Protein AF-0000000080182521 (afdb_homodimer)

Foldseek 3Di:
DLPPCCLAAFEEEEEAQELLRLLLLVLLVVLRRNHAYEYEEQAQDGYFDQVCLLPCCLLVNDQLVRRRDDRPDDSPYHYHYNWHFQAAAPVQQWTAIPVGDIDHGQFYEYEHAWAFDADPPPLQSPFAQEAERGHSVRSNSSSVQVVVQWQEEEEEAQEQSSQSNLQSSLVVVHAYEYEELAAFHNCAQQNDVVRVLSRVLSVVSPYNYHYNKHWPGWDHDPVRHTAWTAMPVGDIDGTRHYYYRPDIFAPCNRHVPNQWCQDRQAFEAEQLQFTHGPFRHTDQRYGYFAQRYWYFAVLLVGHTDRAHDSVRSNQSSSQNSDSNNDDPVPHDGNHDFDKDWHDGSNKIKIKTFRQVSAFKKWWFFADSVVQFTKMFGDDPFWTGMIMGIVDCVCRVVSNVRSVVRHTPPDHDDDDRGDPDGDMDGSHRPDDPDPPWDFDWDWDDDDPVRTDIDGDGDPPPPPD/DLPPCCLAAFEEEEEAQELLSLLLLVLLVVLNRNHAYEYEEQAQDGYFDQVCLLPCCLLVNDQLVRRRDDRPDDSPYHYHYNWHFQAAAPVQQWTAIPVGDIDHGQFYEYERAWAFDADPPPLQSQFAQEAERGHSVRSNSSSVQVVVQWQEEEEEAQEQSSQSNLQSSLVSVHAYEYEELAAFHNCAQQNDVVRVLSRVLSVVSPYNYHYNKHWPGWDHDPVRHTAWTAIPVGDIDGTRHYYYRPDIFAPCNRHVPNQWCQDRQAFEAEQLQFTHGPFRHTDQRYGYFAQRYWYFAVLLVGHTDGAHDSVRSNQSSSQNSDSNNDDPVPHDGNHDFDKDWHDGSNKIKIKTFRQVSAFKKWWFFADSVVQFTKMFGDDPFWTGMIMGIVDCVCRVVSNVRSVVRHTPPDHDDDDRGDPDGDMDGSHRPPDPDPPWDFDWDWDDDDPVRTDIDGDGDPPPPPD

Structure (mmCIF, N/CA/C/O backbone):
data_AF-0000000080182521-model_v1
#
loop_
_entity.id
_entity.type
_entity.pdbx_description
1 polymer 'Ferredoxin reductase'
#
loop_
_atom_site.group_PDB
_atom_site.id
_atom_site.type_symbol
_atom_site.label_atom_id
_atom_site.label_alt_id
_atom_site.label_comp_id
_atom_site.label_asym_id
_atom_site.label_entity_id
_atom_site.label_seq_id
_atom_site.pdbx_PDB_ins_code
_atom_site.Cartn_x
_atom_site.Cartn_y
_atom_site.Cartn_z
_atom_site.occupancy
_atom_site.B_iso_or_equiv
_atom_site.auth_seq_id
_atom_site.auth_comp_id
_atom_site.auth_asym_id
_atom_site.auth_atom_id
_atom_site.pdbx_PDB_model_num
ATOM 1 N N . MET A 1 1 ? 26.109 4.266 -5.098 1 46.91 1 MET A N 1
ATOM 2 C CA . MET A 1 1 ? 26.797 4.016 -6.363 1 46.91 1 MET A CA 1
ATOM 3 C C . MET A 1 1 ? 27.422 2.621 -6.383 1 46.91 1 MET A C 1
ATOM 5 O O . MET A 1 1 ? 28.031 2.195 -5.398 1 46.91 1 MET A O 1
ATOM 9 N N . VAL A 1 2 ? 26.906 1.85 -7.32 1 57.28 2 VAL A N 1
ATOM 10 C CA . VAL A 1 2 ? 27.594 0.571 -7.453 1 57.28 2 VAL A CA 1
ATOM 11 C C . VAL A 1 2 ? 29.031 0.802 -7.926 1 57.28 2 VAL A C 1
ATOM 13 O O . VAL A 1 2 ? 29.25 1.375 -8.992 1 57.28 2 VAL A O 1
ATOM 16 N N . GLY A 1 3 ? 29.875 0.882 -7.039 1 58.5 3 GLY A N 1
ATOM 17 C CA . GLY A 1 3 ? 31.266 1.123 -7.398 1 58.5 3 GLY A CA 1
ATOM 18 C C . GLY A 1 3 ? 31.766 0.209 -8.5 1 58.5 3 GLY A C 1
ATOM 19 O O . GLY A 1 3 ? 31.281 -0.914 -8.648 1 58.5 3 GLY A O 1
ATOM 20 N N . ASP A 1 4 ? 32.406 0.713 -9.602 1 62.66 4 ASP A N 1
ATOM 21 C CA . ASP A 1 4 ? 33 -0.023 -10.711 1 62.66 4 ASP A CA 1
ATOM 22 C C . ASP A 1 4 ? 33.594 -1.342 -10.234 1 62.66 4 ASP A C 1
ATOM 24 O O . ASP A 1 4 ? 33.562 -2.346 -10.953 1 62.66 4 ASP A O 1
ATOM 28 N N . GLY A 1 5 ? 33.812 -1.473 -8.992 1 82.38 5 GLY A N 1
ATOM 29 C CA . GLY A 1 5 ? 34.469 -2.678 -8.5 1 82.38 5 GLY A CA 1
ATOM 30 C C . GLY A 1 5 ? 33.469 -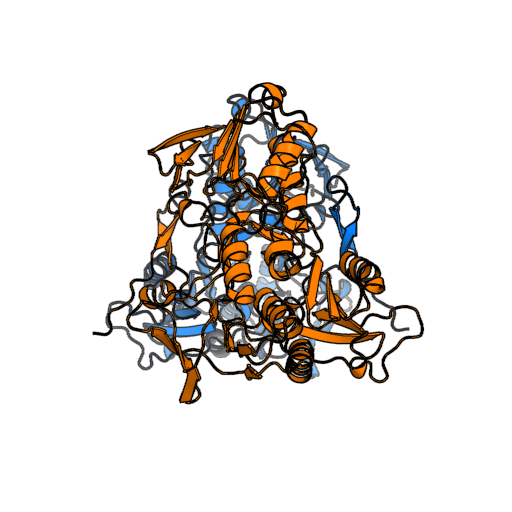3.785 -8.156 1 82.38 5 GLY A C 1
ATOM 31 O O . GLY A 1 5 ? 33.844 -4.965 -8.156 1 82.38 5 GLY A O 1
ATOM 32 N N . PHE A 1 6 ? 32.188 -3.469 -8.055 1 89.88 6 PHE A N 1
ATOM 33 C CA . PHE A 1 6 ? 31.25 -4.492 -7.641 1 89.88 6 PHE A CA 1
ATOM 34 C C . PHE A 1 6 ? 30.969 -5.469 -8.781 1 89.88 6 PHE A C 1
ATOM 36 O O . PHE A 1 6 ? 30.875 -6.68 -8.555 1 89.88 6 PHE A O 1
ATOM 43 N N . LYS A 1 7 ? 30.938 -5.043 -9.961 1 93.44 7 LYS A N 1
ATOM 44 C CA . LYS A 1 7 ? 30.625 -5.891 -11.109 1 93.44 7 LYS A CA 1
ATOM 45 C C . LYS A 1 7 ? 31.719 -6.93 -11.344 1 93.44 7 LYS A C 1
ATOM 47 O O . LYS A 1 7 ? 31.453 -8.016 -11.867 1 93.44 7 LYS A O 1
ATOM 52 N N . ASP A 1 8 ? 32.844 -6.621 -10.836 1 94.19 8 ASP A N 1
ATOM 53 C CA . ASP A 1 8 ? 33.969 -7.508 -11.109 1 94.19 8 ASP A CA 1
ATOM 54 C C . ASP A 1 8 ? 34.219 -8.477 -9.953 1 94.19 8 ASP A C 1
ATOM 56 O O . ASP A 1 8 ? 34.688 -9.602 -10.164 1 94.19 8 ASP A O 1
ATOM 60 N N . THR A 1 9 ? 33.875 -8.016 -8.742 1 94.62 9 THR A N 1
ATOM 61 C CA . THR A 1 9 ? 34.344 -8.82 -7.613 1 94.62 9 THR A CA 1
ATOM 62 C C . THR A 1 9 ? 33.188 -9.109 -6.648 1 94.62 9 THR A C 1
ATOM 64 O O . THR A 1 9 ? 33.375 -9.812 -5.652 1 94.62 9 THR A O 1
ATOM 67 N N . GLY A 1 10 ? 32.062 -8.562 -6.926 1 96.25 10 GLY A N 1
ATOM 68 C CA . GLY A 1 10 ? 30.938 -8.766 -6.02 1 96.25 10 GLY A CA 1
ATOM 69 C C . GLY A 1 10 ? 30.469 -10.211 -5.953 1 96.25 10 GLY A C 1
ATOM 70 O O . GLY A 1 10 ? 30.906 -11.039 -6.754 1 96.25 10 GLY A O 1
ATOM 71 N N . ARG A 1 11 ? 29.828 -10.609 -4.961 1 97.75 11 ARG A N 1
ATOM 72 C CA . ARG A 1 11 ? 29.219 -11.922 -4.77 1 97.75 11 ARG A CA 1
ATOM 73 C C . ARG A 1 11 ? 27.703 -11.82 -4.711 1 97.75 11 ARG A C 1
ATOM 75 O O . ARG A 1 11 ? 27.156 -11.117 -3.855 1 97.75 11 ARG A O 1
ATOM 82 N N . ILE A 1 12 ? 26.953 -12.43 -5.598 1 98.44 12 ILE A N 1
ATOM 83 C CA . ILE A 1 12 ? 25.5 -12.422 -5.633 1 98.44 12 ILE A CA 1
ATOM 84 C C . ILE A 1 12 ? 24.969 -13.836 -5.43 1 98.44 12 ILE A C 1
ATOM 86 O O . ILE A 1 12 ? 25.484 -14.789 -6.027 1 98.44 12 ILE A O 1
ATOM 90 N N . VAL A 1 13 ? 24.031 -13.977 -4.551 1 98.81 13 VAL A N 1
ATOM 91 C CA . VAL A 1 13 ? 23.359 -15.242 -4.289 1 98.81 13 VAL A CA 1
ATOM 92 C C . VAL A 1 13 ? 21.922 -15.18 -4.797 1 98.81 13 VAL A C 1
ATOM 94 O O . VAL A 1 13 ? 21.203 -14.219 -4.527 1 98.81 13 VAL A O 1
ATOM 97 N N . ILE A 1 14 ? 21.516 -16.156 -5.57 1 98.81 14 ILE A N 1
ATOM 98 C CA . ILE A 1 14 ? 20.141 -16.312 -6.02 1 98.81 14 ILE A CA 1
ATOM 99 C C . ILE A 1 14 ? 19.516 -17.547 -5.355 1 98.81 14 ILE A C 1
ATOM 101 O O . ILE A 1 14 ? 20.031 -18.656 -5.504 1 98.81 14 ILE A O 1
ATOM 105 N N . VAL A 1 15 ? 18.484 -17.344 -4.566 1 98.88 15 VAL A N 1
ATOM 106 C CA . VAL A 1 15 ? 17.75 -18.453 -3.979 1 98.88 15 VAL A CA 1
ATOM 107 C C . VAL A 1 15 ? 16.484 -18.734 -4.785 1 98.88 15 VAL A C 1
ATOM 109 O O . VAL A 1 15 ? 15.508 -18 -4.68 1 98.88 15 VAL A O 1
ATOM 112 N N . GLY A 1 16 ? 16.406 -19.797 -5.453 1 98.5 16 GLY A N 1
ATOM 113 C CA . GLY A 1 16 ? 15.414 -20.188 -6.445 1 98.5 16 GLY A CA 1
ATOM 114 C C . GLY A 1 16 ? 16.016 -20.5 -7.801 1 98.5 16 GLY A C 1
ATOM 115 O O . GLY A 1 16 ? 16.531 -19.594 -8.477 1 98.5 16 GLY A O 1
ATOM 116 N N . ALA A 1 17 ? 16.016 -21.734 -8.18 1 97.56 17 ALA A N 1
ATOM 117 C CA . ALA A 1 17 ? 16.656 -22.172 -9.422 1 97.56 17 ALA A CA 1
ATOM 118 C C . ALA A 1 17 ? 15.609 -22.578 -10.461 1 97.56 17 ALA A C 1
ATOM 120 O O . ALA A 1 17 ? 15.719 -23.641 -11.07 1 97.56 17 ALA A O 1
ATOM 121 N N . SER A 1 18 ? 14.539 -21.797 -10.602 1 96.5 18 SER A N 1
ATOM 122 C CA . SER A 1 18 ? 13.555 -21.953 -11.664 1 96.5 18 SER A CA 1
ATOM 123 C C . SER A 1 18 ? 13.664 -20.812 -12.68 1 96.5 18 SER A C 1
ATOM 125 O O . SER A 1 18 ? 14.758 -20.312 -12.938 1 96.5 18 SER A O 1
ATOM 127 N N . LEU A 1 19 ? 12.609 -20.469 -13.344 1 96.44 19 LEU A N 1
ATOM 128 C CA . LEU A 1 19 ? 12.625 -19.531 -14.453 1 96.44 19 LEU A CA 1
ATOM 129 C C . LEU A 1 19 ? 13.195 -18.188 -14.008 1 96.44 19 LEU A C 1
ATOM 131 O O . LEU A 1 19 ? 14.125 -17.656 -14.633 1 96.44 19 LEU A O 1
ATOM 135 N N . ALA A 1 20 ? 12.711 -17.609 -12.922 1 97.5 20 ALA A N 1
ATOM 136 C CA . ALA A 1 20 ? 13.141 -16.297 -12.477 1 97.5 20 ALA A CA 1
ATOM 137 C C . ALA A 1 20 ? 14.625 -16.297 -12.117 1 97.5 20 ALA A C 1
ATOM 139 O O . ALA A 1 20 ? 15.359 -15.375 -12.477 1 97.5 20 ALA A O 1
ATOM 140 N N . GLY A 1 21 ? 15.047 -17.328 -11.406 1 98.31 21 GLY A N 1
ATOM 141 C CA . GLY A 1 21 ? 16.438 -17.422 -11.031 1 98.31 21 GLY A CA 1
ATOM 142 C C . GLY A 1 21 ? 17.375 -17.516 -12.219 1 98.31 21 GLY A C 1
ATOM 143 O O . GLY A 1 21 ? 18.391 -16.812 -12.281 1 98.31 21 GLY A O 1
ATOM 144 N N . LEU A 1 22 ? 17.016 -18.375 -13.141 1 97.94 22 LEU A N 1
ATOM 145 C CA . LEU A 1 22 ? 17.844 -18.547 -14.336 1 97.94 22 LEU A CA 1
ATOM 146 C C . LEU A 1 22 ? 17.906 -17.266 -15.148 1 97.94 22 LEU A C 1
ATOM 148 O O . LEU A 1 22 ? 19 -16.828 -15.539 1 97.94 22 LEU A O 1
ATOM 152 N N . ARG A 1 23 ? 16.797 -16.641 -15.383 1 97.88 23 ARG A N 1
ATOM 153 C CA . ARG A 1 23 ? 16.75 -15.43 -16.188 1 97.88 23 ARG A CA 1
ATOM 154 C C . ARG A 1 23 ? 17.516 -14.289 -15.5 1 97.88 23 ARG A C 1
ATOM 156 O O . ARG A 1 23 ? 18.156 -13.484 -16.172 1 97.88 23 ARG A O 1
ATOM 163 N N . ALA A 1 24 ? 17.422 -14.219 -14.188 1 98.5 24 ALA A N 1
ATOM 164 C CA . ALA A 1 24 ? 18.172 -13.211 -13.453 1 98.5 24 ALA A CA 1
ATOM 165 C C . ALA A 1 24 ? 19.672 -13.43 -13.617 1 98.5 24 ALA A C 1
ATOM 167 O O . ALA A 1 24 ? 20.422 -12.477 -13.828 1 98.5 24 ALA A O 1
ATOM 168 N N . ALA A 1 25 ? 20.094 -14.688 -13.508 1 98.38 25 ALA A N 1
ATOM 169 C CA . ALA A 1 25 ? 21.5 -15.016 -13.672 1 98.38 25 ALA A CA 1
ATOM 170 C C . ALA A 1 25 ? 22 -14.602 -15.055 1 98.38 25 ALA A C 1
ATOM 172 O O . ALA A 1 25 ? 23.078 -14.008 -15.18 1 98.38 25 ALA A O 1
ATOM 173 N N . GLU A 1 26 ? 21.25 -14.93 -16.031 1 98.19 26 GLU A N 1
ATOM 174 C CA . GLU A 1 26 ? 21.594 -14.562 -17.391 1 98.19 26 GLU A CA 1
ATOM 175 C C . GLU A 1 26 ? 21.641 -13.047 -17.562 1 98.19 26 GLU A C 1
ATOM 177 O O . GLU A 1 26 ? 22.562 -12.516 -18.188 1 98.19 26 GLU A O 1
ATOM 182 N N . ALA A 1 27 ? 20.656 -12.398 -17 1 97.44 27 ALA A N 1
ATOM 183 C CA . ALA A 1 27 ? 20.578 -10.945 -17.094 1 97.44 27 ALA A CA 1
ATOM 184 C C . ALA A 1 27 ? 21.781 -10.297 -16.406 1 97.44 27 ALA A C 1
ATOM 186 O O . ALA A 1 27 ? 22.312 -9.289 -16.875 1 97.44 27 ALA A O 1
ATOM 187 N N . LEU A 1 28 ? 22.172 -10.82 -15.281 1 97.88 28 LEU A N 1
ATOM 188 C CA . LEU A 1 28 ? 23.344 -10.297 -14.578 1 97.88 28 LEU A CA 1
ATOM 189 C C . LEU A 1 28 ? 24.578 -10.344 -15.469 1 97.88 28 LEU A C 1
ATOM 191 O O . LEU A 1 28 ? 25.344 -9.375 -15.523 1 97.88 28 LEU A O 1
ATOM 195 N N . ARG A 1 29 ? 24.766 -11.469 -16.125 1 97.69 29 ARG A N 1
ATOM 196 C CA . ARG A 1 29 ? 25.906 -11.594 -17.016 1 97.69 29 ARG A CA 1
ATOM 197 C C . ARG A 1 29 ? 25.781 -10.633 -18.203 1 97.69 29 ARG A C 1
ATOM 199 O O . ARG A 1 29 ? 26.766 -10.023 -18.625 1 97.69 29 ARG A O 1
ATOM 206 N N . ASP A 1 30 ? 24.594 -10.461 -18.719 1 96.12 30 ASP A N 1
ATOM 207 C CA . ASP A 1 30 ? 24.344 -9.508 -19.797 1 96.12 30 ASP A CA 1
ATOM 208 C C . ASP A 1 30 ? 24.688 -8.078 -19.359 1 96.12 30 ASP A C 1
ATOM 210 O O . ASP A 1 30 ? 25.125 -7.266 -20.156 1 96.12 30 ASP A O 1
ATOM 214 N N . GLU A 1 31 ? 24.469 -7.832 -18.062 1 95.31 31 GLU A N 1
ATOM 215 C CA . GLU A 1 31 ? 24.719 -6.512 -17.5 1 95.31 31 GLU A CA 1
ATOM 216 C C . GLU A 1 31 ? 26.188 -6.301 -17.188 1 95.31 31 GLU A C 1
ATOM 218 O O . GLU A 1 31 ? 26.578 -5.262 -16.656 1 95.31 31 GLU A O 1
ATOM 223 N N . GLY A 1 32 ? 27.016 -7.266 -17.422 1 95.19 32 GLY A N 1
ATOM 224 C CA . GLY A 1 32 ? 28.453 -7.145 -17.266 1 95.19 32 GLY A CA 1
ATOM 225 C C . GLY A 1 32 ? 28.953 -7.578 -15.906 1 95.19 32 GLY A C 1
ATOM 226 O O . GLY A 1 32 ? 30.109 -7.324 -15.555 1 95.19 32 GLY A O 1
ATOM 227 N N . PHE A 1 33 ? 28.156 -8.211 -15.125 1 97.06 33 PHE A N 1
ATOM 228 C CA . PHE A 1 33 ? 28.594 -8.719 -13.828 1 97.06 33 PHE A CA 1
ATOM 229 C C . PHE A 1 33 ? 29.5 -9.93 -14 1 97.06 33 PHE A C 1
ATOM 231 O O . PHE A 1 33 ? 29.094 -10.945 -14.562 1 97.06 33 PHE A O 1
ATOM 238 N N . ARG A 1 34 ? 30.656 -9.875 -13.445 1 96.25 34 ARG A N 1
ATOM 239 C CA . ARG A 1 34 ? 31.641 -10.93 -13.594 1 96.25 34 ARG A CA 1
ATOM 240 C C . ARG A 1 34 ? 32 -11.547 -12.242 1 96.25 34 ARG A C 1
ATOM 242 O O . ARG A 1 34 ? 32.781 -12.484 -12.172 1 96.25 34 ARG A O 1
ATOM 249 N N . GLY A 1 35 ? 31.375 -11.031 -11.258 1 96.94 35 GLY A 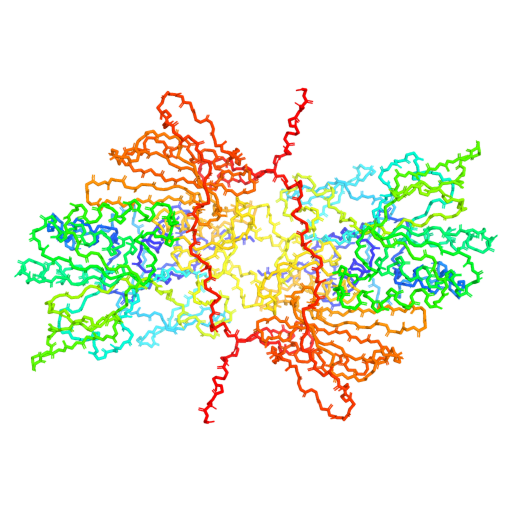N 1
ATOM 250 C CA . GLY A 1 35 ? 31.641 -11.547 -9.922 1 96.94 35 GLY A CA 1
ATOM 251 C C . GLY A 1 35 ? 31.094 -12.938 -9.703 1 96.94 35 GLY A C 1
ATOM 252 O O . GLY A 1 35 ? 30.719 -13.625 -10.656 1 96.94 35 GLY A O 1
ATOM 253 N N . GLN A 1 36 ? 31.156 -13.375 -8.477 1 97.94 36 GLN A N 1
ATOM 254 C CA . GLN A 1 36 ? 30.719 -14.719 -8.117 1 97.94 36 GLN A CA 1
ATOM 255 C C . GLN A 1 36 ? 29.203 -14.812 -8.047 1 97.94 36 GLN A C 1
ATOM 257 O O . GLN A 1 36 ? 28.547 -13.938 -7.461 1 97.94 36 GLN A O 1
ATOM 262 N N . LEU A 1 37 ? 28.734 -15.812 -8.703 1 98.19 37 LEU A N 1
ATOM 263 C CA . LEU A 1 37 ? 27.297 -16.062 -8.719 1 98.19 37 LEU A CA 1
ATOM 264 C C . LEU A 1 37 ? 26.984 -17.469 -8.195 1 98.19 37 LEU A C 1
ATOM 266 O O . LEU A 1 37 ? 27.578 -18.453 -8.656 1 98.19 37 LEU A O 1
ATOM 270 N N . THR A 1 38 ? 26.141 -17.547 -7.176 1 98.69 38 THR A N 1
ATOM 271 C CA . THR A 1 38 ? 25.672 -18.812 -6.652 1 98.69 38 THR A CA 1
ATOM 272 C C . THR A 1 38 ? 24.156 -18.938 -6.793 1 98.69 38 THR A C 1
ATOM 274 O O . THR A 1 38 ? 23.422 -18.016 -6.418 1 98.69 38 THR A O 1
ATOM 277 N N . ILE A 1 39 ? 23.672 -20 -7.344 1 98.56 39 ILE A N 1
ATOM 278 C CA . ILE A 1 39 ? 22.25 -20.266 -7.5 1 98.56 39 ILE A CA 1
ATOM 279 C C . ILE A 1 39 ? 21.859 -21.484 -6.668 1 98.56 39 ILE A C 1
ATOM 281 O O . ILE A 1 39 ? 22.438 -22.562 -6.82 1 98.56 39 ILE A O 1
ATOM 285 N N . ILE A 1 40 ? 20.875 -21.281 -5.809 1 98.75 40 ILE A N 1
ATOM 286 C CA . ILE A 1 40 ? 20.438 -22.312 -4.883 1 98.75 40 ILE A CA 1
ATOM 287 C C . ILE A 1 40 ? 19.047 -22.781 -5.262 1 98.75 40 ILE A C 1
ATOM 289 O O . ILE A 1 40 ? 18.156 -21.969 -5.516 1 98.75 40 ILE A O 1
ATOM 293 N N . GLY A 1 41 ? 18.797 -24.062 -5.332 1 98 41 GLY A N 1
ATOM 294 C CA . GLY A 1 41 ? 17.5 -24.641 -5.598 1 98 41 GLY A CA 1
ATOM 295 C C . GLY A 1 41 ? 17.234 -25.906 -4.793 1 98 41 GLY A C 1
ATOM 296 O O . GLY A 1 41 ? 18.125 -26.719 -4.594 1 98 41 GLY A O 1
ATOM 297 N N . ASP A 1 42 ? 16.016 -26.062 -4.379 1 96.5 42 ASP A N 1
ATOM 298 C CA . ASP A 1 42 ? 15.672 -27.234 -3.568 1 96.5 42 ASP A CA 1
ATOM 299 C C . ASP A 1 42 ? 15.484 -28.469 -4.441 1 96.5 42 ASP A C 1
ATOM 301 O O . ASP A 1 42 ? 15.633 -29.594 -3.967 1 96.5 42 ASP A O 1
ATOM 305 N N . GLU A 1 43 ? 15.133 -28.297 -5.707 1 94.31 43 GLU A N 1
ATOM 306 C CA . GLU A 1 43 ? 14.992 -29.422 -6.633 1 94.31 43 GLU A CA 1
ATOM 307 C C . GLU A 1 43 ? 16.344 -29.844 -7.191 1 94.31 43 GLU A C 1
ATOM 309 O O . GLU A 1 43 ? 17.203 -29 -7.465 1 94.31 43 GLU A O 1
ATOM 314 N N . PRO A 1 44 ? 16.516 -31.109 -7.426 1 93.25 44 PRO A N 1
ATOM 315 C CA . PRO A 1 44 ? 17.797 -31.562 -7.984 1 93.25 44 PRO A CA 1
ATOM 316 C C . PRO A 1 44 ? 17.938 -31.25 -9.469 1 93.25 44 PRO A C 1
ATOM 318 O O . PRO A 1 44 ? 19.047 -31.219 -9.992 1 93.25 44 PRO A O 1
ATOM 321 N N . ASP A 1 45 ? 16.859 -30.953 -10.133 1 91.12 45 ASP A N 1
ATOM 322 C CA . ASP A 1 45 ? 16.875 -30.75 -11.578 1 91.12 45 ASP A CA 1
ATOM 323 C C . ASP A 1 45 ? 17.25 -29.312 -11.922 1 91.12 45 ASP A C 1
ATOM 325 O O . ASP A 1 45 ? 17.031 -28.391 -11.117 1 91.12 45 ASP A O 1
ATOM 329 N N . GLU A 1 46 ? 17.797 -29.156 -13.125 1 91.56 46 GLU A N 1
ATOM 330 C CA . GLU A 1 46 ? 17.984 -27.828 -13.688 1 91.56 46 GLU A CA 1
ATOM 331 C C . GLU A 1 46 ? 16.641 -27.172 -13.984 1 91.56 46 GLU A C 1
ATOM 333 O O . GLU A 1 46 ? 15.617 -27.844 -14.078 1 91.56 46 GLU A O 1
ATOM 338 N N . PRO A 1 47 ? 16.688 -25.844 -14.164 1 93.44 47 PRO A N 1
ATOM 339 C CA . PRO A 1 47 ? 15.43 -25.125 -14.406 1 93.44 47 PRO A CA 1
ATOM 340 C C . PRO A 1 47 ? 14.672 -25.641 -15.625 1 93.44 47 PRO A C 1
ATOM 342 O O . PRO A 1 47 ? 15.281 -25.953 -16.656 1 93.44 47 PRO A O 1
ATOM 345 N N . TYR A 1 48 ? 13.422 -25.828 -15.531 1 92.38 48 TYR A N 1
ATOM 346 C CA . TYR A 1 48 ? 12.555 -26.281 -16.625 1 92.38 48 TYR A CA 1
ATOM 347 C C . TYR A 1 48 ? 11.281 -25.438 -16.688 1 92.38 48 TYR A C 1
ATOM 349 O O . TYR A 1 48 ? 10.969 -24.688 -15.758 1 92.38 48 TYR A O 1
ATOM 357 N N . ASP A 1 49 ? 10.586 -25.516 -17.812 1 90.88 49 ASP A N 1
ATOM 358 C CA . ASP A 1 49 ? 9.359 -24.766 -18.062 1 90.88 49 ASP A CA 1
ATOM 359 C C . ASP A 1 49 ? 8.164 -25.453 -17.406 1 90.88 49 ASP A C 1
ATOM 361 O O . ASP A 1 49 ? 7.906 -26.641 -17.641 1 90.88 49 ASP A O 1
ATOM 365 N N . ARG A 1 50 ? 7.426 -24.719 -16.641 1 87.81 50 ARG A N 1
ATOM 366 C CA . ARG A 1 50 ? 6.355 -25.344 -15.867 1 87.81 50 ARG A CA 1
ATOM 367 C C . ARG A 1 50 ? 5.027 -25.281 -16.625 1 87.81 50 ARG A C 1
ATOM 369 O O . ARG A 1 50 ? 4.207 -26.188 -16.5 1 87.81 50 ARG A O 1
ATOM 376 N N . PRO A 1 51 ? 4.805 -24.328 -17.484 1 81.81 51 PRO A N 1
ATOM 377 C CA . PRO A 1 51 ? 3.492 -24.234 -18.125 1 81.81 51 PRO A CA 1
ATOM 378 C C . PRO A 1 51 ? 3.131 -25.484 -18.922 1 81.81 51 PRO A C 1
ATOM 380 O O . PRO A 1 51 ? 1.995 -25.953 -18.844 1 81.81 51 PRO A O 1
ATOM 383 N N . PRO A 1 52 ? 4.008 -26.156 -19.562 1 79.88 52 PRO A N 1
ATOM 384 C CA . PRO A 1 52 ? 3.645 -27.359 -20.312 1 79.88 52 PRO A CA 1
ATOM 385 C C . PRO A 1 52 ? 3.266 -28.531 -19.406 1 79.88 52 PRO A C 1
ATOM 387 O O . PRO A 1 52 ? 2.676 -29.516 -19.859 1 79.88 52 PRO A O 1
ATOM 390 N N . LEU A 1 53 ? 3.582 -28.453 -18.156 1 83.94 53 LEU A N 1
ATOM 391 C CA . LEU A 1 53 ? 3.422 -29.594 -17.25 1 83.94 53 LEU A CA 1
ATOM 392 C C . LEU A 1 53 ? 1.945 -29.906 -17.031 1 83.94 53 LEU A C 1
ATOM 394 O O . LEU A 1 53 ? 1.589 -31.062 -16.781 1 83.94 53 LEU A O 1
ATOM 398 N N . SER A 1 54 ? 1.058 -28.922 -17.141 1 78.06 54 SER A N 1
ATOM 399 C CA . SER A 1 54 ? -0.376 -29.156 -17 1 78.06 54 SER A CA 1
ATOM 400 C C . SER A 1 54 ? -1.062 -29.234 -18.359 1 78.06 54 SER A C 1
ATOM 402 O O . SER A 1 54 ? -2.293 -29.203 -18.438 1 78.06 54 SER A O 1
ATOM 404 N N . LYS A 1 55 ? -0.315 -29.219 -19.422 1 81.25 55 LYS A N 1
ATOM 405 C CA . LYS A 1 55 ? -0.854 -29.203 -20.766 1 81.25 55 LYS A CA 1
ATOM 406 C C . LYS A 1 55 ? -0.262 -30.328 -21.609 1 81.25 55 LYS A C 1
ATOM 408 O O . LYS A 1 55 ? -0.69 -31.484 -21.5 1 81.25 55 LYS A O 1
ATOM 413 N N . GLN A 1 56 ? 0.759 -30.031 -22.266 1 73.5 56 GLN A N 1
ATOM 414 C CA . GLN A 1 56 ? 1.321 -30.906 -23.297 1 73.5 56 GLN A CA 1
ATOM 415 C C . GLN A 1 56 ? 1.9 -32.188 -22.672 1 73.5 56 GLN A C 1
ATOM 417 O O . GLN A 1 56 ? 1.881 -33.25 -23.281 1 73.5 56 GLN A O 1
ATOM 422 N N . VAL A 1 57 ? 2.344 -32.031 -21.516 1 76.81 57 VAL A N 1
ATOM 423 C CA . VAL A 1 57 ? 2.986 -33.188 -20.875 1 76.81 57 VAL A CA 1
ATOM 424 C C . VAL A 1 57 ? 1.934 -34.219 -20.484 1 76.81 57 VAL A C 1
ATOM 426 O O . VAL A 1 57 ? 2.129 -35.406 -20.688 1 76.81 57 VAL A O 1
ATOM 429 N N . LEU A 1 58 ? 0.873 -33.75 -20.031 1 76.12 58 LEU A N 1
ATOM 430 C CA . LEU A 1 58 ? -0.166 -34.656 -19.578 1 76.12 58 LEU A CA 1
ATOM 431 C C . LEU A 1 58 ? -0.782 -35.406 -20.766 1 76.12 58 LEU A C 1
ATOM 433 O O . LEU A 1 58 ? -1.244 -36.531 -20.625 1 76.12 58 LEU A O 1
ATOM 437 N N . LYS A 1 59 ? -0.724 -34.75 -21.891 1 73 59 LYS A N 1
ATOM 438 C CA . LYS A 1 59 ? -1.256 -35.375 -23.094 1 73 59 LYS A CA 1
ATOM 439 C C . LYS A 1 59 ? -0.294 -36.406 -23.641 1 73 59 LYS A C 1
ATOM 441 O O . LYS A 1 59 ? -0.654 -37.188 -24.531 1 73 59 LYS A O 1
ATOM 446 N N . GLY A 1 60 ? 0.837 -36.406 -23.156 1 73.31 60 GLY A N 1
ATOM 447 C CA . GLY A 1 60 ? 1.837 -37.375 -23.609 1 73.31 60 GLY A CA 1
ATOM 448 C C . GLY A 1 60 ? 2.613 -36.906 -24.812 1 73.31 60 GLY A C 1
ATOM 449 O O . GLY A 1 60 ? 3.439 -37.625 -25.359 1 73.31 60 GLY A O 1
ATOM 450 N N . TRP A 1 61 ? 2.373 -35.656 -25.234 1 72.19 61 TRP A N 1
ATOM 451 C CA . TRP A 1 61 ? 3.031 -35.125 -26.422 1 72.19 61 TRP A CA 1
ATOM 452 C C . TRP A 1 61 ? 4.48 -34.75 -26.125 1 72.19 61 TRP A C 1
ATOM 454 O O . TRP A 1 61 ? 5.348 -34.844 -27 1 72.19 61 TRP A O 1
ATOM 464 N N . VAL A 1 62 ? 4.734 -34.344 -24.922 1 75 62 VAL A N 1
ATOM 465 C CA . VAL A 1 62 ? 6.059 -33.969 -24.453 1 75 62 VAL A CA 1
ATOM 466 C C . VAL A 1 62 ? 6.395 -34.688 -23.172 1 75 62 VAL A C 1
ATOM 468 O O . VAL A 1 62 ? 5.562 -34.781 -22.266 1 75 62 VAL A O 1
ATOM 471 N N . ALA A 1 63 ? 7.57 -35.281 -23.297 1 74.44 63 ALA A N 1
ATOM 472 C CA . ALA A 1 63 ? 8.023 -35.906 -22.047 1 74.44 63 ALA A CA 1
ATOM 473 C C . ALA A 1 63 ? 8.312 -34.875 -20.984 1 74.44 63 ALA A C 1
ATOM 475 O O . ALA A 1 63 ? 8.773 -33.781 -21.281 1 74.44 63 ALA A O 1
ATOM 476 N N . ALA A 1 64 ? 8.023 -35.25 -19.844 1 74.81 64 ALA A N 1
ATOM 477 C CA . ALA A 1 64 ? 8.219 -34.344 -18.703 1 74.81 64 ALA A CA 1
ATOM 478 C C . ALA A 1 64 ? 9.672 -33.875 -18.625 1 74.81 64 ALA A C 1
ATOM 480 O O . ALA A 1 64 ? 9.938 -32.719 -18.219 1 74.81 64 ALA A O 1
ATOM 481 N N . ASP A 1 65 ? 10.547 -34.625 -19.062 1 73.25 65 ASP A N 1
ATOM 482 C CA . ASP A 1 65 ? 11.969 -34.312 -18.984 1 73.25 65 ASP A CA 1
ATOM 483 C C . ASP A 1 65 ? 12.406 -33.469 -20.188 1 73.25 65 ASP A C 1
ATOM 485 O O . ASP A 1 65 ? 13.555 -33.031 -20.266 1 73.25 65 ASP A O 1
ATOM 489 N N . HIS A 1 66 ? 11.477 -33.188 -21.109 1 77.19 66 HIS A N 1
ATOM 490 C CA . HIS A 1 66 ? 11.781 -32.375 -22.266 1 77.19 66 HIS A CA 1
ATOM 491 C C . HIS A 1 66 ? 11.242 -30.953 -22.078 1 77.19 66 HIS A C 1
ATOM 493 O O . HIS A 1 66 ? 10.781 -30.312 -23.031 1 77.19 66 HIS A O 1
ATOM 499 N N . THR A 1 67 ? 11.25 -30.562 -20.812 1 84.19 67 THR A N 1
ATOM 500 C CA . THR A 1 67 ? 10.727 -29.219 -20.516 1 84.19 67 THR A CA 1
ATOM 501 C C . THR A 1 67 ? 11.836 -28.297 -20.031 1 84.19 67 THR A C 1
ATOM 503 O O . THR A 1 67 ? 11.57 -27.219 -19.5 1 84.19 67 THR A O 1
ATOM 506 N N . LYS A 1 68 ? 13.094 -28.766 -20.266 1 87.19 68 LYS A N 1
ATOM 507 C CA . LYS A 1 68 ? 14.227 -27.953 -19.828 1 87.19 68 LYS A CA 1
ATOM 508 C C . LYS A 1 68 ? 14.172 -26.562 -20.453 1 87.19 68 LYS A C 1
ATOM 510 O O . LYS A 1 68 ? 13.883 -26.422 -21.656 1 87.19 68 LYS A O 1
ATOM 515 N N . LEU A 1 69 ? 14.422 -25.516 -19.672 1 91.25 69 LEU A N 1
ATOM 516 C CA . LEU A 1 69 ? 14.469 -24.156 -20.203 1 91.25 69 LEU A CA 1
ATOM 517 C C . LEU A 1 69 ? 15.719 -23.953 -21.047 1 91.25 69 LEU A C 1
ATOM 519 O O . LEU A 1 69 ? 16.828 -24.312 -20.641 1 91.25 69 LEU A O 1
ATOM 523 N N . PRO A 1 70 ? 15.547 -23.375 -22.219 1 88.62 70 PRO A N 1
ATOM 524 C CA . PRO A 1 70 ? 16.75 -23.047 -22.984 1 88.62 70 PRO A CA 1
ATOM 525 C C . PRO A 1 70 ? 17.625 -22.016 -22.312 1 88.62 70 PRO A C 1
ATOM 527 O O . PRO A 1 70 ? 17.109 -21.078 -21.672 1 88.62 70 PRO A O 1
ATOM 530 N N . ARG A 1 71 ? 18.953 -22.266 -22.484 1 90.38 71 ARG A N 1
ATOM 531 C CA . ARG A 1 71 ? 19.906 -21.281 -22 1 90.38 71 ARG A CA 1
ATOM 532 C C . ARG A 1 71 ? 20.109 -20.172 -23.016 1 90.38 71 ARG A C 1
ATOM 534 O O . ARG A 1 71 ? 20.406 -20.453 -24.188 1 90.38 71 ARG A O 1
ATOM 541 N N . LEU A 1 72 ? 19.875 -18.969 -22.562 1 89.56 72 LEU A N 1
ATOM 542 C CA . LEU A 1 72 ? 20.078 -17.828 -23.453 1 89.56 72 LEU A CA 1
ATOM 543 C C . LEU A 1 72 ? 21.562 -17.453 -23.531 1 89.56 72 LEU A C 1
ATOM 545 O O . LEU A 1 72 ? 22 -16.844 -24.5 1 89.56 72 LEU A O 1
ATOM 549 N N . ARG A 1 73 ? 22.281 -17.781 -22.469 1 92 73 ARG A N 1
ATOM 550 C CA . ARG A 1 73 ? 23.734 -17.625 -22.391 1 92 73 ARG A CA 1
ATOM 551 C C . ARG A 1 73 ? 24.312 -18.469 -21.266 1 92 73 ARG A C 1
ATOM 553 O O . ARG A 1 73 ? 23.578 -18.938 -20.375 1 92 73 ARG A O 1
ATOM 560 N N . ALA A 1 74 ? 25.609 -18.547 -21.359 1 91.81 74 ALA A N 1
ATOM 561 C CA . ALA A 1 74 ? 26.281 -19.234 -20.266 1 91.81 74 ALA A CA 1
ATOM 562 C C . ALA A 1 74 ? 26.266 -18.391 -19 1 91.81 74 ALA A C 1
ATOM 564 O O . ALA A 1 74 ? 26.516 -17.172 -19.047 1 91.81 74 ALA A O 1
ATOM 565 N N . VAL A 1 75 ? 25.875 -18.875 -17.844 1 92.5 75 VAL A N 1
ATOM 566 C CA . VAL A 1 75 ? 25.734 -18.109 -16.609 1 92.5 75 VAL A CA 1
ATOM 567 C C . VAL A 1 75 ? 26.984 -18.281 -15.742 1 92.5 75 VAL A C 1
ATOM 569 O O . VAL A 1 75 ? 27.312 -17.422 -14.922 1 92.5 75 VAL A O 1
ATOM 572 N N . GLU A 1 76 ? 27.828 -19.25 -15.938 1 94.31 76 GLU A N 1
ATOM 573 C CA . GLU A 1 76 ? 29 -19.516 -15.109 1 94.31 76 GLU A CA 1
ATOM 574 C C . GLU A 1 76 ? 28.703 -19.281 -13.633 1 94.31 76 GLU A C 1
ATOM 576 O O . GLU A 1 76 ? 29.25 -18.375 -13.016 1 94.31 76 GLU A O 1
ATOM 581 N N . ALA A 1 77 ? 27.984 -20.078 -13 1 97.12 77 ALA A N 1
ATOM 582 C CA . ALA A 1 77 ? 27.547 -19.953 -11.609 1 97.12 77 ALA A CA 1
ATOM 583 C C . ALA A 1 77 ? 27.812 -21.25 -10.844 1 97.12 77 ALA A C 1
ATOM 585 O O . ALA A 1 77 ? 27.984 -22.312 -11.445 1 97.12 77 ALA A O 1
ATOM 586 N N . GLN A 1 78 ? 28.016 -21.109 -9.586 1 97.81 78 GLN A N 1
ATOM 587 C CA . GLN A 1 78 ? 27.969 -22.281 -8.711 1 97.81 78 GLN A CA 1
ATOM 588 C C . GLN A 1 78 ? 26.531 -22.703 -8.438 1 97.81 78 GLN A C 1
ATOM 590 O O . GLN A 1 78 ? 25.797 -21.984 -7.754 1 97.81 78 GLN A O 1
ATOM 595 N N . TRP A 1 79 ? 26.188 -23.828 -8.961 1 97.44 79 TRP A N 1
ATOM 596 C CA . TRP A 1 79 ? 24.828 -24.344 -8.773 1 97.44 79 TRP A CA 1
ATOM 597 C C . TRP A 1 79 ? 24.75 -25.266 -7.559 1 97.44 79 TRP A C 1
ATOM 599 O O . TRP A 1 79 ? 25.5 -26.25 -7.469 1 97.44 79 TRP A O 1
ATOM 609 N N . ARG A 1 80 ? 23.969 -24.875 -6.605 1 98 80 ARG A N 1
ATOM 610 C CA . ARG A 1 80 ? 23.656 -25.703 -5.449 1 98 80 ARG A CA 1
ATOM 611 C C . ARG A 1 80 ? 22.234 -26.25 -5.543 1 98 80 ARG A C 1
ATOM 613 O O . ARG A 1 80 ? 21.328 -25.766 -4.863 1 98 80 ARG A O 1
ATOM 620 N N . LEU A 1 81 ? 22.078 -27.359 -6.266 1 97.38 81 LEU A N 1
ATOM 621 C CA . LEU A 1 81 ? 20.766 -27.953 -6.508 1 97.38 81 LEU A CA 1
ATOM 622 C C . LEU A 1 81 ? 20.5 -29.094 -5.539 1 97.38 81 LEU A C 1
ATOM 624 O O . LEU A 1 81 ? 21.438 -29.672 -4.984 1 97.38 81 LEU A O 1
ATOM 628 N N . GLY A 1 82 ? 19.234 -29.344 -5.34 1 97.38 82 GLY A N 1
ATOM 629 C CA . GLY A 1 82 ? 18.844 -30.438 -4.457 1 97.38 82 GLY A CA 1
ATOM 630 C C . GLY A 1 82 ? 19.016 -30.094 -2.988 1 97.38 82 GLY A C 1
ATOM 631 O O . GLY A 1 82 ? 18.969 -30.984 -2.137 1 97.38 82 GLY A O 1
ATOM 632 N N . VAL A 1 83 ? 19.281 -28.828 -2.682 1 97.88 83 VAL A N 1
ATOM 633 C CA . VAL A 1 83 ? 19.469 -28.391 -1.302 1 97.88 83 VAL A CA 1
ATOM 634 C C . VAL A 1 83 ? 18.672 -27.109 -1.061 1 97.88 83 VAL A C 1
ATOM 636 O O . VAL A 1 83 ? 18.859 -26.109 -1.761 1 97.88 83 VAL A O 1
ATOM 639 N N . ALA A 1 84 ? 17.797 -27.156 -0.115 1 98.12 84 ALA A N 1
ATOM 640 C CA . ALA A 1 84 ? 16.906 -26.031 0.156 1 98.12 84 ALA A CA 1
ATOM 641 C C . ALA A 1 84 ? 17.594 -24.984 1.016 1 98.12 84 ALA A C 1
ATOM 643 O O . ALA A 1 84 ? 18.391 -25.312 1.888 1 98.12 84 ALA A O 1
ATOM 644 N N . ALA A 1 85 ? 17.312 -23.656 0.75 1 98.69 85 ALA A N 1
ATOM 645 C CA . ALA A 1 85 ? 17.594 -22.625 1.741 1 98.69 85 ALA A CA 1
ATOM 646 C C . ALA A 1 85 ? 16.656 -22.75 2.945 1 98.69 85 ALA A C 1
ATOM 648 O O . ALA A 1 85 ? 15.453 -22.969 2.787 1 98.69 85 ALA A O 1
ATOM 649 N N . THR A 1 86 ? 17.172 -22.562 4.176 1 98.44 86 THR A N 1
ATOM 650 C CA . THR A 1 86 ? 16.359 -22.812 5.359 1 98.44 86 THR A CA 1
ATOM 651 C C . THR A 1 86 ? 16.297 -21.562 6.234 1 98.44 86 THR A C 1
ATOM 653 O O . THR A 1 86 ? 15.43 -21.453 7.109 1 98.44 86 THR A O 1
ATOM 656 N N . ALA A 1 87 ? 17.203 -20.672 6.012 1 98.19 87 ALA A N 1
ATOM 657 C CA . ALA A 1 87 ? 17.203 -19.438 6.805 1 98.19 87 ALA A CA 1
ATOM 658 C C . ALA A 1 87 ? 18.031 -18.344 6.129 1 98.19 87 ALA A C 1
ATOM 660 O O . ALA A 1 87 ? 18.891 -18.641 5.301 1 98.19 87 ALA A O 1
ATOM 661 N N . LEU A 1 88 ? 17.719 -17.094 6.461 1 97.69 88 LEU A N 1
ATOM 662 C CA . LEU A 1 88 ? 18.469 -15.93 6.027 1 97.69 88 LEU A CA 1
ATOM 663 C C . LEU A 1 88 ? 18.891 -15.086 7.223 1 97.69 88 LEU A C 1
ATOM 665 O O . LEU A 1 88 ? 18.062 -14.672 8.023 1 97.69 88 LEU A O 1
ATOM 669 N N . ASP A 1 89 ? 20.156 -14.93 7.359 1 95.5 89 ASP A N 1
ATOM 670 C CA . ASP A 1 89 ? 20.703 -13.977 8.32 1 95.5 89 ASP A CA 1
ATOM 671 C C . ASP A 1 89 ? 21.078 -12.664 7.645 1 95.5 89 ASP A C 1
ATOM 673 O O . ASP A 1 89 ? 22.141 -12.562 7.031 1 95.5 89 ASP A O 1
ATOM 677 N N . ARG A 1 90 ? 20.328 -11.664 7.781 1 90.44 90 ARG A N 1
ATOM 678 C CA . ARG A 1 90 ? 20.516 -10.398 7.086 1 90.44 90 ARG A CA 1
ATOM 679 C C . ARG A 1 90 ? 21.734 -9.648 7.645 1 90.44 90 ARG A C 1
ATOM 681 O O . ARG A 1 90 ? 22.438 -8.961 6.906 1 90.44 90 ARG A O 1
ATOM 688 N N . SER A 1 91 ? 21.891 -9.75 8.914 1 87.31 91 SER A N 1
ATOM 689 C CA . SER A 1 91 ? 22.984 -9.023 9.555 1 87.31 91 SER A CA 1
ATOM 690 C C . SER A 1 91 ? 24.328 -9.469 9.016 1 87.31 91 SER A C 1
ATOM 692 O O . SER A 1 91 ? 25.219 -8.641 8.781 1 87.31 91 SER A O 1
ATOM 694 N N . SER A 1 92 ? 24.453 -10.773 8.781 1 91.31 92 SER A N 1
ATOM 695 C CA . SER A 1 92 ? 25.719 -11.32 8.281 1 91.31 92 SER A CA 1
ATOM 696 C C . SER A 1 92 ? 25.656 -11.57 6.781 1 91.31 92 SER A C 1
ATOM 698 O O . SER A 1 92 ? 26.656 -11.938 6.164 1 91.31 92 SER A O 1
ATOM 700 N N . GLN A 1 93 ? 24.469 -11.391 6.203 1 91.38 93 GLN A N 1
ATOM 701 C CA . GLN A 1 93 ? 24.234 -11.609 4.777 1 91.38 93 GLN A CA 1
ATOM 702 C C . GLN A 1 93 ? 24.594 -13.039 4.375 1 91.38 93 GLN A C 1
ATOM 704 O O . GLN A 1 93 ? 25.359 -13.266 3.439 1 91.38 93 GLN A O 1
ATOM 709 N N . VAL A 1 94 ? 24.016 -13.953 5.086 1 97.12 94 VAL A N 1
ATOM 710 C CA . VAL A 1 94 ? 24.297 -15.367 4.879 1 97.12 94 VAL A CA 1
ATOM 711 C C . VAL A 1 94 ? 22.984 -16.141 4.719 1 97.12 94 VAL A C 1
ATOM 713 O O . VAL A 1 94 ? 22.016 -15.891 5.445 1 97.12 94 VAL A O 1
ATOM 716 N N . VAL A 1 95 ? 22.969 -17.062 3.727 1 98.5 95 VAL A N 1
ATOM 717 C CA . VAL A 1 95 ? 21.875 -18.016 3.535 1 98.5 95 VAL A CA 1
ATOM 718 C C . VAL A 1 95 ? 22.281 -19.375 4.086 1 98.5 95 VAL A C 1
ATOM 720 O O . VAL A 1 95 ? 23.344 -19.906 3.74 1 98.5 95 VAL A O 1
ATOM 723 N N . ARG A 1 96 ? 21.469 -19.906 4.949 1 98.69 96 ARG A N 1
ATOM 724 C CA . ARG A 1 96 ? 21.703 -21.25 5.461 1 98.69 96 ARG A CA 1
ATOM 725 C C . ARG A 1 96 ? 20.953 -22.281 4.629 1 98.69 96 ARG A C 1
ATOM 727 O O . ARG A 1 96 ? 19.812 -22.062 4.211 1 98.69 96 ARG A O 1
ATOM 734 N N . LEU A 1 97 ? 21.609 -23.406 4.434 1 98.56 97 LEU A N 1
ATOM 735 C CA . LEU A 1 97 ? 21.047 -24.469 3.604 1 98.56 97 LEU A CA 1
ATOM 736 C C . LEU A 1 97 ? 20.688 -25.688 4.445 1 98.56 97 LEU A C 1
ATOM 738 O O . LEU A 1 97 ? 21.156 -25.828 5.574 1 98.56 97 LEU A O 1
ATOM 742 N N . ALA A 1 98 ? 19.859 -26.5 3.881 1 98.31 98 ALA A N 1
ATOM 743 C CA . ALA A 1 98 ? 19.328 -27.672 4.57 1 98.31 98 ALA A CA 1
ATOM 744 C C . ALA A 1 98 ? 20.438 -28.656 4.91 1 98.31 98 ALA A C 1
ATOM 746 O O . ALA A 1 98 ? 20.328 -29.438 5.859 1 98.31 98 ALA A O 1
ATOM 747 N N . ASP A 1 99 ? 21.531 -28.672 4.195 1 97.88 99 ASP A N 1
ATOM 748 C CA . ASP A 1 99 ? 22.625 -29.609 4.457 1 97.88 99 ASP A CA 1
ATOM 749 C C . ASP A 1 99 ? 23.578 -29.047 5.516 1 97.88 99 ASP A C 1
ATOM 751 O O . ASP A 1 99 ? 24.625 -29.641 5.785 1 97.88 99 ASP A O 1
ATOM 755 N N . GLY A 1 100 ? 23.25 -27.891 6.012 1 97.62 100 GLY A N 1
ATOM 756 C CA . GLY A 1 100 ? 24.047 -27.312 7.086 1 97.62 100 GLY A CA 1
ATOM 757 C C . GLY A 1 100 ? 25.062 -26.297 6.602 1 97.62 100 GLY A C 1
ATOM 758 O O . GLY A 1 100 ? 25.625 -25.547 7.402 1 97.62 100 GLY A O 1
ATOM 759 N N . SER A 1 101 ? 25.266 -26.203 5.32 1 98 101 SER A N 1
ATOM 760 C CA . SER A 1 101 ? 26.234 -25.266 4.785 1 98 101 SER A CA 1
ATOM 761 C C . SER A 1 101 ? 25.656 -23.844 4.746 1 98 101 SER A C 1
ATOM 763 O O . SER A 1 101 ? 24.469 -23.656 4.973 1 98 101 SER A O 1
ATOM 765 N N . GLU A 1 102 ? 26.594 -22.891 4.594 1 98.25 102 GLU A N 1
ATOM 766 C CA . GLU A 1 102 ? 26.25 -21.469 4.516 1 98.25 102 GLU A CA 1
ATOM 767 C C . GLU A 1 102 ? 26.812 -20.844 3.244 1 98.25 102 GLU A C 1
ATOM 769 O O . GLU A 1 102 ? 27.891 -21.188 2.795 1 98.25 102 GLU A O 1
ATOM 774 N N . VAL A 1 103 ? 26.016 -19.969 2.658 1 98.44 103 VAL A N 1
ATOM 775 C CA . VAL A 1 103 ? 26.438 -19.234 1.477 1 98.44 103 VAL A CA 1
ATOM 776 C C . VAL A 1 103 ? 26.328 -17.734 1.74 1 98.44 103 VAL A C 1
ATOM 778 O O . VAL A 1 103 ? 25.234 -17.219 1.987 1 98.44 103 VAL A O 1
ATOM 781 N N . GLY A 1 104 ? 27.422 -17.016 1.71 1 97.38 104 GLY A N 1
ATOM 782 C CA . GLY A 1 104 ? 27.453 -15.57 1.88 1 97.38 104 GLY A CA 1
ATOM 783 C C . GLY A 1 104 ? 27.469 -14.82 0.564 1 97.38 104 GLY A C 1
ATOM 784 O O . GLY A 1 104 ? 27.906 -15.352 -0.459 1 97.38 104 GLY A O 1
ATOM 785 N N . GLY A 1 105 ? 26.984 -13.602 0.577 1 95.94 105 GLY A N 1
ATOM 786 C CA . GLY A 1 105 ? 27 -12.734 -0.595 1 95.94 105 GLY A CA 1
ATOM 787 C C . GLY A 1 105 ? 26.719 -11.281 -0.27 1 95.94 105 GLY A C 1
ATOM 788 O O . GLY A 1 105 ? 26.234 -10.969 0.818 1 95.94 105 GLY A O 1
ATOM 789 N N . ASP A 1 106 ? 27.078 -10.422 -1.252 1 95.81 106 ASP A N 1
ATOM 790 C CA . ASP A 1 106 ? 26.875 -8.984 -1.103 1 95.81 106 ASP A CA 1
ATOM 791 C C . ASP A 1 106 ? 25.438 -8.594 -1.439 1 95.81 106 ASP A C 1
ATOM 793 O O . ASP A 1 106 ? 24.922 -7.609 -0.916 1 95.81 106 ASP A O 1
ATOM 797 N N . ARG A 1 107 ? 24.844 -9.336 -2.34 1 97.25 107 ARG A N 1
ATOM 798 C CA . ARG A 1 107 ? 23.453 -9.141 -2.732 1 97.25 107 ARG A CA 1
ATOM 799 C C . ARG A 1 107 ? 22.734 -10.477 -2.857 1 97.25 107 ARG A C 1
ATOM 801 O O . ARG A 1 107 ? 23.359 -11.508 -3.133 1 97.25 107 ARG A O 1
ATOM 808 N N . LEU A 1 108 ? 21.453 -10.375 -2.57 1 98.38 108 LEU A N 1
ATOM 809 C CA . LEU A 1 108 ? 20.609 -11.57 -2.562 1 98.38 108 LEU A CA 1
ATOM 810 C C . LEU A 1 108 ? 19.375 -11.375 -3.434 1 98.38 108 LEU A C 1
ATOM 812 O O . LEU A 1 108 ? 18.734 -10.312 -3.391 1 98.38 108 LEU A O 1
ATOM 816 N N . LEU A 1 109 ? 19.078 -12.336 -4.281 1 98.81 109 LEU A N 1
ATOM 817 C CA . LEU A 1 109 ? 17.797 -12.406 -4.973 1 98.81 109 LEU A CA 1
ATOM 818 C C . LEU A 1 109 ? 16.938 -13.547 -4.422 1 98.81 109 LEU A C 1
ATOM 820 O O . LEU A 1 109 ? 17.359 -14.703 -4.449 1 98.81 109 LEU A O 1
ATOM 824 N N . ILE A 1 110 ? 15.812 -13.164 -3.898 1 98.88 110 ILE A N 1
ATOM 825 C CA . ILE A 1 110 ? 14.805 -14.133 -3.477 1 98.88 110 ILE A CA 1
ATOM 826 C C . ILE A 1 110 ? 13.898 -14.477 -4.652 1 98.88 110 ILE A C 1
ATOM 828 O O . ILE A 1 110 ? 13.125 -13.633 -5.117 1 98.88 110 ILE A O 1
ATOM 832 N N . ALA A 1 111 ? 13.953 -15.688 -5.172 1 98.69 111 ALA A N 1
ATOM 833 C CA . ALA A 1 111 ? 13.164 -16.172 -6.305 1 98.69 111 ALA A CA 1
ATOM 834 C C . ALA A 1 111 ? 12.641 -17.578 -6.051 1 98.69 111 ALA A C 1
ATOM 836 O O . ALA A 1 111 ? 12.656 -18.422 -6.945 1 98.69 111 ALA A O 1
ATOM 837 N N . THR A 1 112 ? 12.125 -17.797 -4.871 1 98.31 112 THR A N 1
ATOM 838 C CA . THR A 1 112 ? 11.781 -19.156 -4.445 1 98.31 112 THR A CA 1
ATOM 839 C C . THR A 1 112 ? 10.383 -19.531 -4.918 1 98.31 112 THR A C 1
ATOM 841 O O . THR A 1 112 ? 9.977 -20.703 -4.805 1 98.31 112 THR A O 1
ATOM 844 N N . GLY A 1 113 ? 9.664 -18.609 -5.434 1 97 113 GLY A N 1
ATOM 845 C CA . GLY A 1 113 ? 8.406 -18.891 -6.117 1 97 113 GLY A CA 1
ATOM 846 C C . GLY A 1 113 ? 7.352 -19.484 -5.211 1 97 113 GLY A C 1
ATOM 847 O O . GLY A 1 113 ? 7.152 -19 -4.09 1 97 113 GLY A O 1
ATOM 848 N N . VAL A 1 114 ? 6.555 -20.406 -5.754 1 96.06 114 VAL A N 1
ATOM 849 C CA . VAL A 1 114 ? 5.414 -21 -5.059 1 96.06 114 VAL A CA 1
ATOM 850 C C . VAL A 1 114 ? 5.461 -22.531 -5.195 1 96.06 114 VAL A C 1
ATOM 852 O O . VAL A 1 114 ? 6.219 -23.062 -6.008 1 96.06 114 VAL A O 1
ATOM 855 N N . ARG A 1 115 ? 4.711 -23.172 -4.375 1 95.12 115 ARG A N 1
ATOM 856 C CA . ARG A 1 115 ? 4.445 -24.609 -4.488 1 95.12 115 ARG A CA 1
ATOM 857 C C . ARG A 1 115 ? 2.947 -24.891 -4.465 1 95.12 115 ARG A C 1
ATOM 859 O O . ARG A 1 115 ? 2.156 -24.031 -4.059 1 95.12 115 ARG A O 1
ATOM 866 N N . SER A 1 116 ? 2.562 -26.094 -4.93 1 94.94 116 SER A N 1
ATOM 867 C CA . SER A 1 116 ? 1.155 -26.484 -4.902 1 94.94 116 SER A CA 1
ATOM 868 C C . SER A 1 116 ? 0.67 -26.703 -3.473 1 94.94 116 SER A C 1
ATOM 870 O O . SER A 1 116 ? 1.381 -27.281 -2.654 1 94.94 116 SER A O 1
ATOM 872 N N . ARG A 1 117 ? -0.502 -26.172 -3.197 1 93.69 117 ARG A N 1
ATOM 873 C CA . ARG A 1 117 ? -1.139 -26.5 -1.925 1 93.69 117 ARG A CA 1
ATOM 874 C C . ARG A 1 117 ? -1.545 -27.969 -1.879 1 93.69 117 ARG A C 1
ATOM 876 O O . ARG A 1 117 ? -2.285 -28.438 -2.744 1 93.69 117 ARG A O 1
ATOM 883 N N . ARG A 1 118 ? -1.107 -28.656 -0.929 1 92 118 ARG A N 1
ATOM 884 C CA . ARG A 1 118 ? -1.434 -30.062 -0.777 1 92 118 ARG A CA 1
ATOM 885 C C . ARG A 1 118 ? -2.766 -30.25 -0.058 1 92 118 ARG A C 1
ATOM 887 O O . ARG A 1 118 ? -3.248 -29.328 0.608 1 92 118 ARG A O 1
ATOM 894 N N . TRP A 1 119 ? -3.285 -31.453 -0.324 1 95.25 119 TRP A N 1
ATOM 895 C CA . TRP A 1 119 ? -4.449 -31.828 0.467 1 95.25 119 TRP A CA 1
ATOM 896 C C . TRP A 1 119 ? -4.152 -31.719 1.959 1 95.25 119 TRP A C 1
ATOM 898 O O . TRP A 1 119 ? -3.084 -32.125 2.42 1 95.25 119 TRP A O 1
ATOM 908 N N . PRO A 1 120 ? -5.07 -31.141 2.736 1 93.56 120 PRO A N 1
ATOM 909 C CA . PRO A 1 120 ? -4.75 -30.766 4.117 1 93.56 120 PRO A CA 1
ATOM 910 C C . PRO A 1 120 ? -4.48 -31.969 5.004 1 93.56 120 PRO A C 1
ATOM 912 O O . PRO A 1 120 ? -3.604 -31.922 5.871 1 93.56 120 PRO A O 1
ATOM 915 N N . ASN A 1 121 ? -5.242 -33 4.859 1 96.06 121 ASN A N 1
ATOM 916 C CA . ASN A 1 121 ? -4.977 -34.219 5.617 1 96.06 121 ASN A CA 1
ATOM 917 C C . ASN A 1 121 ? -3.781 -35 5.051 1 96.06 121 ASN A C 1
ATOM 919 O O . ASN A 1 121 ? -3.879 -35.594 3.99 1 96.06 121 ASN A O 1
ATOM 923 N N . THR A 1 122 ? -2.74 -35.062 5.754 1 94.88 122 THR A N 1
ATOM 924 C CA . THR A 1 122 ? -1.462 -35.594 5.27 1 94.88 122 THR A CA 1
ATOM 925 C C . THR A 1 122 ? -1.554 -37.062 4.965 1 94.88 122 THR A C 1
ATOM 927 O O . THR A 1 122 ? -0.937 -37.562 4.012 1 94.88 122 THR A O 1
ATOM 930 N N . GLU A 1 123 ? -2.275 -37.75 5.805 1 95.69 123 GLU A N 1
ATOM 931 C CA . GLU A 1 123 ? -2.438 -39.188 5.574 1 95.69 123 GLU A CA 1
ATOM 932 C C . GLU A 1 123 ? -3.199 -39.469 4.281 1 95.69 123 GLU A C 1
ATOM 934 O O . GLU A 1 123 ? -2.83 -40.344 3.51 1 95.69 123 GLU A O 1
ATOM 939 N N . GLU A 1 124 ? -4.199 -38.656 4.098 1 97.19 124 GLU A N 1
ATOM 940 C CA . GLU A 1 124 ? -4.98 -38.781 2.871 1 97.19 124 GLU A CA 1
ATOM 941 C C . GLU A 1 124 ? -4.176 -38.344 1.653 1 97.19 124 GLU A C 1
ATOM 943 O O . GLU A 1 124 ? -4.27 -38.938 0.585 1 97.19 124 GLU A O 1
ATOM 948 N N . ALA A 1 125 ? -3.389 -37.375 1.796 1 96.38 125 ALA A N 1
ATOM 949 C CA . ALA A 1 125 ? -2.572 -36.844 0.71 1 96.38 125 ALA A CA 1
ATOM 950 C C . ALA A 1 125 ? -1.523 -37.844 0.26 1 96.38 125 ALA A C 1
ATOM 952 O O . ALA A 1 125 ? -1.068 -37.812 -0.886 1 96.38 125 ALA A O 1
ATOM 953 N N . ALA A 1 126 ? -1.199 -38.75 1.134 1 96.06 126 ALA A N 1
ATOM 954 C CA . ALA A 1 126 ? -0.13 -39.719 0.87 1 96.06 126 ALA A CA 1
ATOM 955 C C . ALA A 1 126 ? -0.67 -40.969 0.169 1 96.06 126 ALA A C 1
ATOM 957 O O . ALA A 1 126 ? 0.099 -41.844 -0.255 1 96.06 126 ALA A O 1
ATOM 958 N N . LEU A 1 127 ? -1.952 -41.031 0.048 1 96.88 127 LEU A N 1
ATOM 959 C CA . LEU A 1 127 ? -2.537 -42.188 -0.631 1 96.88 127 LEU A CA 1
ATOM 960 C C . LEU A 1 127 ? -2.049 -42.281 -2.074 1 96.88 127 LEU A C 1
ATOM 962 O O . LEU A 1 127 ? -1.901 -41.25 -2.746 1 96.88 127 LEU A O 1
ATOM 966 N N . GLY A 1 128 ? -1.798 -43.562 -2.486 1 96.94 128 GLY A N 1
ATOM 967 C CA . GLY A 1 128 ? -1.597 -43.75 -3.914 1 96.94 128 GLY A CA 1
ATOM 968 C C . GLY A 1 128 ? -2.775 -43.281 -4.746 1 96.94 128 GLY A C 1
ATOM 969 O O . GLY A 1 128 ? -3.93 -43.5 -4.391 1 96.94 128 GLY A O 1
ATOM 970 N N . GLY A 1 129 ? -2.424 -42.438 -5.836 1 97.38 129 GLY A N 1
ATOM 971 C CA . GLY A 1 129 ? -3.492 -41.969 -6.699 1 97.38 129 GLY A CA 1
ATOM 972 C C . GLY A 1 129 ? -3.861 -40.5 -6.441 1 97.38 129 GLY A C 1
ATOM 973 O O . GLY A 1 129 ? -4.668 -39.938 -7.176 1 97.38 129 GLY A O 1
ATOM 974 N N . VAL A 1 130 ? -3.312 -39.969 -5.367 1 97.69 130 VAL A N 1
ATOM 975 C CA . VAL A 1 130 ? -3.533 -38.562 -5.086 1 97.69 130 VAL A CA 1
ATOM 976 C C . VAL A 1 130 ? -2.342 -37.75 -5.578 1 97.69 130 VAL A C 1
ATOM 978 O O . VAL A 1 130 ? -1.202 -38 -5.184 1 97.69 130 VAL A O 1
ATOM 981 N N . TYR A 1 131 ? -2.645 -36.75 -6.48 1 96.25 131 TYR A N 1
ATOM 982 C CA . TYR A 1 131 ? -1.562 -36.031 -7.148 1 96.25 131 TYR A CA 1
ATOM 983 C C . TYR A 1 131 ? -1.769 -34.531 -7.062 1 96.25 131 TYR A C 1
ATOM 985 O O . TYR A 1 131 ? -2.904 -34.062 -6.969 1 96.25 131 TYR A O 1
ATOM 993 N N . THR A 1 132 ? -0.627 -33.781 -7.016 1 94.56 132 THR A N 1
ATOM 994 C CA . THR A 1 132 ? -0.577 -32.375 -7.371 1 94.56 132 THR A CA 1
ATOM 995 C C . THR A 1 132 ? 0.078 -32.188 -8.734 1 94.56 132 THR A C 1
ATOM 997 O O . THR A 1 132 ? 0.584 -33.156 -9.328 1 94.56 132 THR A O 1
ATOM 1000 N N . VAL A 1 133 ? -0.021 -30.969 -9.234 1 91 133 VAL A N 1
ATOM 1001 C CA . VAL A 1 133 ? 0.644 -30.672 -10.5 1 91 133 VAL A CA 1
ATOM 1002 C C . VAL A 1 133 ? 1.467 -29.406 -10.367 1 91 133 VAL A C 1
ATOM 1004 O O . VAL A 1 133 ? 0.936 -28.297 -10.508 1 91 133 VAL A O 1
ATOM 1007 N N . ARG A 1 134 ? 2.734 -29.578 -10.227 1 91.12 134 ARG A N 1
ATOM 1008 C CA . ARG A 1 134 ? 3.619 -28.422 -10.117 1 91.12 134 ARG A CA 1
ATOM 1009 C C . ARG A 1 134 ? 5.004 -28.75 -10.672 1 91.12 134 ARG A C 1
ATOM 1011 O O . ARG A 1 134 ? 5.578 -27.938 -11.414 1 91.12 134 ARG A O 1
ATOM 1018 N N . THR A 1 135 ? 5.527 -29.906 -10.352 1 90.75 135 THR A N 1
ATOM 1019 C CA . THR A 1 135 ? 6.875 -30.281 -10.75 1 90.75 135 THR A CA 1
ATOM 1020 C C . THR A 1 135 ? 6.84 -31.266 -11.922 1 90.75 135 THR A C 1
ATOM 1022 O O . THR A 1 135 ? 5.789 -31.828 -12.234 1 90.75 135 THR A O 1
ATOM 1025 N N . ASN A 1 136 ? 7.977 -31.391 -12.508 1 89.31 136 ASN A N 1
ATOM 1026 C CA . ASN A 1 136 ? 8.094 -32.375 -13.578 1 89.31 136 ASN A CA 1
ATOM 1027 C C . ASN A 1 136 ? 7.797 -33.781 -13.07 1 89.31 136 ASN A C 1
ATOM 1029 O O . ASN A 1 136 ? 7.168 -34.594 -13.766 1 89.31 136 ASN A O 1
ATOM 1033 N N . ILE A 1 137 ? 8.156 -33.969 -11.883 1 88.81 137 ILE A N 1
ATOM 1034 C CA . ILE A 1 137 ? 7.898 -35.281 -11.266 1 88.81 137 ILE A CA 1
ATOM 1035 C C . ILE A 1 137 ? 6.395 -35.469 -11.07 1 88.81 137 ILE A C 1
ATOM 1037 O O . ILE A 1 137 ? 5.852 -36.531 -11.359 1 88.81 137 ILE A O 1
ATOM 1041 N N . ASP A 1 138 ? 5.707 -34.406 -10.578 1 89.94 138 ASP A N 1
ATOM 1042 C CA . ASP A 1 138 ? 4.254 -34.469 -10.445 1 89.94 138 ASP A CA 1
ATOM 1043 C C . ASP A 1 138 ? 3.592 -34.812 -11.781 1 89.94 138 ASP A C 1
ATOM 1045 O O . ASP A 1 138 ? 2.717 -35.688 -11.836 1 89.94 138 ASP A O 1
ATOM 1049 N N . ALA A 1 139 ? 4.031 -34.125 -12.773 1 90.5 139 ALA A N 1
ATOM 1050 C CA . ALA A 1 139 ? 3.432 -34.281 -14.102 1 90.5 139 ALA A CA 1
ATOM 1051 C C . ALA A 1 139 ? 3.662 -35.688 -14.656 1 90.5 139 ALA A C 1
ATOM 1053 O O . ALA A 1 139 ? 2.756 -36.281 -15.234 1 90.5 139 ALA A O 1
ATOM 1054 N N . ALA A 1 140 ? 4.848 -36.219 -14.516 1 90.06 140 ALA A N 1
ATOM 1055 C CA . ALA A 1 140 ? 5.176 -37.531 -15.008 1 90.06 140 ALA A CA 1
ATOM 1056 C C . ALA A 1 140 ? 4.34 -38.594 -14.305 1 90.06 140 ALA A C 1
ATOM 1058 O O . ALA A 1 140 ? 3.844 -39.531 -14.938 1 90.06 140 ALA A O 1
ATOM 1059 N N . ARG A 1 141 ? 4.215 -38.469 -13.055 1 92.5 141 ARG A N 1
ATOM 1060 C CA . ARG A 1 141 ? 3.439 -39.406 -12.273 1 92.5 141 ARG A CA 1
ATOM 1061 C C . ARG A 1 141 ? 1.964 -39.375 -12.664 1 92.5 141 ARG A C 1
ATOM 1063 O O . ARG A 1 141 ? 1.32 -40.406 -12.797 1 92.5 141 ARG A O 1
ATOM 1070 N N . LEU A 1 142 ? 1.472 -38.188 -12.766 1 93.62 142 LEU A N 1
ATOM 1071 C CA . LEU A 1 142 ? 0.073 -38.031 -13.156 1 93.62 142 LEU A CA 1
ATOM 1072 C C . LEU A 1 142 ? -0.16 -38.562 -14.562 1 93.62 142 LEU A C 1
ATOM 1074 O O . LEU A 1 142 ? -1.169 -39.219 -14.828 1 93.62 142 LEU A O 1
ATOM 1078 N N . GLN A 1 143 ? 0.756 -38.25 -15.453 1 92.56 143 GLN A N 1
ATOM 1079 C CA . GLN A 1 143 ? 0.655 -38.781 -16.812 1 92.56 143 GLN A CA 1
ATOM 1080 C C . GLN A 1 143 ? 0.564 -40.281 -16.828 1 92.56 143 GLN A C 1
ATOM 1082 O O . GLN A 1 143 ? -0.269 -40.875 -17.547 1 92.56 143 GLN A O 1
ATOM 1087 N N . ALA A 1 144 ? 1.407 -40.906 -16.094 1 93.38 144 ALA A N 1
ATOM 1088 C CA . ALA A 1 144 ? 1.408 -42.344 -16.016 1 93.38 144 ALA A CA 1
ATOM 1089 C C . ALA A 1 144 ? 0.087 -42.875 -15.453 1 93.38 144 ALA A C 1
ATOM 1091 O O . ALA A 1 144 ? -0.448 -43.875 -15.93 1 93.38 144 ALA A O 1
ATOM 1092 N N . ALA A 1 145 ? -0.402 -42.219 -14.492 1 95 145 ALA A N 1
ATOM 1093 C CA . ALA A 1 145 ? -1.661 -42.625 -13.867 1 95 145 ALA A CA 1
ATOM 1094 C C . ALA A 1 145 ? -2.822 -42.5 -14.852 1 95 145 ALA A C 1
ATOM 1096 O O . ALA A 1 145 ? -3.699 -43.344 -14.898 1 95 145 ALA A O 1
ATOM 1097 N N . LEU A 1 146 ? -2.881 -41.469 -15.602 1 94.31 146 LEU A N 1
ATOM 1098 C CA . LEU A 1 146 ? -3.949 -41.25 -16.562 1 94.31 146 LEU A CA 1
ATOM 1099 C C . LEU A 1 146 ? -3.846 -42.25 -17.734 1 94.31 146 LEU A C 1
ATOM 1101 O O . LEU A 1 146 ? -4.863 -42.688 -18.25 1 94.31 146 LEU A O 1
ATOM 1105 N N . ALA A 1 147 ? -2.648 -42.531 -18.094 1 91.94 147 ALA A N 1
ATOM 1106 C CA . ALA A 1 147 ? -2.422 -43.5 -19.188 1 91.94 147 ALA A CA 1
ATOM 1107 C C . ALA A 1 147 ? -2.951 -44.875 -18.828 1 91.94 147 ALA A C 1
ATOM 1109 O O . ALA A 1 147 ? -3.297 -45.656 -19.703 1 91.94 147 ALA A O 1
ATOM 1110 N N . ALA A 1 148 ? -3.025 -45.094 -17.531 1 94.81 148 ALA A N 1
ATOM 1111 C CA . ALA A 1 148 ? -3.533 -46.375 -17.062 1 94.81 148 ALA A CA 1
ATOM 1112 C C . ALA A 1 148 ? -5.055 -46.438 -17.156 1 94.81 148 ALA A C 1
ATOM 1114 O O . ALA A 1 148 ? -5.664 -47.469 -16.828 1 94.81 148 ALA A O 1
ATOM 1115 N N . ARG A 1 149 ? -5.676 -45.406 -17.578 1 95 149 ARG A N 1
ATOM 1116 C CA . ARG A 1 149 ? -7.098 -45.281 -17.891 1 95 149 ARG A CA 1
ATOM 1117 C C . ARG A 1 149 ? -7.949 -45.594 -16.656 1 95 149 ARG A C 1
ATOM 1119 O O . ARG A 1 149 ? -8.75 -46.531 -16.656 1 95 149 ARG A O 1
ATOM 1126 N N . PRO A 1 150 ? -7.766 -44.812 -15.688 1 96.44 150 PRO A N 1
ATOM 1127 C CA . PRO A 1 150 ? -8.617 -44.938 -14.508 1 96.44 150 PRO A CA 1
ATOM 1128 C C . PRO A 1 150 ? -10.102 -44.844 -14.828 1 96.44 150 PRO A C 1
ATOM 1130 O O . PRO A 1 150 ? -10.469 -44.25 -15.844 1 96.44 150 PRO A O 1
ATOM 1133 N N . ARG A 1 151 ? -10.914 -45.5 -13.945 1 95.62 151 ARG A N 1
ATOM 1134 C CA . ARG A 1 151 ? -12.359 -45.438 -14.156 1 95.62 151 ARG A CA 1
ATOM 1135 C C . ARG A 1 151 ? -12.898 -44.031 -13.977 1 95.62 151 ARG A C 1
ATOM 1137 O O . ARG A 1 151 ? -13.797 -43.594 -14.703 1 95.62 151 ARG A O 1
ATOM 1144 N N . ARG A 1 152 ? -12.312 -43.344 -12.969 1 97.12 152 ARG A N 1
ATOM 1145 C CA . ARG A 1 152 ? -12.766 -41.969 -12.703 1 97.12 152 ARG A CA 1
ATOM 1146 C C . ARG A 1 152 ? -11.648 -41.125 -12.094 1 97.12 152 ARG A C 1
ATOM 1148 O O . ARG A 1 152 ? -10.906 -41.594 -11.227 1 97.12 152 ARG A O 1
ATOM 1155 N N . VAL A 1 153 ? -11.547 -39.969 -12.633 1 98.19 153 VAL A N 1
ATOM 1156 C CA . VAL A 1 153 ? -10.625 -38.969 -12.094 1 98.19 153 VAL A CA 1
ATOM 1157 C C . VAL A 1 153 ? -11.406 -37.906 -11.344 1 98.19 153 VAL A C 1
ATOM 1159 O O . VAL A 1 153 ? -12.406 -37.375 -11.844 1 98.19 153 VAL A O 1
ATOM 1162 N N . LEU A 1 154 ? -11.023 -37.625 -10.086 1 98.75 154 LEU A N 1
ATOM 1163 C CA . LEU A 1 154 ? -11.57 -36.5 -9.32 1 98.75 154 LEU A CA 1
ATOM 1164 C C . LEU A 1 154 ? -10.594 -35.344 -9.281 1 98.75 154 LEU A C 1
ATOM 1166 O O . LEU A 1 154 ? -9.43 -35.531 -8.914 1 98.75 154 LEU A O 1
ATOM 1170 N N . ILE A 1 155 ? -11.008 -34.219 -9.719 1 98.44 155 ILE A N 1
ATOM 1171 C CA . ILE A 1 155 ? -10.234 -33 -9.617 1 98.44 155 ILE A CA 1
ATOM 1172 C C . ILE A 1 155 ? -10.836 -32.062 -8.555 1 98.44 155 ILE A C 1
ATOM 1174 O O . ILE A 1 155 ? -12.016 -31.719 -8.625 1 98.44 155 ILE A O 1
ATOM 1178 N N . ILE A 1 156 ? -10.023 -31.734 -7.551 1 98.38 156 ILE A N 1
ATOM 1179 C CA . ILE A 1 156 ? -10.461 -30.844 -6.477 1 98.38 156 ILE A CA 1
ATOM 1180 C C . ILE A 1 156 ? -9.977 -29.422 -6.742 1 98.38 156 ILE A C 1
ATOM 1182 O O . ILE A 1 156 ? -8.805 -29.109 -6.527 1 98.38 156 ILE A O 1
ATOM 1186 N N . GLY A 1 157 ? -10.922 -28.547 -7.09 1 97.31 157 GLY A N 1
ATOM 1187 C CA . GLY A 1 157 ? -10.594 -27.172 -7.473 1 97.31 157 GLY A CA 1
ATOM 1188 C C . GLY A 1 157 ? -10.656 -26.953 -8.969 1 97.31 157 GLY A C 1
ATOM 1189 O O . GLY A 1 157 ? -10.141 -27.75 -9.75 1 97.31 157 GLY A O 1
ATOM 1190 N N . SER A 1 158 ? -11.281 -25.859 -9.359 1 96.81 158 SER A N 1
ATOM 1191 C CA . SER A 1 158 ? -11.492 -25.594 -10.773 1 96.81 158 SER A CA 1
ATOM 1192 C C . SER A 1 158 ? -10.875 -24.266 -11.188 1 96.81 158 SER A C 1
ATOM 1194 O O . SER A 1 158 ? -11.461 -23.516 -11.977 1 96.81 158 SER A O 1
ATOM 1196 N N . GLY A 1 159 ? -9.688 -23.969 -10.594 1 95.06 159 GLY A N 1
ATOM 1197 C CA . GLY A 1 159 ? -8.875 -22.891 -11.156 1 95.06 159 GLY A CA 1
ATOM 1198 C C . GLY A 1 159 ? -8.312 -23.234 -12.523 1 95.06 159 GLY A C 1
ATOM 1199 O O . GLY A 1 159 ? -8.844 -24.094 -13.227 1 95.06 159 GLY A O 1
ATOM 1200 N N . PHE A 1 160 ? -7.281 -22.594 -12.922 1 93.38 160 PHE A N 1
ATOM 1201 C CA . PHE A 1 160 ? -6.723 -22.812 -14.25 1 93.38 160 PHE A CA 1
ATOM 1202 C C . PHE A 1 160 ? -6.176 -24.234 -14.375 1 93.38 160 PHE A C 1
ATOM 1204 O O . PHE A 1 160 ? -6.539 -24.969 -15.297 1 93.38 160 PHE A O 1
ATOM 1211 N N . ILE A 1 161 ? -5.352 -24.609 -13.438 1 93.56 161 ILE A N 1
ATOM 1212 C CA . ILE A 1 161 ? -4.715 -25.922 -13.516 1 93.56 161 ILE A CA 1
ATOM 1213 C C . ILE A 1 161 ? -5.777 -27.016 -13.461 1 93.56 161 ILE A C 1
ATOM 1215 O O . ILE A 1 161 ? -5.758 -27.953 -14.258 1 93.56 161 ILE A O 1
ATOM 1219 N N . GLY A 1 162 ? -6.73 -26.891 -12.5 1 96.5 162 GLY A N 1
ATOM 1220 C CA . GLY A 1 162 ? -7.801 -27.875 -12.406 1 96.5 162 GLY A CA 1
ATOM 1221 C C . GLY A 1 162 ? -8.617 -27.984 -13.68 1 96.5 162 GLY A C 1
ATOM 1222 O O . GLY A 1 162 ? -8.938 -29.094 -14.125 1 96.5 162 GLY A O 1
ATOM 1223 N N . SER A 1 163 ? -8.906 -26.922 -14.242 1 97.31 163 SER A N 1
ATOM 1224 C CA . SER A 1 163 ? -9.688 -26.906 -15.469 1 97.31 163 SER A CA 1
ATOM 1225 C C . SER A 1 163 ? -8.891 -27.484 -16.641 1 97.31 163 SER A C 1
ATOM 1227 O O . SER A 1 163 ? -9.445 -28.203 -17.484 1 97.31 163 SER A O 1
ATOM 1229 N N . GLU A 1 164 ? -7.645 -27.172 -16.734 1 95.56 164 GLU A N 1
ATOM 1230 C CA . GLU A 1 164 ? -6.789 -27.719 -17.797 1 95.56 164 GLU A CA 1
ATOM 1231 C C . GLU A 1 164 ? -6.676 -29.234 -17.688 1 95.56 164 GLU A C 1
ATOM 1233 O O . GLU A 1 164 ? -6.766 -29.953 -18.688 1 95.56 164 GLU A O 1
ATOM 1238 N N . VAL A 1 165 ? -6.527 -29.719 -16.469 1 95.5 165 VAL A N 1
ATOM 1239 C CA . VAL A 1 165 ? -6.43 -31.156 -16.266 1 95.5 165 VAL A CA 1
ATOM 1240 C C . VAL A 1 165 ? -7.754 -31.828 -16.625 1 95.5 165 VAL A C 1
ATOM 1242 O O . VAL A 1 165 ? -7.77 -32.875 -17.25 1 95.5 165 VAL A O 1
ATOM 1245 N N . ALA A 1 166 ? -8.852 -31.219 -16.203 1 97.56 166 ALA A N 1
ATOM 1246 C CA . ALA A 1 166 ? -10.164 -31.734 -16.578 1 97.56 166 ALA A CA 1
ATOM 1247 C C . ALA A 1 166 ? -10.312 -31.844 -18.094 1 97.56 166 ALA A C 1
ATOM 1249 O O . ALA A 1 166 ? -10.805 -32.844 -18.609 1 97.56 166 ALA A O 1
ATOM 1250 N N . SER A 1 167 ? -9.922 -30.797 -18.75 1 96.62 167 SER A N 1
ATOM 1251 C CA . SER A 1 167 ? -9.969 -30.766 -20.203 1 96.62 167 SER A CA 1
ATOM 1252 C C . SER A 1 167 ? -9.164 -31.922 -20.797 1 96.62 167 SER A C 1
ATOM 1254 O O . SER A 1 167 ? -9.641 -32.625 -21.703 1 96.62 167 SER A O 1
ATOM 1256 N N . MET A 1 168 ? -8.008 -32.156 -20.297 1 94.06 168 MET A N 1
ATOM 1257 C CA . MET A 1 168 ? -7.133 -33.219 -20.781 1 94.06 168 MET A CA 1
ATOM 1258 C C . MET A 1 168 ? -7.762 -34.594 -20.531 1 94.06 168 MET A C 1
ATOM 1260 O O . MET A 1 168 ? -7.691 -35.469 -21.391 1 94.06 168 MET A O 1
ATOM 1264 N N . CYS A 1 169 ? -8.328 -34.781 -19.391 1 95.75 169 CYS A N 1
ATOM 1265 C CA . CYS A 1 169 ? -8.992 -36.062 -19.078 1 95.75 169 CYS A CA 1
ATOM 1266 C C . CYS A 1 169 ? -10.102 -36.344 -20.078 1 95.75 169 CYS A C 1
ATOM 1268 O O . CYS A 1 169 ? -10.219 -37.5 -20.562 1 95.75 169 CYS A O 1
ATOM 1270 N N . ARG A 1 170 ? -10.859 -35.344 -20.359 1 96.56 170 ARG A N 1
ATOM 1271 C CA . ARG A 1 170 ? -11.953 -35.562 -21.297 1 96.56 170 ARG A CA 1
ATOM 1272 C C . ARG A 1 170 ? -11.414 -35.875 -22.703 1 96.56 170 ARG A C 1
ATOM 1274 O O . ARG A 1 170 ? -11.992 -36.688 -23.422 1 96.56 170 ARG A O 1
ATOM 1281 N N . GLU A 1 171 ? -10.391 -35.219 -23.094 1 93.81 171 GLU A N 1
ATOM 1282 C CA . GLU A 1 171 ? -9.75 -35.531 -24.375 1 93.81 171 GLU A CA 1
ATOM 1283 C C . GLU A 1 171 ? -9.273 -36.969 -24.438 1 93.81 171 GLU A C 1
ATOM 1285 O O . GLU A 1 171 ? -9.273 -37.562 -25.516 1 93.81 171 GLU A O 1
ATOM 1290 N N . LEU A 1 172 ? -8.875 -37.469 -23.297 1 92.94 172 LEU A N 1
ATOM 1291 C CA . LEU A 1 172 ? -8.406 -38.875 -23.219 1 92.94 172 LEU A CA 1
ATOM 1292 C C . LEU A 1 172 ? -9.578 -39.812 -23.078 1 92.94 172 LEU A C 1
ATOM 1294 O O . LEU A 1 172 ? -9.383 -41.031 -22.969 1 92.94 172 LEU A O 1
ATOM 1298 N N . GLY A 1 173 ? -10.789 -39.281 -23.016 1 95.31 173 GLY A N 1
ATOM 1299 C CA . GLY A 1 173 ? -11.984 -40.094 -22.922 1 95.31 173 GLY A CA 1
ATOM 1300 C C . GLY A 1 173 ? -12.242 -40.625 -21.531 1 95.31 173 GLY A C 1
ATOM 1301 O O . GLY A 1 173 ? -12.953 -41.625 -21.359 1 95.31 173 GLY A O 1
ATOM 1302 N N . LEU A 1 174 ? -11.656 -40 -20.531 1 96.81 174 LEU A N 1
ATOM 1303 C CA . LEU A 1 174 ? -11.797 -40.438 -19.156 1 96.81 174 LEU A CA 1
ATOM 1304 C C . LEU A 1 174 ? -12.992 -39.781 -18.484 1 96.81 174 LEU A C 1
ATOM 1306 O O . LEU A 1 174 ? -13.336 -38.656 -18.797 1 96.81 174 LEU A O 1
ATOM 1310 N N . GLN A 1 175 ? -13.617 -40.531 -17.578 1 98 175 GLN A N 1
ATOM 1311 C CA . GLN A 1 175 ? -14.648 -39.906 -16.734 1 98 175 GLN A CA 1
ATOM 1312 C C . GLN A 1 175 ? -14.023 -39 -15.688 1 98 175 GLN A C 1
ATOM 1314 O O . GLN A 1 175 ? -13.094 -39.406 -14.977 1 98 175 GLN A O 1
ATOM 1319 N N . VAL A 1 176 ? -14.523 -37.812 -15.633 1 98.25 176 VAL A N 1
ATOM 1320 C CA . VAL A 1 176 ? -13.906 -36.844 -14.719 1 98.25 176 VAL A CA 1
ATOM 1321 C C . VAL A 1 176 ? -14.984 -36.094 -13.938 1 98.25 176 VAL A C 1
ATOM 1323 O O . VAL A 1 176 ? -16.016 -35.719 -14.508 1 98.25 176 VAL A O 1
ATOM 1326 N N . THR A 1 177 ? -14.828 -36 -12.633 1 98.69 177 THR A N 1
ATOM 1327 C CA . THR A 1 177 ? -15.609 -35.156 -11.742 1 98.69 177 THR A CA 1
ATOM 1328 C C . THR A 1 177 ? -14.758 -34 -11.211 1 98.69 177 THR A C 1
ATOM 1330 O O . THR A 1 177 ? -13.625 -34.219 -10.773 1 98.69 177 THR A O 1
ATOM 1333 N N . VAL A 1 178 ? -15.281 -32.812 -11.336 1 98.75 178 VAL A N 1
ATOM 1334 C CA . VAL A 1 178 ? -14.625 -31.609 -10.781 1 98.75 178 VAL A CA 1
ATOM 1335 C C . VAL A 1 178 ? -15.461 -31.062 -9.633 1 98.75 178 VAL A C 1
ATOM 1337 O O . VAL A 1 178 ? -16.656 -30.812 -9.789 1 98.75 178 VAL A O 1
ATOM 1340 N N . THR A 1 179 ? -14.859 -30.938 -8.484 1 98.44 179 THR A N 1
ATOM 1341 C CA . THR A 1 179 ? -15.523 -30.266 -7.371 1 98.44 179 THR A CA 1
ATOM 1342 C C . THR A 1 179 ? -14.953 -28.859 -7.18 1 98.44 179 THR A C 1
ATOM 1344 O O . THR A 1 179 ? -13.734 -28.672 -7.254 1 98.44 179 THR A O 1
ATOM 1347 N N . GLU A 1 180 ? -15.836 -27.922 -7.066 1 97 180 GLU A N 1
ATOM 1348 C CA . GLU A 1 180 ? -15.523 -26.516 -6.82 1 97 180 GLU A CA 1
ATOM 1349 C C . GLU A 1 180 ? -16.328 -25.969 -5.652 1 97 180 GLU A C 1
ATOM 1351 O O . GLU A 1 180 ? -17.562 -25.969 -5.688 1 97 180 GLU A O 1
ATOM 1356 N N . ARG A 1 181 ? -15.594 -25.5 -4.645 1 93.5 181 ARG A N 1
ATOM 1357 C CA . ARG A 1 181 ? -16.281 -24.953 -3.479 1 93.5 181 ARG A CA 1
ATOM 1358 C C . ARG A 1 181 ? -17.016 -23.656 -3.836 1 93.5 181 ARG A C 1
ATOM 1360 O O . ARG A 1 181 ? -18.078 -23.375 -3.283 1 93.5 181 ARG A O 1
ATOM 1367 N N . GLY A 1 182 ? -16.469 -22.938 -4.703 1 91.94 182 GLY A N 1
ATOM 1368 C CA . GLY A 1 182 ? -17.062 -21.672 -5.125 1 91.94 182 GLY A CA 1
ATOM 1369 C C . GLY A 1 182 ? -18.203 -21.844 -6.117 1 91.94 182 GLY A C 1
ATOM 1370 O O . GLY A 1 182 ? -18.641 -22.969 -6.371 1 91.94 182 GLY A O 1
ATOM 1371 N N . PRO A 1 183 ? -18.625 -20.719 -6.691 1 93.25 183 PRO A N 1
ATOM 1372 C CA . PRO A 1 183 ? -19.828 -20.75 -7.527 1 93.25 183 PRO A CA 1
ATOM 1373 C C . PRO A 1 183 ? -19.562 -21.344 -8.914 1 93.25 183 PRO A C 1
ATOM 1375 O O . PRO A 1 183 ? -20.484 -21.875 -9.539 1 93.25 183 PRO A O 1
ATOM 1378 N N . ALA A 1 184 ? -18.344 -21.203 -9.438 1 96.62 184 ALA A N 1
ATOM 1379 C CA . ALA A 1 184 ? -18.047 -21.656 -10.789 1 96.62 184 ALA A CA 1
ATOM 1380 C C . ALA A 1 184 ? -16.547 -21.734 -11.031 1 96.62 184 ALA A C 1
ATOM 1382 O O . ALA A 1 184 ? -15.758 -21.141 -10.297 1 96.62 184 ALA A O 1
ATOM 1383 N N . PRO A 1 185 ? -16.156 -22.547 -12.055 1 97.31 185 PRO A N 1
ATOM 1384 C CA . PRO A 1 185 ? -14.742 -22.562 -12.422 1 97.31 185 PRO A CA 1
ATOM 1385 C C . PRO A 1 185 ? -14.219 -21.188 -12.828 1 97.31 185 PRO A C 1
ATOM 1387 O O . PRO A 1 185 ? -14.938 -20.406 -13.445 1 97.31 185 PRO A O 1
ATOM 1390 N N . LEU A 1 186 ? -13 -20.844 -12.469 1 96.06 186 LEU A N 1
ATOM 1391 C CA . LEU A 1 186 ? -12.258 -19.672 -12.891 1 96.06 186 LEU A CA 1
ATOM 1392 C C . LEU A 1 186 ? -12.898 -18.391 -12.352 1 96.06 186 LEU A C 1
ATOM 1394 O O . LEU A 1 186 ? -12.562 -17.297 -12.781 1 96.06 186 LEU A O 1
ATOM 1398 N N . SER A 1 187 ? -13.836 -18.516 -11.398 1 94.69 187 SER A N 1
ATOM 1399 C CA . SER A 1 187 ? -14.492 -17.328 -10.852 1 94.69 187 SER A CA 1
ATOM 140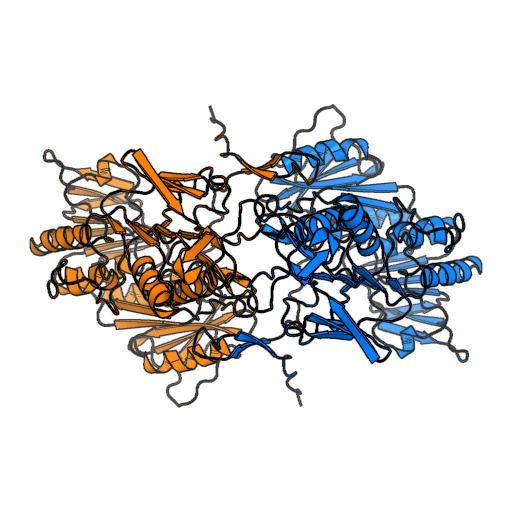0 C C . SER A 1 187 ? -13.523 -16.484 -10.047 1 94.69 187 SER A C 1
ATOM 1402 O O . SER A 1 187 ? -13.688 -15.258 -9.969 1 94.69 187 SER A O 1
ATOM 1404 N N . GLY A 1 188 ? -12.531 -17.094 -9.469 1 91.62 188 GLY A N 1
ATOM 1405 C CA . GLY A 1 188 ? -11.539 -16.359 -8.711 1 91.62 188 GLY A CA 1
ATOM 1406 C C . GLY A 1 188 ? -10.773 -15.359 -9.562 1 91.62 188 GLY A C 1
ATOM 1407 O O . GLY A 1 188 ? -10.836 -14.148 -9.32 1 91.62 188 GLY A O 1
ATOM 1408 N N . PRO A 1 189 ? -10.195 -15.836 -10.594 1 91.88 189 PRO A N 1
ATOM 1409 C CA . PRO A 1 189 ? -9.352 -14.961 -11.414 1 91.88 189 PRO A CA 1
ATOM 1410 C C . PRO A 1 189 ? -10.156 -14.148 -12.43 1 91.88 189 PRO A C 1
ATOM 1412 O O . PRO A 1 189 ? -9.711 -13.078 -12.859 1 91.88 189 PRO A O 1
ATOM 1415 N N . LEU A 1 190 ? -11.383 -14.648 -12.836 1 96.31 190 LEU A N 1
ATOM 1416 C CA . LEU A 1 190 ? -12.023 -14 -13.969 1 96.31 190 LEU A CA 1
ATOM 1417 C C . LEU A 1 190 ? -13.43 -13.531 -13.609 1 96.31 190 LEU A C 1
ATOM 1419 O O . LEU A 1 190 ? -14.117 -12.922 -14.43 1 96.31 190 LEU A O 1
ATOM 1423 N N . GLY A 1 191 ? -13.906 -13.812 -12.422 1 94.94 191 GLY A N 1
ATOM 1424 C CA . GLY A 1 191 ? -15.227 -13.367 -11.992 1 94.94 191 GLY A CA 1
ATOM 1425 C C . GLY A 1 191 ? -16.328 -14.367 -12.312 1 94.94 191 GLY A C 1
ATOM 1426 O O . GLY A 1 191 ? -16.109 -15.312 -13.078 1 94.94 191 GLY A O 1
ATOM 1427 N N . GLY A 1 192 ? -17.516 -14.055 -11.781 1 96.06 192 GLY A N 1
ATOM 1428 C CA . GLY A 1 192 ? -18.625 -14.977 -11.898 1 96.06 192 GLY A CA 1
ATOM 1429 C C . GLY A 1 192 ? -19.203 -15.039 -13.297 1 96.06 192 GLY A C 1
ATOM 1430 O O . GLY A 1 192 ? -19.688 -16.078 -13.734 1 96.06 192 GLY A O 1
ATOM 1431 N N . VAL A 1 193 ? -19.125 -13.977 -13.992 1 96.25 193 VAL A N 1
ATOM 1432 C CA . VAL A 1 193 ? -19.688 -13.938 -15.344 1 96.25 193 VAL A CA 1
ATOM 1433 C C . VAL A 1 193 ? -18.906 -14.898 -16.25 1 96.25 193 VAL A C 1
ATOM 1435 O O . VAL A 1 193 ? -19.516 -15.719 -16.938 1 96.25 193 VAL A O 1
ATOM 1438 N N . ILE A 1 194 ? -17.656 -14.82 -16.234 1 97.5 194 ILE A N 1
ATOM 1439 C CA . ILE A 1 194 ? -16.812 -15.711 -17.031 1 97.5 194 ILE A CA 1
ATOM 1440 C C . ILE A 1 194 ? -16.859 -17.125 -16.453 1 97.5 194 ILE A C 1
ATOM 1442 O O . ILE A 1 194 ? -16.828 -18.109 -17.188 1 97.5 194 ILE A O 1
ATOM 1446 N N . GLY A 1 195 ? -16.953 -17.172 -15.141 1 97.75 195 GLY A N 1
ATOM 1447 C CA . GLY A 1 195 ? -17.094 -18.469 -14.492 1 97.75 195 GLY A CA 1
ATOM 1448 C C . GLY A 1 195 ? -18.281 -19.266 -14.984 1 97.75 195 GLY A C 1
ATOM 1449 O O . GLY A 1 195 ? -18.188 -20.484 -15.188 1 97.75 195 GLY A O 1
ATOM 1450 N N . ALA A 1 196 ? -19.391 -18.594 -15.148 1 97.31 196 ALA A N 1
ATOM 1451 C CA . ALA A 1 196 ? -20.594 -19.25 -15.633 1 97.31 196 ALA A CA 1
ATOM 1452 C C . ALA A 1 196 ? -20.375 -19.828 -17.031 1 97.31 196 ALA A C 1
ATOM 1454 O O . ALA A 1 196 ? -20.828 -20.922 -17.344 1 97.31 196 ALA A O 1
ATOM 1455 N N . ILE A 1 197 ? -19.672 -19.109 -17.828 1 97.69 197 ILE A N 1
ATOM 1456 C CA . ILE A 1 197 ? -19.359 -19.562 -19.172 1 97.69 197 ILE A CA 1
ATOM 1457 C C . ILE A 1 197 ? -18.438 -20.766 -19.109 1 97.69 197 ILE A C 1
ATOM 1459 O O . ILE A 1 197 ? -18.641 -21.75 -19.828 1 97.69 197 ILE A O 1
ATOM 1463 N N . ALA A 1 198 ? -17.469 -20.719 -18.266 1 98.31 198 ALA A N 1
ATOM 1464 C CA . ALA A 1 198 ? -16.531 -21.828 -18.094 1 98.31 198 ALA A CA 1
ATOM 1465 C C . ALA A 1 198 ? -17.25 -23.078 -17.594 1 98.31 198 ALA A C 1
ATOM 1467 O O . ALA A 1 198 ? -16.922 -24.188 -18 1 98.31 198 ALA A O 1
ATOM 1468 N N . ALA A 1 199 ? -18.219 -22.859 -16.75 1 98.44 199 ALA A N 1
ATOM 1469 C CA . ALA A 1 199 ? -19.016 -23.984 -16.25 1 98.44 199 ALA A CA 1
ATOM 1470 C C . ALA A 1 199 ? -19.781 -24.656 -17.391 1 98.44 199 ALA A C 1
ATOM 1472 O O . ALA A 1 199 ? -19.812 -25.891 -17.484 1 98.44 199 ALA A O 1
ATOM 1473 N N . GLU A 1 200 ? -20.359 -23.875 -18.188 1 98.12 200 GLU A N 1
ATOM 1474 C CA . GLU A 1 200 ? -21.062 -24.406 -19.344 1 98.12 200 GLU A CA 1
ATOM 1475 C C . GLU A 1 200 ? -20.141 -25.203 -20.25 1 98.12 200 GLU A C 1
ATOM 1477 O O . GLU A 1 200 ? -20.5 -26.266 -20.75 1 98.12 200 GLU A O 1
ATOM 1482 N N . MET A 1 201 ? -18.984 -24.703 -20.422 1 97.94 201 MET A N 1
ATOM 1483 C CA . MET A 1 201 ? -17.984 -25.359 -21.266 1 97.94 201 MET A CA 1
ATOM 1484 C C . MET A 1 201 ? -17.609 -26.719 -20.703 1 97.94 201 MET A C 1
ATOM 1486 O O . MET A 1 201 ? -17.547 -27.703 -21.453 1 97.94 201 MET A O 1
ATOM 1490 N N . GLN A 1 202 ? -17.422 -26.797 -19.422 1 98.5 202 GLN A N 1
ATOM 1491 C CA . GLN A 1 202 ? -17.047 -28.047 -18.781 1 98.5 202 GLN A CA 1
ATOM 1492 C C . GLN A 1 202 ? -18.172 -29.078 -18.891 1 98.5 202 GLN A C 1
ATOM 1494 O O . GLN A 1 202 ? -17.938 -30.219 -19.281 1 98.5 202 GLN A O 1
ATOM 1499 N N . ARG A 1 203 ? -19.391 -28.656 -18.656 1 98.44 203 ARG A N 1
ATOM 1500 C CA . ARG A 1 203 ? -20.531 -29.562 -18.703 1 98.44 203 ARG A CA 1
ATOM 1501 C C . ARG A 1 203 ? -20.766 -30.047 -20.125 1 98.44 203 ARG A C 1
ATOM 1503 O O . ARG A 1 203 ? -21.047 -31.234 -20.359 1 98.44 203 ARG A O 1
ATOM 1510 N N . ALA A 1 204 ? -20.656 -29.141 -21.016 1 98 204 ALA A N 1
ATOM 1511 C CA . ALA A 1 204 ? -20.844 -29.5 -22.422 1 98 204 ALA A CA 1
ATOM 1512 C C . ALA A 1 204 ? -19.797 -30.516 -22.875 1 98 204 ALA A C 1
ATOM 1514 O O . ALA A 1 204 ? -20.062 -31.344 -23.75 1 98 204 ALA A O 1
ATOM 1515 N N . ALA A 1 205 ? -18.641 -30.516 -22.25 1 98 205 ALA A N 1
ATOM 1516 C CA . ALA A 1 205 ? -17.562 -31.422 -22.609 1 98 205 ALA A CA 1
ATOM 1517 C C . ALA A 1 205 ? -17.688 -32.75 -21.875 1 98 205 ALA A C 1
ATOM 1519 O O . ALA A 1 205 ? -16.875 -33.656 -22.047 1 98 205 ALA A O 1
ATOM 1520 N N . GLY A 1 206 ? -18.688 -32.812 -21.031 1 98.31 206 GLY A N 1
ATOM 1521 C CA . GLY A 1 206 ? -18.969 -34.094 -20.375 1 98.31 206 GLY A CA 1
ATOM 1522 C C . GLY A 1 206 ? -18.391 -34.188 -18.969 1 98.31 206 GLY A C 1
ATOM 1523 O O . GLY A 1 206 ? -18.359 -35.281 -18.375 1 98.31 206 GLY A O 1
ATOM 1524 N N . VAL A 1 207 ? -17.922 -33.125 -18.438 1 98.75 207 VAL A N 1
ATOM 1525 C CA . VAL A 1 207 ? -17.391 -33.125 -17.078 1 98.75 207 VAL A CA 1
ATOM 1526 C C . VAL A 1 207 ? -18.547 -33.156 -16.078 1 98.75 207 VAL A C 1
ATOM 1528 O O . VAL A 1 207 ? -19.547 -32.469 -16.234 1 98.75 207 VAL A O 1
ATOM 1531 N N . ASP A 1 208 ? -18.453 -34.031 -15.133 1 98.75 208 ASP A N 1
ATOM 1532 C CA . ASP A 1 208 ? -19.312 -33.969 -13.961 1 98.75 208 ASP A CA 1
ATOM 1533 C C . ASP A 1 208 ? -18.891 -32.844 -13.016 1 98.75 208 ASP A C 1
ATOM 1535 O O . ASP A 1 208 ? -18.172 -33.094 -12.039 1 98.75 208 ASP A O 1
ATOM 1539 N N . LEU A 1 209 ? -19.391 -31.688 -13.297 1 98.75 209 LEU A N 1
ATOM 1540 C CA . LEU A 1 209 ? -19.016 -30.5 -12.539 1 98.75 209 LEU A CA 1
ATOM 1541 C C . LEU A 1 209 ? -19.938 -30.281 -11.352 1 98.75 209 LEU A C 1
ATOM 1543 O O . LEU A 1 209 ? -21.156 -30.172 -11.523 1 98.75 209 LEU A O 1
ATOM 1547 N N . ARG A 1 210 ? -19.359 -30.25 -10.164 1 98.31 210 ARG A N 1
ATOM 1548 C CA . ARG A 1 210 ? -20.094 -30.031 -8.922 1 98.31 210 ARG A CA 1
ATOM 1549 C C . ARG A 1 210 ? -19.641 -28.734 -8.242 1 98.31 210 ARG A C 1
ATOM 1551 O O . ARG A 1 210 ? -18.688 -28.734 -7.465 1 98.31 210 ARG A O 1
ATOM 1558 N N . THR A 1 211 ? -20.438 -27.656 -8.445 1 97.19 211 THR A N 1
ATOM 1559 C CA . THR A 1 211 ? -20.141 -26.375 -7.828 1 97.19 211 THR A CA 1
ATOM 1560 C C . THR A 1 211 ? -20.797 -26.266 -6.465 1 97.19 211 THR A C 1
ATOM 1562 O O . THR A 1 211 ? -21.859 -26.859 -6.227 1 97.19 211 THR A O 1
ATOM 1565 N N . GLY A 1 212 ? -20.172 -25.469 -5.547 1 95.88 212 GLY A N 1
ATOM 1566 C CA . GLY A 1 212 ? -20.672 -25.359 -4.188 1 95.88 212 GLY A CA 1
ATOM 1567 C C . GLY A 1 212 ? -20.484 -26.641 -3.381 1 95.88 212 GLY A C 1
ATOM 1568 O O . GLY A 1 212 ? -21.172 -26.844 -2.371 1 95.88 212 GLY A O 1
ATOM 1569 N N . VAL A 1 213 ? -19.656 -27.531 -3.857 1 96.75 213 VAL A N 1
ATOM 1570 C CA . VAL A 1 213 ? -19.422 -28.844 -3.232 1 96.75 213 VAL A CA 1
ATOM 1571 C C . VAL A 1 213 ? -17.953 -28.984 -2.859 1 96.75 213 VAL A C 1
ATOM 1573 O O . VAL A 1 213 ? -17.078 -28.703 -3.67 1 96.75 213 VAL A O 1
ATOM 1576 N N . SER A 1 214 ? -17.734 -29.391 -1.673 1 96.56 214 SER A N 1
ATOM 1577 C CA . SER A 1 214 ? -16.375 -29.641 -1.189 1 96.56 214 SER A CA 1
ATOM 1578 C C . SER A 1 214 ? -16.125 -31.125 -0.965 1 96.56 214 SER A C 1
ATOM 1580 O O . SER A 1 214 ? -17.078 -31.891 -0.783 1 96.56 214 SER A O 1
ATOM 1582 N N . VAL A 1 215 ? -14.875 -31.469 -1.03 1 97.69 215 VAL A N 1
ATOM 1583 C CA . VAL A 1 215 ? -14.469 -32.812 -0.621 1 97.69 215 VAL A CA 1
ATOM 1584 C C . VAL A 1 215 ? -14.18 -32.812 0.877 1 97.69 215 VAL A C 1
ATOM 1586 O O . VAL A 1 215 ? -13.359 -32.031 1.365 1 97.69 215 VAL A O 1
ATOM 1589 N N . LEU A 1 216 ? -14.805 -33.719 1.555 1 97.19 216 LEU A N 1
ATOM 1590 C CA . LEU A 1 216 ? -14.672 -33.75 3.006 1 97.19 216 LEU A CA 1
ATOM 1591 C C . LEU A 1 216 ? -13.555 -34.719 3.416 1 97.19 216 LEU A C 1
ATOM 1593 O O . LEU A 1 216 ? -12.969 -34.562 4.488 1 97.19 216 LEU A O 1
ATOM 1597 N N . GLY A 1 217 ? -13.367 -35.688 2.57 1 97.62 217 GLY A N 1
ATOM 1598 C CA . GLY A 1 217 ? -12.336 -36.656 2.887 1 97.62 217 GLY A CA 1
ATOM 1599 C C . GLY A 1 217 ? -12.102 -37.656 1.774 1 97.62 217 GLY A C 1
ATOM 1600 O O . GLY A 1 217 ? -12.938 -37.812 0.879 1 97.62 217 GLY A O 1
ATOM 1601 N N . LEU A 1 218 ? -10.914 -38.281 1.827 1 98.19 218 LEU A N 1
ATOM 1602 C CA . LEU A 1 218 ? -10.516 -39.344 0.915 1 98.19 218 LEU A CA 1
ATOM 1603 C C . LEU A 1 218 ? -10.305 -40.656 1.667 1 98.19 218 LEU A C 1
ATOM 1605 O O . LEU A 1 218 ? -9.781 -40.656 2.779 1 98.19 218 LEU A O 1
ATOM 1609 N N . GLU A 1 219 ? -10.742 -41.719 1.081 1 97.31 219 GLU A N 1
ATOM 1610 C CA . GLU A 1 219 ? -10.578 -43.031 1.692 1 97.31 219 GLU A CA 1
ATOM 1611 C C . GLU A 1 219 ? -9.719 -43.938 0.824 1 97.31 219 GLU A C 1
ATOM 1613 O O . GLU A 1 219 ? -9.867 -43.969 -0.399 1 97.31 219 GLU A O 1
ATOM 1618 N N . GLY A 1 220 ? -8.789 -44.656 1.439 1 96.62 220 GLY A N 1
ATOM 1619 C CA . GLY A 1 220 ? -7.918 -45.562 0.745 1 96.62 220 GLY A CA 1
ATOM 1620 C C . GLY A 1 220 ? -8.305 -47.031 0.944 1 96.62 220 GLY A C 1
ATOM 1621 O O . GLY A 1 220 ? -9.109 -47.344 1.824 1 96.62 220 GLY A O 1
ATOM 1622 N N . ASP A 1 221 ? -7.816 -47.875 0.127 1 95.19 221 ASP A N 1
ATOM 1623 C CA . ASP A 1 221 ? -7.977 -49.312 0.304 1 95.19 221 ASP A CA 1
ATOM 1624 C C . ASP A 1 221 ? -6.832 -49.875 1.129 1 95.19 221 ASP A C 1
ATOM 1626 O O . ASP A 1 221 ? -6.031 -49.156 1.704 1 95.19 221 ASP A O 1
ATOM 1630 N N . ALA A 1 222 ? -6.785 -51.188 1.238 1 93.5 222 ALA A N 1
ATOM 1631 C CA . ALA A 1 222 ? -5.805 -51.875 2.086 1 93.5 222 ALA A CA 1
ATOM 1632 C C . ALA A 1 222 ? -4.391 -51.688 1.538 1 93.5 222 ALA A C 1
ATOM 1634 O O . ALA A 1 222 ? -3.416 -51.75 2.287 1 93.5 222 ALA A O 1
ATOM 1635 N N . ALA A 1 223 ? -4.238 -51.406 0.309 1 94.5 223 ALA A N 1
ATOM 1636 C CA . ALA A 1 223 ? -2.939 -51.219 -0.337 1 94.5 223 ALA A CA 1
ATOM 1637 C C . ALA A 1 223 ? -2.475 -49.781 -0.282 1 94.5 223 ALA A C 1
ATOM 1639 O O . ALA A 1 223 ? -1.409 -49.438 -0.803 1 94.5 223 ALA A O 1
ATOM 1640 N N . GLY A 1 224 ? -3.318 -48.938 0.286 1 96.19 224 GLY A N 1
ATOM 1641 C CA . GLY A 1 224 ? -2.938 -47.531 0.433 1 96.19 224 GLY A CA 1
ATOM 1642 C C . GLY A 1 224 ? -3.227 -46.688 -0.803 1 96.19 224 GLY A C 1
ATOM 1643 O O . GLY A 1 224 ? -2.568 -45.688 -1.044 1 96.19 224 GLY A O 1
ATOM 1644 N N . ARG A 1 225 ? -4.125 -47.219 -1.572 1 96.94 225 ARG A N 1
ATOM 1645 C CA . ARG A 1 225 ? -4.539 -46.469 -2.764 1 96.94 225 ARG A CA 1
ATOM 1646 C C . ARG A 1 225 ? -5.906 -45.812 -2.559 1 96.94 225 ARG A C 1
ATOM 1648 O O . ARG A 1 225 ? -6.801 -46.438 -1.96 1 96.94 225 ARG A O 1
ATOM 1655 N N . VAL A 1 226 ? -6.074 -44.594 -3.105 1 98 226 VAL A N 1
ATOM 1656 C CA . VAL A 1 226 ? -7.352 -43.906 -2.959 1 98 226 VAL A CA 1
ATOM 1657 C C . VAL A 1 226 ? -8.453 -44.688 -3.668 1 98 226 VAL A C 1
ATOM 1659 O O . VAL A 1 226 ? -8.227 -45.25 -4.75 1 98 226 VAL A O 1
ATOM 1662 N N . ARG A 1 227 ? -9.672 -44.75 -3.004 1 97.38 227 ARG A N 1
ATOM 1663 C CA . ARG A 1 227 ? -10.766 -45.531 -3.58 1 97.38 227 ARG A CA 1
ATOM 1664 C C . ARG A 1 227 ? -12.07 -44.719 -3.557 1 97.38 227 ARG A C 1
ATOM 1666 O O . ARG A 1 227 ? -12.938 -44.906 -4.402 1 97.38 227 ARG A O 1
ATOM 1673 N N . ARG A 1 228 ? -12.133 -43.844 -2.541 1 97.62 228 ARG A N 1
ATOM 1674 C CA . ARG A 1 228 ? -13.383 -43.125 -2.393 1 97.62 228 ARG A CA 1
ATOM 1675 C C . ARG A 1 228 ? -13.133 -41.688 -1.929 1 97.62 228 ARG A C 1
ATOM 1677 O O . ARG A 1 228 ? -12.172 -41.438 -1.208 1 97.62 228 ARG A O 1
ATOM 1684 N N . ALA A 1 229 ? -14.055 -40.781 -2.375 1 98.31 229 ALA A N 1
ATOM 1685 C CA . ALA A 1 229 ? -14.102 -39.406 -1.895 1 98.31 229 ALA A CA 1
ATOM 1686 C C . ALA A 1 229 ? -15.484 -39.062 -1.34 1 98.31 229 ALA A C 1
ATOM 1688 O O . ALA A 1 229 ? -16.5 -39.344 -1.985 1 98.31 229 ALA A O 1
ATOM 1689 N N . ARG A 1 230 ? -15.508 -38.531 -0.145 1 98.38 230 ARG A N 1
ATOM 1690 C CA . ARG A 1 230 ? -16.75 -38.062 0.458 1 98.38 230 ARG A CA 1
ATOM 1691 C C . ARG A 1 230 ? -16.953 -36.562 0.175 1 98.38 230 ARG A C 1
ATOM 1693 O O . ARG A 1 230 ? -16.062 -35.75 0.382 1 98.38 230 ARG A O 1
ATOM 1700 N N . LEU A 1 231 ? -18.156 -36.312 -0.309 1 98 231 LEU A N 1
ATOM 1701 C CA . LEU A 1 231 ? -18.469 -34.938 -0.701 1 98 231 LEU A CA 1
ATOM 1702 C C . LEU A 1 231 ? -19.406 -34.281 0.306 1 98 231 LEU A C 1
ATOM 1704 O O . LEU A 1 231 ? -20.109 -35 1.054 1 98 231 LEU A O 1
ATOM 1708 N N . SER A 1 232 ? -19.406 -32.969 0.327 1 97.44 232 SER A N 1
ATOM 1709 C CA . SER A 1 232 ? -20.172 -32.188 1.301 1 97.44 232 SER A CA 1
ATOM 1710 C C . SER A 1 232 ? -21.672 -32.25 1.003 1 97.44 232 SER A C 1
ATOM 1712 O O . SER A 1 232 ? -22.5 -31.953 1.866 1 97.44 232 SER A O 1
ATOM 1714 N N . ASP A 1 233 ? -22.016 -32.594 -0.2 1 95.62 233 ASP A N 1
ATOM 1715 C CA . ASP A 1 233 ? -23.438 -32.688 -0.538 1 95.62 233 ASP A CA 1
ATOM 1716 C C . ASP A 1 233 ? -24 -34.062 -0.146 1 95.62 233 ASP A C 1
ATOM 1718 O O . ASP A 1 233 ? -25.156 -34.344 -0.423 1 95.62 233 ASP A O 1
ATOM 1722 N N . GLY A 1 234 ? -23.188 -34.906 0.409 1 96.06 234 GLY A N 1
ATOM 1723 C CA . GLY A 1 234 ? -23.625 -36.219 0.903 1 96.06 234 GLY A CA 1
ATOM 1724 C C . GLY A 1 234 ? -23.234 -37.344 -0.006 1 96.06 234 GLY A C 1
ATOM 1725 O O . GLY A 1 234 ? -23.281 -38.531 0.4 1 96.06 234 GLY A O 1
ATOM 1726 N N . ASP A 1 235 ? -22.766 -37.094 -1.179 1 97 235 ASP A N 1
ATOM 1727 C CA . ASP A 1 235 ? -22.391 -38.156 -2.131 1 97 235 ASP A CA 1
ATOM 1728 C C . ASP A 1 235 ? -21.016 -38.75 -1.778 1 97 235 ASP A C 1
ATOM 1730 O O . ASP A 1 235 ? -20.203 -38.094 -1.121 1 97 235 ASP A O 1
ATOM 1734 N N . THR A 1 236 ? -20.922 -39.969 -2.158 1 97.62 236 THR A N 1
ATOM 1735 C CA . THR A 1 236 ? -19.625 -40.656 -2.15 1 97.62 236 THR A CA 1
ATOM 1736 C C . THR A 1 236 ? -19.25 -41.094 -3.555 1 97.62 236 THR A C 1
ATOM 1738 O O . THR A 1 236 ? -20.031 -41.781 -4.223 1 97.62 236 THR A O 1
ATOM 1741 N N . LEU A 1 237 ? -18.078 -40.75 -3.982 1 97.56 237 LEU A N 1
ATOM 1742 C CA . LEU A 1 237 ? -17.641 -41.062 -5.332 1 97.56 237 LEU A CA 1
ATOM 1743 C C . LEU A 1 237 ? -16.547 -42.125 -5.305 1 97.56 237 LEU A C 1
ATOM 1745 O O . LEU A 1 237 ? -15.586 -42.031 -4.547 1 97.56 237 LEU A O 1
ATOM 1749 N N . ASP A 1 238 ? -16.75 -43.156 -6.098 1 97.38 238 ASP A N 1
ATOM 1750 C CA . ASP A 1 238 ? -15.633 -44.062 -6.367 1 97.38 238 ASP A CA 1
ATOM 1751 C C . ASP A 1 238 ? -14.633 -43.438 -7.328 1 97.38 238 ASP A C 1
ATOM 1753 O O . ASP A 1 238 ? -14.992 -43.062 -8.445 1 97.38 238 ASP A O 1
ATOM 1757 N N . VAL A 1 239 ? -13.359 -43.312 -6.883 1 97.31 239 VAL A N 1
ATOM 1758 C CA . VAL A 1 239 ? -12.359 -42.625 -7.703 1 97.31 239 VAL A CA 1
ATOM 1759 C C . VAL A 1 239 ? -11.031 -43.406 -7.641 1 97.31 239 VAL A C 1
ATOM 1761 O O . VAL A 1 239 ? -10.695 -43.969 -6.605 1 97.31 239 VAL A O 1
ATOM 1764 N N . ASP A 1 240 ? -10.227 -43.344 -8.719 1 96.06 240 ASP A N 1
ATOM 1765 C CA . ASP A 1 240 ? -8.922 -43.969 -8.82 1 96.06 240 ASP A CA 1
ATOM 1766 C C . ASP A 1 240 ? -7.789 -42.969 -8.758 1 96.06 240 ASP A C 1
ATOM 1768 O O . ASP A 1 240 ? -6.668 -43.281 -8.359 1 96.06 240 ASP A O 1
ATOM 1772 N N . VAL A 1 241 ? -8.047 -41.875 -9.273 1 97.88 241 VAL A N 1
ATOM 1773 C CA . VAL A 1 241 ? -7.062 -40.812 -9.336 1 97.88 241 VAL A CA 1
ATOM 1774 C C . VAL A 1 241 ? -7.676 -39.5 -8.82 1 97.88 241 VAL A C 1
ATOM 1776 O O . VAL A 1 241 ? -8.82 -39.188 -9.148 1 97.88 241 VAL A O 1
ATOM 1779 N N . VAL A 1 242 ? -7.016 -38.875 -7.918 1 98.5 242 VAL A N 1
ATOM 1780 C CA . VAL A 1 242 ? -7.418 -37.594 -7.391 1 98.5 242 VAL A CA 1
ATOM 1781 C C . VAL A 1 242 ? -6.336 -36.531 -7.691 1 98.5 242 VAL A C 1
ATOM 1783 O O . VAL A 1 242 ? -5.156 -36.781 -7.41 1 98.5 242 VAL A O 1
ATOM 1786 N N . VAL A 1 243 ? -6.676 -35.469 -8.336 1 97.56 243 VAL A N 1
ATOM 1787 C CA . VAL A 1 243 ? -5.785 -34.312 -8.547 1 97.56 243 VAL A CA 1
ATOM 1788 C C . VAL A 1 243 ? -6.215 -33.156 -7.656 1 97.56 243 VAL A C 1
ATOM 1790 O O . VAL A 1 243 ? -7.332 -32.656 -7.781 1 97.56 243 VAL A O 1
ATOM 1793 N N . THR A 1 244 ? -5.352 -32.781 -6.754 1 97 244 THR A N 1
ATOM 1794 C CA . THR A 1 244 ? -5.629 -31.656 -5.871 1 97 244 THR A CA 1
ATOM 1795 C C . THR A 1 244 ? -5.145 -30.344 -6.496 1 97 244 THR A C 1
ATOM 1797 O O . THR A 1 244 ? -3.938 -30.141 -6.645 1 97 244 THR A O 1
ATOM 1800 N N . SER A 1 245 ? -6.047 -29.516 -6.91 1 95.56 245 SER A N 1
ATOM 1801 C CA . SER A 1 245 ? -5.773 -28.188 -7.465 1 95.56 245 SER A CA 1
ATOM 1802 C C . SER A 1 245 ? -6.344 -27.094 -6.574 1 95.56 245 SER A C 1
ATOM 1804 O O . SER A 1 245 ? -7.266 -26.375 -6.973 1 95.56 245 SER A O 1
ATOM 1806 N N . LEU A 1 246 ? -5.719 -26.922 -5.418 1 94.44 246 LEU A N 1
ATOM 1807 C CA . LEU A 1 246 ? -6.25 -26.094 -4.34 1 94.44 246 LEU A CA 1
ATOM 1808 C C . LEU A 1 246 ? -5.52 -24.766 -4.266 1 94.44 246 LEU A C 1
ATOM 1810 O O . LEU A 1 246 ? -5.578 -24.078 -3.248 1 94.44 246 LEU A O 1
ATOM 1814 N N . GLY A 1 247 ? -4.801 -24.422 -5.293 1 92.12 247 GLY A N 1
ATOM 1815 C CA . GLY A 1 247 ? -4.055 -23.188 -5.297 1 92.12 247 GLY A CA 1
ATOM 1816 C C . GLY A 1 247 ? -2.6 -23.359 -4.91 1 92.12 247 GLY A C 1
ATOM 1817 O O . GLY A 1 247 ? -2.115 -24.484 -4.781 1 92.12 247 GLY A O 1
ATOM 1818 N N . SER A 1 248 ? -1.91 -22.234 -4.824 1 93 248 SER A N 1
ATOM 1819 C CA . SER A 1 248 ? -0.476 -22.234 -4.559 1 93 248 SER A CA 1
ATOM 1820 C C . SER A 1 248 ? -0.16 -21.594 -3.209 1 93 248 SER A C 1
ATOM 1822 O O . SER A 1 248 ? -0.953 -20.812 -2.688 1 93 248 SER A O 1
ATOM 1824 N N . ILE A 1 249 ? 0.943 -22.047 -2.668 1 94.06 249 ILE A N 1
ATOM 1825 C CA . ILE A 1 249 ? 1.503 -21.484 -1.444 1 94.06 249 ILE A CA 1
ATOM 1826 C C . ILE A 1 249 ? 2.877 -20.875 -1.733 1 94.06 249 ILE A C 1
ATOM 1828 O O . ILE A 1 249 ? 3.711 -21.5 -2.391 1 94.06 249 ILE A O 1
ATOM 1832 N N . ARG A 1 250 ? 3.088 -19.641 -1.213 1 95.56 250 ARG A N 1
ATOM 1833 C CA . ARG A 1 250 ? 4.383 -18.984 -1.402 1 95.56 250 ARG A CA 1
ATOM 1834 C C . ARG A 1 250 ? 5.457 -19.641 -0.542 1 95.56 250 ARG A C 1
ATOM 1836 O O . ARG A 1 250 ? 5.199 -20.016 0.608 1 95.56 250 ARG A O 1
ATOM 1843 N N . ASN A 1 251 ? 6.66 -19.781 -1.125 1 97.5 251 ASN A N 1
ATOM 1844 C CA . ASN A 1 251 ? 7.77 -20.406 -0.405 1 97.5 251 ASN A CA 1
ATOM 1845 C C . ASN A 1 251 ? 8.523 -19.375 0.448 1 97.5 251 ASN A C 1
ATOM 1847 O O . ASN A 1 251 ? 9.664 -19.031 0.145 1 97.5 251 ASN A O 1
ATOM 1851 N N . VAL A 1 252 ? 7.902 -19 1.573 1 96.69 252 VAL A N 1
ATOM 1852 C CA . VAL A 1 252 ? 8.453 -17.875 2.332 1 96.69 252 VAL A CA 1
ATOM 1853 C C . VAL A 1 252 ? 8.984 -18.375 3.674 1 96.69 252 VAL A C 1
ATOM 1855 O O . VAL A 1 252 ? 9.641 -17.625 4.406 1 96.69 252 VAL A O 1
ATOM 1858 N N . GLU A 1 253 ? 8.805 -19.672 4.027 1 96.06 253 GLU A N 1
ATOM 1859 C CA . GLU A 1 253 ? 9.07 -20.156 5.375 1 96.06 253 GLU A CA 1
ATOM 1860 C C . GLU A 1 253 ? 10.539 -19.969 5.75 1 96.06 253 GLU A C 1
ATOM 1862 O O . GLU A 1 253 ? 10.859 -19.688 6.906 1 96.06 253 GLU A O 1
ATOM 1867 N N . TRP A 1 254 ? 11.445 -20.047 4.809 1 97.81 254 TRP A N 1
ATOM 1868 C CA . TRP A 1 254 ? 12.875 -19.953 5.074 1 97.81 254 TRP A CA 1
ATOM 1869 C C . TRP A 1 254 ? 13.258 -18.531 5.469 1 97.81 254 TRP A C 1
ATOM 1871 O O . TRP A 1 254 ? 14.352 -18.297 5.992 1 97.81 254 TRP A O 1
ATOM 1881 N N . LEU A 1 255 ? 12.375 -17.609 5.277 1 96.94 255 LEU A N 1
ATOM 1882 C CA . LEU A 1 255 ? 12.625 -16.203 5.594 1 96.94 255 LEU A CA 1
ATOM 1883 C C . LEU A 1 255 ? 12.109 -15.859 6.984 1 96.94 255 LEU A C 1
ATOM 1885 O O . LEU A 1 255 ? 12.258 -14.719 7.441 1 96.94 255 LEU A O 1
ATOM 1889 N N . ASN A 1 256 ? 11.445 -16.891 7.668 1 92.75 256 ASN A N 1
ATOM 1890 C CA . ASN A 1 256 ? 11 -16.641 9.031 1 92.75 256 ASN A CA 1
ATOM 1891 C C . ASN A 1 256 ? 12.148 -16.172 9.922 1 92.75 256 ASN A C 1
ATOM 1893 O O . ASN A 1 256 ? 13.219 -16.766 9.938 1 92.75 256 ASN A O 1
ATOM 1897 N N . GLY A 1 257 ? 11.93 -15.016 10.609 1 88.75 257 GLY A N 1
ATOM 1898 C CA . GLY A 1 257 ? 12.945 -14.492 11.508 1 88.75 257 GLY A CA 1
ATOM 1899 C C . GLY A 1 257 ? 13.961 -13.617 10.812 1 88.75 257 GLY A C 1
ATOM 1900 O O . GLY A 1 257 ? 14.828 -13.023 11.461 1 88.75 257 GLY A O 1
ATOM 1901 N N . ALA A 1 258 ? 13.875 -13.477 9.508 1 93.19 258 ALA A N 1
ATOM 1902 C CA . ALA A 1 258 ? 14.852 -12.695 8.766 1 93.19 258 ALA A CA 1
ATOM 1903 C C . ALA A 1 258 ? 14.523 -11.203 8.828 1 93.19 258 ALA A C 1
ATOM 1905 O O . ALA A 1 258 ? 15.32 -10.367 8.398 1 93.19 258 ALA A O 1
ATOM 1906 N N . GLY A 1 259 ? 13.375 -10.859 9.359 1 90.12 259 GLY A N 1
ATOM 1907 C CA . GLY A 1 259 ? 12.992 -9.461 9.492 1 90.12 259 GLY A CA 1
ATOM 1908 C C . GLY A 1 259 ? 12.531 -8.844 8.188 1 90.12 259 GLY A C 1
ATOM 1909 O O . GLY A 1 259 ? 12.594 -7.625 8.008 1 90.12 259 GLY A O 1
ATOM 1910 N N . LEU A 1 260 ? 12.148 -9.633 7.207 1 92.94 260 LEU A N 1
ATOM 1911 C CA . LEU A 1 260 ? 11.625 -9.148 5.938 1 92.94 260 LEU A CA 1
ATOM 1912 C C . LEU A 1 260 ? 10.102 -9.148 5.941 1 92.94 260 LEU A C 1
ATOM 1914 O O . LEU A 1 260 ? 9.477 -9.828 6.766 1 92.94 260 LEU A O 1
ATOM 1918 N N . ALA A 1 261 ? 9.562 -8.336 5.109 1 91.19 261 ALA A N 1
ATOM 1919 C CA . ALA A 1 261 ? 8.117 -8.352 4.902 1 91.19 261 ALA A CA 1
ATOM 1920 C C . ALA A 1 261 ? 7.684 -9.57 4.094 1 91.19 261 ALA A C 1
ATOM 1922 O O . ALA A 1 261 ? 7.285 -9.445 2.936 1 91.19 261 ALA A O 1
ATOM 1923 N N . ALA A 1 262 ? 7.75 -10.68 4.754 1 91.88 262 ALA A N 1
ATOM 1924 C CA . ALA A 1 262 ? 7.41 -11.969 4.156 1 91.88 262 ALA A CA 1
ATOM 1925 C C . ALA A 1 262 ? 6.211 -12.602 4.859 1 91.88 262 ALA A C 1
ATOM 1927 O O . ALA A 1 262 ? 6.125 -12.586 6.086 1 91.88 262 ALA A O 1
ATOM 1928 N N . GLY A 1 263 ? 5.258 -13.047 4.043 1 87.38 263 GLY A N 1
ATOM 1929 C CA . GLY A 1 263 ? 4.07 -13.695 4.574 1 87.38 263 GLY A CA 1
ATOM 1930 C C . GLY A 1 263 ? 3.34 -14.539 3.545 1 87.38 263 GLY A C 1
ATOM 1931 O O . GLY A 1 263 ? 3.889 -14.844 2.484 1 87.38 263 GLY A O 1
ATOM 1932 N N . PRO A 1 264 ? 2.133 -14.875 3.881 1 84.75 264 PRO A N 1
ATOM 1933 C CA . PRO A 1 264 ? 1.391 -15.797 3.02 1 84.75 264 PRO A CA 1
ATOM 1934 C C . PRO A 1 264 ? 1.203 -15.258 1.603 1 84.75 264 PRO A C 1
ATOM 1936 O O . PRO A 1 264 ? 1.025 -16.047 0.663 1 84.75 264 PRO A O 1
ATOM 1939 N N . TRP A 1 265 ? 1.363 -14.031 1.455 1 86.94 265 TRP A N 1
ATOM 1940 C CA . TRP A 1 265 ? 1.112 -13.453 0.139 1 86.94 265 TRP A CA 1
ATOM 1941 C C . TRP A 1 265 ? 2.418 -13.211 -0.61 1 86.94 265 TRP A C 1
ATOM 1943 O O . TRP A 1 265 ? 2.414 -12.703 -1.733 1 86.94 265 TRP A O 1
ATOM 1953 N N . GLY A 1 266 ? 3.484 -13.523 0.054 1 93.88 266 GLY A N 1
ATOM 1954 C CA . GLY A 1 266 ? 4.781 -13.383 -0.589 1 93.88 266 GLY A CA 1
ATOM 1955 C C . GLY A 1 266 ? 5.699 -12.406 0.124 1 93.88 266 GLY A C 1
ATOM 1956 O O . GLY A 1 266 ? 5.602 -12.227 1.341 1 93.88 266 GLY A O 1
ATOM 1957 N N . VAL A 1 267 ? 6.668 -11.953 -0.625 1 96.31 267 VAL A N 1
ATOM 1958 C CA . VAL A 1 267 ? 7.625 -10.984 -0.108 1 96.31 267 VAL A CA 1
ATOM 1959 C C . VAL A 1 267 ? 7.359 -9.617 -0.728 1 96.31 267 VAL A C 1
ATOM 1961 O O . VAL A 1 267 ? 7.375 -9.469 -1.951 1 96.31 267 VAL A O 1
ATOM 1964 N N . GLY A 1 268 ? 7.09 -8.703 0.16 1 94.44 268 GLY A N 1
ATOM 1965 C CA . GLY A 1 268 ? 6.875 -7.348 -0.324 1 94.44 268 GLY A CA 1
ATOM 1966 C C . GLY A 1 268 ? 8.148 -6.68 -0.81 1 94.44 268 GLY A C 1
ATOM 1967 O O . GLY A 1 268 ? 9.195 -6.793 -0.174 1 94.44 268 GLY A O 1
ATOM 1968 N N . CYS A 1 269 ? 8.078 -5.984 -1.956 1 96.88 269 CYS A N 1
ATOM 1969 C CA . CYS A 1 269 ? 9.188 -5.215 -2.498 1 96.88 269 CYS A CA 1
ATOM 1970 C C . CYS A 1 269 ? 8.688 -3.975 -3.23 1 96.88 269 CYS A C 1
ATOM 1972 O O . CYS A 1 269 ? 7.488 -3.84 -3.484 1 96.88 269 CYS A O 1
ATOM 1974 N N . ASP A 1 270 ? 9.539 -3.01 -3.439 1 95.69 270 ASP A N 1
ATOM 1975 C CA . ASP A 1 270 ? 9.133 -1.862 -4.242 1 95.69 270 ASP A CA 1
ATOM 1976 C C . ASP A 1 270 ? 9.117 -2.207 -5.73 1 95.69 270 ASP A C 1
ATOM 1978 O O . ASP A 1 270 ? 9.383 -3.352 -6.109 1 95.69 270 ASP A O 1
ATOM 1982 N N . ALA A 1 271 ? 8.82 -1.294 -6.621 1 94.62 271 ALA A N 1
ATOM 1983 C CA . ALA A 1 271 ? 8.703 -1.558 -8.055 1 94.62 271 ALA A CA 1
ATOM 1984 C C . ALA A 1 271 ? 10.07 -1.815 -8.68 1 94.62 271 ALA A C 1
ATOM 1986 O O . ALA A 1 271 ? 10.156 -2.236 -9.836 1 94.62 271 ALA A O 1
ATOM 1987 N N . GLY A 1 272 ? 11.125 -1.589 -7.949 1 96.44 272 GLY A N 1
ATOM 1988 C CA . GLY A 1 272 ? 12.469 -1.923 -8.383 1 96.44 272 GLY A CA 1
ATOM 1989 C C . GLY A 1 272 ? 12.922 -3.299 -7.93 1 96.44 272 GLY A C 1
ATOM 1990 O O . GLY A 1 272 ? 14.094 -3.65 -8.07 1 96.44 272 GLY A O 1
ATOM 1991 N N . CYS A 1 273 ? 12.078 -4.008 -7.258 1 97.69 273 CYS A N 1
ATOM 1992 C CA . CYS A 1 273 ? 12.289 -5.383 -6.824 1 97.69 273 CYS A CA 1
ATOM 1993 C C . CYS A 1 273 ? 13.109 -5.43 -5.543 1 97.69 273 CYS A C 1
ATOM 1995 O O . CYS A 1 273 ? 13.703 -6.461 -5.219 1 97.69 273 CYS A O 1
ATOM 1997 N N . ARG A 1 274 ? 13.242 -4.348 -4.848 1 97.69 274 ARG A N 1
ATOM 1998 C CA . ARG A 1 274 ? 13.961 -4.344 -3.58 1 97.69 274 ARG A CA 1
ATOM 1999 C C . ARG A 1 274 ? 13.039 -4.684 -2.418 1 97.69 274 ARG A C 1
ATOM 2001 O O . ARG A 1 274 ? 11.969 -4.09 -2.273 1 97.69 274 ARG A O 1
ATOM 2008 N N . ALA A 1 275 ? 13.453 -5.555 -1.558 1 97.5 275 ALA A N 1
ATOM 2009 C CA . ALA A 1 275 ? 12.609 -6.117 -0.507 1 97.5 275 ALA A CA 1
ATOM 2010 C C . ALA A 1 275 ? 12.352 -5.098 0.6 1 97.5 275 ALA A C 1
ATOM 2012 O O . ALA A 1 275 ? 13.258 -4.352 0.984 1 97.5 275 ALA A O 1
ATOM 2013 N N . PHE A 1 276 ? 11.141 -5.105 1.126 1 94.38 276 PHE A N 1
ATOM 2014 C CA . PHE A 1 276 ? 10.82 -4.402 2.361 1 94.38 276 PHE A CA 1
ATOM 2015 C C . PHE A 1 276 ? 11.195 -5.242 3.576 1 94.38 276 PHE A C 1
ATOM 2017 O O . PHE A 1 276 ? 11.016 -6.461 3.576 1 94.38 276 PHE A O 1
ATOM 2024 N N . ASP A 1 277 ? 11.68 -4.574 4.594 1 92.62 277 ASP A N 1
ATOM 2025 C CA . ASP A 1 277 ? 11.688 -5.273 5.875 1 92.62 277 ASP A CA 1
ATOM 2026 C C . ASP A 1 277 ? 10.32 -5.191 6.555 1 92.62 277 ASP A C 1
ATOM 2028 O O . ASP A 1 277 ? 9.383 -4.613 6.004 1 92.62 277 ASP A O 1
ATOM 2032 N N . ILE A 1 278 ? 10.203 -5.812 7.695 1 87.88 278 ILE A N 1
ATOM 2033 C CA . ILE A 1 278 ? 8.914 -5.969 8.367 1 87.88 278 ILE A CA 1
ATOM 2034 C C . ILE A 1 278 ? 8.383 -4.602 8.781 1 87.88 278 ILE A C 1
ATOM 2036 O O . ILE A 1 278 ? 7.176 -4.43 8.969 1 87.88 278 ILE A O 1
ATOM 2040 N N . ASN A 1 279 ? 9.273 -3.57 8.898 1 89.69 279 ASN A N 1
ATOM 2041 C CA . ASN A 1 279 ? 8.852 -2.236 9.312 1 89.69 279 ASN A CA 1
ATOM 2042 C C . ASN A 1 279 ? 8.391 -1.398 8.125 1 89.69 279 ASN A C 1
ATOM 2044 O O . ASN A 1 279 ? 7.863 -0.299 8.305 1 89.69 279 ASN A O 1
ATOM 2048 N N . GLY A 1 280 ? 8.602 -1.875 6.898 1 90.81 280 GLY A N 1
ATOM 2049 C CA . GLY A 1 280 ? 8.242 -1.112 5.715 1 90.81 280 GLY A CA 1
ATOM 2050 C C . GLY A 1 280 ? 9.383 -0.274 5.172 1 90.81 280 GLY A C 1
ATOM 2051 O O . GLY A 1 280 ? 9.164 0.705 4.461 1 90.81 280 GLY A O 1
ATOM 2052 N N . VAL A 1 281 ? 10.578 -0.619 5.566 1 93.88 281 VAL A N 1
ATOM 2053 C CA . VAL A 1 281 ? 11.781 0.034 5.051 1 93.88 281 VAL A CA 1
ATOM 2054 C C . VAL A 1 281 ? 12.383 -0.808 3.932 1 93.88 281 VAL A C 1
ATOM 2056 O O . VAL A 1 281 ? 12.57 -2.018 4.086 1 93.88 281 VAL A O 1
ATOM 2059 N N . VAL A 1 282 ? 12.656 -0.161 2.812 1 95.06 282 VAL A N 1
ATOM 2060 C CA . VAL A 1 282 ? 13.203 -0.878 1.662 1 95.06 282 VAL A CA 1
ATOM 2061 C C . VAL A 1 282 ? 14.672 -1.206 1.904 1 95.06 282 VAL A C 1
ATOM 2063 O O . VAL A 1 282 ? 15.422 -0.373 2.414 1 95.06 282 VAL A O 1
ATOM 2066 N N . THR A 1 283 ? 15.094 -2.414 1.516 1 94 283 THR A N 1
ATOM 2067 C CA . THR A 1 283 ? 16.5 -2.826 1.584 1 94 283 THR A CA 1
ATOM 2068 C C . THR A 1 283 ? 17.234 -2.455 0.3 1 94 283 THR A C 1
ATOM 2070 O O . THR A 1 283 ? 16.609 -2.338 -0.762 1 94 283 THR A O 1
ATOM 2073 N N . ASN A 1 284 ? 18.531 -2.34 0.417 1 92.06 284 ASN A N 1
ATOM 2074 C CA . ASN A 1 284 ? 19.312 -2.008 -0.778 1 92.06 284 ASN A CA 1
ATOM 2075 C C . ASN A 1 284 ? 19.953 -3.248 -1.395 1 92.06 284 ASN A C 1
ATOM 2077 O O . ASN A 1 284 ? 20.359 -3.227 -2.557 1 92.06 284 ASN A O 1
ATOM 2081 N N . HIS A 1 285 ? 19.984 -4.383 -0.643 1 93.88 285 HIS A N 1
ATOM 2082 C CA . HIS A 1 285 ? 20.828 -5.477 -1.113 1 93.88 285 HIS A CA 1
ATOM 2083 C C . HIS A 1 285 ? 20.031 -6.766 -1.264 1 93.88 285 HIS A C 1
ATOM 2085 O O . HIS A 1 285 ? 20.578 -7.805 -1.626 1 93.88 285 HIS A O 1
ATOM 2091 N N . ILE A 1 286 ? 18.812 -6.715 -0.924 1 97.31 286 ILE A N 1
ATOM 2092 C CA . ILE A 1 286 ? 17.969 -7.895 -1.066 1 97.31 286 ILE A CA 1
ATOM 2093 C C . ILE A 1 286 ? 16.859 -7.613 -2.082 1 97.31 286 ILE A C 1
ATOM 2095 O O . ILE A 1 286 ? 16.078 -6.676 -1.912 1 97.31 286 ILE A O 1
ATOM 2099 N N . PHE A 1 287 ? 16.812 -8.422 -3.129 1 98.5 287 PHE A N 1
ATOM 2100 C CA . PHE A 1 287 ? 15.859 -8.273 -4.227 1 98.5 287 PHE A CA 1
ATOM 2101 C C . PHE A 1 287 ? 14.922 -9.469 -4.285 1 98.5 287 PHE A C 1
ATOM 2103 O O . PHE A 1 287 ? 15.219 -10.531 -3.732 1 98.5 287 PHE A O 1
ATOM 2110 N N . VAL A 1 288 ? 13.75 -9.25 -4.898 1 98.62 288 VAL A N 1
ATOM 2111 C CA . VAL A 1 288 ? 12.719 -10.281 -5.02 1 98.62 288 VAL A CA 1
ATOM 2112 C C . VAL A 1 288 ? 12.188 -10.32 -6.449 1 98.62 288 VAL A C 1
ATOM 2114 O O . VAL A 1 288 ? 12.008 -9.273 -7.078 1 98.62 288 VAL A O 1
ATOM 2117 N N . ALA A 1 289 ? 11.953 -11.523 -6.977 1 98.06 289 ALA A N 1
ATOM 2118 C CA . ALA A 1 289 ? 11.391 -11.664 -8.32 1 98.06 289 ALA A CA 1
ATOM 2119 C C . ALA A 1 289 ? 10.617 -12.977 -8.453 1 98.06 289 ALA A C 1
ATOM 2121 O O . ALA A 1 289 ? 10.867 -13.938 -7.727 1 98.06 289 ALA A O 1
ATOM 2122 N N . GLY A 1 290 ? 9.719 -12.977 -9.438 1 97.5 290 GLY A N 1
ATOM 2123 C CA . GLY A 1 290 ? 8.93 -14.172 -9.719 1 97.5 290 GLY A CA 1
ATOM 2124 C C . GLY A 1 290 ? 7.645 -14.242 -8.922 1 97.5 290 GLY A C 1
ATOM 2125 O O . GLY A 1 290 ? 7.129 -13.219 -8.469 1 97.5 290 GLY A O 1
ATOM 2126 N N . ASP A 1 291 ? 7.152 -15.422 -8.711 1 96.44 291 ASP A N 1
ATOM 2127 C CA . ASP A 1 291 ? 5.824 -15.641 -8.148 1 96.44 291 ASP A CA 1
ATOM 2128 C C . ASP A 1 291 ? 5.797 -15.281 -6.664 1 96.44 291 ASP A C 1
ATOM 2130 O O . ASP A 1 291 ? 4.723 -15.094 -6.086 1 96.44 291 ASP A O 1
ATOM 2134 N N . ILE A 1 292 ? 6.945 -15.172 -6.07 1 97.62 292 ILE A N 1
ATOM 2135 C CA . ILE A 1 292 ? 6.984 -14.906 -4.633 1 97.62 292 ILE A CA 1
ATOM 2136 C C . ILE A 1 292 ? 6.879 -13.406 -4.383 1 97.62 292 ILE A C 1
ATOM 2138 O O . ILE A 1 292 ? 6.637 -12.977 -3.252 1 97.62 292 ILE A O 1
ATOM 2142 N N . ALA A 1 293 ? 7.074 -12.609 -5.402 1 96.88 293 ALA A N 1
ATOM 2143 C CA . ALA A 1 293 ? 7.164 -11.164 -5.258 1 96.88 293 ALA A CA 1
ATOM 2144 C C . ALA A 1 293 ? 5.777 -10.523 -5.211 1 96.88 293 ALA A C 1
ATOM 2146 O O . ALA A 1 293 ? 4.883 -10.922 -5.961 1 96.88 293 ALA A O 1
ATOM 2147 N N . ARG A 1 294 ? 5.625 -9.664 -4.344 1 93.81 294 ARG A N 1
ATOM 2148 C CA . ARG A 1 294 ? 4.469 -8.773 -4.27 1 93.81 294 ARG A CA 1
ATOM 2149 C C . ARG A 1 294 ? 4.895 -7.316 -4.336 1 93.81 294 ARG A C 1
ATOM 2151 O O . ARG A 1 294 ? 5.633 -6.836 -3.469 1 93.81 294 ARG A O 1
ATOM 2158 N N . ALA A 1 295 ? 4.477 -6.598 -5.352 1 92.56 295 ALA A N 1
ATOM 2159 C CA . ALA A 1 295 ? 4.965 -5.242 -5.578 1 92.56 295 ALA A CA 1
ATOM 2160 C C . ALA A 1 295 ? 3.824 -4.305 -5.961 1 92.56 295 ALA A C 1
ATOM 2162 O O . ALA A 1 295 ? 2.797 -4.746 -6.48 1 92.56 295 ALA A O 1
ATOM 2163 N N . PRO A 1 296 ? 3.984 -3.01 -5.664 1 87.75 296 PRO A N 1
ATOM 2164 C CA . PRO A 1 296 ? 2.975 -2.037 -6.094 1 87.75 296 PRO A CA 1
ATOM 2165 C C . PRO A 1 296 ? 2.994 -1.792 -7.598 1 87.75 296 PRO A C 1
ATOM 2167 O O . PRO A 1 296 ? 4.031 -1.963 -8.242 1 87.75 296 PRO A O 1
ATOM 2170 N N . HIS A 1 297 ? 1.857 -1.477 -8.148 1 89 297 HIS A N 1
ATOM 2171 C CA . HIS A 1 297 ? 1.757 -1.148 -9.562 1 89 297 HIS A CA 1
ATOM 2172 C C . HIS A 1 297 ? 0.976 0.145 -9.773 1 89 297 HIS A C 1
ATOM 2174 O O . HIS A 1 297 ? -0.173 0.26 -9.344 1 89 297 HIS A O 1
ATOM 2180 N N . VAL A 1 298 ? 1.536 1.041 -10.445 1 86.25 298 VAL A N 1
ATOM 2181 C CA . VAL A 1 298 ? 1.035 2.406 -10.578 1 86.25 298 VAL A CA 1
ATOM 2182 C C . VAL A 1 298 ? -0.315 2.396 -11.289 1 86.25 298 VAL A C 1
ATOM 2184 O O . VAL A 1 298 ? -1.202 3.189 -10.961 1 86.25 298 VAL A O 1
ATOM 2187 N N . LEU A 1 299 ? -0.575 1.513 -12.242 1 87.38 299 LEU A N 1
ATOM 2188 C CA . LEU A 1 299 ? -1.821 1.456 -13 1 87.38 299 LEU A CA 1
ATOM 2189 C C . LEU A 1 299 ? -2.963 0.943 -12.125 1 87.38 299 LEU A C 1
ATOM 2191 O O . LEU A 1 299 ? -4.133 1.057 -12.5 1 87.38 299 LEU A O 1
ATOM 2195 N N . TYR A 1 300 ? -2.609 0.431 -11.055 1 89.38 300 TYR A N 1
ATOM 2196 C CA . TYR A 1 300 ? -3.611 -0.155 -10.172 1 89.38 300 TYR A CA 1
ATOM 2197 C C . TYR A 1 300 ? -3.543 0.466 -8.781 1 89.38 300 TYR A C 1
ATOM 2199 O O . TYR A 1 300 ? -3.551 -0.248 -7.773 1 89.38 300 TYR A O 1
ATOM 2207 N N . ASP A 1 301 ? -3.355 1.744 -8.758 1 79.19 301 ASP A N 1
ATOM 2208 C CA . ASP A 1 301 ? -3.406 2.6 -7.578 1 79.19 301 ASP A CA 1
ATOM 2209 C C . ASP A 1 301 ? -2.369 2.17 -6.543 1 79.19 301 ASP A C 1
ATOM 2211 O O . ASP A 1 301 ? -2.627 2.221 -5.34 1 79.19 301 ASP A O 1
ATOM 2215 N N . TYR A 1 302 ? -1.288 1.559 -6.988 1 83.5 302 TYR A N 1
ATOM 2216 C CA . TYR A 1 302 ? -0.14 1.151 -6.188 1 83.5 302 TYR A CA 1
ATOM 2217 C C . TYR A 1 302 ? -0.517 0.03 -5.227 1 83.5 302 TYR A C 1
ATOM 2219 O O . TYR A 1 302 ? 0.154 -0.178 -4.211 1 83.5 302 TYR A O 1
ATOM 2227 N N . GLU A 1 303 ? -1.601 -0.614 -5.504 1 83 303 GLU A N 1
ATOM 2228 C CA . GLU A 1 303 ? -1.883 -1.845 -4.773 1 83 303 GLU A CA 1
ATOM 2229 C C . GLU A 1 303 ? -0.799 -2.891 -5.012 1 83 303 GLU A C 1
ATOM 2231 O O . GLU A 1 303 ? -0.305 -3.035 -6.133 1 83 303 GLU A O 1
ATOM 2236 N N . PHE A 1 304 ? -0.467 -3.568 -3.926 1 87.62 304 PHE A N 1
ATOM 2237 C CA . PHE A 1 304 ? 0.518 -4.633 -4.078 1 87.62 304 PHE A CA 1
ATOM 2238 C C . PHE A 1 304 ? -0.084 -5.828 -4.809 1 87.62 304 PHE A C 1
ATOM 2240 O O . PHE A 1 304 ? -1.139 -6.332 -4.418 1 87.62 304 PHE A O 1
ATOM 2247 N N . LEU A 1 305 ? 0.604 -6.207 -5.852 1 89.31 305 LEU A N 1
ATOM 2248 C CA . LEU A 1 305 ? 0.143 -7.312 -6.688 1 89.31 305 LEU A CA 1
ATOM 2249 C C . LEU A 1 305 ? 1.145 -8.461 -6.668 1 89.31 305 LEU A C 1
ATOM 2251 O O . LEU A 1 305 ? 2.357 -8.234 -6.676 1 89.31 305 LEU A O 1
ATOM 2255 N N . ALA A 1 306 ? 0.602 -9.617 -6.539 1 89.69 306 ALA A N 1
ATOM 2256 C CA . ALA A 1 306 ? 1.354 -10.836 -6.816 1 89.69 306 ALA A CA 1
ATOM 2257 C C . ALA A 1 306 ? 0.945 -11.445 -8.156 1 89.69 306 ALA A C 1
ATOM 2259 O O . ALA A 1 306 ? -0.22 -11.797 -8.352 1 89.69 306 ALA A O 1
ATOM 2260 N N . MET A 1 307 ? 1.886 -11.531 -9.07 1 87.06 307 MET A N 1
ATOM 2261 C CA . MET A 1 307 ? 1.59 -12 -10.422 1 87.06 307 MET A CA 1
ATOM 2262 C C . MET A 1 307 ? 2.27 -13.336 -10.688 1 87.06 307 MET A C 1
ATOM 2264 O O . MET A 1 307 ? 3.496 -13.438 -10.648 1 87.06 307 MET A O 1
ATOM 2268 N N . GLU A 1 308 ? 1.515 -14.281 -10.867 1 89.25 308 GLU A N 1
ATOM 2269 C CA . GLU A 1 308 ? 2.037 -15.633 -11.055 1 89.25 308 GLU A CA 1
ATOM 2270 C C . GLU A 1 308 ? 2.021 -16.031 -12.531 1 89.25 308 GLU A C 1
ATOM 2272 O O . GLU A 1 308 ? 1.39 -17.016 -12.906 1 89.25 308 GLU A O 1
ATOM 2277 N N . HIS A 1 309 ? 2.732 -15.25 -13.328 1 88.88 309 HIS A N 1
ATOM 2278 C CA . HIS A 1 309 ? 2.805 -15.477 -14.766 1 88.88 309 HIS A CA 1
ATOM 2279 C C . HIS A 1 309 ? 4.25 -15.547 -15.242 1 88.88 309 HIS A C 1
ATOM 2281 O O . HIS A 1 309 ? 5.152 -15.031 -14.57 1 88.88 309 HIS A O 1
ATOM 2287 N N . TRP A 1 310 ? 4.375 -16.188 -16.359 1 90.31 310 TRP A N 1
ATOM 2288 C CA . TRP A 1 310 ? 5.684 -16.406 -16.953 1 90.31 310 TRP A CA 1
ATOM 2289 C C . TRP A 1 310 ? 6.402 -15.078 -17.203 1 90.31 310 TRP A C 1
ATOM 2291 O O . TRP A 1 310 ? 7.562 -14.914 -16.828 1 90.31 310 TRP A O 1
ATOM 2301 N N . ASP A 1 311 ? 5.715 -14.125 -17.734 1 91.06 311 ASP A N 1
ATOM 2302 C CA . ASP A 1 311 ? 6.309 -12.836 -18.062 1 91.06 311 ASP A CA 1
ATOM 2303 C C . ASP A 1 311 ? 6.734 -12.094 -16.797 1 91.06 311 ASP A C 1
ATOM 2305 O O . ASP A 1 311 ? 7.723 -11.352 -16.797 1 91.06 311 ASP A O 1
ATOM 2309 N N . ASN A 1 312 ? 6 -12.258 -15.781 1 93.25 312 ASN A N 1
ATOM 2310 C CA . ASN A 1 312 ? 6.371 -11.672 -14.5 1 93.25 312 ASN A CA 1
ATOM 2311 C C . ASN A 1 312 ? 7.73 -12.172 -14.023 1 93.25 312 ASN A C 1
ATOM 2313 O O . ASN A 1 312 ? 8.562 -11.391 -13.57 1 93.25 312 ASN A O 1
ATOM 2317 N N . ALA A 1 313 ? 7.879 -13.461 -14.133 1 94.44 313 ALA A N 1
ATOM 2318 C CA . ALA A 1 313 ? 9.141 -14.07 -13.727 1 94.44 313 ALA A CA 1
ATOM 2319 C C . ALA A 1 313 ? 10.297 -13.555 -14.57 1 94.44 313 ALA A C 1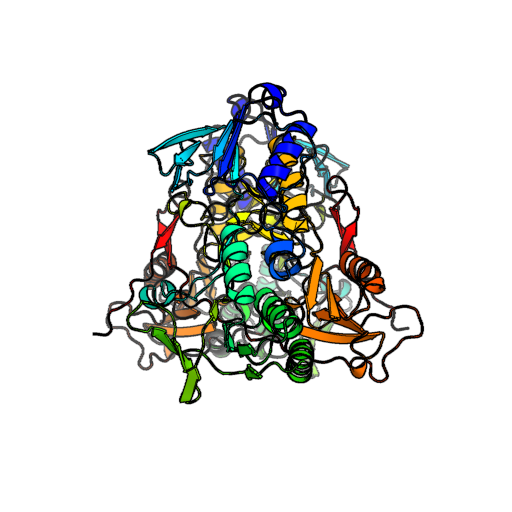
ATOM 2321 O O . ALA A 1 313 ? 11.344 -13.172 -14.039 1 94.44 313 ALA A O 1
ATOM 2322 N N . VAL A 1 314 ? 10.094 -13.453 -15.836 1 94.69 314 VAL A N 1
ATOM 2323 C CA . VAL A 1 314 ? 11.164 -13.078 -16.75 1 94.69 314 VAL A CA 1
ATOM 2324 C C . VAL A 1 314 ? 11.492 -11.594 -16.594 1 94.69 314 VAL A C 1
ATOM 2326 O O . VAL A 1 314 ? 12.648 -11.234 -16.344 1 94.69 314 VAL A O 1
ATOM 2329 N N . LEU A 1 315 ? 10.516 -10.773 -16.688 1 93.62 315 LEU A N 1
ATOM 2330 C CA . LEU A 1 315 ? 10.75 -9.336 -16.609 1 93.62 315 LEU A CA 1
ATOM 2331 C C . LEU A 1 315 ? 11.188 -8.922 -15.219 1 93.62 315 LEU A C 1
ATOM 2333 O O . LEU A 1 315 ? 12.086 -8.086 -15.07 1 93.62 315 LEU A O 1
ATOM 2337 N N . GLY A 1 316 ? 10.531 -9.453 -14.242 1 95.69 316 GLY A N 1
ATOM 2338 C CA . GLY A 1 316 ? 10.953 -9.172 -12.875 1 95.69 316 GLY A CA 1
ATOM 2339 C C . GLY A 1 316 ? 12.398 -9.539 -12.617 1 95.69 316 GLY A C 1
ATOM 2340 O O . GLY A 1 316 ? 13.125 -8.781 -11.969 1 95.69 316 GLY A O 1
ATOM 2341 N N . ALA A 1 317 ? 12.805 -10.656 -13.156 1 97.12 317 ALA A N 1
ATOM 2342 C CA . ALA A 1 317 ? 14.188 -11.109 -13.016 1 97.12 317 ALA A CA 1
ATOM 2343 C C . ALA A 1 317 ? 15.148 -10.141 -13.68 1 97.12 317 ALA A C 1
ATOM 2345 O O . ALA A 1 317 ? 16.203 -9.82 -13.125 1 97.12 317 ALA A O 1
ATOM 2346 N N . ARG A 1 318 ? 14.805 -9.695 -14.82 1 96.75 318 ARG A N 1
ATOM 2347 C CA . ARG A 1 318 ? 15.648 -8.75 -15.555 1 96.75 318 ARG A CA 1
ATOM 2348 C C . ARG A 1 318 ? 15.781 -7.438 -14.789 1 96.75 318 ARG A C 1
ATOM 2350 O O . ARG A 1 318 ? 16.875 -6.887 -14.68 1 96.75 318 ARG A O 1
ATOM 2357 N N . VAL A 1 319 ? 14.695 -6.898 -14.281 1 96.31 319 VAL A N 1
ATOM 2358 C CA . VAL A 1 319 ? 14.688 -5.652 -13.531 1 96.31 319 VAL A CA 1
ATOM 2359 C C . VAL A 1 319 ? 15.531 -5.809 -12.266 1 96.31 319 VAL A C 1
ATOM 2361 O O . VAL A 1 319 ? 16.375 -4.957 -11.961 1 96.31 319 VAL A O 1
ATOM 2364 N N . ALA A 1 320 ? 15.297 -6.891 -11.531 1 97.94 320 ALA A N 1
ATOM 2365 C CA . ALA A 1 320 ? 16.062 -7.152 -10.32 1 97.94 320 ALA A CA 1
ATOM 2366 C C . ALA A 1 320 ? 17.562 -7.215 -10.617 1 97.94 320 ALA A C 1
ATOM 2368 O O . ALA A 1 320 ? 18.375 -6.582 -9.93 1 97.94 320 ALA A O 1
ATOM 2369 N N . ALA A 1 321 ? 17.906 -7.969 -11.656 1 97.88 321 ALA A N 1
ATOM 2370 C CA . ALA A 1 321 ? 19.312 -8.125 -12.039 1 97.88 321 ALA A CA 1
ATOM 2371 C C . ALA A 1 321 ? 19.938 -6.773 -12.375 1 97.88 321 ALA A C 1
ATOM 2373 O O . ALA A 1 321 ? 21.016 -6.441 -11.883 1 97.88 321 ALA A O 1
ATOM 2374 N N . HIS A 1 322 ? 19.25 -6.012 -13.188 1 96.75 322 HIS A N 1
ATOM 2375 C CA . HIS A 1 322 ? 19.734 -4.688 -13.562 1 96.75 322 HIS A CA 1
ATOM 2376 C C . HIS A 1 322 ? 19.953 -3.811 -12.336 1 96.75 322 HIS A C 1
ATOM 2378 O O . HIS A 1 322 ? 21.016 -3.199 -12.18 1 96.75 322 HIS A O 1
ATOM 2384 N N . ASN A 1 323 ? 18.984 -3.773 -11.469 1 96.19 323 ASN A N 1
ATOM 2385 C CA . ASN A 1 323 ? 19.016 -2.869 -10.328 1 96.19 323 ASN A CA 1
ATOM 2386 C C . ASN A 1 323 ? 20.031 -3.303 -9.289 1 96.19 323 ASN A C 1
ATOM 2388 O O . ASN A 1 323 ? 20.438 -2.508 -8.43 1 96.19 323 ASN A O 1
ATOM 2392 N N . MET A 1 324 ? 20.469 -4.547 -9.344 1 96.69 324 MET A N 1
ATOM 2393 C CA . MET A 1 324 ? 21.516 -5.027 -8.445 1 96.69 324 MET A CA 1
ATOM 2394 C C . MET A 1 324 ? 22.875 -4.43 -8.82 1 96.69 324 MET A C 1
ATOM 2396 O O . MET A 1 324 ? 23.781 -4.352 -7.984 1 96.69 324 MET A O 1
ATOM 2400 N N . VAL A 1 325 ? 23.016 -4.062 -10.086 1 95.56 325 VAL A N 1
ATOM 2401 C CA . VAL A 1 325 ? 24.375 -3.74 -10.516 1 95.56 325 VAL A CA 1
ATOM 2402 C C . VAL A 1 325 ? 24.391 -2.352 -11.148 1 95.56 325 VAL A C 1
ATOM 2404 O O . VAL A 1 325 ? 25.391 -1.955 -11.75 1 95.56 325 VAL A O 1
ATOM 2407 N N . CYS A 1 326 ? 23.312 -1.599 -11.047 1 91.69 326 CYS A N 1
ATOM 2408 C CA . CYS A 1 326 ? 23.266 -0.267 -11.641 1 91.69 326 CYS A CA 1
ATOM 2409 C C . CYS A 1 326 ? 23.375 0.812 -10.57 1 91.69 326 CYS A C 1
ATOM 2411 O O . CYS A 1 326 ? 23.312 0.514 -9.375 1 91.69 326 CYS A O 1
ATOM 2413 N N . ASP A 1 327 ? 23.562 2.07 -11.055 1 84.5 327 ASP A N 1
ATOM 2414 C CA . ASP A 1 327 ? 23.469 3.227 -10.172 1 84.5 327 ASP A CA 1
ATOM 2415 C C . ASP A 1 327 ? 22.016 3.568 -9.875 1 84.5 327 ASP A C 1
ATOM 2417 O O . ASP A 1 327 ? 21.109 3.238 -10.656 1 84.5 327 ASP A O 1
ATOM 2421 N N . GLU A 1 328 ? 21.781 4.246 -8.758 1 80.56 328 GLU A N 1
ATOM 2422 C CA . GLU A 1 328 ? 20.438 4.551 -8.289 1 80.56 328 GLU A CA 1
ATOM 2423 C C . GLU A 1 328 ? 19.625 5.258 -9.375 1 80.56 328 GLU A C 1
ATOM 2425 O O . GLU A 1 328 ? 18.469 4.922 -9.609 1 80.56 328 GLU A O 1
ATOM 2430 N N . VAL A 1 329 ? 20.219 6.188 -10.047 1 74.69 329 VAL A N 1
ATOM 2431 C CA . VAL A 1 329 ? 19.516 7.039 -11 1 74.69 329 VAL A CA 1
ATOM 2432 C C . VAL A 1 329 ? 19.094 6.219 -12.219 1 74.69 329 VAL A C 1
ATOM 2434 O O . VAL A 1 329 ? 18.219 6.633 -12.977 1 74.69 329 VAL A O 1
ATOM 2437 N N . ASP A 1 330 ? 19.719 5.008 -12.359 1 86.38 330 ASP A N 1
ATOM 2438 C CA . ASP A 1 330 ? 19.469 4.191 -13.539 1 86.38 330 ASP A CA 1
ATOM 2439 C C . ASP A 1 330 ? 18.547 3.027 -13.219 1 86.38 330 ASP A C 1
ATOM 2441 O O . ASP A 1 330 ? 18.328 2.148 -14.055 1 86.38 330 ASP A O 1
ATOM 2445 N N . ARG A 1 331 ? 17.922 3.074 -12.062 1 91.06 331 ARG A N 1
ATOM 2446 C CA . ARG A 1 331 ? 17.078 1.947 -11.68 1 91.06 331 ARG A CA 1
ATOM 2447 C C . ARG A 1 331 ? 15.852 1.858 -12.578 1 91.06 331 ARG A C 1
ATOM 2449 O O . ARG A 1 331 ? 15.305 2.883 -12.992 1 91.06 331 ARG A O 1
ATOM 2456 N N . TRP A 1 332 ? 15.516 0.561 -12.852 1 93 332 TRP A N 1
ATOM 2457 C CA . TRP A 1 332 ? 14.305 0.265 -13.617 1 93 332 TRP A CA 1
ATOM 2458 C C . TRP A 1 332 ? 13.141 -0.068 -12.688 1 93 332 TRP A C 1
ATOM 2460 O O . TRP A 1 332 ? 13.352 -0.414 -11.523 1 93 332 TRP A O 1
ATOM 2470 N N . ALA A 1 333 ? 11.945 0.169 -13.219 1 92.75 333 ALA A N 1
ATOM 2471 C CA . ALA A 1 333 ? 10.734 -0.241 -12.516 1 92.75 333 ALA A CA 1
ATOM 2472 C C . ALA A 1 333 ? 10.062 -1.418 -13.219 1 92.75 333 ALA A C 1
ATOM 2474 O O . ALA A 1 333 ? 9.992 -1.452 -14.453 1 92.75 333 ALA A O 1
ATOM 2475 N N . HIS A 1 334 ? 9.703 -2.395 -12.375 1 93.12 334 HIS A N 1
ATOM 2476 C CA . HIS A 1 334 ? 8.93 -3.518 -12.898 1 93.12 334 HIS A CA 1
ATOM 2477 C C . HIS A 1 334 ? 7.465 -3.141 -13.078 1 93.12 334 HIS A C 1
ATOM 2479 O O . HIS A 1 334 ? 6.66 -3.314 -12.164 1 93.12 334 HIS A O 1
ATOM 2485 N N . LEU A 1 335 ? 7.055 -2.74 -14.273 1 91.25 335 LEU A N 1
ATOM 2486 C CA . LEU A 1 335 ? 5.715 -2.242 -14.57 1 91.25 335 LEU A CA 1
ATOM 2487 C C . LEU A 1 335 ? 5.043 -3.092 -15.648 1 91.25 335 LEU A C 1
ATOM 2489 O O . LEU A 1 335 ? 4.496 -2.559 -16.609 1 91.25 335 LEU A O 1
ATOM 2493 N N . LEU A 1 336 ? 5.098 -4.344 -15.422 1 90.12 336 LEU A N 1
ATOM 2494 C CA . LEU A 1 336 ? 4.488 -5.293 -16.344 1 90.12 336 LEU A CA 1
ATOM 2495 C C . LEU A 1 336 ? 2.965 -5.207 -16.281 1 90.12 336 LEU A C 1
ATOM 2497 O O . LEU A 1 336 ? 2.389 -5.117 -15.203 1 90.12 336 LEU A O 1
ATOM 2501 N N . VAL A 1 337 ? 2.34 -5.09 -17.469 1 90.94 337 VAL A N 1
ATOM 2502 C CA . VAL A 1 337 ? 0.921 -5.422 -17.562 1 90.94 337 VAL A CA 1
ATOM 2503 C C . VAL A 1 337 ? 0.754 -6.934 -17.719 1 90.94 337 VAL A C 1
ATOM 2505 O O . VAL A 1 337 ? 1.08 -7.492 -18.766 1 90.94 337 VAL A O 1
ATOM 2508 N N . PRO A 1 338 ? 0.249 -7.516 -16.672 1 91.12 338 PRO A N 1
ATOM 2509 C CA . PRO A 1 338 ? 0.265 -8.977 -16.672 1 91.12 338 PRO A CA 1
ATOM 2510 C C . PRO A 1 338 ? -0.596 -9.578 -17.781 1 91.12 338 PRO A C 1
ATOM 2512 O O . PRO A 1 338 ? -1.625 -9 -18.141 1 91.12 338 PRO A O 1
ATOM 2515 N N . GLN A 1 339 ? -0.116 -10.688 -18.297 1 92.88 339 GLN A N 1
ATOM 2516 C CA . GLN A 1 339 ? -0.839 -11.477 -19.297 1 92.88 339 GLN A CA 1
ATOM 2517 C C . GLN A 1 339 ? -0.75 -12.969 -18.969 1 92.88 339 GLN A C 1
ATOM 2519 O O . GLN A 1 339 ? 0.291 -13.453 -18.516 1 92.88 339 GLN A O 1
ATOM 2524 N N . PHE A 1 340 ? -1.874 -13.648 -19.188 1 89.88 340 PHE A N 1
ATOM 2525 C CA . PHE A 1 340 ? -1.839 -15.102 -19.047 1 89.88 340 PHE A CA 1
ATOM 2526 C C . PHE A 1 340 ? -2.713 -15.773 -20.094 1 89.88 340 PHE A C 1
ATOM 2528 O O . PHE A 1 340 ? -3.482 -15.109 -20.797 1 89.88 340 PHE A O 1
ATOM 2535 N N . TRP A 1 341 ? -2.512 -17.031 -20.25 1 91.25 341 TRP A N 1
ATOM 2536 C CA . TRP A 1 341 ? -3.299 -17.812 -21.203 1 91.25 341 TRP A CA 1
ATOM 2537 C C . TRP A 1 341 ? -3.568 -19.219 -20.672 1 91.25 341 TRP A C 1
ATOM 2539 O O . TRP A 1 341 ? -2.869 -19.688 -19.766 1 91.25 341 TRP A O 1
ATOM 2549 N N . SER A 1 342 ? -4.566 -19.844 -21.109 1 93.44 342 SER A N 1
ATOM 2550 C CA . SER A 1 342 ? -4.977 -21.203 -20.828 1 93.44 342 SER A CA 1
ATOM 2551 C C . SER A 1 342 ? -5.676 -21.844 -22.016 1 93.44 342 SER A C 1
ATOM 2553 O O . SER A 1 342 ? -6.383 -21.156 -22.766 1 93.44 342 SER A O 1
ATOM 2555 N N . ALA A 1 343 ? -5.336 -23.047 -22.266 1 93.56 343 ALA A N 1
ATOM 2556 C CA . ALA A 1 343 ? -6.066 -23.859 -23.234 1 93.56 343 ALA A CA 1
ATOM 2557 C C . ALA A 1 343 ? -6.871 -24.953 -22.547 1 93.56 343 ALA A C 1
ATOM 2559 O O . ALA A 1 343 ? -6.309 -25.797 -21.844 1 93.56 343 ALA A O 1
ATOM 2560 N N . GLN A 1 344 ? -8.156 -24.953 -22.766 1 94.25 344 GLN A N 1
ATOM 2561 C CA . GLN A 1 344 ? -9.031 -25.938 -22.141 1 94.25 344 GLN A CA 1
ATOM 2562 C C . GLN A 1 344 ? -10.328 -26.109 -22.938 1 94.25 344 GLN A C 1
ATOM 2564 O O . GLN A 1 344 ? -10.898 -25.125 -23.422 1 94.25 344 GLN A O 1
ATOM 2569 N N . PHE A 1 345 ? -10.672 -27.406 -23.234 1 96.31 345 PHE A N 1
ATOM 2570 C CA . PHE A 1 345 ? -11.898 -27.812 -23.906 1 96.31 345 PHE A CA 1
ATOM 2571 C C . PHE A 1 345 ? -11.992 -27.188 -25.297 1 96.31 345 PHE A C 1
ATOM 2573 O O . PHE A 1 345 ? -13.062 -26.734 -25.703 1 96.31 345 PHE A O 1
ATOM 2580 N N . GLY A 1 346 ? -10.867 -27.016 -25.891 1 94.31 346 GLY A N 1
ATOM 2581 C CA . GLY A 1 346 ? -10.805 -26.516 -27.25 1 94.31 346 GLY A CA 1
ATOM 2582 C C . GLY A 1 346 ? -10.844 -25.016 -27.328 1 94.31 346 GLY A C 1
ATOM 2583 O O . GLY A 1 346 ? -10.867 -24.438 -28.422 1 94.31 346 GLY A O 1
ATOM 2584 N N . VAL A 1 347 ? -10.844 -24.375 -26.234 1 96.88 347 VAL A N 1
ATOM 2585 C CA . VAL A 1 347 ? -10.93 -22.922 -26.188 1 96.88 347 VAL A CA 1
ATOM 2586 C C . VAL A 1 347 ? -9.602 -22.344 -25.703 1 96.88 347 VAL A C 1
ATOM 2588 O O . VAL A 1 347 ? -9.016 -22.844 -24.734 1 96.88 347 VAL A O 1
ATOM 2591 N N . ASN A 1 348 ? -9.109 -21.375 -26.469 1 97.12 348 ASN A N 1
ATOM 2592 C CA . ASN A 1 348 ? -7.961 -20.594 -26.031 1 97.12 348 ASN A CA 1
ATOM 2593 C C . ASN A 1 348 ? -8.383 -19.359 -25.25 1 97.12 348 ASN A C 1
ATOM 2595 O O . ASN A 1 348 ? -9.008 -18.453 -25.812 1 97.12 348 ASN A O 1
ATOM 2599 N N . ILE A 1 349 ? -8.078 -19.359 -23.969 1 97.56 349 ILE A N 1
ATOM 2600 C CA . ILE A 1 349 ? -8.398 -18.25 -23.078 1 97.56 349 ILE A CA 1
ATOM 2601 C C . ILE A 1 349 ? -7.152 -17.391 -22.859 1 97.56 349 ILE A C 1
ATOM 2603 O O . ILE A 1 349 ? -6.105 -17.906 -22.469 1 97.56 349 ILE A O 1
ATOM 2607 N N . LYS A 1 350 ? -7.195 -16.094 -23.156 1 97.62 350 LYS A N 1
ATOM 2608 C CA . LYS A 1 350 ? -6.109 -15.156 -22.875 1 97.62 350 LYS A CA 1
ATOM 2609 C C . LYS A 1 350 ? -6.617 -13.945 -22.109 1 97.62 350 LYS A C 1
ATOM 2611 O O . LYS A 1 350 ? -7.738 -13.484 -22.328 1 97.62 350 LYS A O 1
ATOM 2616 N N . SER A 1 351 ? -5.859 -13.516 -21.203 1 97 351 SER A N 1
ATOM 2617 C CA . SER A 1 351 ? -6.23 -12.344 -20.422 1 97 351 SER A CA 1
ATOM 2618 C C . SER A 1 351 ? -5.059 -11.375 -20.297 1 97 351 SER A C 1
ATOM 2620 O O . SER A 1 351 ? -3.898 -11.781 -20.359 1 97 351 SER A O 1
ATOM 2622 N N . VAL A 1 352 ? -5.414 -10.086 -20.188 1 96.62 352 VAL A N 1
ATOM 2623 C CA . VAL A 1 352 ? -4.434 -9.023 -19.984 1 96.62 352 VAL A CA 1
ATOM 2624 C C . VAL A 1 352 ? -4.93 -8.078 -18.891 1 96.62 352 VAL A C 1
ATOM 2626 O O . VAL A 1 352 ? -6.137 -7.883 -18.734 1 96.62 352 VAL A O 1
ATOM 2629 N N . GLY A 1 353 ? -3.922 -7.539 -18.172 1 95.69 353 GLY A N 1
ATOM 2630 C CA . GLY A 1 353 ? -4.285 -6.699 -17.031 1 95.69 353 GLY A CA 1
ATOM 2631 C C . GLY A 1 353 ? -4.656 -7.492 -15.797 1 95.69 353 GLY A C 1
ATOM 2632 O O . GLY A 1 353 ? -4.152 -8.594 -15.586 1 95.69 353 GLY A O 1
ATOM 2633 N N . VAL A 1 354 ? -5.379 -6.816 -14.898 1 94.5 354 VAL A N 1
ATOM 2634 C CA . VAL A 1 354 ? -5.781 -7.434 -13.641 1 94.5 354 VAL A CA 1
ATOM 2635 C C . VAL A 1 354 ? -7.305 -7.422 -13.531 1 94.5 354 VAL A C 1
ATOM 2637 O O . VAL A 1 354 ? -7.879 -6.562 -12.852 1 94.5 354 VAL A O 1
ATOM 2640 N N . PRO A 1 355 ? -7.949 -8.461 -14.062 1 95.75 355 PRO A N 1
ATOM 2641 C CA . PRO A 1 355 ? -9.414 -8.508 -14.055 1 95.75 355 PRO A CA 1
ATOM 2642 C C . PRO A 1 355 ? -10 -8.344 -12.656 1 95.75 355 PRO A C 1
ATOM 2644 O O . PRO A 1 355 ? -10.961 -7.598 -12.469 1 95.75 355 PRO A O 1
ATOM 2647 N N . SER A 1 356 ? -9.383 -8.883 -11.664 1 92 356 SER A N 1
ATOM 2648 C CA . SER A 1 356 ? -9.93 -8.922 -10.312 1 92 356 SER A CA 1
ATOM 2649 C C . SER A 1 356 ? -9.844 -7.551 -9.648 1 92 356 SER A C 1
ATOM 2651 O O . SER A 1 356 ? -10.414 -7.336 -8.578 1 92 356 SER A O 1
ATOM 2653 N N . PHE A 1 357 ? -9.125 -6.574 -10.281 1 92 357 PHE A N 1
ATOM 2654 C CA . PHE A 1 357 ? -9.102 -5.195 -9.805 1 92 357 PHE A CA 1
ATOM 2655 C C . PHE A 1 357 ? -10.375 -4.465 -10.211 1 92 357 PHE A C 1
ATOM 2657 O O . PHE A 1 357 ? -10.711 -3.428 -9.625 1 92 357 PHE A O 1
ATOM 2664 N N . GLY A 1 358 ? -11.094 -5.012 -11.195 1 92 358 GLY A N 1
ATOM 2665 C CA . GLY A 1 358 ? -12.336 -4.422 -11.664 1 92 358 GLY A CA 1
ATOM 2666 C C . GLY A 1 358 ? -13.562 -4.977 -10.969 1 92 358 GLY A C 1
ATOM 2667 O O . GLY A 1 358 ? -13.516 -6.066 -10.391 1 92 358 GLY A O 1
ATOM 2668 N N . ASP A 1 359 ? -14.609 -4.156 -11.078 1 93 359 ASP A N 1
ATOM 2669 C CA . ASP A 1 359 ? -15.867 -4.625 -10.5 1 93 359 ASP A CA 1
ATOM 2670 C C . ASP A 1 359 ? -16.953 -4.766 -11.562 1 93 359 ASP A C 1
ATOM 2672 O O . ASP A 1 359 ? -18.016 -5.324 -11.305 1 93 359 ASP A O 1
ATOM 2676 N N . GLU A 1 360 ? -16.578 -4.328 -12.719 1 96.81 360 GLU A N 1
ATOM 2677 C CA . GLU A 1 360 ? -17.516 -4.41 -13.836 1 96.81 360 GLU A CA 1
ATOM 2678 C C . GLU A 1 360 ? -16.906 -5.141 -15.023 1 96.81 360 GLU A C 1
ATOM 2680 O O . GLU A 1 360 ? -15.68 -5.199 -15.156 1 96.81 360 GLU A O 1
ATOM 2685 N N . ILE A 1 361 ? -17.844 -5.738 -15.867 1 97.06 361 ILE A N 1
ATOM 2686 C CA . ILE A 1 361 ? -17.391 -6.406 -17.078 1 97.06 361 ILE A CA 1
ATOM 2687 C C . ILE A 1 361 ? -18.328 -6.086 -18.234 1 97.06 361 ILE A C 1
ATOM 2689 O O . ILE A 1 361 ? -19.531 -5.879 -18.016 1 97.06 361 ILE A O 1
ATOM 2693 N N . VAL A 1 362 ? -17.812 -5.984 -19.438 1 97 362 VAL A N 1
ATOM 2694 C CA . VAL A 1 362 ? -18.609 -5.781 -20.625 1 97 362 VAL A CA 1
ATOM 2695 C C . VAL A 1 362 ? -18.047 -6.609 -21.781 1 97 362 VAL A C 1
ATOM 2697 O O . VAL A 1 362 ? -16.828 -6.648 -21.984 1 97 362 VAL A O 1
ATOM 2700 N N . PHE A 1 363 ? -18.969 -7.352 -22.422 1 96.38 363 PHE A N 1
ATOM 2701 C CA . PHE A 1 363 ? -18.562 -8.008 -23.656 1 96.38 363 PHE A CA 1
ATOM 2702 C C . PHE A 1 363 ? -18.5 -7.008 -24.812 1 96.38 363 PHE A C 1
ATOM 2704 O O . PHE A 1 363 ? -19.469 -6.289 -25.078 1 96.38 363 PHE A O 1
ATOM 2711 N N . THR A 1 364 ? -17.359 -6.973 -25.469 1 94.88 364 THR A N 1
ATOM 2712 C CA . THR A 1 364 ? -17.125 -5.895 -26.422 1 94.88 364 THR A CA 1
ATOM 2713 C C . THR A 1 364 ? -17.078 -6.43 -27.844 1 94.88 364 THR A C 1
ATOM 2715 O O . THR A 1 364 ? -17.359 -5.699 -28.797 1 94.88 364 THR A O 1
ATOM 2718 N N . GLN A 1 365 ? -16.688 -7.719 -28.031 1 93.69 365 GLN A N 1
ATOM 2719 C CA . GLN A 1 365 ? -16.562 -8.328 -29.344 1 93.69 365 GLN A CA 1
ATOM 2720 C C . GLN A 1 365 ? -17.047 -9.773 -29.328 1 93.69 365 GLN A C 1
ATOM 2722 O O . GLN A 1 365 ? -16.922 -10.469 -28.328 1 93.69 365 GLN A O 1
ATOM 2727 N N . GLY A 1 366 ? -17.547 -10.195 -30.516 1 93.69 366 GLY A N 1
ATOM 2728 C CA . GLY A 1 366 ? -17.781 -11.609 -30.766 1 93.69 366 GLY A CA 1
ATOM 2729 C C . GLY A 1 366 ? -19.062 -12.117 -30.141 1 93.69 366 GLY A C 1
ATOM 2730 O O . GLY A 1 366 ? -20.047 -11.383 -30.031 1 93.69 366 GLY A O 1
ATOM 2731 N N . SER A 1 367 ? -19 -13.484 -29.859 1 93.19 367 SER A N 1
ATOM 2732 C CA . SER A 1 367 ? -20.203 -14.172 -29.391 1 93.19 367 SER A CA 1
ATOM 2733 C C . SER A 1 367 ? -19.875 -15.141 -28.25 1 93.19 367 SER A C 1
ATOM 2735 O O . SER A 1 367 ? -19.016 -16.016 -28.406 1 93.19 367 SER A O 1
ATOM 2737 N N . VAL A 1 368 ? -20.609 -14.938 -27.141 1 93.75 368 VAL A N 1
ATOM 2738 C CA . VAL A 1 368 ? -20.453 -15.844 -26.016 1 93.75 368 VAL A CA 1
ATOM 2739 C C . VAL A 1 368 ? -20.906 -17.25 -26.406 1 93.75 368 VAL A C 1
ATOM 2741 O O . VAL A 1 368 ? -20.266 -18.234 -26.047 1 93.75 368 VAL A O 1
ATOM 2744 N N . LYS A 1 369 ? -21.953 -17.312 -27.172 1 92.12 369 LYS A N 1
ATOM 2745 C CA . LYS A 1 369 ? -22.516 -18.594 -27.594 1 92.12 369 LYS A CA 1
ATOM 2746 C C . LYS A 1 369 ? -21.516 -19.391 -28.406 1 92.12 369 LYS A C 1
ATOM 2748 O O . LYS A 1 369 ? -21.422 -20.609 -28.266 1 92.12 369 LYS A O 1
ATOM 2753 N N . GLU A 1 370 ? -20.766 -18.719 -29.219 1 93.31 370 GLU A N 1
ATOM 2754 C CA . GLU A 1 370 ? -19.797 -19.375 -30.078 1 93.31 370 GLU A CA 1
ATOM 2755 C C . GLU A 1 370 ? -18.453 -19.547 -29.375 1 93.31 370 GLU A C 1
ATOM 2757 O O . GLU A 1 370 ? -17.516 -20.125 -29.922 1 93.31 370 GLU A O 1
ATOM 2762 N N . ARG A 1 371 ? -18.359 -19.094 -28.156 1 95.62 371 ARG A N 1
ATOM 2763 C CA . ARG A 1 371 ? -17.141 -19.125 -27.375 1 95.62 371 ARG A CA 1
ATOM 2764 C C . ARG A 1 371 ? -15.992 -18.438 -28.125 1 95.62 371 ARG A C 1
ATOM 2766 O O . ARG A 1 371 ? -14.883 -18.969 -28.172 1 95.62 371 ARG A O 1
ATOM 2773 N N . ARG A 1 372 ? -16.312 -17.391 -28.797 1 96.44 372 ARG A N 1
ATOM 2774 C CA . ARG A 1 372 ? -15.383 -16.516 -29.5 1 96.44 372 ARG A CA 1
ATOM 2775 C C . ARG A 1 372 ? -15.695 -15.047 -29.219 1 96.44 372 ARG A C 1
ATOM 2777 O O . ARG A 1 372 ? -16.5 -14.43 -29.922 1 96.44 372 ARG A O 1
ATOM 2784 N N . PHE A 1 373 ? -14.984 -14.508 -28.219 1 96.12 373 PHE A N 1
ATOM 2785 C CA . PHE A 1 373 ? -15.352 -13.156 -27.797 1 96.12 373 PHE A CA 1
ATOM 2786 C C . PHE A 1 373 ? -14.211 -12.492 -27.047 1 96.12 373 PHE A C 1
ATOM 2788 O O . PHE A 1 373 ? -13.219 -13.141 -26.703 1 96.12 373 PHE A O 1
ATOM 2795 N N . ALA A 1 374 ? -14.367 -11.172 -26.859 1 96.81 374 ALA A N 1
ATOM 2796 C CA . ALA A 1 374 ? -13.562 -10.359 -25.938 1 96.81 374 ALA A CA 1
ATOM 2797 C C . ALA A 1 374 ? -14.453 -9.641 -24.938 1 96.81 374 ALA A C 1
ATOM 2799 O O . ALA A 1 374 ? -15.562 -9.219 -25.25 1 96.81 374 ALA A O 1
ATOM 2800 N N . ALA A 1 375 ? -13.984 -9.57 -23.734 1 97.31 375 ALA A N 1
ATOM 2801 C CA . ALA A 1 375 ? -14.648 -8.812 -22.688 1 97.31 375 ALA A CA 1
ATOM 2802 C C . ALA A 1 375 ? -13.648 -7.953 -21.906 1 97.31 375 ALA A C 1
ATOM 2804 O O . ALA A 1 375 ? -12.492 -8.352 -21.719 1 97.31 375 ALA A O 1
ATOM 2805 N N . ALA A 1 376 ? -14.125 -6.758 -21.5 1 97.62 376 ALA A N 1
ATOM 2806 C CA . ALA A 1 376 ? -13.289 -5.82 -20.75 1 97.62 376 ALA A CA 1
ATOM 2807 C C . ALA A 1 376 ? -13.797 -5.656 -19.312 1 97.62 376 ALA A C 1
ATOM 2809 O O . ALA A 1 376 ? -15.008 -5.715 -19.078 1 97.62 376 ALA A O 1
ATOM 2810 N N . TYR A 1 377 ? -12.82 -5.492 -18.438 1 97.81 377 TYR A N 1
ATOM 2811 C CA . TYR A 1 377 ? -13.125 -5.207 -17.031 1 97.81 377 TYR A CA 1
ATOM 2812 C C . TYR A 1 377 ? -12.891 -3.738 -16.719 1 97.81 377 TYR A C 1
ATOM 2814 O O . TYR A 1 377 ? -11.938 -3.131 -17.219 1 97.81 377 TYR A O 1
ATOM 2822 N N . GLY A 1 378 ? -13.773 -3.189 -15.82 1 96.44 378 GLY A N 1
ATOM 2823 C CA . GLY A 1 378 ? -13.648 -1.778 -15.492 1 96.44 378 GLY A CA 1
ATOM 2824 C C . GLY A 1 378 ? -13.742 -1.508 -14 1 96.44 378 GLY A C 1
ATOM 2825 O O . GLY A 1 378 ? -14.281 -2.32 -13.25 1 96.44 378 GLY A O 1
ATOM 2826 N N . ARG A 1 379 ? -13.125 -0.467 -13.602 1 93.31 379 ARG A N 1
ATOM 2827 C CA . ARG A 1 379 ? -13.203 0.102 -12.258 1 93.31 379 ARG A CA 1
ATOM 2828 C C . ARG A 1 379 ? -13.242 1.626 -12.312 1 93.31 379 ARG A C 1
ATOM 2830 O O . ARG A 1 379 ? -12.352 2.258 -12.875 1 93.31 379 ARG A O 1
ATOM 2837 N N . GLN A 1 380 ? -14.273 2.195 -11.703 1 87.19 380 GLN A N 1
ATOM 2838 C CA . GLN A 1 380 ? -14.406 3.646 -11.617 1 87.19 380 GLN A CA 1
ATOM 2839 C C . GLN A 1 380 ? -14.203 4.297 -12.984 1 87.19 380 GLN A C 1
ATOM 2841 O O . GLN A 1 380 ? -13.438 5.254 -13.109 1 87.19 380 GLN A O 1
ATOM 2846 N N . GLY A 1 381 ? -14.742 3.656 -13.961 1 90 381 GLY A N 1
ATOM 2847 C CA . GLY A 1 381 ? -14.789 4.238 -15.289 1 90 381 GLY A CA 1
ATOM 2848 C C . GLY A 1 381 ? -13.516 4.004 -16.094 1 90 381 GLY A C 1
ATOM 2849 O O . GLY A 1 381 ? -13.367 4.531 -17.188 1 90 381 GLY A O 1
ATOM 2850 N N . ARG A 1 382 ? -12.625 3.199 -15.617 1 92.19 382 ARG A N 1
ATOM 2851 C CA . ARG A 1 382 ? -11.359 2.916 -16.281 1 92.19 382 ARG A CA 1
ATOM 2852 C C . ARG A 1 382 ? -11.211 1.425 -16.578 1 92.19 382 ARG A C 1
ATOM 2854 O O . ARG A 1 382 ? -11.562 0.59 -15.734 1 92.19 382 ARG A O 1
ATOM 2861 N N . ILE A 1 383 ? -10.656 1.114 -17.75 1 95.5 383 ILE A N 1
ATOM 2862 C CA . ILE A 1 383 ? -10.406 -0.282 -18.094 1 95.5 383 ILE A CA 1
ATOM 2863 C C . ILE A 1 383 ? -9.211 -0.799 -17.297 1 95.5 383 ILE A C 1
ATOM 2865 O O . ILE A 1 383 ? -8.172 -0.135 -17.219 1 95.5 383 ILE A O 1
ATOM 2869 N N . VAL A 1 384 ? -9.305 -1.995 -16.719 1 95.94 384 VAL A N 1
ATOM 2870 C CA . VAL A 1 384 ? -8.242 -2.482 -15.844 1 95.94 384 VAL A CA 1
ATOM 2871 C C . VAL A 1 384 ? -7.84 -3.896 -16.25 1 95.94 384 VAL A C 1
ATOM 2873 O O . VAL A 1 384 ? -6.859 -4.445 -15.75 1 95.94 384 VAL A O 1
ATOM 2876 N N . GLY A 1 385 ? -8.586 -4.535 -17.125 1 97.56 385 GLY A N 1
ATOM 2877 C CA . GLY A 1 385 ? -8.305 -5.871 -17.625 1 97.56 385 GLY A CA 1
ATOM 2878 C C . GLY A 1 385 ? -9.188 -6.281 -18.781 1 97.56 385 GLY A C 1
ATOM 2879 O O . GLY A 1 385 ? -10.141 -5.574 -19.125 1 97.56 385 GLY A O 1
ATOM 2880 N N . ALA A 1 386 ? -8.812 -7.363 -19.375 1 98.25 386 ALA A N 1
ATOM 2881 C CA . ALA A 1 386 ? -9.609 -7.953 -20.453 1 98.25 386 ALA A CA 1
ATOM 2882 C C . ALA A 1 386 ? -9.352 -9.453 -20.562 1 98.25 386 ALA A C 1
ATOM 2884 O O . ALA A 1 386 ? -8.328 -9.953 -20.094 1 98.25 386 ALA A O 1
ATOM 2885 N N . VAL A 1 387 ? -10.328 -10.125 -21.109 1 98.25 387 VAL A N 1
ATOM 2886 C CA . VAL A 1 387 ? -10.211 -11.562 -21.359 1 98.25 387 VAL A CA 1
ATOM 2887 C C . VAL A 1 387 ? -10.773 -11.898 -22.734 1 98.25 387 VAL A C 1
ATOM 2889 O O . VAL A 1 387 ? -11.711 -11.25 -23.203 1 98.25 387 VAL A O 1
ATOM 2892 N N . THR A 1 388 ? -10.148 -12.836 -23.391 1 97.94 388 THR A N 1
ATOM 2893 C CA . THR A 1 388 ? -10.648 -13.305 -24.672 1 97.94 388 THR A CA 1
ATOM 2894 C C . THR A 1 388 ? -10.805 -14.828 -24.672 1 97.94 388 THR A C 1
ATOM 2896 O O . THR A 1 388 ? -10.047 -15.531 -24 1 97.94 388 THR A O 1
ATOM 2899 N N . PHE A 1 389 ? -11.852 -15.297 -25.25 1 98.06 389 PHE A N 1
ATOM 2900 C CA . PHE A 1 389 ? -12.047 -16.688 -25.641 1 98.06 389 PHE A CA 1
ATOM 2901 C C . PHE A 1 389 ? -11.93 -16.844 -27.156 1 98.06 389 PHE A C 1
ATOM 2903 O O . PHE A 1 389 ? -12.719 -16.266 -27.906 1 98.06 389 PHE A O 1
ATOM 2910 N N . ASN A 1 390 ? -10.93 -17.594 -27.641 1 97.44 390 ASN A N 1
ATOM 2911 C CA . ASN A 1 390 ? -10.672 -17.797 -29.062 1 97.44 390 ASN A CA 1
ATOM 2912 C C . ASN A 1 390 ? -10.695 -16.469 -29.828 1 97.44 390 ASN A C 1
ATOM 2914 O O . ASN A 1 390 ? -11.234 -16.406 -30.938 1 97.44 390 ASN A O 1
ATOM 2918 N N . HIS A 1 391 ? -10.188 -15.461 -29.25 1 95.88 391 HIS A N 1
ATOM 2919 C CA . HIS A 1 391 ? -10.195 -14.125 -29.844 1 95.88 391 HIS A CA 1
ATOM 2920 C C . HIS A 1 391 ? -8.969 -13.328 -29.438 1 95.88 391 HIS A C 1
ATOM 2922 O O . HIS A 1 391 ? -9.078 -12.156 -29.062 1 95.88 391 HIS A O 1
ATOM 2928 N N . ALA A 1 392 ? -7.844 -13.922 -29.531 1 94.81 392 ALA A N 1
ATOM 2929 C CA . ALA A 1 392 ? -6.59 -13.438 -28.969 1 94.81 392 ALA A CA 1
ATOM 2930 C C . ALA A 1 392 ? -6.109 -12.18 -29.688 1 94.81 392 ALA A C 1
ATOM 2932 O O . ALA A 1 392 ? -5.273 -11.438 -29.172 1 94.81 392 ALA A O 1
ATOM 2933 N N . LYS A 1 393 ? -6.625 -11.859 -30.875 1 93.75 393 LYS A N 1
ATOM 2934 C CA . LYS A 1 393 ? -6.184 -10.719 -31.672 1 93.75 393 LYS A CA 1
ATOM 2935 C C . LYS A 1 393 ? -6.434 -9.406 -30.938 1 93.75 393 LYS A C 1
ATOM 2937 O O . LYS A 1 393 ? -5.816 -8.383 -31.25 1 93.75 393 LYS A O 1
ATOM 2942 N N . TRP A 1 394 ? -7.316 -9.445 -29.922 1 94.69 394 TRP A N 1
ATOM 2943 C CA . TRP A 1 394 ? -7.715 -8.211 -29.25 1 94.69 394 TRP A CA 1
ATOM 2944 C C . TRP A 1 394 ? -6.844 -7.961 -28.016 1 94.69 394 TRP A C 1
ATOM 2946 O O . TRP A 1 394 ? -6.93 -6.898 -27.406 1 94.69 394 TRP A O 1
ATOM 2956 N N . ILE A 1 395 ? -5.977 -8.867 -27.641 1 96.19 395 ILE A N 1
ATOM 2957 C CA . ILE A 1 395 ? -5.211 -8.773 -26.391 1 96.19 395 ILE A CA 1
ATOM 2958 C C . ILE A 1 395 ? -4.305 -7.543 -26.453 1 96.19 395 ILE A C 1
ATOM 2960 O O . ILE A 1 395 ? -4.246 -6.77 -25.484 1 96.19 395 ILE A O 1
ATOM 2964 N N . ASP A 1 396 ? -3.703 -7.281 -27.562 1 94.94 396 ASP A N 1
ATOM 2965 C CA . ASP A 1 396 ? -2.789 -6.148 -27.688 1 94.94 396 ASP A CA 1
ATOM 2966 C C . ASP A 1 396 ? -3.549 -4.824 -27.625 1 94.94 396 ASP A C 1
ATOM 2968 O O . ASP A 1 396 ? -3.055 -3.842 -27.078 1 94.94 396 ASP A O 1
ATOM 2972 N N . TYR A 1 397 ? -4.684 -4.84 -28.297 1 95.12 397 TYR A N 1
ATOM 2973 C CA . TYR A 1 397 ? -5.52 -3.645 -28.234 1 95.12 397 TYR A CA 1
ATOM 2974 C C . TYR A 1 397 ? -5.848 -3.273 -26.797 1 95.12 397 TYR A C 1
ATOM 2976 O O . TYR A 1 397 ? -5.668 -2.121 -26.391 1 95.12 397 TYR A O 1
ATOM 2984 N N . TYR A 1 398 ? -6.285 -4.211 -26.047 1 96 398 TYR A N 1
ATOM 2985 C CA . TYR A 1 398 ? -6.719 -3.93 -24.688 1 96 398 TYR A CA 1
ATOM 2986 C C . TYR A 1 398 ? -5.523 -3.656 -23.781 1 96 398 TYR A C 1
ATOM 2988 O O . TYR A 1 398 ? -5.617 -2.857 -22.844 1 96 398 TYR A O 1
ATOM 2996 N N . ARG A 1 399 ? -4.398 -4.352 -24.016 1 94.56 399 ARG A N 1
ATOM 2997 C CA . ARG A 1 399 ? -3.178 -4.004 -23.297 1 94.56 399 ARG A CA 1
ATOM 2998 C C . ARG A 1 399 ? -2.859 -2.521 -23.438 1 94.56 399 ARG A C 1
ATOM 3000 O O . ARG A 1 399 ? -2.547 -1.847 -22.453 1 94.56 399 ARG A O 1
ATOM 3007 N N . ASN A 1 400 ? -2.971 -2.045 -24.672 1 92.81 400 ASN A N 1
ATOM 3008 C CA . ASN A 1 400 ? -2.715 -0.636 -24.953 1 92.81 400 ASN A CA 1
ATOM 3009 C C . ASN A 1 400 ? -3.699 0.272 -24.219 1 92.81 400 ASN A C 1
ATOM 3011 O O . ASN A 1 400 ? -3.309 1.308 -23.688 1 92.81 400 ASN A O 1
ATOM 3015 N N . GLN A 1 401 ? -4.949 -0.113 -24.219 1 93.44 401 GLN A N 1
ATOM 3016 C CA . GLN A 1 401 ? -5.957 0.665 -23.5 1 93.44 401 GLN A CA 1
ATOM 3017 C C . GLN A 1 401 ? -5.637 0.747 -22.016 1 93.44 401 GLN A C 1
ATOM 3019 O O . GLN A 1 401 ? -5.758 1.812 -21.406 1 93.44 401 GLN A O 1
ATOM 3024 N N . ILE A 1 402 ? -5.238 -0.345 -21.453 1 92.81 402 ILE A N 1
ATOM 3025 C CA . ILE A 1 402 ? -4.926 -0.402 -20.016 1 92.81 402 ILE A CA 1
ATOM 3026 C C . ILE A 1 402 ? -3.713 0.476 -19.719 1 92.81 402 ILE A C 1
ATOM 3028 O O . ILE A 1 402 ? -3.729 1.265 -18.781 1 92.81 402 ILE A O 1
ATOM 3032 N N . GLU A 1 403 ? -2.676 0.383 -20.562 1 89.88 403 GLU A N 1
ATOM 3033 C CA . GLU A 1 403 ? -1.438 1.137 -20.391 1 89.88 403 GLU A CA 1
ATOM 3034 C C . GLU A 1 403 ? -1.695 2.641 -20.438 1 89.88 403 GLU A C 1
ATOM 3036 O O . GLU A 1 403 ? -0.934 3.428 -19.875 1 89.88 403 GLU A O 1
ATOM 3041 N N . HIS A 1 404 ? -2.828 3.006 -21.031 1 88.38 404 HIS A N 1
ATOM 3042 C CA . HIS A 1 404 ? -3.111 4.426 -21.203 1 88.38 404 HIS A CA 1
ATOM 3043 C C . HIS A 1 404 ? -4.316 4.855 -20.375 1 88.38 404 HIS A C 1
ATOM 3045 O O . HIS A 1 404 ? -4.898 5.918 -20.625 1 88.38 404 HIS A O 1
ATOM 3051 N N . SER A 1 405 ? -4.691 4.039 -19.5 1 88.94 405 SER A N 1
ATOM 3052 C CA . SER A 1 405 ? -5.828 4.32 -18.625 1 88.94 405 SER A CA 1
ATOM 3053 C C . SER A 1 405 ? -7.07 4.68 -19.438 1 88.94 405 SER A C 1
ATOM 3055 O O . SER A 1 405 ? -7.746 5.668 -19.141 1 88.94 405 SER A O 1
ATOM 3057 N N . GLY A 1 406 ? -7.348 3.852 -20.422 1 90.75 406 GLY A N 1
ATOM 3058 C CA . GLY A 1 406 ? -8.5 4.074 -21.281 1 90.75 406 GLY A CA 1
ATOM 3059 C C . GLY A 1 406 ? -9.82 4.012 -20.531 1 90.75 406 GLY A C 1
ATOM 3060 O O . GLY A 1 406 ? -9.875 3.52 -19.406 1 90.75 406 GLY A O 1
ATOM 3061 N N . PRO A 1 407 ? -10.859 4.457 -21.188 1 92 407 PRO A N 1
ATOM 3062 C CA . PRO A 1 407 ? -12.172 4.492 -20.531 1 92 407 PRO A CA 1
ATOM 3063 C C . PRO A 1 407 ? -12.852 3.125 -20.5 1 92 407 PRO A C 1
ATOM 3065 O O . PRO A 1 407 ? -12.539 2.258 -21.312 1 92 407 PRO A O 1
ATOM 3068 N N . PHE A 1 408 ? -13.695 2.926 -19.547 1 93.94 408 PHE A N 1
ATOM 3069 C CA . PHE A 1 408 ? -14.617 1.8 -19.453 1 93.94 408 PHE A CA 1
ATOM 3070 C C . PHE A 1 408 ? -16.062 2.283 -19.469 1 93.94 408 PHE A C 1
ATOM 3072 O O . PHE A 1 408 ? -16.438 3.158 -18.688 1 93.94 408 PHE A O 1
ATOM 3079 N N . PRO A 1 409 ? -16.984 1.836 -20.328 1 93.81 409 PRO A N 1
ATOM 3080 C CA . PRO A 1 409 ? -16.672 0.787 -21.312 1 93.81 409 PRO A CA 1
ATOM 3081 C C . PRO A 1 409 ? -15.812 1.293 -22.469 1 93.81 409 PRO A C 1
ATOM 3083 O O . PRO A 1 409 ? -15.898 2.467 -22.828 1 93.81 409 PRO A O 1
ATOM 3086 N N . PRO A 1 410 ? -14.938 0.328 -23 1 92.56 410 PRO A N 1
ATOM 3087 C CA . PRO A 1 410 ? -14.156 0.728 -24.172 1 92.56 410 PRO A CA 1
ATOM 3088 C C . PRO A 1 410 ? -14.969 0.726 -25.469 1 92.56 410 PRO A C 1
ATOM 3090 O O . PRO A 1 410 ? -16.078 0.184 -25.5 1 92.56 410 PRO A O 1
ATOM 3093 N N . HIS A 1 411 ? -14.406 1.438 -26.438 1 87.62 411 HIS A N 1
ATOM 3094 C CA . HIS A 1 411 ? -15.008 1.473 -27.766 1 87.62 411 HIS A CA 1
ATOM 3095 C C . HIS A 1 411 ? -14.023 0.98 -28.828 1 87.62 411 HIS A C 1
ATOM 3097 O O . HIS A 1 411 ? -13.469 1.78 -29.578 1 87.62 411 HIS A O 1
ATOM 3103 N N . PRO A 1 412 ? -13.93 -0.327 -28.828 1 88.12 412 PRO A N 1
ATOM 3104 C CA . PRO A 1 412 ? -12.984 -0.843 -29.828 1 88.12 412 PRO A CA 1
ATOM 3105 C C . PRO A 1 412 ? -13.445 -0.612 -31.266 1 88.12 412 PRO A C 1
ATOM 3107 O O . PRO A 1 412 ? -14.648 -0.487 -31.516 1 88.12 412 PRO A O 1
ATOM 3110 N N . PRO A 1 413 ? -12.445 -0.532 -32.094 1 85.06 413 PRO A N 1
ATOM 3111 C CA . PRO A 1 413 ? -12.812 -0.372 -33.5 1 85.06 413 PRO A CA 1
ATOM 3112 C C . PRO A 1 413 ? -13.422 -1.639 -34.094 1 85.06 413 PRO A C 1
ATOM 3114 O O . PRO A 1 413 ? -13.328 -2.715 -33.5 1 85.06 413 PRO A O 1
ATOM 3117 N N . GLY A 1 414 ? -14.086 -1.474 -35.125 1 81.81 414 GLY A N 1
ATOM 3118 C CA . GLY A 1 414 ? -14.594 -2.615 -35.875 1 81.81 414 GLY A CA 1
ATOM 3119 C C . GLY A 1 414 ? -16.094 -2.795 -35.75 1 81.81 414 GLY A C 1
ATOM 3120 O O . GLY A 1 414 ? -16.812 -1.853 -35.375 1 81.81 414 GLY A O 1
ATOM 3121 N N . PHE A 1 415 ? -16.516 -4.035 -36.281 1 74 415 PHE A N 1
ATOM 3122 C CA . PHE A 1 415 ? -17.953 -4.215 -36.406 1 74 415 PHE A CA 1
ATOM 3123 C C . PHE A 1 415 ? -18.406 -5.5 -35.719 1 74 415 PHE A C 1
ATOM 3125 O O . PHE A 1 415 ? -19.578 -5.863 -35.781 1 74 415 PHE A O 1
ATOM 3132 N N . ASP A 1 416 ? -17.531 -6.109 -35.062 1 82.5 416 ASP A N 1
ATOM 3133 C CA . ASP A 1 416 ? -17.844 -7.391 -34.406 1 82.5 416 ASP A CA 1
ATOM 3134 C C . ASP A 1 416 ? -18.375 -7.188 -33 1 82.5 416 ASP A C 1
ATOM 3136 O O . ASP A 1 416 ? -17.891 -7.797 -32.062 1 82.5 416 ASP A O 1
ATOM 3140 N N . PHE A 1 417 ? -19.422 -6.324 -32.906 1 82.38 417 PHE A N 1
ATOM 3141 C CA . PHE A 1 417 ? -20 -6.035 -31.594 1 82.38 417 PHE A CA 1
ATOM 3142 C C . PHE A 1 417 ? -21.062 -7.074 -31.234 1 82.38 417 PHE A C 1
ATOM 3144 O O . PHE A 1 417 ? -21.797 -7.543 -32.094 1 82.38 417 PHE A O 1
ATOM 3151 N N . PRO A 1 418 ? -20.938 -7.387 -29.938 1 82.69 418 PRO A N 1
ATOM 3152 C CA . PRO A 1 418 ? -22 -8.305 -29.516 1 82.69 418 PRO A CA 1
ATOM 3153 C C . PRO A 1 418 ? -23.391 -7.664 -29.547 1 82.69 418 PRO A C 1
ATOM 3155 O O . PRO A 1 418 ? -23.5 -6.445 -29.688 1 82.69 418 PRO A O 1
ATOM 3158 N N . GLU A 1 419 ? -24.406 -8.484 -29.625 1 72.12 419 GLU A N 1
ATOM 3159 C CA . GLU A 1 419 ? -25.781 -8 -29.656 1 72.12 419 GLU A CA 1
ATOM 3160 C C . GLU A 1 419 ? -26.078 -7.117 -28.453 1 72.12 419 GLU A C 1
ATOM 3162 O O . GLU A 1 419 ? -26.781 -6.109 -28.578 1 72.12 419 GLU A O 1
ATOM 3167 N N . ASN A 1 420 ? -25.531 -7.504 -27.312 1 70.19 420 ASN A N 1
ATOM 3168 C CA . ASN A 1 420 ? -25.781 -6.754 -26.094 1 70.19 420 ASN A CA 1
ATOM 3169 C C . ASN A 1 420 ? -24.484 -6.367 -25.391 1 70.19 420 ASN A C 1
ATOM 3171 O O . ASN A 1 420 ? -23.797 -7.227 -24.828 1 70.19 420 ASN A O 1
ATOM 3175 N N . MET A 1 421 ? -24.188 -5.07 -25.656 1 82.38 421 MET A N 1
ATOM 3176 C CA . MET A 1 421 ? -23.016 -4.555 -24.953 1 82.38 421 MET A CA 1
ATOM 3177 C C . MET A 1 421 ? -23.422 -3.902 -23.641 1 82.38 421 MET A C 1
ATOM 3179 O O . MET A 1 421 ? -23.328 -2.682 -23.484 1 82.38 421 MET A O 1
ATOM 3183 N N . ARG A 1 422 ? -23.891 -4.699 -22.734 1 90.25 422 ARG A N 1
ATOM 3184 C CA . ARG A 1 422 ? -24.344 -4.195 -21.438 1 90.25 422 ARG A CA 1
ATOM 3185 C C . ARG A 1 422 ? -23.266 -4.398 -20.375 1 90.25 422 ARG A C 1
ATOM 3187 O O . ARG A 1 422 ? -22.625 -5.449 -20.328 1 90.25 422 ARG A O 1
ATOM 3194 N N . VAL A 1 423 ? -23.094 -3.352 -19.625 1 95.19 423 VAL A N 1
ATOM 3195 C CA . VAL A 1 423 ? -22.172 -3.434 -18.484 1 95.19 423 VAL A CA 1
ATOM 3196 C C . VAL A 1 423 ? -22.797 -4.27 -17.375 1 95.19 423 VAL A C 1
ATOM 3198 O O . VAL A 1 423 ? -23.969 -4.062 -17.016 1 95.19 423 VAL A O 1
ATOM 3201 N N . LEU A 1 424 ? -22.062 -5.254 -16.938 1 95.06 424 LEU A N 1
ATOM 3202 C CA . LEU A 1 424 ? -22.5 -6.141 -15.859 1 95.06 424 LEU A CA 1
ATOM 3203 C C . LEU A 1 424 ? -21.547 -6.066 -14.672 1 95.06 424 LEU A C 1
ATOM 3205 O O . LEU A 1 424 ? -20.375 -5.738 -14.828 1 95.06 424 LEU A O 1
ATOM 3209 N N . PRO A 1 425 ? -22.078 -6.32 -13.445 1 94.94 425 PRO A N 1
ATOM 3210 C CA . PRO A 1 425 ? -21.109 -6.648 -12.391 1 94.94 425 PRO A CA 1
ATOM 3211 C C . PRO A 1 425 ? -20.266 -7.875 -12.727 1 94.94 425 PRO A C 1
ATOM 3213 O O . PRO A 1 425 ? -20.797 -8.867 -13.234 1 94.94 425 PRO A O 1
ATOM 3216 N N . ALA A 1 426 ? -19 -7.801 -12.531 1 91.75 426 ALA A N 1
ATOM 3217 C CA . ALA A 1 426 ? -18.109 -8.906 -12.898 1 91.75 426 ALA A CA 1
ATOM 3218 C C . ALA A 1 426 ? -18.297 -10.094 -11.961 1 91.75 426 ALA A C 1
ATOM 3220 O O . ALA A 1 426 ? -17.922 -11.219 -12.297 1 91.75 426 ALA A O 1
ATOM 3221 N N . ASP A 1 427 ? -18.781 -9.82 -10.734 1 91.06 427 ASP A N 1
ATOM 3222 C CA . ASP A 1 427 ? -19.188 -10.836 -9.766 1 91.06 427 ASP A CA 1
ATOM 3223 C C . ASP A 1 427 ? -17.984 -11.625 -9.258 1 91.06 427 ASP A C 1
ATOM 3225 O O . ASP A 1 427 ? -18 -12.859 -9.258 1 91.06 427 ASP A O 1
ATOM 3229 N N . PHE A 1 428 ? -16.984 -10.93 -8.898 1 89.19 428 PHE A N 1
ATOM 3230 C CA . PHE A 1 428 ? -15.883 -11.586 -8.211 1 89.19 428 PHE A CA 1
ATOM 3231 C C . PHE A 1 428 ? -16.281 -12.016 -6.809 1 89.19 428 PHE A C 1
ATOM 3233 O O . PHE A 1 428 ? -17.047 -11.32 -6.133 1 89.19 428 PHE A O 1
ATOM 3240 N N . PRO A 1 429 ? -15.805 -13.219 -6.469 1 82.44 429 PRO A N 1
ATOM 3241 C CA . PRO A 1 429 ? -16.109 -13.609 -5.094 1 82.44 429 PRO A CA 1
ATOM 3242 C C . PRO A 1 429 ? -15.547 -12.625 -4.062 1 82.44 429 PRO A C 1
ATOM 3244 O O . PRO A 1 429 ? -14.562 -11.945 -4.332 1 82.44 429 PRO A O 1
ATOM 3247 N N . ALA A 1 430 ? -16.25 -12.469 -2.941 1 72.62 430 ALA A N 1
ATOM 3248 C CA . ALA A 1 430 ? -15.789 -11.602 -1.864 1 72.62 430 ALA A CA 1
ATOM 3249 C C . ALA A 1 430 ? -14.414 -12.039 -1.363 1 72.62 430 ALA A C 1
ATOM 3251 O O . ALA A 1 430 ? -14.148 -13.242 -1.238 1 72.62 430 ALA A O 1
ATOM 3252 N N . ARG A 1 431 ? -13.586 -11.109 -1.314 1 59.12 431 ARG A N 1
ATOM 3253 C CA . ARG A 1 431 ? -12.25 -11.414 -0.818 1 59.12 431 ARG A CA 1
ATOM 3254 C C . ARG A 1 431 ? -12.297 -11.891 0.629 1 59.12 431 ARG A C 1
ATOM 3256 O O . ARG A 1 431 ? -12.906 -11.242 1.483 1 59.12 431 ARG A O 1
ATOM 3263 N N . GLY A 1 432 ? -12.188 -13.211 0.812 1 47.62 432 GLY A N 1
ATOM 3264 C CA . GLY A 1 432 ? -12.125 -13.672 2.189 1 47.62 432 GLY A CA 1
ATOM 3265 C C . GLY A 1 432 ? -11.055 -12.969 3.006 1 47.62 432 GLY A C 1
ATOM 3266 O O . GLY A 1 432 ? -10.031 -12.555 2.465 1 47.62 432 GLY A O 1
ATOM 3267 N N . VAL A 1 433 ? -11.453 -12.234 4.078 1 43.72 433 VAL A N 1
ATOM 3268 C CA . VAL A 1 433 ? -10.492 -11.711 5.043 1 43.72 433 VAL A CA 1
ATOM 3269 C C . VAL A 1 433 ? -9.555 -12.828 5.504 1 43.72 433 VAL A C 1
ATOM 3271 O O . VAL A 1 433 ? -10.016 -13.891 5.934 1 43.72 433 VAL A O 1
ATOM 3274 N N . PRO A 1 434 ? -8.25 -12.648 5.125 1 43.97 434 PRO A N 1
ATOM 3275 C CA . PRO A 1 434 ? -7.387 -13.695 5.684 1 43.97 434 PRO A CA 1
ATOM 3276 C C . PRO A 1 434 ? -7.609 -13.906 7.18 1 43.97 434 PRO A C 1
ATOM 3278 O O . PRO A 1 434 ? -7.621 -12.938 7.945 1 43.97 434 PRO A O 1
ATOM 3281 N N . THR A 1 435 ? -8.195 -14.906 7.602 1 40.72 435 THR A N 1
ATOM 3282 C CA . THR A 1 435 ? -8.477 -15.266 8.984 1 40.72 435 THR A CA 1
ATOM 3283 C C . THR A 1 435 ? -7.215 -15.172 9.836 1 40.72 435 THR A C 1
ATOM 3285 O O . THR A 1 435 ? -7.285 -14.906 11.039 1 40.72 435 THR A O 1
ATOM 3288 N N . GLU A 1 436 ? -5.949 -15.469 9.32 1 47.59 436 GLU A N 1
ATOM 3289 C CA . GLU A 1 436 ? -4.852 -15.672 10.258 1 47.59 436 GLU A CA 1
ATOM 3290 C C . GLU A 1 436 ? -3.734 -14.656 10.039 1 47.59 436 GLU A C 1
ATOM 3292 O O . GLU A 1 436 ? -2.689 -14.984 9.477 1 47.59 436 GLU A O 1
ATOM 3297 N N . THR A 1 437 ? -4.078 -13.453 9.984 1 52.12 437 THR A N 1
ATOM 3298 C CA . THR A 1 437 ? -2.936 -12.547 9.938 1 52.12 437 THR A CA 1
ATOM 3299 C C . THR A 1 437 ? -2.307 -12.398 11.32 1 52.12 437 THR A C 1
ATOM 3301 O O . THR A 1 437 ? -3.006 -12.141 12.305 1 52.12 437 THR A O 1
ATOM 3304 N N . PRO A 1 438 ? -0.988 -12.773 11.398 1 52.59 438 PRO A N 1
ATOM 3305 C CA . PRO A 1 438 ? -0.341 -12.586 12.703 1 52.59 438 PRO A CA 1
ATOM 3306 C C . PRO A 1 438 ? -0.543 -11.18 13.266 1 52.59 438 PRO A C 1
ATOM 3308 O O . PRO A 1 438 ? -0.798 -10.242 12.508 1 52.59 438 PRO A O 1
ATOM 3311 N N . ASP A 1 439 ? -0.537 -11.258 14.578 1 70.75 439 ASP A N 1
ATOM 3312 C CA . ASP A 1 439 ? -0.54 -9.953 15.242 1 70.75 439 ASP A CA 1
ATOM 3313 C C . ASP A 1 439 ? 0.81 -9.258 15.086 1 70.75 439 ASP A C 1
ATOM 3315 O O . ASP A 1 439 ? 1.854 -9.914 15.07 1 70.75 439 ASP A O 1
ATOM 3319 N N . VAL A 1 440 ? 0.802 -8.047 14.766 1 73.12 440 VAL A N 1
ATOM 3320 C CA . VAL A 1 440 ? 2.012 -7.234 14.75 1 73.12 440 VAL A CA 1
ATOM 3321 C C . VAL A 1 440 ? 2.121 -6.457 16.062 1 73.12 440 VAL A C 1
ATOM 3323 O O . VAL A 1 440 ? 1.126 -5.922 16.562 1 73.12 440 VAL A O 1
ATOM 3326 N N . VAL A 1 441 ? 3.305 -6.504 16.734 1 70.81 441 VAL A N 1
ATOM 3327 C CA . VAL A 1 441 ? 3.553 -5.715 17.938 1 70.81 441 VAL A CA 1
ATOM 3328 C C . VAL A 1 441 ? 4.758 -4.801 17.719 1 70.81 441 VAL A C 1
ATOM 3330 O O . VAL A 1 441 ? 5.68 -5.152 16.969 1 70.81 441 VAL A O 1
ATOM 3333 N N . LEU A 1 442 ? 4.656 -3.613 18.281 1 79.38 442 LEU A N 1
ATOM 3334 C CA . LEU A 1 442 ? 5.812 -2.725 18.281 1 79.38 442 LEU A CA 1
ATOM 3335 C C . LEU A 1 442 ? 6.613 -2.875 19.562 1 79.38 442 LEU A C 1
ATOM 3337 O O . LEU A 1 442 ? 6.035 -2.988 20.656 1 79.38 442 LEU A O 1
ATOM 3341 N N . THR A 1 443 ? 7.812 -2.951 19.406 1 68.81 443 THR A N 1
ATOM 3342 C CA . THR A 1 443 ? 8.727 -2.99 20.547 1 68.81 443 THR A CA 1
ATOM 3343 C C . THR A 1 443 ? 9.672 -1.794 20.516 1 68.81 443 THR A C 1
ATOM 3345 O O . THR A 1 443 ? 9.938 -1.226 19.453 1 68.81 443 THR A O 1
ATOM 3348 N N . GLY A 1 444 ? 10.086 -1.359 21.641 1 67.62 444 GLY A N 1
ATOM 3349 C CA . GLY A 1 444 ? 10.969 -0.208 21.734 1 67.62 444 GLY A CA 1
ATOM 3350 C C . GLY A 1 444 ? 10.227 1.113 21.781 1 67.62 444 GLY A C 1
ATOM 3351 O O . GLY A 1 444 ? 9.039 1.179 21.438 1 67.62 444 GLY A O 1
ATOM 3352 N N . HIS A 1 445 ? 10.836 2.131 22.375 1 68.5 445 HIS A N 1
ATOM 3353 C CA . HIS A 1 445 ? 10.203 3.439 22.5 1 68.5 445 HIS A CA 1
ATOM 3354 C C . HIS A 1 445 ? 10.969 4.492 21.703 1 68.5 445 HIS A C 1
ATOM 3356 O O . HIS A 1 445 ? 10.359 5.312 21 1 68.5 445 HIS A O 1
ATOM 3362 N N . ASP A 1 446 ? 12.32 4.285 21.688 1 70.56 446 ASP A N 1
ATOM 3363 C CA . ASP A 1 446 ? 13.18 5.199 20.938 1 70.56 446 ASP A CA 1
ATOM 3364 C C . ASP A 1 446 ? 13.258 4.793 19.469 1 70.56 446 ASP A C 1
ATOM 3366 O O . ASP A 1 446 ? 13.281 3.602 19.156 1 70.56 446 ASP A O 1
ATOM 3370 N N . PRO A 1 447 ? 13.25 5.73 18.578 1 71.19 447 PRO A N 1
ATOM 3371 C CA . PRO A 1 447 ? 13.297 5.402 17.156 1 71.19 447 PRO A CA 1
ATOM 3372 C C . PRO A 1 447 ? 14.414 4.41 16.812 1 71.19 447 PRO A C 1
ATOM 3374 O O . PRO A 1 447 ? 14.289 3.641 15.859 1 71.19 447 PRO A O 1
ATOM 3377 N N . SER A 1 448 ? 15.523 4.402 17.609 1 72.5 448 SER A N 1
ATOM 3378 C CA . SER A 1 448 ? 16.641 3.502 17.344 1 72.5 448 SER A CA 1
ATOM 3379 C C . SER A 1 448 ? 16.281 2.062 17.703 1 72.5 448 SER A C 1
ATOM 3381 O O . SER A 1 448 ? 16.938 1.124 17.234 1 72.5 448 SER A O 1
ATOM 3383 N N . GLU A 1 449 ? 15.211 1.925 18.578 1 75.19 449 GLU A N 1
ATOM 3384 C CA . GLU A 1 449 ? 14.852 0.599 19.062 1 75.19 449 GLU A CA 1
ATOM 3385 C C . GLU A 1 449 ? 13.461 0.192 18.594 1 75.19 449 GLU A C 1
ATOM 3387 O O . GLU A 1 449 ? 13.07 -0.968 18.734 1 75.19 449 GLU A O 1
ATOM 3392 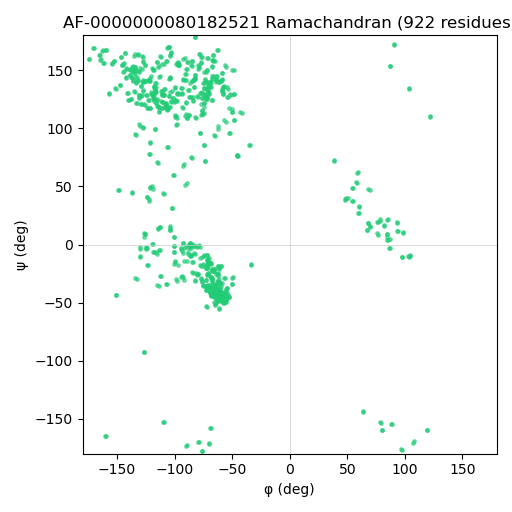N N . ARG A 1 450 ? 12.828 1.113 18 1 78.12 450 ARG A N 1
ATOM 3393 C CA . ARG A 1 450 ? 11.438 0.872 17.625 1 78.12 450 ARG A CA 1
ATOM 3394 C C . ARG A 1 450 ? 11.344 -0.024 16.406 1 78.12 450 ARG A C 1
ATOM 3396 O O . ARG A 1 450 ? 11.859 0.323 15.336 1 78.12 450 ARG A O 1
ATOM 3403 N N . ARG A 1 451 ? 10.742 -1.259 16.641 1 76.62 451 ARG A N 1
ATOM 3404 C CA . ARG A 1 451 ? 10.641 -2.217 15.547 1 76.62 451 ARG A CA 1
ATOM 3405 C C . ARG A 1 451 ? 9.359 -3.035 15.656 1 76.62 451 ARG A C 1
ATOM 3407 O O . ARG A 1 451 ? 8.789 -3.172 16.734 1 76.62 451 ARG A O 1
ATOM 3414 N N . ALA A 1 452 ? 8.938 -3.512 14.508 1 79.69 452 ALA A N 1
ATOM 3415 C CA . ALA A 1 452 ? 7.781 -4.41 14.469 1 79.69 452 ALA A CA 1
ATOM 3416 C C . ALA A 1 452 ? 8.219 -5.867 14.586 1 79.69 452 ALA A C 1
ATOM 3418 O O . ALA A 1 452 ? 9.297 -6.238 14.117 1 79.69 452 ALA A O 1
ATOM 3419 N N . GLU A 1 453 ? 7.406 -6.617 15.32 1 74.19 453 GLU A N 1
ATOM 3420 C CA . GLU A 1 453 ? 7.57 -8.07 15.391 1 74.19 453 GLU A CA 1
ATOM 3421 C C . GLU A 1 453 ? 6.246 -8.781 15.164 1 74.19 453 GLU A C 1
ATOM 3423 O O . GLU A 1 453 ? 5.191 -8.297 15.578 1 74.19 453 GLU A O 1
ATOM 3428 N N . PHE A 1 454 ? 6.301 -9.891 14.453 1 72.69 454 PHE A N 1
ATOM 3429 C CA . PHE A 1 454 ? 5.102 -10.703 14.289 1 72.69 454 PHE A CA 1
ATOM 3430 C C . PHE A 1 454 ? 4.934 -11.664 15.461 1 72.69 454 PHE A C 1
ATOM 3432 O O . PHE A 1 454 ? 5.91 -12.25 15.93 1 72.69 454 PHE A O 1
ATOM 3439 N N . ARG A 1 455 ? 3.771 -11.602 16.031 1 69 455 ARG A N 1
ATOM 3440 C CA . ARG A 1 455 ? 3.438 -12.562 17.078 1 69 455 ARG A CA 1
ATOM 3441 C C . ARG A 1 455 ? 2.299 -13.477 16.641 1 69 455 ARG A C 1
ATOM 3443 O O . ARG A 1 455 ? 1.285 -13.008 16.125 1 69 455 ARG A O 1
ATOM 3450 N N . PRO A 1 456 ? 2.611 -14.82 16.594 1 59.03 456 PRO A N 1
ATOM 3451 C CA . PRO A 1 456 ? 1.51 -15.719 16.25 1 59.03 456 PRO A CA 1
ATOM 3452 C C . PRO A 1 456 ? 0.274 -15.492 17.125 1 59.03 456 PRO A C 1
ATOM 3454 O O . PRO A 1 456 ? 0.398 -15.18 18.312 1 59.03 456 PRO A O 1
ATOM 3457 N N . ARG A 1 457 ? -0.878 -15.344 16.5 1 54.75 457 ARG A N 1
ATOM 3458 C CA . ARG A 1 457 ? -2.109 -15.227 17.281 1 54.75 457 ARG A CA 1
ATOM 3459 C C . ARG A 1 457 ? -2.291 -16.438 18.188 1 54.75 457 ARG A C 1
ATOM 3461 O O . ARG A 1 457 ? -2.121 -17.578 17.766 1 54.75 457 ARG A O 1
ATOM 3468 N N . GLN A 1 458 ? -2.07 -16.203 19.547 1 45.19 458 GLN A N 1
ATOM 3469 C CA . GLN A 1 458 ? -2.367 -17.297 20.453 1 45.19 458 GLN A CA 1
ATOM 3470 C C . GLN A 1 458 ? -3.783 -17.828 20.219 1 45.19 458 GLN A C 1
ATOM 3472 O O . GLN A 1 458 ? -4.738 -17.047 20.156 1 45.19 458 GLN A O 1
ATOM 3477 N N . GLN A 1 459 ? -3.971 -18.828 19.484 1 41.03 459 GLN A N 1
ATOM 3478 C CA . GLN A 1 459 ? -5.23 -19.562 19.531 1 41.03 459 GLN A CA 1
ATOM 3479 C C . GLN A 1 459 ? -5.797 -19.594 20.953 1 41.03 459 GLN A C 1
ATOM 3481 O O . GLN A 1 459 ? -5.137 -20.062 21.875 1 41.03 459 GLN A O 1
ATOM 3486 N N . GLU A 1 460 ? -6.477 -18.75 21.438 1 37.34 460 GLU A N 1
ATOM 3487 C CA . GLU A 1 460 ? -7.242 -19.094 22.641 1 37.34 460 GLU A CA 1
ATOM 3488 C C . GLU A 1 460 ? -7.883 -20.469 22.5 1 37.34 460 GLU A C 1
ATOM 3490 O O . GLU A 1 460 ? -8.539 -20.75 21.5 1 37.34 460 GLU A O 1
ATOM 3495 N N . ARG A 1 461 ? -7.543 -21.578 23.266 1 30.36 461 ARG A N 1
ATOM 3496 C CA . ARG A 1 461 ? -8.227 -22.797 23.672 1 30.36 461 ARG A CA 1
ATOM 3497 C C . ARG A 1 461 ? -9.641 -22.5 24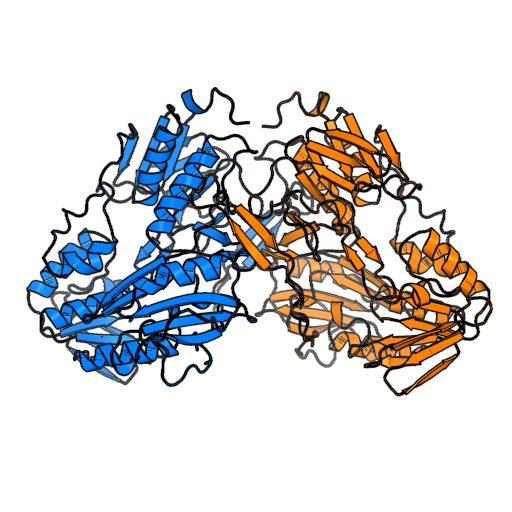.156 1 30.36 461 ARG A C 1
ATOM 3499 O O . ARG A 1 461 ? -9.828 -21.844 25.188 1 30.36 461 ARG A O 1
ATOM 3506 N N . ARG A 1 462 ? -10.625 -22.25 23.328 1 29.84 462 ARG A N 1
ATOM 3507 C CA . ARG A 1 462 ? -11.891 -22.734 23.891 1 29.84 462 ARG A CA 1
ATOM 3508 C C . ARG A 1 462 ? -11.734 -24.125 24.484 1 29.84 462 ARG A C 1
ATOM 3510 O O . ARG A 1 462 ? -11.5 -25.094 23.781 1 29.84 462 ARG A O 1
ATOM 3517 N N . ARG A 1 463 ? -11.078 -24.047 25.703 1 20.78 463 ARG A N 1
ATOM 3518 C CA . ARG A 1 463 ? -11.75 -24.969 26.594 1 20.78 463 ARG A CA 1
ATOM 3519 C C . ARG A 1 463 ? -13.164 -24.5 26.922 1 20.78 463 ARG A C 1
ATOM 3521 O O . ARG A 1 463 ? -13.367 -23.328 27.25 1 20.78 463 ARG A O 1
ATOM 3528 N N . MET B 1 1 ? 26.75 2.412 1.613 1 46.69 1 MET B N 1
ATOM 3529 C CA . MET B 1 1 ? 27.484 2.85 2.801 1 46.69 1 MET B CA 1
ATOM 3530 C C . MET B 1 1 ? 27.719 4.355 2.768 1 46.69 1 MET B C 1
ATOM 3532 O O . MET B 1 1 ? 28.078 4.91 1.725 1 46.69 1 MET B O 1
ATOM 3536 N N . VAL B 1 2 ? 27.172 4.984 3.773 1 57.28 2 VAL B N 1
ATOM 3537 C CA . VAL B 1 2 ? 27.531 6.398 3.846 1 57.28 2 VAL B CA 1
ATOM 3538 C C . VAL B 1 2 ? 29.016 6.535 4.129 1 57.28 2 VAL B C 1
ATOM 3540 O O . VAL B 1 2 ? 29.516 6.051 5.156 1 57.28 2 VAL B O 1
ATOM 3543 N N . GLY B 1 3 ? 29.734 6.664 3.148 1 58.56 3 GLY B N 1
ATOM 3544 C CA . GLY B 1 3 ? 31.188 6.773 3.328 1 58.56 3 GLY B CA 1
ATOM 3545 C C . GLY B 1 3 ? 31.578 7.789 4.387 1 58.56 3 GLY B C 1
ATOM 3546 O O . GLY B 1 3 ? 30.844 8.758 4.625 1 58.56 3 GLY B O 1
ATOM 3547 N N . ASP B 1 4 ? 32.438 7.473 5.391 1 62.59 4 ASP B N 1
ATOM 3548 C CA . ASP B 1 4 ? 32.969 8.336 6.441 1 62.59 4 ASP B CA 1
ATOM 3549 C C . ASP B 1 4 ? 33.156 9.766 5.934 1 62.59 4 ASP B C 1
ATOM 3551 O O . ASP B 1 4 ? 32.938 10.727 6.672 1 62.59 4 ASP B O 1
ATOM 3555 N N . GLY B 1 5 ? 33.156 9.93 4.684 1 82.62 5 GLY B N 1
ATOM 3556 C CA . GLY B 1 5 ? 33.438 11.258 4.156 1 82.62 5 GLY B CA 1
ATOM 3557 C C . GLY B 1 5 ? 32.188 12.086 3.949 1 82.62 5 GLY B C 1
ATOM 3558 O O . GLY B 1 5 ? 32.25 13.312 3.934 1 82.62 5 GLY B O 1
ATOM 3559 N N . PHE B 1 6 ? 31.016 11.453 3.988 1 89.81 6 PHE B N 1
ATOM 3560 C CA . PHE B 1 6 ? 29.797 12.203 3.703 1 89.81 6 PHE B CA 1
ATOM 3561 C C . PHE B 1 6 ? 29.422 13.094 4.879 1 89.81 6 PHE B C 1
ATOM 3563 O O . PHE B 1 6 ? 29.016 14.242 4.688 1 89.81 6 PHE B O 1
ATOM 3570 N N . LYS B 1 7 ? 29.625 12.688 6.055 1 93.44 7 LYS B N 1
ATOM 3571 C CA . LYS B 1 7 ? 29.25 13.453 7.238 1 93.44 7 LYS B CA 1
ATOM 3572 C C . LYS B 1 7 ? 30.078 14.734 7.359 1 93.44 7 LYS B C 1
ATOM 3574 O O . LYS B 1 7 ? 29.609 15.727 7.922 1 93.44 7 LYS B O 1
ATOM 3579 N N . ASP B 1 8 ? 31.188 14.719 6.715 1 94.12 8 ASP B N 1
ATOM 3580 C CA . ASP B 1 8 ? 32.094 15.859 6.875 1 94.12 8 ASP B CA 1
ATOM 3581 C C . ASP B 1 8 ? 31.938 16.844 5.711 1 94.12 8 ASP B C 1
ATOM 3583 O O . ASP B 1 8 ? 32.125 18.047 5.883 1 94.12 8 ASP B O 1
ATOM 3587 N N . THR B 1 9 ? 31.594 16.297 4.539 1 94.56 9 THR B N 1
ATOM 3588 C CA . THR B 1 9 ? 31.703 17.172 3.379 1 94.56 9 THR B CA 1
ATOM 3589 C C . THR B 1 9 ? 30.422 17.141 2.553 1 94.56 9 THR B C 1
ATOM 3591 O O . THR B 1 9 ? 30.312 17.859 1.549 1 94.56 9 THR B O 1
ATOM 3594 N N . GLY B 1 10 ? 29.484 16.344 2.951 1 96.25 10 GLY B N 1
ATOM 3595 C CA . GLY B 1 10 ? 28.266 16.234 2.184 1 96.25 10 GLY B CA 1
ATOM 3596 C C . GLY B 1 10 ? 27.453 17.516 2.191 1 96.25 10 GLY B C 1
ATOM 3597 O O . GLY B 1 10 ? 27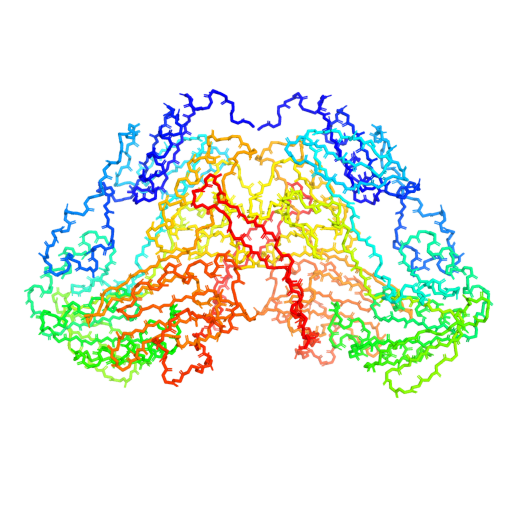.75 18.453 2.949 1 96.25 10 GLY B O 1
ATOM 3598 N N . ARG B 1 11 ? 26.609 17.734 1.29 1 97.75 11 ARG B N 1
ATOM 3599 C CA . ARG B 1 11 ? 25.688 18.859 1.188 1 97.75 11 ARG B CA 1
ATOM 3600 C C . ARG B 1 11 ? 24.234 18.375 1.306 1 97.75 11 ARG B C 1
ATOM 3602 O O . ARG B 1 11 ? 23.781 17.547 0.512 1 97.75 11 ARG B O 1
ATOM 3609 N N . ILE B 1 12 ? 23.484 18.797 2.273 1 98.44 12 ILE B N 1
ATOM 3610 C CA . ILE B 1 12 ? 22.078 18.422 2.477 1 98.44 12 ILE B CA 1
ATOM 3611 C C . ILE B 1 12 ? 21.203 19.656 2.359 1 98.44 12 ILE B C 1
ATOM 3613 O O . ILE B 1 12 ? 21.516 20.719 2.91 1 98.44 12 ILE B O 1
ATOM 3617 N N . VAL B 1 13 ? 20.156 19.562 1.602 1 98.81 13 VAL B N 1
ATOM 3618 C CA . VAL B 1 13 ? 19.156 20.609 1.436 1 98.81 13 VAL B CA 1
ATOM 3619 C C . VAL B 1 13 ? 17.844 20.203 2.109 1 98.81 13 VAL B C 1
ATOM 3621 O O . VAL B 1 13 ? 17.359 19.094 1.91 1 98.81 13 VAL B O 1
ATOM 3624 N N . ILE B 1 14 ? 17.312 21.047 2.936 1 98.81 14 ILE B N 1
ATOM 3625 C CA . ILE B 1 14 ? 16 20.875 3.545 1 98.81 14 ILE B CA 1
ATOM 3626 C C . ILE B 1 14 ? 15.031 21.906 2.977 1 98.81 14 ILE B C 1
ATOM 3628 O O . ILE B 1 14 ? 15.266 23.109 3.084 1 98.81 14 ILE B O 1
ATOM 3632 N N . VAL B 1 15 ? 13.992 21.438 2.309 1 98.88 15 VAL B N 1
ATOM 3633 C CA . VAL B 1 15 ? 12.945 22.344 1.823 1 98.88 15 VAL B CA 1
ATOM 3634 C C . VAL B 1 15 ? 11.75 22.297 2.771 1 98.88 15 VAL B C 1
ATOM 3636 O O . VAL B 1 15 ? 10.977 21.344 2.766 1 98.88 15 VAL B O 1
ATOM 3639 N N . GLY B 1 16 ? 11.484 23.312 3.463 1 98.5 16 GLY B N 1
ATOM 3640 C CA . GLY B 1 16 ? 10.547 23.469 4.562 1 98.5 16 GLY B CA 1
ATOM 3641 C C . GLY B 1 16 ? 11.211 23.938 5.848 1 98.5 16 GLY B C 1
ATOM 3642 O O . GLY B 1 16 ? 12 23.203 6.449 1 98.5 16 GLY B O 1
ATOM 3643 N N . ALA B 1 17 ? 10.938 25.141 6.238 1 97.56 17 ALA B N 1
ATOM 3644 C CA . ALA B 1 17 ? 11.578 25.734 7.402 1 97.56 17 ALA B CA 1
ATOM 3645 C C . ALA B 1 17 ? 10.594 25.891 8.555 1 97.56 17 ALA B C 1
ATOM 3647 O O . ALA B 1 17 ? 10.5 26.969 9.156 1 97.56 17 ALA B O 1
ATOM 3648 N N . SER B 1 18 ? 9.789 24.859 8.82 1 96.5 18 SER B N 1
ATOM 3649 C CA . SER B 1 18 ? 8.922 24.781 9.992 1 96.5 18 SER B CA 1
ATOM 3650 C C . SER B 1 18 ? 9.422 23.719 10.977 1 96.5 18 SER B C 1
ATOM 3652 O O . SER B 1 18 ? 10.625 23.484 11.086 1 96.5 18 SER B O 1
ATOM 3654 N N . LEU B 1 19 ? 8.57 23.141 11.75 1 96.44 19 LEU B N 1
ATOM 3655 C CA . LEU B 1 19 ? 8.945 22.25 12.836 1 96.44 19 LEU B CA 1
ATOM 3656 C C . LEU B 1 19 ? 9.781 21.078 12.312 1 96.44 19 LEU B C 1
ATOM 3658 O O . LEU B 1 19 ? 10.875 20.812 12.82 1 96.44 19 LEU B O 1
ATOM 3662 N N . ALA B 1 20 ? 9.336 20.391 11.281 1 97.5 20 ALA B N 1
ATOM 3663 C CA . ALA B 1 20 ? 10.031 19.203 10.773 1 97.5 20 ALA B CA 1
ATOM 3664 C C . ALA B 1 20 ? 11.414 19.578 10.242 1 97.5 20 ALA B C 1
ATOM 3666 O O . ALA B 1 20 ? 12.391 18.875 10.5 1 97.5 20 ALA B O 1
ATOM 3667 N N . GLY B 1 21 ? 11.477 20.672 9.5 1 98.31 21 GLY B N 1
ATOM 3668 C CA . GLY B 1 21 ? 12.758 21.094 8.961 1 98.31 21 GLY B CA 1
ATOM 3669 C C . GLY B 1 21 ? 13.766 21.438 10.039 1 98.31 21 GLY B C 1
ATOM 3670 O O . GLY B 1 21 ? 14.922 21.016 9.977 1 98.31 21 GLY B O 1
ATOM 3671 N N . LEU B 1 22 ? 13.312 22.188 11.008 1 97.94 22 LEU B N 1
ATOM 3672 C CA . LEU B 1 22 ? 14.188 22.594 12.094 1 97.94 22 LEU B CA 1
ATOM 3673 C C . LEU B 1 22 ? 14.672 21.375 12.875 1 97.94 22 LEU B C 1
ATOM 3675 O O . LEU B 1 22 ? 15.875 21.234 13.133 1 97.94 22 LEU B O 1
ATOM 3679 N N . ARG B 1 23 ? 13.789 20.5 13.234 1 97.94 23 ARG B N 1
ATOM 3680 C CA . ARG B 1 23 ? 14.141 19.328 14.023 1 97.94 23 ARG B CA 1
ATOM 3681 C C . ARG B 1 23 ? 15.07 18.406 13.242 1 97.94 23 ARG B C 1
ATOM 3683 O O . ARG B 1 23 ? 15.969 17.781 13.812 1 97.94 23 ARG B O 1
ATOM 3690 N N . ALA B 1 24 ? 14.836 18.281 11.945 1 98.5 24 ALA B N 1
ATOM 3691 C CA . ALA B 1 24 ? 15.734 17.484 11.109 1 98.5 24 ALA B CA 1
ATOM 3692 C C . ALA B 1 24 ? 17.141 18.062 11.102 1 98.5 24 ALA B C 1
ATOM 3694 O O . ALA B 1 24 ? 18.125 17.328 11.211 1 98.5 24 ALA B O 1
ATOM 3695 N N . ALA B 1 25 ? 17.219 19.391 10.961 1 98.44 25 ALA B N 1
ATOM 3696 C CA . ALA B 1 25 ? 18.516 20.062 10.961 1 98.44 25 ALA B CA 1
ATOM 3697 C C . ALA B 1 25 ? 19.266 19.812 12.266 1 98.44 25 ALA B C 1
ATOM 3699 O O . ALA B 1 25 ? 20.453 19.5 12.258 1 98.44 25 ALA B O 1
ATOM 3700 N N . GLU B 1 26 ? 18.562 19.953 13.328 1 98.19 26 GLU B N 1
ATOM 3701 C CA . GLU B 1 26 ? 19.156 19.703 14.641 1 98.19 26 GLU B CA 1
ATOM 3702 C C . GLU B 1 26 ? 19.594 18.25 14.789 1 98.19 26 GLU B C 1
ATOM 3704 O O . GLU B 1 26 ? 20.688 17.969 15.281 1 98.19 26 GLU B O 1
ATOM 3709 N N . ALA B 1 27 ? 18.734 17.375 14.344 1 97.44 27 ALA B N 1
ATOM 3710 C CA . ALA B 1 27 ? 19.047 15.945 14.43 1 97.44 27 ALA B CA 1
ATOM 3711 C C . ALA B 1 27 ? 20.266 15.609 13.586 1 97.44 27 ALA B C 1
ATOM 3713 O O . ALA B 1 27 ? 21.094 14.773 13.984 1 97.44 27 ALA B O 1
ATOM 3714 N N . LEU B 1 28 ? 20.391 16.203 12.43 1 97.88 28 LEU B N 1
ATOM 3715 C CA . LEU B 1 28 ? 21.562 15.969 11.594 1 97.88 28 LEU B CA 1
ATOM 3716 C C . LEU B 1 28 ? 22.844 16.328 12.328 1 97.88 28 LEU B C 1
ATOM 3718 O O . LEU B 1 28 ? 23.828 15.586 12.289 1 97.88 28 LEU B O 1
ATOM 3722 N N . ARG B 1 29 ? 22.812 17.484 12.969 1 97.69 29 ARG B N 1
ATOM 3723 C CA . ARG B 1 29 ? 23.984 17.891 13.734 1 97.69 29 ARG B CA 1
ATOM 3724 C C . ARG B 1 29 ? 24.234 16.953 14.906 1 97.69 29 ARG B C 1
ATOM 3726 O O . ARG B 1 29 ? 25.391 16.609 15.203 1 97.69 29 ARG B O 1
ATOM 3733 N N . ASP B 1 30 ? 23.203 16.484 15.555 1 96.19 30 ASP B N 1
ATOM 3734 C CA . ASP B 1 30 ? 23.344 15.523 16.641 1 96.19 30 ASP B CA 1
ATOM 3735 C C . ASP B 1 30 ? 23.953 14.219 16.141 1 96.19 30 ASP B C 1
ATOM 3737 O O . ASP B 1 30 ? 24.688 13.555 16.875 1 96.19 30 ASP B O 1
ATOM 3741 N N . GLU B 1 31 ? 23.656 13.914 14.891 1 95.31 31 GLU B N 1
ATOM 3742 C CA . GLU B 1 31 ? 24.156 12.688 14.273 1 95.31 31 GLU B CA 1
ATOM 3743 C C . GLU B 1 31 ? 25.594 12.852 13.797 1 95.31 31 GLU B C 1
ATOM 3745 O O . GLU B 1 31 ? 26.172 11.93 13.203 1 95.31 31 GLU B O 1
ATOM 3750 N N . GLY B 1 32 ? 26.172 13.984 13.938 1 95.19 32 GLY B N 1
ATOM 3751 C CA . GLY B 1 32 ? 27.578 14.227 13.625 1 95.19 32 GLY B CA 1
ATOM 3752 C C . GLY B 1 32 ? 27.797 14.758 12.219 1 95.19 32 GLY B C 1
ATOM 3753 O O . GLY B 1 32 ? 28.922 14.789 11.727 1 95.19 32 GLY B O 1
ATOM 3754 N N . PHE B 1 33 ? 26.766 15.148 11.547 1 97.12 33 PHE B N 1
ATOM 3755 C CA . PHE B 1 33 ? 26.906 15.727 10.219 1 97.12 33 PHE B CA 1
ATOM 3756 C C . PHE B 1 33 ? 27.5 17.125 10.305 1 97.12 33 PHE B C 1
ATOM 3758 O O . PHE B 1 33 ? 26.922 18.016 10.922 1 97.12 33 PHE B O 1
ATOM 3765 N N . ARG B 1 34 ? 28.562 17.359 9.617 1 96.25 34 ARG B N 1
ATOM 3766 C CA . ARG B 1 34 ? 29.266 18.641 9.664 1 96.25 34 ARG B CA 1
ATOM 3767 C C . ARG B 1 34 ? 29.297 19.297 8.281 1 96.25 34 ARG B C 1
ATOM 3769 O O . ARG B 1 34 ? 29.828 20.406 8.133 1 96.25 34 ARG B O 1
ATOM 3776 N N . GLY B 1 35 ? 28.719 18.625 7.367 1 97 35 GLY B N 1
ATOM 3777 C CA . GLY B 1 35 ? 28.703 19.172 6.02 1 97 35 GLY B CA 1
ATOM 3778 C C . GLY B 1 35 ? 27.797 20.391 5.879 1 97 35 GLY B C 1
ATOM 3779 O O . GLY B 1 35 ? 27.375 20.969 6.879 1 97 35 GLY B O 1
ATOM 3780 N N . GLN B 1 36 ? 27.609 20.797 4.66 1 97.94 36 GLN B N 1
ATOM 3781 C CA . GLN B 1 36 ? 26.828 21.984 4.375 1 97.94 36 GLN B CA 1
ATOM 3782 C C . GLN B 1 36 ? 25.328 21.703 4.48 1 97.94 36 GLN B C 1
ATOM 3784 O O . GLN B 1 36 ? 24.844 20.688 3.957 1 97.94 36 GLN B O 1
ATOM 3789 N N . LEU B 1 37 ? 24.703 22.562 5.199 1 98.25 37 LEU B N 1
ATOM 3790 C CA . LEU B 1 37 ? 23.266 22.453 5.391 1 98.25 37 LEU B CA 1
ATOM 3791 C C . LEU B 1 37 ? 22.562 23.734 4.934 1 98.25 37 LEU B C 1
ATOM 3793 O O . LEU B 1 37 ? 22.938 24.828 5.328 1 98.25 37 LEU B O 1
ATOM 3797 N N . THR B 1 38 ? 21.594 23.578 4.023 1 98.69 38 THR B N 1
ATOM 3798 C CA . THR B 1 38 ? 20.766 24.688 3.578 1 98.69 38 THR B CA 1
ATOM 3799 C C . THR B 1 38 ? 19.297 24.422 3.9 1 98.69 38 THR B C 1
ATOM 3801 O O . THR B 1 38 ? 18.766 23.344 3.604 1 98.69 38 THR B O 1
ATOM 3804 N N . ILE B 1 39 ? 18.641 25.344 4.516 1 98.56 39 ILE B N 1
ATOM 3805 C CA . ILE B 1 39 ? 17.219 25.25 4.84 1 98.56 39 ILE B CA 1
ATOM 3806 C C . ILE B 1 39 ? 16.453 26.328 4.074 1 98.56 39 ILE B C 1
ATOM 3808 O O . ILE B 1 39 ? 16.766 27.516 4.176 1 98.56 39 ILE B O 1
ATOM 3812 N N . ILE B 1 40 ? 15.469 25.875 3.334 1 98.75 40 ILE B N 1
ATOM 3813 C CA . ILE B 1 40 ? 14.68 26.75 2.477 1 98.75 40 ILE B CA 1
ATOM 3814 C C . ILE B 1 40 ? 13.258 26.875 3.018 1 98.75 40 ILE B C 1
ATOM 3816 O O . ILE B 1 40 ? 12.641 25.859 3.363 1 98.75 40 ILE B O 1
ATOM 3820 N N . GLY B 1 41 ? 12.711 28.047 3.127 1 98 41 GLY B N 1
ATOM 3821 C CA . GLY B 1 41 ? 11.344 28.281 3.547 1 98 41 GLY B CA 1
ATOM 3822 C C . GLY B 1 41 ? 10.68 29.422 2.789 1 98 41 GLY B C 1
ATOM 3823 O O . GLY B 1 41 ? 11.32 30.438 2.5 1 98 41 GLY B O 1
ATOM 3824 N N . ASP B 1 42 ? 9.422 29.266 2.529 1 96.56 42 ASP B N 1
ATOM 3825 C CA . ASP B 1 42 ? 8.711 30.297 1.78 1 96.56 42 ASP B CA 1
ATOM 3826 C C . ASP B 1 42 ? 8.32 31.469 2.688 1 96.56 42 ASP B C 1
ATOM 3828 O O . ASP B 1 42 ? 8.117 32.594 2.215 1 96.56 42 ASP B O 1
ATOM 3832 N N . GLU B 1 43 ? 8.172 31.234 3.98 1 94.31 43 GLU B N 1
ATOM 3833 C CA . GLU B 1 43 ? 7.863 32.312 4.934 1 94.31 43 GLU B CA 1
ATOM 3834 C C . GLU B 1 43 ? 9.125 33.062 5.34 1 94.31 43 GLU B C 1
ATOM 3836 O O . GLU B 1 43 ? 10.195 32.469 5.492 1 94.31 43 GLU B O 1
ATOM 3841 N N . PRO B 1 44 ? 9.008 34.312 5.57 1 93.12 44 PRO B N 1
ATOM 3842 C CA . PRO B 1 44 ? 10.18 35.094 5.98 1 93.12 44 PRO B CA 1
ATOM 3843 C C . PRO B 1 44 ? 10.57 34.844 7.438 1 93.12 44 PRO B C 1
ATOM 3845 O O . PRO B 1 44 ? 11.711 35.094 7.828 1 93.12 44 PRO B O 1
ATOM 3848 N N . ASP B 1 45 ? 9.688 34.312 8.219 1 91.06 45 ASP B N 1
ATOM 3849 C CA . ASP B 1 45 ? 9.922 34.125 9.648 1 91.06 45 ASP B CA 1
ATOM 3850 C C . ASP B 1 45 ? 10.672 32.812 9.922 1 91.06 45 ASP B C 1
ATOM 3852 O O . ASP B 1 45 ? 10.594 31.875 9.141 1 91.06 45 ASP B O 1
ATOM 3856 N N . GLU B 1 46 ? 11.375 32.844 11.055 1 91.5 46 GLU B N 1
ATOM 3857 C CA . GLU B 1 46 ? 11.945 31.609 11.578 1 91.5 46 GLU B CA 1
ATOM 3858 C C . GLU B 1 46 ? 10.852 30.641 12.023 1 91.5 46 GLU B C 1
ATOM 3860 O O . GLU B 1 46 ? 9.711 31.047 12.25 1 91.5 46 GLU B O 1
ATOM 3865 N N . PRO B 1 47 ? 11.242 29.359 12.18 1 93.44 47 PRO B N 1
ATOM 3866 C CA . PRO B 1 47 ? 10.242 28.359 12.547 1 93.44 47 PRO B CA 1
ATOM 3867 C C . PRO B 1 47 ? 9.523 28.703 13.852 1 93.44 47 PRO B C 1
ATOM 3869 O O . PRO B 1 47 ? 10.148 29.156 14.812 1 93.44 47 PRO B O 1
ATOM 3872 N N . TYR B 1 48 ? 8.273 28.562 13.914 1 92.31 48 TYR B N 1
ATOM 3873 C CA . TYR B 1 48 ? 7.449 28.797 15.094 1 92.31 48 TYR B CA 1
ATOM 3874 C C . TYR B 1 48 ? 6.438 27.688 15.297 1 92.31 48 TYR B C 1
ATOM 3876 O O . TYR B 1 48 ? 6.219 26.859 14.391 1 92.31 48 TYR B O 1
ATOM 3884 N N . ASP B 1 49 ? 5.891 27.594 16.5 1 90.88 49 ASP B N 1
ATOM 3885 C CA . ASP B 1 49 ? 4.922 26.562 16.875 1 90.88 49 ASP B CA 1
ATOM 3886 C C . ASP B 1 49 ? 3.523 26.922 16.375 1 90.88 49 ASP B C 1
ATOM 3888 O O . ASP B 1 49 ? 3.012 28 16.656 1 90.88 49 ASP B O 1
ATOM 3892 N N . ARG B 1 50 ? 2.91 26.031 15.68 1 87.69 50 ARG B N 1
ATOM 3893 C CA . ARG B 1 50 ? 1.639 26.344 15.039 1 87.69 50 ARG B CA 1
ATOM 3894 C C . ARG B 1 50 ? 0.463 25.969 15.938 1 87.69 50 ARG B C 1
ATOM 3896 O O . ARG B 1 50 ? -0.567 26.641 15.93 1 87.69 50 ARG B O 1
ATOM 3903 N N . PRO B 1 51 ? 0.582 25 16.812 1 81.69 51 PRO B N 1
ATOM 3904 C CA . PRO B 1 51 ? -0.579 24.594 17.594 1 81.69 51 PRO B CA 1
ATOM 3905 C C . PRO B 1 51 ? -1.149 25.719 18.453 1 81.69 51 PRO B C 1
ATOM 3907 O O . PRO B 1 51 ? -2.369 25.891 18.516 1 81.69 51 PRO B O 1
ATOM 3910 N N . PRO B 1 52 ? -0.406 26.609 19 1 79.88 52 PRO B N 1
ATOM 3911 C CA . PRO B 1 52 ? -0.968 27.688 19.797 1 79.88 52 PRO B CA 1
ATOM 3912 C C . PRO B 1 52 ? -1.725 28.719 18.953 1 79.88 52 PRO B C 1
ATOM 3914 O O . PRO B 1 52 ? -2.482 29.531 19.5 1 79.88 52 PRO B O 1
ATOM 3917 N N . LEU B 1 53 ? -1.544 28.703 17.672 1 83.94 53 LEU B N 1
ATOM 3918 C CA . LEU B 1 53 ? -2.082 29.75 16.812 1 83.94 53 LEU B CA 1
ATOM 3919 C C . LEU B 1 53 ? -3.605 29.703 16.781 1 83.94 53 LEU B C 1
ATOM 3921 O O . LEU B 1 53 ? -4.262 30.719 16.594 1 83.94 53 LEU B O 1
ATOM 3925 N N . SER B 1 54 ? -4.203 28.516 16.969 1 78.31 54 SER B N 1
ATOM 3926 C CA . SER B 1 54 ? -5.656 28.391 16.984 1 78.31 54 SER B CA 1
ATOM 3927 C C . SER B 1 54 ? -6.188 28.312 18.422 1 78.31 54 SER B C 1
ATOM 3929 O O . SER B 1 54 ? -7.352 27.984 18.641 1 78.31 54 SER B O 1
ATOM 3931 N N . LYS B 1 55 ? -5.34 28.5 19.391 1 81 55 LYS B N 1
ATOM 3932 C CA . LYS B 1 55 ? -5.703 28.375 20.797 1 81 55 LYS B CA 1
ATOM 3933 C C . LYS B 1 55 ? -5.312 29.625 21.578 1 81 55 LYS B C 1
ATOM 3935 O O . LYS B 1 55 ? -6.02 30.625 21.531 1 81 55 LYS B O 1
ATOM 3940 N N . GLN B 1 56 ? -4.18 29.594 22.109 1 73.5 56 GLN B N 1
ATOM 3941 C CA . GLN B 1 56 ? -3.736 30.594 23.078 1 73.5 56 GLN B CA 1
ATOM 3942 C C . GLN B 1 56 ? -3.566 31.953 22.406 1 73.5 56 GLN B C 1
ATOM 3944 O O . GLN B 1 56 ? -3.779 33 23.031 1 73.5 56 GLN B O 1
ATOM 3949 N N . VAL B 1 57 ? -3.236 31.922 21.203 1 76.62 57 VAL B N 1
ATOM 3950 C CA . VAL B 1 57 ? -2.977 33.188 20.5 1 76.62 57 VAL B CA 1
ATOM 3951 C C . VAL B 1 57 ? -4.289 33.906 20.25 1 76.62 57 VAL B C 1
ATOM 3953 O O . VAL B 1 57 ? -4.379 35.125 20.438 1 76.62 57 VAL B O 1
ATOM 3956 N N . LEU B 1 58 ? -5.25 33.156 19.922 1 76.06 58 LEU B N 1
ATOM 3957 C CA . LEU B 1 58 ? -6.527 33.812 19.609 1 76.06 58 LEU B CA 1
ATOM 3958 C C . LEU B 1 58 ? -7.168 34.375 20.875 1 76.06 58 LEU B C 1
ATOM 3960 O O . LEU B 1 58 ? -7.914 35.344 20.797 1 76.06 58 LEU B O 1
ATOM 3964 N N . LYS B 1 59 ? -6.816 33.75 21.984 1 73.06 59 LYS B N 1
ATOM 3965 C CA . LYS B 1 59 ? -7.344 34.25 23.25 1 73.06 59 LYS B CA 1
ATOM 3966 C C . LYS B 1 59 ? -6.617 35.531 23.688 1 73.06 59 LYS B C 1
ATOM 3968 O O . LYS B 1 59 ? -7.055 36.219 24.609 1 73.06 59 LYS B O 1
ATOM 3973 N N . GLY B 1 60 ? -5.594 35.812 23.047 1 73.25 60 GLY B N 1
ATOM 3974 C CA . GLY B 1 60 ? -4.816 36.969 23.391 1 73.25 60 GLY B CA 1
ATOM 3975 C C . GLY B 1 60 ? -3.816 36.719 24.516 1 73.25 60 GLY B C 1
ATOM 3976 O O . GLY B 1 60 ? -3.143 37.656 24.969 1 73.25 60 GLY B O 1
ATOM 3977 N N . TRP B 1 61 ? -3.684 35.5 24.938 1 72.31 61 TRP B N 1
ATOM 3978 C CA . TRP B 1 61 ? -2.787 35.156 26.031 1 72.31 61 TRP B CA 1
ATOM 3979 C C . TRP B 1 61 ? -1.335 35.156 25.578 1 72.31 61 TRP B C 1
ATOM 3981 O O . TRP B 1 61 ? -0.427 35.469 26.344 1 72.31 61 TRP B O 1
ATOM 3991 N N . VAL B 1 62 ? -1.119 34.812 24.359 1 75.06 62 VAL B N 1
ATOM 3992 C CA . VAL B 1 62 ? 0.2 34.75 23.734 1 75.06 62 VAL B CA 1
ATOM 3993 C C . VAL B 1 62 ? 0.194 35.531 22.422 1 75.06 62 VAL B C 1
ATOM 3995 O O . VAL B 1 62 ? -0.728 35.375 21.625 1 75.06 62 VAL B O 1
ATOM 3998 N N . ALA B 1 63 ? 1.192 36.375 22.422 1 74.62 63 ALA B N 1
ATOM 3999 C CA . ALA B 1 63 ? 1.328 37.094 21.156 1 74.62 63 ALA B CA 1
ATOM 4000 C C . ALA B 1 63 ? 1.749 36.125 20.031 1 74.62 63 ALA B C 1
ATOM 4002 O O . ALA B 1 63 ? 2.498 35.188 20.281 1 74.62 63 ALA B O 1
ATOM 4003 N N . ALA B 1 64 ? 1.256 36.406 18.938 1 75.12 64 ALA B N 1
ATOM 4004 C CA . ALA B 1 64 ? 1.541 35.562 17.797 1 75.12 64 ALA B CA 1
ATOM 4005 C C . ALA B 1 64 ? 3.043 35.438 17.531 1 75.12 64 ALA B C 1
ATOM 4007 O O . ALA B 1 64 ? 3.535 34.406 17.078 1 75.12 64 ALA B O 1
ATOM 4008 N N . ASP B 1 65 ? 3.746 36.438 17.891 1 73.5 65 ASP B N 1
ATOM 4009 C CA . ASP B 1 65 ? 5.184 36.469 17.641 1 73.5 65 ASP B CA 1
ATOM 4010 C C . ASP B 1 65 ? 5.949 35.781 18.766 1 73.5 65 ASP B C 1
ATOM 4012 O O . ASP B 1 65 ? 7.172 35.625 18.703 1 73.5 65 ASP B O 1
ATOM 4016 N N . HIS B 1 66 ? 5.219 35.281 19.781 1 77.19 66 HIS B N 1
ATOM 4017 C CA . HIS B 1 66 ? 5.848 34.562 20.875 1 77.19 66 HIS B CA 1
ATOM 4018 C C . HIS B 1 66 ? 5.66 33.062 20.734 1 77.19 66 HIS B C 1
ATOM 4020 O O . HIS B 1 66 ? 5.504 32.344 21.719 1 77.19 66 HIS B O 1
ATOM 4026 N N . THR B 1 67 ? 5.613 32.688 19.484 1 84.25 67 THR B N 1
ATOM 4027 C CA . THR B 1 67 ? 5.406 31.25 19.234 1 84.25 67 THR B CA 1
ATOM 4028 C C . THR B 1 67 ? 6.648 30.625 18.609 1 84.25 67 THR B C 1
ATOM 4030 O O . THR B 1 67 ? 6.59 29.516 18.078 1 84.25 67 THR B O 1
ATOM 4033 N N . LYS B 1 68 ? 7.77 31.391 18.703 1 87.38 68 LYS B N 1
ATOM 4034 C CA . LYS B 1 68 ? 9 30.875 18.125 1 87.38 68 LYS B CA 1
ATOM 4035 C C . LYS B 1 68 ? 9.375 29.531 18.734 1 87.38 68 LYS B C 1
ATOM 4037 O O . LYS B 1 68 ? 9.258 29.328 19.938 1 87.38 68 LYS B O 1
ATOM 4042 N N . LEU B 1 69 ? 9.773 28.562 17.906 1 91.44 69 LEU B N 1
ATOM 4043 C CA . LEU B 1 69 ? 10.219 27.266 18.406 1 91.44 69 LEU B CA 1
ATOM 4044 C C . LEU B 1 69 ? 11.578 27.391 19.094 1 91.44 69 LEU B C 1
ATOM 4046 O O . LEU B 1 69 ? 12.492 28.016 18.562 1 91.44 69 LEU B O 1
ATOM 4050 N N . PRO B 1 70 ? 11.695 26.812 20.266 1 88.81 70 PRO B N 1
ATOM 4051 C CA . PRO B 1 70 ? 13.016 26.797 20.891 1 88.81 70 PRO B CA 1
ATOM 4052 C C . PRO B 1 70 ? 14.039 26 20.094 1 88.81 70 PRO B C 1
ATOM 4054 O O . PRO B 1 70 ? 13.703 24.969 19.5 1 88.81 70 PRO B O 1
ATOM 4057 N N . ARG B 1 71 ? 15.266 26.594 20.109 1 90.56 71 ARG B N 1
ATOM 4058 C CA . ARG B 1 71 ? 16.375 25.859 19.5 1 90.56 71 ARG B CA 1
ATOM 4059 C C . ARG B 1 71 ? 16.969 24.859 20.484 1 90.56 71 ARG B C 1
ATOM 4061 O O . ARG B 1 71 ? 17.312 25.219 21.609 1 90.56 71 ARG B O 1
ATOM 4068 N N . LEU B 1 72 ? 17 23.609 20.031 1 89.69 72 LEU B N 1
ATOM 4069 C CA . LEU B 1 72 ? 17.578 22.578 20.891 1 89.69 72 LEU B CA 1
ATOM 4070 C C . LEU B 1 72 ? 19.094 22.578 20.781 1 89.69 72 LEU B C 1
ATOM 4072 O O . LEU B 1 72 ? 19.781 22.109 21.688 1 89.69 72 LEU B O 1
ATOM 4076 N N . ARG B 1 73 ? 19.594 23.062 19.672 1 92.12 73 ARG B N 1
ATOM 4077 C CA . ARG B 1 73 ? 21.016 23.266 19.406 1 92.12 73 ARG B CA 1
ATOM 4078 C C . ARG B 1 73 ? 21.234 24.203 18.234 1 92.12 73 ARG B C 1
ATOM 4080 O O . ARG B 1 73 ? 20.328 24.469 17.453 1 92.12 73 ARG B O 1
ATOM 4087 N N . ALA B 1 74 ? 22.469 24.594 18.188 1 92 74 ALA B N 1
ATOM 4088 C CA . ALA B 1 74 ? 22.828 25.422 17.031 1 92 74 ALA B CA 1
ATOM 4089 C C . ALA B 1 74 ? 22.859 24.578 15.75 1 92 74 ALA B C 1
ATOM 4091 O O . ALA B 1 74 ? 23.391 23.453 15.758 1 92 74 ALA B O 1
ATOM 4092 N N . VAL B 1 75 ? 22.266 24.938 14.648 1 92.56 75 VAL B N 1
ATOM 4093 C CA . VAL B 1 75 ? 22.172 24.141 13.43 1 92.56 75 VAL B CA 1
ATOM 4094 C C . VAL B 1 75 ? 23.219 24.625 12.43 1 92.56 75 VAL B C 1
ATOM 4096 O O . VAL B 1 75 ? 23.656 23.859 11.562 1 92.56 75 VAL B O 1
ATOM 4099 N N . GLU B 1 76 ? 23.812 25.781 12.539 1 94.31 76 GLU B N 1
ATOM 4100 C CA . GLU B 1 76 ? 24.781 26.328 11.586 1 94.31 76 GLU B CA 1
ATOM 4101 C C . GLU B 1 76 ? 24.375 26 10.148 1 94.31 76 GLU B C 1
ATOM 4103 O O . GLU B 1 76 ? 25.062 25.234 9.461 1 94.31 76 GLU B O 1
ATOM 4108 N N . ALA B 1 77 ? 23.406 26.562 9.625 1 97.19 77 ALA B N 1
ATOM 4109 C CA . ALA B 1 77 ? 22.859 26.328 8.289 1 97.19 77 ALA B CA 1
ATOM 4110 C C . ALA B 1 77 ? 22.703 27.625 7.516 1 97.19 77 ALA B C 1
ATOM 4112 O O . ALA B 1 77 ? 22.672 28.719 8.109 1 97.19 77 ALA B O 1
ATOM 4113 N N . GLN B 1 78 ? 22.797 27.531 6.246 1 97.81 78 GLN B N 1
ATOM 4114 C CA . GLN B 1 78 ? 22.359 28.625 5.398 1 97.81 78 GLN B CA 1
ATOM 4115 C C . GLN B 1 78 ? 20.844 28.672 5.301 1 97.81 78 GLN B C 1
ATOM 4117 O O . GLN B 1 78 ? 20.219 27.797 4.699 1 97.81 78 GLN B O 1
ATOM 4122 N N . TRP B 1 79 ? 20.281 29.703 5.867 1 97.44 79 TRP B N 1
ATOM 4123 C CA . TRP B 1 79 ? 18.828 29.859 5.848 1 97.44 79 TRP B CA 1
ATOM 4124 C C . TRP B 1 79 ? 18.391 30.719 4.664 1 97.44 79 TRP B C 1
ATOM 4126 O O . TRP B 1 79 ? 18.859 31.844 4.504 1 97.44 79 TRP B O 1
ATOM 4136 N N . ARG B 1 80 ? 17.625 30.141 3.811 1 98 80 ARG B N 1
ATOM 4137 C CA . ARG B 1 80 ? 16.984 30.844 2.711 1 98 80 ARG B CA 1
ATOM 4138 C C . ARG B 1 80 ? 15.484 31.016 2.973 1 98 80 ARG B C 1
ATOM 4140 O O . ARG B 1 80 ? 14.664 30.297 2.404 1 98 80 ARG B O 1
ATOM 4147 N N . LEU B 1 81 ? 15.141 32.062 3.715 1 97.38 81 LEU B N 1
ATOM 4148 C CA . LEU B 1 81 ? 13.766 32.312 4.113 1 97.38 81 LEU B CA 1
ATOM 4149 C C . LEU B 1 81 ? 13.109 33.344 3.201 1 97.38 81 LEU B C 1
ATOM 4151 O O . LEU B 1 81 ? 13.797 34.125 2.547 1 97.38 81 LEU B O 1
ATOM 4155 N N . GLY B 1 82 ? 11.797 33.25 3.15 1 97.38 82 GLY B N 1
ATOM 4156 C CA . GLY B 1 82 ? 11.047 34.219 2.334 1 97.38 82 GLY B CA 1
ATOM 4157 C C . GLY B 1 82 ? 11.125 33.906 0.85 1 97.38 82 GLY B C 1
ATOM 4158 O O . GLY B 1 82 ? 10.758 34.75 0.021 1 97.38 82 GLY B O 1
ATOM 4159 N N . VAL B 1 83 ? 11.68 32.75 0.5 1 97.88 83 VAL B N 1
ATOM 4160 C CA . VAL B 1 83 ? 11.805 32.344 -0.897 1 97.88 83 VAL B CA 1
ATOM 4161 C C . VAL B 1 83 ? 11.328 30.891 -1.067 1 97.88 83 VAL B C 1
ATOM 4163 O O . VAL B 1 83 ? 11.852 29.984 -0.422 1 97.88 83 VAL B O 1
ATOM 4166 N N . ALA B 1 84 ? 10.367 30.719 -1.898 1 98.12 84 ALA B N 1
ATOM 4167 C CA . ALA B 1 84 ? 9.75 29.406 -2.078 1 98.12 84 ALA B CA 1
ATOM 4168 C C . ALA B 1 84 ? 10.57 28.547 -3.029 1 98.12 84 ALA B C 1
ATOM 4170 O O . ALA B 1 84 ? 11.164 29.047 -3.984 1 98.12 84 ALA B O 1
ATOM 4171 N N . ALA B 1 85 ? 10.664 27.203 -2.744 1 98.69 85 ALA B N 1
ATOM 4172 C CA . ALA B 1 85 ? 11.078 26.25 -3.775 1 98.69 85 ALA B CA 1
ATOM 4173 C C . ALA B 1 85 ? 10.016 26.125 -4.859 1 98.69 85 ALA B C 1
ATOM 4175 O O . ALA B 1 85 ? 8.82 26.031 -4.562 1 98.69 85 ALA B O 1
ATOM 4176 N N . THR B 1 86 ? 10.414 26.047 -6.152 1 98.44 86 THR B N 1
ATOM 4177 C CA . THR B 1 86 ? 9.43 26.062 -7.227 1 98.44 86 THR B CA 1
ATOM 4178 C C . THR B 1 86 ? 9.578 24.828 -8.109 1 98.44 86 THR B C 1
ATOM 4180 O O . THR B 1 86 ? 8.68 24.5 -8.883 1 98.44 86 THR B O 1
ATOM 4183 N N . ALA B 1 87 ? 10.703 24.188 -8.008 1 98.19 87 ALA B N 1
ATOM 4184 C CA . ALA B 1 87 ? 10.922 23 -8.812 1 98.19 87 ALA B CA 1
ATOM 4185 C C . ALA B 1 87 ? 12.062 22.156 -8.25 1 98.19 87 ALA B C 1
ATOM 4187 O O . ALA B 1 87 ? 12.922 22.656 -7.527 1 98.19 87 ALA B O 1
ATOM 4188 N N . LEU B 1 88 ? 12.039 20.859 -8.57 1 97.62 88 LEU B N 1
ATOM 4189 C CA . LEU B 1 88 ? 13.109 19.922 -8.242 1 97.62 88 LEU B CA 1
ATOM 4190 C C . LEU B 1 88 ? 13.586 19.188 -9.492 1 97.62 88 LEU B C 1
ATOM 4192 O O . LEU B 1 88 ? 12.789 18.562 -10.195 1 97.62 88 LEU B O 1
ATOM 4196 N N . ASP B 1 89 ? 14.82 19.344 -9.766 1 95.5 89 ASP B N 1
ATOM 4197 C CA . ASP B 1 89 ? 15.469 18.547 -10.797 1 95.5 89 ASP B CA 1
ATOM 4198 C C . ASP B 1 89 ? 16.234 17.375 -10.188 1 95.5 89 ASP B C 1
ATOM 4200 O O . ASP B 1 89 ? 17.359 17.547 -9.703 1 95.5 89 ASP B O 1
ATOM 4204 N N . ARG B 1 90 ? 15.742 16.219 -10.25 1 90.44 90 ARG B N 1
ATOM 4205 C CA . ARG B 1 90 ? 16.328 15.047 -9.602 1 90.44 90 ARG B CA 1
ATOM 4206 C C . ARG B 1 90 ? 17.609 14.609 -10.312 1 90.44 90 ARG B C 1
ATOM 4208 O O . ARG B 1 90 ? 18.547 14.125 -9.672 1 90.44 90 ARG B O 1
ATOM 4215 N N . SER B 1 91 ? 17.594 14.742 -11.578 1 87.38 91 SER B N 1
ATOM 4216 C CA . SER B 1 91 ? 18.75 14.297 -12.352 1 87.38 91 SER B CA 1
ATOM 4217 C C . SER B 1 91 ? 20 15.07 -11.961 1 87.38 91 SER B C 1
ATOM 4219 O O . SER B 1 91 ? 21.094 14.484 -11.836 1 87.38 91 SER B O 1
ATOM 4221 N N . SER B 1 92 ? 19.828 16.359 -11.734 1 91.25 92 SER B N 1
ATOM 4222 C CA . SER B 1 92 ? 20.969 17.203 -11.375 1 91.25 92 SER B CA 1
ATOM 4223 C C . SER B 1 92 ? 21 17.453 -9.867 1 91.25 92 SER B C 1
ATOM 4225 O O . SER B 1 92 ? 21.953 18.062 -9.359 1 91.25 92 SER B O 1
ATOM 4227 N N . GLN B 1 93 ? 19.969 17 -9.156 1 91.31 93 GLN B N 1
ATOM 4228 C CA . GLN B 1 93 ? 19.859 17.172 -7.715 1 91.31 93 GLN B CA 1
ATOM 4229 C C . GLN B 1 93 ? 19.891 18.656 -7.34 1 91.31 93 GLN B C 1
ATOM 4231 O O . GLN B 1 93 ? 20.672 19.078 -6.492 1 91.31 93 GLN B O 1
ATOM 4236 N N . VAL B 1 94 ? 19.031 19.391 -7.961 1 97.12 94 VAL B N 1
ATOM 4237 C CA . VAL B 1 94 ? 18.969 20.828 -7.77 1 97.12 94 VAL B CA 1
ATOM 4238 C C . VAL B 1 94 ? 17.547 21.25 -7.453 1 97.12 94 VAL B C 1
ATOM 4240 O O . VAL B 1 94 ? 16.594 20.766 -8.07 1 97.12 94 VAL B O 1
ATOM 4243 N N . VAL B 1 95 ? 17.406 22.141 -6.453 1 98.5 95 VAL B N 1
ATOM 4244 C CA . VAL B 1 95 ? 16.141 22.797 -6.125 1 98.5 95 VAL B CA 1
ATOM 4245 C C . VAL B 1 95 ? 16.125 24.219 -6.695 1 98.5 95 VAL B C 1
ATOM 4247 O O . VAL B 1 95 ? 17.062 24.984 -6.469 1 98.5 95 VAL B O 1
ATOM 4250 N N . ARG B 1 96 ? 15.109 24.516 -7.453 1 98.69 96 ARG B N 1
ATOM 4251 C CA . ARG B 1 96 ? 14.945 25.875 -7.969 1 98.69 96 ARG B CA 1
ATOM 4252 C C . ARG B 1 96 ? 14.062 26.703 -7.043 1 98.69 96 ARG B C 1
ATOM 4254 O O . ARG B 1 96 ? 13.078 26.203 -6.5 1 98.69 96 ARG B O 1
ATOM 4261 N N . LEU B 1 97 ? 14.438 27.953 -6.914 1 98.56 97 LEU B N 1
ATOM 4262 C CA . LEU B 1 97 ? 13.719 28.844 -6.012 1 98.56 97 LEU B CA 1
ATOM 4263 C C . LEU B 1 97 ? 12.977 29.938 -6.789 1 98.56 97 LEU B C 1
ATOM 4265 O O . LEU B 1 97 ? 13.266 30.156 -7.965 1 98.56 97 LEU B O 1
ATOM 4269 N N . ALA B 1 98 ? 12.047 30.531 -6.117 1 98.25 98 ALA B N 1
ATOM 4270 C CA . ALA B 1 98 ? 11.164 31.516 -6.727 1 98.25 98 ALA B CA 1
ATOM 4271 C C . ALA B 1 98 ? 11.953 32.75 -7.188 1 98.25 98 ALA B C 1
ATOM 4273 O O . ALA B 1 98 ? 11.531 33.438 -8.102 1 98.25 98 ALA B O 1
ATOM 4274 N N . ASP B 1 99 ? 13.086 33.031 -6.598 1 97.88 99 ASP B N 1
ATOM 4275 C CA . ASP B 1 99 ? 13.875 34.188 -6.977 1 97.88 99 ASP B CA 1
ATOM 4276 C C . ASP B 1 99 ? 14.812 33.875 -8.141 1 97.88 99 ASP B C 1
ATOM 4278 O O . ASP B 1 99 ? 15.641 34.719 -8.523 1 97.88 99 ASP B O 1
ATOM 4282 N N . GLY B 1 100 ? 14.727 32.656 -8.609 1 97.62 100 GLY B N 1
ATOM 4283 C CA . GLY B 1 100 ? 15.5 32.281 -9.773 1 97.62 100 GLY B CA 1
ATOM 4284 C C . GLY B 1 100 ? 16.797 31.562 -9.414 1 97.62 100 GLY B C 1
ATOM 4285 O O . GLY B 1 100 ? 17.438 30.953 -10.281 1 97.62 100 GLY B O 1
ATOM 4286 N N . SER B 1 101 ? 17.156 31.562 -8.18 1 98 101 SER B N 1
ATOM 4287 C CA . SER B 1 101 ? 18.391 30.891 -7.766 1 98 101 SER B CA 1
ATOM 4288 C C . SER B 1 101 ? 18.188 29.375 -7.68 1 98 101 SER B C 1
ATOM 4290 O O . SER B 1 101 ? 17.062 28.891 -7.766 1 98 101 SER B O 1
ATOM 4292 N N . GLU B 1 102 ? 19.344 28.688 -7.641 1 98.25 102 GLU B N 1
ATOM 4293 C CA . GLU B 1 102 ? 19.375 27.234 -7.547 1 98.25 102 GLU B CA 1
ATOM 4294 C C . GLU B 1 102 ? 20.219 26.781 -6.355 1 98.25 102 GLU B C 1
ATOM 4296 O O . GLU B 1 102 ? 21.234 27.391 -6.031 1 98.25 102 GLU B O 1
ATOM 4301 N N . VAL B 1 103 ? 19.734 25.75 -5.707 1 98.44 103 VAL B N 1
ATOM 4302 C CA . VAL B 1 103 ? 20.469 25.156 -4.594 1 98.44 103 VAL B CA 1
ATOM 4303 C C . VAL B 1 103 ? 20.703 23.672 -4.863 1 98.44 103 VAL B C 1
ATOM 4305 O O . VAL B 1 103 ? 19.766 22.891 -4.996 1 98.44 103 VAL B O 1
ATOM 4308 N N . GLY B 1 104 ? 21.938 23.266 -4.961 1 97.38 104 GLY B N 1
ATOM 4309 C CA . GLY B 1 104 ? 22.297 21.859 -5.156 1 97.38 104 GLY B CA 1
ATOM 4310 C C . GLY B 1 104 ? 22.656 21.156 -3.863 1 97.38 104 GLY B C 1
ATOM 4311 O O . GLY B 1 104 ? 23.047 21.797 -2.887 1 97.38 104 GLY B O 1
ATOM 4312 N N . GLY B 1 105 ? 22.484 19.844 -3.836 1 95.94 105 GLY B N 1
ATOM 4313 C CA . GLY B 1 105 ? 22.844 19.031 -2.688 1 95.94 105 GLY B CA 1
ATOM 4314 C C . GLY B 1 105 ? 22.906 17.547 -3.002 1 95.94 105 GLY B C 1
ATOM 4315 O O . GLY B 1 105 ? 22.391 17.109 -4.031 1 95.94 105 GLY B O 1
ATOM 4316 N N . ASP B 1 106 ? 23.578 16.828 -2.082 1 95.75 106 ASP B N 1
ATOM 4317 C CA . ASP B 1 106 ? 23.719 15.375 -2.229 1 95.75 106 ASP B CA 1
ATOM 4318 C C . ASP B 1 106 ? 22.484 14.648 -1.733 1 95.75 106 ASP B C 1
ATOM 4320 O O . ASP B 1 106 ? 22.156 13.555 -2.209 1 95.75 106 ASP B O 1
ATOM 4324 N N . ARG B 1 107 ? 21.844 15.234 -0.755 1 97.25 107 ARG B N 1
ATOM 4325 C CA . ARG B 1 107 ? 20.594 14.711 -0.208 1 97.25 107 ARG B CA 1
ATOM 4326 C C . ARG B 1 107 ? 19.578 15.82 0.015 1 97.25 107 ARG B C 1
ATOM 4328 O O . ARG B 1 107 ? 19.953 16.984 0.23 1 97.25 107 ARG B O 1
ATOM 4335 N N . LEU B 1 108 ? 18.344 15.406 -0.121 1 98.38 108 LEU B N 1
ATOM 4336 C CA . LEU B 1 108 ? 17.234 16.359 -0.015 1 98.38 108 LEU B CA 1
ATOM 4337 C C . LEU B 1 108 ? 16.203 15.867 0.991 1 98.38 108 LEU B C 1
ATOM 4339 O O . LEU B 1 108 ? 15.844 14.688 1.006 1 98.38 108 LEU B O 1
ATOM 4343 N N . LEU B 1 109 ? 15.773 16.734 1.88 1 98.81 109 LEU B N 1
ATOM 4344 C CA . LEU B 1 109 ? 14.609 16.5 2.715 1 98.81 109 LEU B CA 1
ATOM 4345 C C . LEU B 1 109 ? 13.438 17.375 2.283 1 98.81 109 LEU B C 1
ATOM 4347 O O . LEU B 1 109 ? 13.555 18.609 2.275 1 98.81 109 LEU B O 1
ATOM 4351 N N . ILE B 1 110 ? 12.383 16.719 1.889 1 98.88 110 ILE B N 1
ATOM 4352 C CA . ILE B 1 110 ? 11.125 17.406 1.601 1 98.88 110 ILE B CA 1
ATOM 4353 C C . ILE B 1 110 ? 10.297 17.531 2.879 1 98.88 110 ILE B C 1
ATOM 4355 O O . ILE B 1 110 ? 9.82 16.531 3.414 1 98.88 110 ILE B O 1
ATOM 4359 N N . ALA B 1 111 ? 10.109 18.719 3.406 1 98.69 111 ALA B N 1
ATOM 4360 C CA . ALA B 1 111 ? 9.359 19.016 4.629 1 98.69 111 ALA B CA 1
ATOM 4361 C C . ALA B 1 111 ? 8.477 20.234 4.461 1 98.69 111 ALA B C 1
ATOM 4363 O O . ALA B 1 111 ? 8.391 21.078 5.359 1 98.69 111 ALA B O 1
ATOM 4364 N N . THR B 1 112 ? 7.785 20.312 3.346 1 98.31 112 THR B N 1
ATOM 4365 C CA . THR B 1 112 ? 7.074 21.547 2.98 1 98.31 112 THR B CA 1
ATOM 4366 C C . THR B 1 112 ? 5.688 21.578 3.617 1 98.31 112 THR B C 1
ATOM 4368 O O . THR B 1 112 ? 5 22.594 3.568 1 98.31 112 THR B O 1
ATOM 4371 N N . GLY B 1 113 ? 5.285 20.484 4.199 1 97 113 GLY B N 1
ATOM 4372 C CA . GLY B 1 113 ? 4.09 20.453 5.027 1 97 113 GLY B CA 1
ATOM 4373 C C . GLY B 1 113 ? 2.82 20.766 4.258 1 97 113 GLY B C 1
ATOM 4374 O O . GLY B 1 113 ? 2.613 20.25 3.156 1 97 113 GLY B O 1
ATOM 4375 N N . VAL B 1 114 ? 1.886 21.484 4.902 1 96.12 114 VAL B N 1
ATOM 4376 C CA . VAL B 1 114 ? 0.562 21.766 4.355 1 96.12 114 VAL B CA 1
ATOM 4377 C C . VAL B 1 114 ? 0.246 23.25 4.508 1 96.12 114 VAL B C 1
ATOM 4379 O O . VAL B 1 114 ? 0.937 23.969 5.238 1 96.12 114 VAL B O 1
ATOM 4382 N N . ARG B 1 115 ? -0.724 23.688 3.783 1 95.19 115 ARG B N 1
ATOM 4383 C CA . ARG B 1 115 ? -1.324 25 3.943 1 95.19 115 ARG B CA 1
ATOM 4384 C C . ARG B 1 115 ? -2.838 24.906 4.098 1 95.19 115 ARG B C 1
ATOM 4386 O O . ARG B 1 115 ? -3.432 23.875 3.771 1 95.19 115 ARG B O 1
ATOM 4393 N N . SER B 1 116 ? -3.455 25.969 4.625 1 95 116 SER B N 1
ATOM 4394 C CA . SER B 1 116 ? -4.906 26 4.766 1 95 116 SER B CA 1
ATOM 4395 C C . SER B 1 116 ? -5.594 26.062 3.406 1 95 116 SER B C 1
ATOM 4397 O O . SER B 1 116 ? -5.152 26.797 2.521 1 95 116 SER B O 1
ATOM 4399 N N . ARG B 1 117 ? -6.617 25.266 3.258 1 93.81 117 ARG B N 1
ATOM 4400 C CA . ARG B 1 117 ? -7.461 25.406 2.074 1 93.81 117 ARG B CA 1
ATOM 4401 C C . ARG B 1 117 ? -8.219 26.734 2.098 1 93.81 117 ARG B C 1
ATOM 4403 O O . ARG B 1 117 ? -8.945 27.016 3.053 1 93.81 117 ARG B O 1
ATOM 4410 N N . ARG B 1 118 ? -8.078 27.484 1.109 1 92.12 118 ARG B N 1
ATOM 4411 C CA . ARG B 1 118 ? -8.758 28.766 1.02 1 92.12 118 ARG B CA 1
ATOM 4412 C C . ARG B 1 118 ? -10.172 28.609 0.456 1 92.12 118 ARG B C 1
ATOM 4414 O O . ARG B 1 118 ? -10.477 27.578 -0.166 1 92.12 118 ARG B O 1
ATOM 4421 N N . TRP B 1 119 ? -10.945 29.641 0.802 1 95.31 119 TRP B N 1
ATOM 4422 C CA . TRP B 1 119 ? -12.25 29.719 0.151 1 95.31 119 TRP B CA 1
ATOM 4423 C C . TRP B 1 119 ? -12.102 29.672 -1.366 1 95.31 119 TRP B C 1
ATOM 4425 O O . TRP B 1 119 ? -11.227 30.312 -1.936 1 95.31 119 TRP B O 1
ATOM 4435 N N . PRO B 1 120 ? -12.922 28.859 -2.043 1 93.62 120 PRO B N 1
ATOM 4436 C CA . PRO B 1 120 ? -12.68 28.562 -3.455 1 93.62 120 PRO B CA 1
ATOM 4437 C C . PRO B 1 120 ? -12.82 29.781 -4.352 1 93.62 120 PRO B C 1
ATOM 4439 O O . PRO B 1 120 ? -12.07 29.938 -5.312 1 93.62 120 PRO B O 1
ATOM 4442 N N . ASN B 1 121 ? -13.797 30.594 -4.105 1 96.12 121 ASN B N 1
ATOM 4443 C CA . ASN B 1 121 ? -13.93 31.844 -4.867 1 96.12 121 ASN B CA 1
ATOM 4444 C C . ASN B 1 121 ? -12.914 32.875 -4.43 1 96.12 121 ASN B C 1
ATOM 4446 O O . ASN B 1 121 ? -13.039 33.469 -3.354 1 96.12 121 ASN B O 1
ATOM 4450 N N . THR B 1 122 ? -12 33.219 -5.246 1 94.88 122 THR B N 1
ATOM 4451 C CA . THR B 1 122 ? -10.844 34.031 -4.898 1 94.88 122 THR B CA 1
ATOM 4452 C C . THR B 1 122 ? -11.273 35.469 -4.566 1 94.88 122 THR B C 1
ATOM 4454 O O . THR B 1 122 ? -10.688 36.094 -3.688 1 94.88 122 THR B O 1
ATOM 4457 N N . GLU B 1 123 ? -12.242 35.938 -5.301 1 95.69 123 GLU B N 1
ATOM 4458 C CA . GLU B 1 123 ? -12.734 37.281 -5.031 1 95.69 123 GLU B CA 1
ATOM 4459 C C . GLU B 1 123 ? -13.383 37.375 -3.654 1 95.69 123 GLU B C 1
ATOM 4461 O O . GLU B 1 123 ? -13.156 38.344 -2.916 1 95.69 123 GLU B O 1
ATOM 4466 N N . GLU B 1 124 ? -14.117 36.344 -3.369 1 97.19 124 GLU B N 1
ATOM 4467 C CA . GLU B 1 124 ? -14.758 36.281 -2.059 1 97.19 124 GLU B CA 1
ATOM 4468 C C . GLU B 1 124 ? -13.734 36.062 -0.951 1 97.19 124 GLU B C 1
ATOM 4470 O O . GLU B 1 124 ? -13.852 36.656 0.13 1 97.19 124 GLU B O 1
ATOM 4475 N N . ALA B 1 125 ? -12.758 35.312 -1.201 1 96.44 125 ALA B N 1
ATOM 4476 C CA . ALA B 1 125 ? -11.711 35.031 -0.226 1 96.44 125 ALA B CA 1
ATOM 4477 C C . ALA B 1 125 ? -10.898 36.281 0.116 1 96.44 125 ALA B C 1
ATOM 4479 O O . ALA B 1 125 ? -10.32 36.375 1.2 1 96.44 125 ALA B O 1
ATOM 4480 N N . ALA B 1 126 ? -10.922 37.219 -0.77 1 96.06 126 ALA B N 1
ATOM 4481 C CA . ALA B 1 126 ? -10.102 38.438 -0.616 1 96.06 126 ALA B CA 1
ATOM 4482 C C . ALA B 1 126 ? -10.852 39.5 0.164 1 96.06 126 ALA B C 1
ATOM 4484 O O . ALA B 1 126 ? -10.281 40.531 0.512 1 96.06 126 ALA B O 1
ATOM 4485 N N . LEU B 1 127 ? -12.086 39.281 0.428 1 96.88 127 LEU B N 1
ATOM 4486 C CA . LEU B 1 127 ? -12.859 40.25 1.189 1 96.88 127 LEU B CA 1
ATOM 4487 C C . LEU B 1 127 ? -12.242 40.469 2.566 1 96.88 127 LEU B C 1
ATOM 4489 O O . LEU B 1 127 ? -11.766 39.531 3.199 1 96.88 127 LEU B O 1
ATOM 4493 N N . GLY B 1 128 ? -12.273 41.75 2.965 1 96.94 128 GLY B N 1
ATOM 4494 C CA . GLY B 1 128 ? -11.961 42 4.363 1 96.94 128 GLY B CA 1
ATOM 4495 C C . GLY B 1 128 ? -12.883 41.281 5.32 1 96.94 128 GLY B C 1
ATOM 4496 O O . GLY B 1 128 ? -14.094 41.219 5.105 1 96.94 128 GLY B O 1
ATOM 4497 N N . GLY B 1 129 ? -12.203 40.594 6.348 1 97.44 129 GLY B N 1
ATOM 4498 C CA . GLY B 1 129 ? -13.016 39.875 7.32 1 97.44 129 GLY B CA 1
ATOM 4499 C C . GLY B 1 129 ? -13.039 38.375 7.086 1 97.44 129 GLY B C 1
ATOM 4500 O O . GLY B 1 129 ? -13.586 37.625 7.898 1 97.44 129 GLY B O 1
ATOM 4501 N N . VAL B 1 130 ? -12.5 37.969 5.949 1 97.75 130 VAL B N 1
ATOM 4502 C CA . VAL B 1 130 ? -12.398 36.531 5.676 1 97.75 130 VAL B CA 1
ATOM 4503 C C . VAL B 1 130 ? -10.992 36.062 6.012 1 97.75 130 VAL B C 1
ATOM 4505 O O . VAL B 1 130 ? -10 36.562 5.496 1 97.75 130 VAL B O 1
ATOM 4508 N N . TYR B 1 131 ? -10.938 35.031 6.918 1 96.31 131 TYR B N 1
ATOM 4509 C CA . TYR B 1 131 ? -9.648 34.625 7.445 1 96.31 131 TYR B CA 1
ATOM 4510 C C . TYR B 1 131 ? -9.484 33.094 7.352 1 96.31 131 TYR B C 1
ATOM 4512 O O . TYR B 1 131 ? -10.469 32.375 7.375 1 96.31 131 TYR B O 1
ATOM 4520 N N . THR B 1 132 ? -8.203 32.688 7.176 1 94.56 132 THR B N 1
ATOM 4521 C CA . THR B 1 132 ? -7.762 31.328 7.5 1 94.56 132 THR B CA 1
ATOM 4522 C C . THR B 1 132 ? -6.926 31.328 8.773 1 94.56 132 THR B C 1
ATOM 4524 O O . THR B 1 132 ? -6.602 32.375 9.312 1 94.56 132 THR B O 1
ATOM 4527 N N . VAL B 1 133 ? -6.672 30.109 9.266 1 91 133 VAL B N 1
ATOM 4528 C CA . VAL B 1 133 ? -5.812 30.016 10.445 1 91 133 VAL B CA 1
ATOM 4529 C C . VAL B 1 133 ? -4.723 28.969 10.195 1 91 133 VAL B C 1
ATOM 4531 O O . VAL B 1 133 ? -4.945 27.781 10.375 1 91 133 VAL B O 1
ATOM 4534 N N . ARG B 1 134 ? -3.555 29.469 9.922 1 91.12 134 ARG B N 1
ATOM 4535 C CA . ARG B 1 134 ? -2.43 28.562 9.695 1 91.12 134 ARG B CA 1
ATOM 4536 C C . ARG B 1 134 ? -1.113 29.219 10.094 1 91.12 134 ARG B C 1
ATOM 4538 O O . ARG B 1 134 ? -0.279 28.594 10.758 1 91.12 134 ARG B O 1
ATOM 4545 N N . THR B 1 135 ? -0.938 30.469 9.727 1 90.69 135 THR B N 1
ATOM 4546 C CA . THR B 1 135 ? 0.315 31.172 9.977 1 90.69 135 THR B CA 1
ATOM 4547 C C . THR B 1 135 ? 0.172 32.125 11.164 1 90.69 135 THR B C 1
ATOM 4549 O O . THR B 1 135 ? -0.942 32.406 11.602 1 90.69 135 THR B O 1
ATOM 4552 N N . ASN B 1 136 ? 1.306 32.562 11.617 1 89.25 136 ASN B N 1
ATOM 4553 C CA . ASN B 1 136 ? 1.296 33.562 12.68 1 89.25 136 ASN B CA 1
ATOM 4554 C C . ASN B 1 136 ? 0.605 34.844 12.234 1 89.25 136 ASN B C 1
ATOM 4556 O O . ASN B 1 136 ? -0.118 35.469 13.008 1 89.25 136 ASN B O 1
ATOM 4560 N N . ILE B 1 137 ? 0.767 35.094 11.016 1 88.69 137 ILE B N 1
ATOM 4561 C CA . ILE B 1 137 ? 0.126 36.281 10.453 1 88.69 137 ILE B CA 1
ATOM 4562 C C . ILE B 1 137 ? -1.389 36.094 10.438 1 88.69 137 ILE B C 1
ATOM 4564 O O . ILE B 1 137 ? -2.141 37 10.797 1 88.69 137 ILE B O 1
ATOM 4568 N N . ASP B 1 138 ? -1.854 34.906 10.016 1 90 138 ASP B N 1
ATOM 4569 C CA . ASP B 1 138 ? -3.277 34.594 10.047 1 90 138 ASP B CA 1
ATOM 4570 C C . ASP B 1 138 ? -3.846 34.781 11.453 1 90 138 ASP B C 1
ATOM 4572 O O . ASP B 1 138 ? -4.895 35.406 11.633 1 90 138 ASP B O 1
ATOM 4576 N N . ALA B 1 139 ? -3.131 34.219 12.383 1 90.5 139 ALA B N 1
ATOM 4577 C CA . ALA B 1 139 ? -3.592 34.25 13.773 1 90.5 139 ALA B CA 1
ATOM 4578 C C . ALA B 1 139 ? -3.656 35.656 14.32 1 90.5 139 ALA B C 1
ATOM 4580 O O . ALA B 1 139 ? -4.609 36.031 15.008 1 90.5 139 ALA B O 1
ATOM 4581 N N . ALA B 1 140 ? -2.668 36.469 14.047 1 90 140 ALA B N 1
ATOM 4582 C CA . ALA B 1 140 ? -2.627 37.844 14.516 1 90 140 ALA B CA 1
ATOM 4583 C C . ALA B 1 140 ? -3.775 38.656 13.922 1 90 140 ALA B C 1
ATOM 4585 O O . ALA B 1 140 ? -4.418 39.438 14.633 1 90 140 ALA B O 1
ATOM 4586 N N . ARG B 1 141 ? -4.004 38.469 12.703 1 92.5 141 ARG B N 1
ATOM 4587 C CA . ARG B 1 141 ? -5.078 39.188 12.031 1 92.5 141 ARG B CA 1
ATOM 4588 C C . ARG B 1 141 ? -6.441 38.781 12.578 1 92.5 141 ARG B C 1
ATOM 4590 O O . ARG B 1 141 ? -7.305 39.625 12.805 1 92.5 141 ARG B O 1
ATOM 4597 N N . LEU B 1 142 ? -6.605 37.531 12.719 1 93.62 142 LEU B N 1
ATOM 4598 C CA . LEU B 1 142 ? -7.867 37.031 13.258 1 93.62 142 LEU B CA 1
ATOM 4599 C C . LEU B 1 142 ? -8.062 37.531 14.695 1 93.62 142 LEU B C 1
ATOM 4601 O O . LEU B 1 142 ? -9.172 37.906 15.078 1 93.62 142 LEU B O 1
ATOM 4605 N N . GLN B 1 143 ? -7.008 37.469 15.469 1 92.62 143 GLN B N 1
ATOM 4606 C CA . GLN B 1 143 ? -7.074 37.938 16.844 1 92.62 143 GLN B CA 1
ATOM 4607 C C . GLN B 1 143 ? -7.535 39.406 16.906 1 92.62 143 GLN B C 1
ATOM 4609 O O . GLN B 1 143 ? -8.398 39.75 17.703 1 92.62 143 GLN B O 1
ATOM 4614 N N . ALA B 1 144 ? -6.965 40.188 16.078 1 93.31 144 ALA B N 1
ATOM 4615 C CA . ALA B 1 144 ? -7.336 41.594 16.016 1 93.31 144 ALA B CA 1
ATOM 4616 C C . ALA B 1 144 ? -8.797 41.75 15.617 1 93.31 144 ALA B C 1
ATOM 4618 O O . ALA B 1 144 ? -9.508 42.594 16.172 1 93.31 144 ALA B O 1
ATOM 4619 N N . ALA B 1 145 ? -9.211 40.969 14.703 1 95 145 ALA B N 1
ATOM 4620 C CA . ALA B 1 145 ? -10.594 41.031 14.234 1 95 145 ALA B CA 1
ATOM 4621 C C . ALA B 1 145 ? -11.57 40.656 15.344 1 95 145 ALA B C 1
ATOM 4623 O O . ALA B 1 145 ? -12.617 41.281 15.5 1 95 145 ALA B O 1
ATOM 4624 N N . LEU B 1 146 ? -11.281 39.656 16.078 1 94.31 146 LEU B N 1
ATOM 4625 C CA . LEU B 1 146 ? -12.141 39.188 17.172 1 94.31 146 LEU B CA 1
ATOM 4626 C C . LEU B 1 146 ? -12.156 40.188 18.312 1 94.31 146 LEU B C 1
ATOM 4628 O O . LEU B 1 146 ? -13.18 40.375 18.969 1 94.31 146 LEU B O 1
ATOM 4632 N N . ALA B 1 147 ? -11.039 40.781 18.547 1 91.94 147 ALA B N 1
ATOM 4633 C CA . ALA B 1 147 ? -10.922 41.781 19.609 1 91.94 147 ALA B CA 1
ATOM 4634 C C . ALA B 1 147 ? -11.82 42.969 19.344 1 91.94 147 ALA B C 1
ATOM 4636 O O . ALA B 1 147 ? -12.242 43.656 20.266 1 91.94 147 ALA B O 1
ATOM 4637 N N . ALA B 1 148 ? -12.102 43.156 18.078 1 94.75 148 ALA B N 1
ATOM 4638 C CA . ALA B 1 148 ? -12.961 44.281 17.688 1 94.75 148 ALA B CA 1
ATOM 4639 C C . ALA B 1 148 ? -14.43 43.938 17.953 1 94.75 148 ALA B C 1
ATOM 4641 O O . ALA B 1 148 ? -15.312 44.781 17.719 1 94.75 148 ALA B O 1
ATOM 4642 N N . ARG B 1 149 ? -14.727 42.812 18.438 1 95.06 149 ARG B N 1
ATOM 4643 C CA . ARG B 1 149 ? -16.031 42.344 18.906 1 95.06 149 ARG B CA 1
ATOM 4644 C C . ARG B 1 149 ? -17.062 42.406 17.797 1 95.06 149 ARG B C 1
ATOM 4646 O O . ARG B 1 149 ? -18.062 43.125 17.906 1 95.06 149 ARG B O 1
ATOM 4653 N N . PRO B 1 150 ? -16.797 41.688 16.797 1 96.38 150 PRO B N 1
ATOM 4654 C CA . PRO B 1 150 ? -17.797 41.594 15.719 1 96.38 150 PRO B CA 1
ATOM 4655 C C . PRO B 1 150 ? -19.156 41.125 16.219 1 96.38 150 PRO B C 1
ATOM 4657 O O . PRO B 1 150 ? -19.25 40.469 17.266 1 96.38 150 PRO B O 1
ATOM 4660 N N . ARG B 1 151 ? -20.203 41.531 15.445 1 95.69 151 ARG B N 1
ATOM 4661 C CA . ARG B 1 151 ? -21.562 41.156 15.82 1 95.69 151 ARG B CA 1
ATOM 4662 C C . ARG B 1 151 ? -21.75 39.625 15.672 1 95.69 151 ARG B C 1
ATOM 4664 O O . ARG B 1 151 ? -22.422 39 16.5 1 95.69 151 ARG B O 1
ATOM 4671 N N . ARG B 1 152 ? -21.141 39.094 14.602 1 97.19 152 ARG B N 1
ATOM 4672 C CA . ARG B 1 152 ? -21.266 37.656 14.359 1 97.19 152 ARG B CA 1
ATOM 4673 C C . ARG B 1 152 ? -20.047 37.094 13.617 1 97.19 152 ARG B C 1
ATOM 4675 O O . ARG B 1 152 ? -19.547 37.75 12.68 1 97.19 152 ARG B O 1
ATOM 4682 N N . VAL B 1 153 ? -19.594 36 14.117 1 98.19 153 VAL B N 1
ATOM 4683 C CA . VAL B 1 153 ? -18.516 35.25 13.461 1 98.19 153 VAL B CA 1
ATOM 4684 C C . VAL B 1 153 ? -19.094 34.031 12.781 1 98.19 153 VAL B C 1
ATOM 4686 O O . VAL B 1 153 ? -19.859 33.281 13.391 1 98.19 153 VAL B O 1
ATOM 4689 N N . LEU B 1 154 ? -18.797 33.844 11.484 1 98.75 154 LEU B N 1
ATOM 4690 C CA . LEU B 1 154 ? -19.141 32.625 10.773 1 98.75 154 LEU B CA 1
ATOM 4691 C C . LEU B 1 154 ? -17.906 31.719 10.602 1 98.75 154 LEU B C 1
ATOM 4693 O O . LEU B 1 154 ? -16.875 32.188 10.102 1 98.75 154 LEU B O 1
ATOM 4697 N N . ILE B 1 155 ? -17.984 30.547 11.062 1 98.44 155 ILE B N 1
ATOM 4698 C CA . ILE B 1 155 ? -16.938 29.547 10.859 1 98.44 155 ILE B CA 1
ATOM 4699 C C . ILE B 1 155 ? -17.422 28.5 9.859 1 98.44 155 ILE B C 1
ATOM 4701 O O . ILE B 1 155 ? -18.453 27.859 10.062 1 98.44 155 ILE B O 1
ATOM 4705 N N . ILE B 1 156 ? -16.672 28.344 8.766 1 98.31 156 ILE B N 1
ATOM 4706 C CA . ILE B 1 156 ? -17 27.359 7.734 1 98.31 156 ILE B CA 1
ATOM 4707 C C . ILE B 1 156 ? -16.141 26.109 7.922 1 98.31 156 ILE B C 1
ATOM 4709 O O . ILE B 1 156 ? -14.969 26.094 7.559 1 98.31 156 ILE B O 1
ATOM 4713 N N . GLY B 1 157 ? -16.797 25.016 8.359 1 97.31 157 GLY B N 1
ATOM 4714 C CA . GLY B 1 157 ? -16.094 23.781 8.688 1 97.31 157 GLY B CA 1
ATOM 4715 C C . GLY B 1 157 ? -15.938 23.562 10.18 1 97.31 157 GLY B C 1
ATOM 4716 O O . GLY B 1 157 ? -15.555 24.484 10.906 1 97.31 157 GLY B O 1
ATOM 4717 N N . SER B 1 158 ? -16.234 22.359 10.609 1 96.81 158 SER B N 1
ATOM 4718 C CA . SER B 1 158 ? -16.203 22.078 12.039 1 96.81 158 SER B CA 1
ATOM 4719 C C . SER B 1 158 ? -15.227 20.938 12.352 1 96.81 158 SER B C 1
ATOM 4721 O O . SER B 1 158 ? -15.523 20.078 13.188 1 96.81 158 SER B O 1
ATOM 4723 N N . GLY B 1 159 ? -14.062 20.938 11.633 1 95.06 159 GLY B N 1
ATOM 4724 C CA . GLY B 1 159 ? -12.961 20.109 12.086 1 95.06 159 GLY B CA 1
ATOM 4725 C C . GLY B 1 159 ? -12.344 20.609 13.383 1 95.06 159 GLY B C 1
ATOM 4726 O O . GLY B 1 159 ? -12.984 21.312 14.156 1 95.06 159 GLY B O 1
ATOM 4727 N N . PHE B 1 160 ? -11.141 20.25 13.648 1 93.38 160 PHE B N 1
ATOM 4728 C CA . PHE B 1 160 ? -10.5 20.625 14.906 1 93.38 160 PHE B CA 1
ATOM 4729 C C . PHE B 1 160 ? -10.312 22.125 14.992 1 93.38 160 PHE B C 1
ATOM 4731 O O . PHE B 1 160 ? -10.734 22.766 15.961 1 93.38 160 PHE B O 1
ATOM 4738 N N . ILE B 1 161 ? -9.727 22.688 13.969 1 93.5 161 ILE B N 1
ATOM 4739 C CA . ILE B 1 161 ? -9.43 24.125 13.992 1 93.5 161 ILE B CA 1
ATOM 4740 C C . ILE B 1 161 ? -10.734 24.922 14.07 1 93.5 161 ILE B C 1
ATOM 4742 O O . ILE B 1 161 ? -10.852 25.844 14.875 1 93.5 161 ILE B O 1
ATOM 4746 N N . GLY B 1 162 ? -11.727 24.531 13.227 1 96.5 162 GLY B N 1
ATOM 4747 C CA . GLY B 1 162 ? -13.008 25.219 13.273 1 96.5 162 GLY B CA 1
ATOM 4748 C C . GLY B 1 162 ? -13.68 25.141 14.633 1 96.5 162 GLY B C 1
ATOM 4749 O O . GLY B 1 162 ? -14.211 26.141 15.117 1 96.5 162 GLY B O 1
ATOM 4750 N N . SER B 1 163 ? -13.625 24.062 15.203 1 97.31 163 SER B N 1
ATOM 4751 C CA . SER B 1 163 ? -14.234 23.875 16.516 1 97.31 163 SER B CA 1
ATOM 4752 C C . SER B 1 163 ? -13.484 24.656 17.594 1 97.31 163 SER B C 1
ATOM 4754 O O . SER B 1 163 ? -14.094 25.203 18.5 1 97.31 163 SER B O 1
ATOM 4756 N N . GLU B 1 164 ? -12.195 24.656 17.547 1 95.56 164 GLU B N 1
ATOM 4757 C CA . GLU B 1 164 ? -11.391 25.406 18.5 1 95.56 164 GLU B CA 1
ATOM 4758 C C . GLU B 1 164 ? -11.664 26.906 18.391 1 95.56 164 GLU B C 1
ATOM 4760 O O . GLU B 1 164 ? -11.805 27.594 19.406 1 95.56 164 GLU B O 1
ATOM 4765 N N . VAL B 1 165 ? -11.781 27.391 17.188 1 95.5 165 VAL B N 1
ATOM 4766 C CA . VAL B 1 165 ? -12.07 28.812 16.984 1 95.5 165 VAL B CA 1
ATOM 4767 C C . VAL B 1 165 ? -13.469 29.125 17.516 1 95.5 165 VAL B C 1
ATOM 4769 O O . VAL B 1 165 ? -13.68 30.156 18.156 1 95.5 165 VAL B O 1
ATOM 4772 N N . ALA B 1 166 ? -14.414 28.25 17.219 1 97.56 166 ALA B N 1
ATOM 4773 C CA . ALA B 1 166 ? -15.766 28.453 17.734 1 97.56 166 ALA B CA 1
ATOM 4774 C C . ALA B 1 166 ? -15.758 28.531 19.266 1 97.56 166 ALA B C 1
ATOM 4776 O O . ALA B 1 166 ? -16.422 29.391 19.844 1 97.56 166 ALA B O 1
ATOM 4777 N N . SER B 1 167 ? -15.047 27.625 19.859 1 96.62 167 SER B N 1
ATOM 4778 C CA . SER B 1 167 ? -14.922 27.609 21.312 1 96.62 167 SER B CA 1
ATOM 4779 C C . SER B 1 167 ? -14.367 28.938 21.812 1 96.62 167 SER B C 1
ATOM 4781 O O . SER B 1 167 ? -14.891 29.5 22.781 1 96.62 167 SER B O 1
ATOM 4783 N N . MET B 1 168 ? -13.367 29.438 21.203 1 94 168 MET B N 1
ATOM 4784 C CA . MET B 1 168 ? -12.734 30.703 21.594 1 94 168 MET B CA 1
ATOM 4785 C C . MET B 1 168 ? -13.711 31.859 21.438 1 94 168 MET B C 1
ATOM 4787 O O . MET B 1 168 ? -13.758 32.75 22.297 1 94 168 MET B O 1
ATOM 4791 N N . CYS B 1 169 ? -14.438 31.891 20.375 1 95.69 169 CYS B N 1
ATOM 4792 C CA . CYS B 1 169 ? -15.422 32.938 20.156 1 95.69 169 CYS B CA 1
ATOM 4793 C C . CYS B 1 169 ? -16.453 32.969 21.266 1 95.69 169 CYS B C 1
ATOM 4795 O O . CYS B 1 169 ? -16.797 34.062 21.781 1 95.69 169 CYS B O 1
ATOM 4797 N N . ARG B 1 170 ? -16.906 31.828 21.625 1 96.56 170 ARG B N 1
ATOM 4798 C CA . ARG B 1 170 ? -17.891 31.766 22.703 1 96.56 170 ARG B CA 1
ATOM 4799 C C . ARG B 1 170 ? -17.297 32.219 24.031 1 96.56 170 ARG B C 1
ATOM 4801 O O . ARG B 1 170 ? -17.969 32.875 24.828 1 96.56 170 ARG B O 1
ATOM 4808 N N . GLU B 1 171 ? -16.094 31.875 24.281 1 93.81 171 GLU B N 1
ATOM 4809 C CA . GLU B 1 171 ? -15.414 32.312 25.5 1 93.81 171 GLU B CA 1
ATOM 4810 C C . GLU B 1 171 ? -15.297 33.844 25.531 1 93.81 171 GLU B C 1
ATOM 4812 O O . GLU B 1 171 ? -15.328 34.469 26.594 1 93.81 171 GLU B O 1
ATOM 4817 N N . LEU B 1 172 ? -15.172 34.438 24.344 1 92.94 172 LEU B N 1
ATOM 4818 C CA . LEU B 1 172 ? -15.078 35.875 24.234 1 92.94 172 LEU B CA 1
ATOM 4819 C C . LEU B 1 172 ? -16.453 36.531 24.25 1 92.94 172 LEU B C 1
ATOM 4821 O O . LEU B 1 172 ? -16.578 37.75 24.125 1 92.94 172 LEU B O 1
ATOM 4825 N N . GLY B 1 173 ? -17.484 35.688 24.328 1 95.31 173 GLY B N 1
ATOM 4826 C CA . GLY B 1 173 ? -18.859 36.188 24.391 1 95.31 173 GLY B CA 1
ATOM 4827 C C . GLY B 1 173 ? -19.391 36.625 23.031 1 95.31 173 GLY B C 1
ATOM 4828 O O . GLY B 1 173 ? -20.344 37.406 22.953 1 95.31 173 GLY B O 1
ATOM 4829 N N . LEU B 1 174 ? -18.797 36.125 21.969 1 96.81 174 LEU B N 1
ATOM 4830 C CA . LEU B 1 174 ? -19.203 36.5 20.625 1 96.81 174 LEU B CA 1
ATOM 4831 C C . LEU B 1 174 ? -20.266 35.562 20.078 1 96.81 174 LEU B C 1
ATOM 4833 O O . LEU B 1 174 ? -20.281 34.375 20.438 1 96.81 174 LEU B O 1
ATOM 4837 N N . GLN B 1 175 ? -21.156 36.094 19.266 1 98 175 GLN B N 1
ATOM 4838 C CA . GLN B 1 175 ? -22.094 35.25 18.547 1 98 175 GLN B CA 1
ATOM 4839 C C . GLN B 1 175 ? -21.391 34.5 17.406 1 98 175 GLN B C 1
ATOM 4841 O O . GLN B 1 175 ? -20.672 35.125 16.609 1 98 175 GLN B O 1
ATOM 4846 N N . VAL B 1 176 ? -21.562 33.219 17.391 1 98.25 176 VAL B N 1
ATOM 4847 C CA . VAL B 1 176 ? -20.844 32.438 16.406 1 98.25 176 VAL B CA 1
ATOM 4848 C C . VAL B 1 176 ? -21.781 31.422 15.742 1 98.25 176 VAL B C 1
ATOM 4850 O O . VAL B 1 176 ? -22.609 30.797 16.422 1 98.25 176 VAL B O 1
ATOM 4853 N N . THR B 1 177 ? -21.766 31.359 14.422 1 98.69 177 THR B N 1
ATOM 4854 C CA . THR B 1 177 ? -22.406 30.328 13.617 1 98.69 177 THR B CA 1
ATOM 4855 C C . THR B 1 177 ? -21.375 29.406 12.969 1 98.69 177 THR B C 1
ATOM 4857 O O . THR B 1 177 ? -20.391 29.891 12.406 1 98.69 177 THR B O 1
ATOM 4860 N N . VAL B 1 178 ? -21.547 28.125 13.141 1 98.75 178 VAL B N 1
ATOM 4861 C CA . VAL B 1 178 ? -20.688 27.125 12.5 1 98.75 178 VAL B CA 1
ATOM 4862 C C . VAL B 1 178 ? -21.484 26.359 11.445 1 98.75 178 VAL B C 1
ATOM 4864 O O . VAL B 1 178 ? -22.562 25.828 11.742 1 98.75 178 VAL B O 1
ATOM 4867 N N . THR B 1 179 ? -21.016 26.391 10.227 1 98.44 179 THR B N 1
ATOM 4868 C CA . THR B 1 179 ? -21.609 25.547 9.188 1 98.44 179 THR B CA 1
ATOM 4869 C C . THR B 1 179 ? -20.734 24.328 8.914 1 98.44 179 THR B C 1
ATOM 4871 O O . THR B 1 179 ? -19.516 24.438 8.852 1 98.44 179 THR B O 1
ATOM 4874 N N . GLU B 1 180 ? -21.375 23.188 8.883 1 97 180 GLU B N 1
ATOM 4875 C CA . GLU B 1 180 ? -20.75 21.906 8.586 1 97 180 GLU B CA 1
ATOM 4876 C C . GLU B 1 180 ? -21.516 21.156 7.508 1 97 180 GLU B C 1
ATOM 4878 O O . GLU B 1 180 ? -22.703 20.859 7.68 1 97 180 GLU B O 1
ATOM 4883 N N . ARG B 1 181 ? -20.797 20.859 6.406 1 93.44 181 ARG B N 1
ATOM 4884 C CA . ARG B 1 181 ? -21.453 20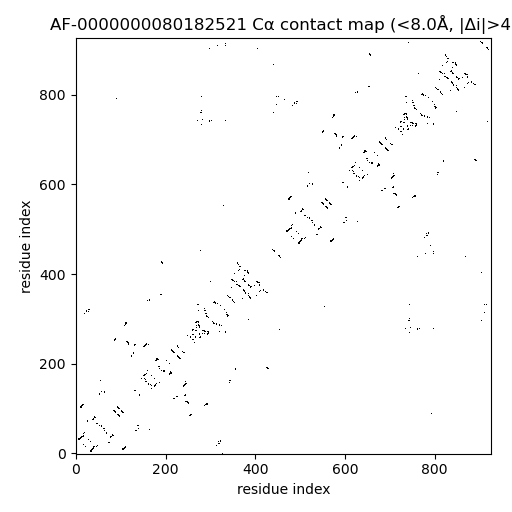.141 5.32 1 93.44 181 ARG B CA 1
ATOM 4885 C C . ARG B 1 181 ? -21.797 18.719 5.738 1 93.44 181 ARG B C 1
ATOM 4887 O O . ARG B 1 181 ? -22.812 18.172 5.305 1 93.44 181 ARG B O 1
ATOM 4894 N N . GLY B 1 182 ? -21 18.156 6.535 1 91.81 182 GLY B N 1
ATOM 4895 C CA . GLY B 1 182 ? -21.203 16.797 6.996 1 91.81 182 GLY B CA 1
ATOM 4896 C C . GLY B 1 182 ? -22.219 16.688 8.117 1 91.81 182 GLY B C 1
ATOM 4897 O O . GLY B 1 182 ? -22.906 17.672 8.43 1 91.81 182 GLY B O 1
ATOM 4898 N N . PRO B 1 183 ? -22.297 15.516 8.727 1 93.12 183 PRO B N 1
ATOM 4899 C CA . PRO B 1 183 ? -23.359 15.266 9.688 1 93.12 183 PRO B CA 1
ATOM 4900 C C . PRO B 1 183 ? -23.094 15.922 11.047 1 93.12 183 PRO B C 1
ATOM 4902 O O . PRO B 1 183 ? -24.047 16.219 11.781 1 93.12 183 PRO B O 1
ATOM 4905 N N . ALA B 1 184 ? -21.828 16.094 11.43 1 96.56 184 ALA B N 1
ATOM 4906 C CA . ALA B 1 184 ? -21.5 16.625 12.75 1 96.56 184 ALA B CA 1
ATOM 4907 C C . ALA B 1 184 ? -20.047 17.094 12.82 1 96.56 184 ALA B C 1
ATOM 4909 O O . ALA B 1 184 ? -19.234 16.688 12 1 96.56 184 ALA B O 1
ATOM 4910 N N . PRO B 1 185 ? -19.781 17.969 13.812 1 97.31 185 PRO B N 1
ATOM 4911 C CA . PRO B 1 185 ? -18.375 18.359 14.023 1 97.31 185 PRO B CA 1
ATOM 4912 C C . PRO B 1 185 ? -17.484 17.156 14.336 1 97.31 185 PRO B C 1
ATOM 4914 O O . PRO B 1 185 ? -17.906 16.219 15.023 1 97.31 185 PRO B O 1
ATOM 4917 N N . LEU B 1 186 ? -16.266 17.125 13.828 1 96.06 186 LEU B N 1
ATOM 4918 C CA . LEU B 1 186 ? -15.211 16.172 14.156 1 96.06 186 LEU B CA 1
ATOM 4919 C C . LEU B 1 186 ? -15.578 14.773 13.672 1 96.06 186 LEU B C 1
ATOM 4921 O O . LEU B 1 186 ? -14.922 13.797 14.039 1 96.06 186 LEU B O 1
ATOM 4925 N N . SER B 1 187 ? -16.609 14.648 12.836 1 94.62 187 SER B N 1
ATOM 4926 C CA . SER B 1 187 ? -17.016 13.328 12.359 1 94.62 187 SER B CA 1
ATOM 4927 C C . SER B 1 187 ? -15.969 12.734 11.438 1 94.62 187 SER B C 1
ATOM 4929 O O . SER B 1 187 ? -15.828 11.508 11.352 1 94.62 187 SER B O 1
ATOM 4931 N N . GLY B 1 188 ? -15.234 13.57 10.75 1 91.56 188 GLY B N 1
ATOM 4932 C CA . GLY B 1 188 ? -14.18 13.078 9.875 1 91.56 188 GLY B CA 1
ATOM 4933 C C . GLY B 1 188 ? -13.094 12.32 10.609 1 91.56 188 GLY B C 1
ATOM 4934 O O . GLY B 1 188 ? -12.891 11.133 10.359 1 91.56 188 GLY B O 1
ATOM 4935 N N . PRO B 1 189 ? -12.539 12.945 11.586 1 91.81 189 PRO B N 1
ATOM 4936 C CA . PRO B 1 189 ? -11.414 12.32 12.281 1 91.81 189 PRO B CA 1
ATOM 4937 C C . PRO B 1 189 ? -11.867 11.352 13.375 1 91.81 189 PRO B C 1
ATOM 4939 O O . PRO B 1 189 ? -11.125 10.43 13.727 1 91.81 189 PRO B O 1
ATOM 4942 N N . LEU B 1 190 ? -13.125 11.539 13.922 1 96.38 190 LEU B N 1
ATOM 4943 C CA . LEU B 1 190 ? -13.445 10.758 15.109 1 96.38 190 LEU B CA 1
ATOM 4944 C C . LEU B 1 190 ? -14.727 9.953 14.906 1 96.38 190 LEU B C 1
ATOM 4946 O O . LEU B 1 190 ? -15.141 9.203 15.789 1 96.38 190 LEU B O 1
ATOM 4950 N N . GLY B 1 191 ? -15.398 10.086 13.789 1 95.06 191 GLY B N 1
ATOM 4951 C CA . GLY B 1 191 ? -16.609 9.328 13.508 1 95.06 191 GLY B CA 1
ATOM 4952 C C . GLY B 1 191 ? -17.875 10.023 13.969 1 95.06 191 GLY B C 1
ATOM 4953 O O . GLY B 1 191 ? -17.812 11 14.719 1 95.06 191 GLY B O 1
ATOM 4954 N N . GLY B 1 192 ? -19 9.422 13.57 1 96.06 192 GLY B N 1
ATOM 4955 C CA . GLY B 1 192 ? -20.281 10.039 13.836 1 96.06 192 GLY B CA 1
ATOM 4956 C C . GLY B 1 192 ? -20.688 9.969 15.289 1 96.06 192 GLY B C 1
ATOM 4957 O O . GLY B 1 192 ? -21.375 10.867 15.797 1 96.06 192 GLY B O 1
ATOM 4958 N N . VAL B 1 193 ? -20.281 8.977 15.961 1 96.31 193 VAL B N 1
ATOM 4959 C CA . VAL B 1 193 ? -20.641 8.812 17.359 1 96.31 193 VAL B CA 1
ATOM 4960 C C . VAL B 1 193 ? -20.047 9.953 18.188 1 96.31 193 VAL B C 1
ATOM 4962 O O . VAL B 1 193 ? -20.734 10.609 18.953 1 96.31 193 VAL B O 1
ATOM 4965 N N . ILE B 1 194 ? -18.812 10.188 18.016 1 97.5 194 ILE B N 1
ATOM 4966 C CA . ILE B 1 194 ? -18.141 11.266 18.719 1 97.5 194 ILE B CA 1
ATOM 4967 C C . ILE B 1 194 ? -18.594 12.617 18.172 1 97.5 194 ILE B C 1
ATOM 4969 O O . ILE B 1 194 ? -18.719 13.586 18.922 1 97.5 194 ILE B O 1
ATOM 4973 N N . GLY B 1 195 ? -18.844 12.625 16.891 1 97.75 195 GLY B N 1
ATOM 4974 C CA . GLY B 1 195 ? -19.375 13.836 16.281 1 97.75 195 GLY B CA 1
ATOM 4975 C C . GLY B 1 195 ? -20.656 14.32 16.922 1 97.75 195 GLY B C 1
ATOM 4976 O O . GLY B 1 195 ? -20.844 15.523 17.125 1 97.75 195 GLY B O 1
ATOM 4977 N N . ALA B 1 196 ? -21.531 13.398 17.203 1 97.31 196 ALA B N 1
ATOM 4978 C CA . ALA B 1 196 ? -22.812 13.742 17.828 1 97.31 196 ALA B CA 1
ATOM 4979 C C . ALA B 1 196 ? -22.578 14.375 19.203 1 97.31 196 ALA B C 1
ATOM 4981 O O . ALA B 1 196 ? -23.25 15.336 19.578 1 97.31 196 ALA B O 1
ATOM 4982 N N . ILE B 1 197 ? -21.641 13.859 19.891 1 97.69 197 ILE B N 1
ATOM 4983 C CA . ILE B 1 197 ? -21.297 14.391 21.203 1 97.69 197 ILE B CA 1
ATOM 4984 C C . ILE B 1 197 ? -20.703 15.797 21.062 1 97.69 197 ILE B C 1
ATOM 4986 O O . ILE B 1 197 ? -21.062 16.703 21.797 1 97.69 197 ILE B O 1
ATOM 4990 N N . ALA B 1 198 ? -19.859 15.969 20.094 1 98.31 198 ALA B N 1
ATOM 4991 C CA . ALA B 1 198 ? -19.25 17.266 19.828 1 98.31 198 ALA B CA 1
ATOM 4992 C C . ALA B 1 198 ? -20.328 18.297 19.453 1 98.31 198 ALA B C 1
ATOM 4994 O O . ALA B 1 198 ? -20.234 19.469 19.828 1 98.31 198 ALA B O 1
ATOM 4995 N N . ALA B 1 199 ? -21.297 17.844 18.719 1 98.44 199 ALA B N 1
ATOM 4996 C CA . ALA B 1 199 ? -22.391 18.734 18.328 1 98.44 199 ALA B CA 1
ATOM 4997 C C . ALA B 1 199 ? -23.172 19.203 19.562 1 98.44 199 ALA B C 1
ATOM 4999 O O . ALA B 1 199 ? -23.5 20.391 19.672 1 98.44 199 ALA B O 1
ATOM 5000 N N . GLU B 1 200 ? -23.438 18.312 20.391 1 98.12 200 GLU B N 1
ATOM 5001 C CA . GLU B 1 200 ? -24.125 18.672 21.625 1 98.12 200 GLU B CA 1
ATOM 5002 C C . GLU B 1 200 ? -23.312 19.672 22.438 1 98.12 200 GLU B C 1
ATOM 5004 O O . GLU B 1 200 ? -23.875 20.625 23 1 98.12 200 GLU B O 1
ATOM 5009 N N . MET B 1 201 ? -22.062 19.484 22.469 1 97.88 201 MET B N 1
ATOM 5010 C CA . MET B 1 201 ? -21.172 20.391 23.203 1 97.88 201 MET B CA 1
ATOM 5011 C C . MET B 1 201 ? -21.219 21.797 22.625 1 97.88 201 MET B C 1
ATOM 5013 O O . MET B 1 201 ? -21.312 22.766 23.375 1 97.88 201 MET B O 1
ATOM 5017 N N . GLN B 1 202 ? -21.188 21.891 21.328 1 98.5 202 GLN B N 1
ATOM 5018 C CA . GLN B 1 202 ? -21.219 23.188 20.688 1 98.5 202 GLN B CA 1
ATOM 5019 C C . GLN B 1 202 ? -22.547 23.906 20.938 1 98.5 202 GLN B C 1
ATOM 5021 O O . GLN B 1 202 ? -22.562 25.078 21.312 1 98.5 202 GLN B O 1
ATOM 5026 N N . ARG B 1 203 ? -23.625 23.188 20.828 1 98.44 203 ARG B N 1
ATOM 5027 C CA . ARG B 1 203 ? -24.953 23.797 21.016 1 98.44 203 ARG B CA 1
ATOM 5028 C C . ARG B 1 203 ? -25.141 24.219 22.469 1 98.44 203 ARG B C 1
ATOM 5030 O O . ARG B 1 203 ? -25.688 25.297 22.734 1 98.44 203 ARG B O 1
ATOM 5037 N N . ALA B 1 204 ? -24.703 23.391 23.328 1 98 204 ALA B N 1
ATOM 5038 C CA . ALA B 1 204 ? -24.812 23.703 24.75 1 98 204 ALA B CA 1
ATOM 5039 C C . ALA B 1 204 ? -24.016 24.969 25.078 1 98 204 ALA B C 1
ATOM 5041 O O . ALA B 1 204 ? -24.375 25.703 26 1 98 204 ALA B O 1
ATOM 5042 N N . ALA B 1 205 ? -22.969 25.234 24.344 1 97.94 205 ALA B N 1
ATOM 5043 C CA . ALA B 1 205 ? -22.109 26.391 24.578 1 97.94 205 ALA B CA 1
ATOM 5044 C C . ALA B 1 205 ? -22.656 27.625 23.875 1 97.94 205 ALA B C 1
ATOM 5046 O O . ALA B 1 205 ? -22.062 28.719 23.984 1 97.94 205 ALA B O 1
ATOM 5047 N N . GLY B 1 206 ? -23.734 27.438 23.156 1 98.31 206 GLY B N 1
ATOM 5048 C CA . GLY B 1 206 ? -24.391 28.594 22.562 1 98.31 206 GLY B CA 1
ATOM 5049 C C . GLY B 1 206 ? -24.016 28.812 21.109 1 98.31 206 GLY B C 1
ATOM 5050 O O . GLY B 1 206 ? -24.328 29.844 20.531 1 98.31 206 GLY B O 1
ATOM 5051 N N . VAL B 1 207 ? -23.359 27.875 20.5 1 98.75 207 VAL B N 1
ATOM 5052 C CA . VAL B 1 207 ? -23 27.969 19.094 1 98.75 207 VAL B CA 1
ATOM 5053 C C . VAL B 1 207 ? -24.234 27.719 18.219 1 98.75 207 VAL B C 1
ATOM 5055 O O . VAL B 1 207 ? -25.016 26.797 18.484 1 98.75 207 VAL B O 1
ATOM 5058 N N . ASP B 1 208 ? -24.469 28.594 17.297 1 98.75 208 ASP B N 1
ATOM 5059 C CA . ASP B 1 208 ? -25.422 28.297 16.234 1 98.75 208 ASP B CA 1
ATOM 5060 C C . ASP B 1 208 ? -24.844 27.312 15.219 1 98.75 208 ASP B C 1
ATOM 5062 O O . ASP B 1 208 ? -24.328 27.719 14.18 1 98.75 208 ASP B O 1
ATOM 5066 N N . LEU B 1 209 ? -25 26.047 15.547 1 98.75 209 LEU B N 1
ATOM 5067 C CA . LEU B 1 209 ? -24.422 24.984 14.734 1 98.75 209 LEU B CA 1
ATOM 5068 C C . LEU B 1 209 ? -25.406 24.531 13.664 1 98.75 209 LEU B C 1
ATOM 5070 O O . LEU B 1 209 ? -26.531 24.125 13.969 1 98.75 209 LEU B O 1
ATOM 5074 N N . ARG B 1 210 ? -24.969 24.625 12.406 1 98.31 210 ARG B N 1
ATOM 5075 C CA . ARG B 1 210 ? -25.766 24.203 11.25 1 98.31 210 ARG B CA 1
ATOM 5076 C C . ARG B 1 210 ? -25.094 23.062 10.508 1 98.31 210 ARG B C 1
ATOM 5078 O O . ARG B 1 210 ? -24.266 23.281 9.617 1 98.31 210 ARG B O 1
ATOM 5085 N N . THR B 1 211 ? -25.562 21.812 10.773 1 97.12 211 THR B N 1
ATOM 5086 C CA . THR B 1 211 ? -25.031 20.641 10.109 1 97.12 211 THR B CA 1
ATOM 5087 C C . THR B 1 211 ? -25.797 20.328 8.828 1 97.12 211 THR B C 1
ATOM 5089 O O . THR B 1 211 ? -26.984 20.656 8.719 1 97.12 211 THR B O 1
ATOM 5092 N N . GLY B 1 212 ? -25.094 19.703 7.832 1 95.75 212 GLY B N 1
ATOM 5093 C CA . GLY B 1 212 ? -25.703 19.453 6.539 1 95.75 212 GLY B CA 1
ATOM 5094 C C . GLY B 1 212 ? -25.938 20.719 5.734 1 95.75 212 GLY B C 1
ATOM 5095 O O . GLY B 1 212 ? -26.75 20.75 4.816 1 95.75 212 GLY B O 1
ATOM 5096 N N . VAL B 1 213 ? -25.312 21.828 6.121 1 96.62 213 VAL B N 1
ATOM 5097 C CA . VAL B 1 213 ? -25.484 23.141 5.496 1 96.62 213 VAL B CA 1
ATOM 5098 C C . VAL B 1 213 ? -24.156 23.641 4.965 1 96.62 213 VAL B C 1
ATOM 5100 O O . VAL B 1 213 ? -23.141 23.594 5.668 1 96.62 213 VAL B O 1
ATOM 5103 N N . SER B 1 214 ? -24.156 24.047 3.762 1 96.56 214 SER B N 1
ATOM 5104 C CA . SER B 1 214 ? -22.969 24.625 3.131 1 96.56 214 SER B CA 1
ATOM 5105 C C . SER B 1 214 ? -23.141 26.125 2.904 1 96.56 214 SER B C 1
ATOM 5107 O O . SER B 1 214 ? -24.266 26.625 2.848 1 96.56 214 SER B O 1
ATOM 5109 N N . VAL B 1 215 ? -22 26.781 2.84 1 97.69 215 VAL B N 1
ATOM 5110 C CA . VAL B 1 215 ? -22 28.172 2.406 1 97.69 215 VAL B CA 1
ATOM 5111 C C . VAL B 1 215 ? -21.906 28.234 0.884 1 97.69 215 VAL B C 1
ATOM 5113 O O . VAL B 1 215 ? -20.984 27.672 0.291 1 97.69 215 VAL B O 1
ATOM 5116 N N . LEU B 1 216 ? -22.797 28.922 0.295 1 97.19 216 LEU B N 1
ATOM 5117 C CA . LEU B 1 216 ? -22.859 29 -1.161 1 97.19 216 LEU B CA 1
ATOM 5118 C C . LEU B 1 216 ? -22.062 30.188 -1.681 1 97.19 216 LEU B C 1
ATOM 5120 O O . LEU B 1 216 ? -21.578 30.188 -2.818 1 97.19 216 LEU B O 1
ATOM 5124 N N . GLY B 1 217 ? -22.016 31.203 -0.855 1 97.69 217 GLY B N 1
ATOM 5125 C CA . GLY B 1 217 ? -21.297 32.406 -1.271 1 97.69 217 GLY B CA 1
ATOM 5126 C C . GLY B 1 217 ? -21.203 33.438 -0.177 1 97.69 217 GLY B C 1
ATOM 5127 O O . GLY B 1 217 ? -21.938 33.375 0.812 1 97.69 217 GLY B O 1
ATOM 5128 N N . LEU B 1 218 ? -20.219 34.344 -0.351 1 98.19 218 LEU B N 1
ATOM 5129 C CA . LEU B 1 218 ? -20 35.469 0.529 1 98.19 218 LEU B CA 1
ATOM 5130 C C . LEU B 1 218 ? -20.203 36.781 -0.22 1 98.19 218 LEU B C 1
ATOM 5132 O O . LEU B 1 218 ? -19.828 36.906 -1.386 1 98.19 218 LEU B O 1
ATOM 5136 N N . GLU B 1 219 ? -20.828 37.688 0.43 1 97.31 219 GLU B N 1
ATOM 5137 C CA . GLU B 1 219 ? -21.078 39 -0.172 1 97.31 219 GLU B CA 1
ATOM 5138 C C . GLU B 1 219 ? -20.359 40.125 0.603 1 97.31 219 GLU B C 1
ATOM 5140 O O . GLU B 1 219 ? -20.375 40.125 1.835 1 97.31 219 GLU B O 1
ATOM 5145 N N . GLY B 1 220 ? -19.719 41.031 -0.099 1 96.69 220 GLY B N 1
ATOM 5146 C CA . GLY B 1 220 ? -19.031 42.156 0.502 1 96.69 220 GLY B CA 1
ATOM 5147 C C . GLY B 1 220 ? -19.781 43.469 0.373 1 96.69 220 GLY B C 1
ATOM 5148 O O . GLY B 1 220 ? -20.734 43.562 -0.402 1 96.69 220 GLY B O 1
ATOM 5149 N N . ASP B 1 221 ? -19.438 44.406 1.138 1 95.31 221 ASP B N 1
ATOM 5150 C CA . ASP B 1 221 ? -19.969 45.781 1.001 1 95.31 221 ASP B CA 1
ATOM 5151 C C . ASP B 1 221 ? -19.109 46.594 0.06 1 95.31 221 ASP B C 1
ATOM 5153 O O . ASP B 1 221 ? -18.219 46.062 -0.616 1 95.31 221 ASP B O 1
ATOM 5157 N N . ALA B 1 222 ? -19.391 47.875 -0.022 1 93.69 222 ALA B N 1
ATOM 5158 C CA . ALA B 1 222 ? -18.719 48.781 -0.965 1 93.69 222 ALA B CA 1
ATOM 5159 C C . ALA B 1 222 ? -17.25 48.969 -0.583 1 93.69 222 ALA B C 1
ATOM 5161 O O . ALA B 1 222 ? -16.406 49.25 -1.438 1 93.69 222 ALA B O 1
ATOM 5162 N N . ALA B 1 223 ? -16.891 48.719 0.601 1 94.56 223 ALA B N 1
ATOM 5163 C CA . ALA B 1 223 ? -15.531 48.875 1.093 1 94.56 223 ALA B CA 1
ATOM 5164 C C . ALA B 1 223 ? -14.727 47.594 0.963 1 94.56 223 ALA B C 1
ATOM 5166 O O . ALA B 1 223 ? -13.555 47.531 1.351 1 94.56 223 ALA B O 1
ATOM 5167 N N . GLY B 1 224 ? -15.383 46.562 0.493 1 96.19 224 GLY B N 1
ATOM 5168 C CA . GLY B 1 224 ? -14.688 45.312 0.283 1 96.19 224 GLY B CA 1
ATOM 5169 C C . GLY B 1 224 ? -14.617 44.438 1.53 1 96.19 224 GLY B C 1
ATOM 5170 O O . GLY B 1 224 ? -13.703 43.625 1.682 1 96.19 224 GLY B O 1
ATOM 5171 N N . ARG B 1 225 ? -15.523 44.719 2.398 1 96.94 225 ARG B N 1
ATOM 5172 C CA . ARG B 1 225 ? -15.602 43.906 3.615 1 96.94 225 ARG B CA 1
ATOM 5173 C C . ARG B 1 225 ? -16.781 42.938 3.555 1 96.94 225 ARG B C 1
ATOM 5175 O O . ARG B 1 225 ? -17.859 43.312 3.07 1 96.94 225 ARG B O 1
ATOM 5182 N N . VAL B 1 226 ? -16.562 41.719 4.102 1 98 226 VAL B N 1
ATOM 5183 C CA . VAL B 1 226 ? -17.641 40.75 4.094 1 98 226 VAL B CA 1
ATOM 5184 C C . VAL B 1 226 ? -18.812 41.25 4.934 1 98 226 VAL B C 1
ATOM 5186 O O . VAL B 1 226 ? -18.609 41.844 5.996 1 98 226 VAL B O 1
ATOM 5189 N N . ARG B 1 227 ? -20.078 40.969 4.414 1 97.38 227 ARG B N 1
ATOM 5190 C CA . ARG B 1 227 ? -21.266 41.469 5.125 1 97.38 227 ARG B CA 1
ATOM 5191 C C . ARG B 1 227 ? -22.328 40.375 5.238 1 97.38 227 ARG B C 1
ATOM 5193 O O . ARG B 1 227 ? -23.109 40.344 6.18 1 97.38 227 ARG B O 1
ATOM 5200 N N . ARG B 1 228 ? -22.266 39.5 4.227 1 97.62 228 ARG B N 1
ATOM 5201 C CA . ARG B 1 228 ? -23.312 38.469 4.207 1 97.62 228 ARG B CA 1
ATOM 5202 C C . ARG B 1 228 ? -22.781 37.156 3.695 1 97.62 228 ARG B C 1
ATOM 5204 O O . ARG B 1 228 ? -21.875 37.125 2.863 1 97.62 228 ARG B O 1
ATOM 5211 N N . ALA B 1 229 ? -23.375 36.031 4.234 1 98.31 229 ALA B N 1
ATOM 5212 C CA . ALA B 1 229 ? -23.141 34.688 3.738 1 98.31 229 ALA B CA 1
ATOM 5213 C C . ALA B 1 229 ? -24.453 34 3.34 1 98.31 229 ALA B C 1
ATOM 5215 O O . ALA B 1 229 ? -25.422 34.031 4.098 1 98.31 229 ALA B O 1
ATOM 5216 N N . ARG B 1 230 ? -24.469 33.469 2.146 1 98.38 230 ARG B N 1
ATOM 5217 C CA . ARG B 1 230 ? -25.625 32.688 1.683 1 98.38 230 ARG B CA 1
ATOM 5218 C C . ARG B 1 230 ? -25.422 31.188 1.964 1 98.38 230 ARG B C 1
ATOM 5220 O O . ARG B 1 230 ? -24.375 30.625 1.64 1 98.38 230 ARG B O 1
ATOM 5227 N N . LEU B 1 231 ? -26.469 30.656 2.576 1 98 231 LEU B N 1
ATOM 5228 C CA . LEU B 1 231 ? -26.375 29.25 2.98 1 98 231 LEU B CA 1
ATOM 5229 C C . LEU B 1 231 ? -27.25 28.375 2.082 1 98 231 LEU B C 1
ATOM 5231 O O . LEU B 1 231 ? -28.172 28.859 1.433 1 98 231 LEU B O 1
ATOM 5235 N N . SER B 1 232 ? -26.906 27.078 2.043 1 97.44 232 SER B N 1
ATOM 5236 C CA . SER B 1 232 ? -27.562 26.125 1.155 1 97.44 232 SER B CA 1
ATOM 5237 C C . SER B 1 232 ? -28.984 25.828 1.63 1 97.44 232 SER B C 1
ATOM 5239 O O . SER B 1 232 ? -29.797 25.312 0.867 1 97.44 232 SER B O 1
ATOM 5241 N N . ASP B 1 233 ? -29.266 26.078 2.865 1 95.56 233 ASP B N 1
ATOM 5242 C CA . ASP B 1 233 ? -30.609 25.828 3.367 1 95.56 233 ASP B CA 1
ATOM 5243 C C . ASP B 1 233 ? -31.531 27 3.064 1 95.56 233 ASP B C 1
ATOM 5245 O O . ASP B 1 233 ? -32.688 27 3.482 1 95.56 233 ASP B O 1
ATOM 5249 N N . GLY B 1 234 ? -31.047 28.016 2.439 1 96.06 234 GLY B N 1
ATOM 5250 C CA . GLY B 1 234 ? -31.844 29.141 2.02 1 96.06 234 GLY B CA 1
ATOM 5251 C C . GLY B 1 234 ? -31.656 30.375 2.889 1 96.06 234 GLY B C 1
ATOM 5252 O O . GLY B 1 234 ? -32.031 31.484 2.506 1 96.06 234 GLY B O 1
ATOM 5253 N N . ASP B 1 235 ? -30.984 30.281 3.984 1 97 235 ASP B N 1
ATOM 5254 C CA . ASP B 1 235 ? -30.766 31.391 4.902 1 97 235 ASP B CA 1
ATOM 5255 C C . ASP B 1 235 ? -29.641 32.312 4.402 1 97 235 ASP B C 1
ATOM 5257 O O . ASP B 1 235 ? -28.766 31.859 3.646 1 97 235 ASP B O 1
ATOM 5261 N N . THR B 1 236 ? -29.812 33.531 4.793 1 97.62 236 THR B N 1
ATOM 5262 C CA . THR B 1 236 ? -28.734 34.5 4.648 1 97.62 236 THR B CA 1
ATOM 5263 C C . THR B 1 236 ? -28.328 35.062 6.008 1 97.62 236 THR B C 1
ATOM 5265 O O . THR B 1 236 ? -29.172 35.531 6.777 1 97.62 236 THR B O 1
ATOM 5268 N N . LEU B 1 237 ? -27.062 35.031 6.277 1 97.56 237 LEU B N 1
ATOM 5269 C CA . LEU B 1 237 ? -26.562 35.469 7.574 1 97.56 237 LEU B CA 1
ATOM 5270 C C . LEU B 1 237 ? -25.766 36.781 7.441 1 97.56 237 LEU B C 1
ATOM 5272 O O . LEU B 1 237 ? -24.891 36.875 6.582 1 97.56 237 LEU B O 1
ATOM 5276 N N . ASP B 1 238 ? -26.141 37.719 8.258 1 97.38 238 ASP B N 1
ATOM 5277 C CA . ASP B 1 238 ? -25.266 38.875 8.414 1 97.38 238 ASP B CA 1
ATOM 5278 C C . ASP B 1 238 ? -24.031 38.531 9.25 1 97.38 238 ASP B C 1
ATOM 5280 O O . ASP B 1 238 ? -24.156 38.094 10.391 1 97.38 238 ASP B O 1
ATOM 5284 N N . VAL B 1 239 ? -22.812 38.719 8.656 1 97.31 239 VAL B N 1
ATOM 5285 C CA . VAL B 1 239 ? -21.594 38.344 9.352 1 97.31 239 VAL B CA 1
ATOM 5286 C C . VAL B 1 239 ? -20.516 39.406 9.148 1 97.31 239 VAL B C 1
ATOM 5288 O O . VAL B 1 239 ? -20.453 40.031 8.094 1 97.31 239 VAL B O 1
ATOM 5291 N N . ASP B 1 240 ? -19.609 39.562 10.125 1 96.06 240 ASP B N 1
ATOM 5292 C CA . ASP B 1 240 ? -18.5 40.5 10.094 1 96.06 240 ASP B CA 1
ATOM 5293 C C . ASP B 1 240 ? -17.172 39.812 9.883 1 96.06 240 ASP B C 1
ATOM 5295 O O . ASP B 1 240 ? -16.219 40.406 9.359 1 96.06 240 ASP B O 1
ATOM 5299 N N . VAL B 1 241 ? -17.094 38.688 10.398 1 97.88 241 VAL B N 1
ATOM 5300 C CA . VAL B 1 241 ? -15.875 37.906 10.336 1 97.88 241 VAL B CA 1
ATOM 5301 C C . VAL B 1 241 ? -16.203 36.469 9.867 1 97.88 241 VAL B C 1
ATOM 5303 O O . VAL B 1 241 ? -17.172 35.875 10.32 1 97.88 241 VAL B O 1
ATOM 5306 N N . VAL B 1 242 ? -15.508 36.031 8.891 1 98.5 242 VAL B N 1
ATOM 5307 C CA . VAL B 1 242 ? -15.633 34.656 8.391 1 98.5 242 VAL B CA 1
ATOM 5308 C C . VAL B 1 242 ? -14.297 33.938 8.547 1 98.5 242 VAL B C 1
ATOM 5310 O O . VAL B 1 242 ? -13.25 34.438 8.133 1 98.5 242 VAL B O 1
ATOM 5313 N N . VAL B 1 243 ? -14.289 32.781 9.219 1 97.56 243 VAL B N 1
ATOM 5314 C CA . VAL B 1 243 ? -13.125 31.922 9.305 1 97.56 243 VAL B CA 1
ATOM 5315 C C . VAL B 1 243 ? -13.352 30.672 8.445 1 97.56 243 VAL B C 1
ATOM 5317 O O . VAL B 1 243 ? -14.289 29.906 8.688 1 97.56 243 VAL B O 1
ATOM 5320 N N . THR B 1 244 ? -12.523 30.516 7.445 1 97 244 THR B N 1
ATOM 5321 C CA . THR B 1 244 ? -12.609 29.344 6.582 1 97 244 THR B CA 1
ATOM 5322 C C . THR B 1 244 ? -11.75 28.203 7.125 1 97 244 THR B C 1
ATOM 5324 O O . THR B 1 244 ? -10.523 28.297 7.133 1 97 244 THR B O 1
ATOM 5327 N N . SER B 1 245 ? -12.367 27.188 7.633 1 95.56 245 SER B N 1
ATOM 5328 C CA . SER B 1 245 ? -11.719 25.984 8.133 1 95.56 245 SER B CA 1
ATOM 5329 C C . SER B 1 245 ? -12.094 24.766 7.293 1 95.56 245 SER B C 1
ATOM 5331 O O . SER B 1 245 ? -12.766 23.844 7.781 1 95.56 245 SER B O 1
ATOM 5333 N N . LEU B 1 246 ? -11.578 24.734 6.066 1 94.38 246 LEU B N 1
ATOM 5334 C CA . LEU B 1 246 ? -12.008 23.797 5.043 1 94.38 246 LEU B CA 1
ATOM 5335 C C . LEU B 1 246 ? -10.977 22.672 4.875 1 94.38 246 LEU B C 1
ATOM 5337 O O . LEU B 1 246 ? -10.977 21.984 3.857 1 94.38 246 LEU B O 1
ATOM 5341 N N . GLY B 1 247 ? -10.086 22.547 5.805 1 92.19 247 GLY B N 1
ATOM 5342 C CA . GLY B 1 247 ? -9.062 21.516 5.707 1 92.19 247 GLY B CA 1
ATOM 5343 C C . GLY B 1 247 ? -7.75 22.047 5.152 1 92.19 247 GLY B C 1
ATOM 5344 O O . GLY B 1 247 ? -7.578 23.25 4.98 1 92.19 247 GLY B O 1
ATOM 5345 N N . SER B 1 248 ? -6.812 21.125 4.977 1 93.06 248 SER B N 1
ATOM 5346 C CA . SER B 1 248 ? -5.465 21.484 4.547 1 93.06 248 SER B CA 1
ATOM 5347 C C . SER B 1 248 ? -5.16 20.938 3.158 1 93.06 248 SER B C 1
ATOM 5349 O O . SER B 1 248 ? -5.797 19.969 2.715 1 93.06 248 SER B O 1
ATOM 5351 N N . ILE B 1 249 ? -4.27 21.625 2.498 1 94.12 249 ILE B N 1
ATOM 5352 C CA . ILE B 1 249 ? -3.732 21.203 1.209 1 94.12 249 ILE B CA 1
ATOM 5353 C C . ILE B 1 249 ? -2.229 20.953 1.331 1 94.12 249 ILE B C 1
ATOM 5355 O O . ILE B 1 249 ? -1.507 21.781 1.891 1 94.12 249 ILE B O 1
ATOM 5359 N N . ARG B 1 250 ? -1.773 19.797 0.778 1 95.62 250 ARG B N 1
ATOM 5360 C CA . ARG B 1 250 ? -0.346 19.5 0.81 1 95.62 250 ARG B CA 1
ATOM 5361 C C . ARG B 1 250 ? 0.424 20.375 -0.161 1 95.62 250 ARG B C 1
ATOM 5363 O O . ARG B 1 250 ? -0.049 20.656 -1.266 1 95.62 250 ARG B O 1
ATOM 5370 N N . ASN B 1 251 ? 1.612 20.828 0.282 1 97.5 251 ASN B N 1
ATOM 5371 C CA . ASN B 1 251 ? 2.445 21.688 -0.552 1 97.5 251 ASN B CA 1
ATOM 5372 C C . ASN B 1 251 ? 3.322 20.875 -1.498 1 97.5 251 ASN B C 1
ATOM 5374 O O . ASN B 1 251 ? 4.539 20.812 -1.328 1 97.5 251 ASN B O 1
ATOM 5378 N N . VAL B 1 252 ? 2.691 20.328 -2.551 1 96.75 252 VAL B N 1
ATOM 5379 C CA . VAL B 1 252 ? 3.41 19.375 -3.385 1 96.75 252 VAL B CA 1
ATOM 5380 C C . VAL B 1 252 ? 3.646 19.969 -4.77 1 96.75 252 VAL B C 1
ATOM 5382 O O . VAL B 1 252 ? 4.375 19.391 -5.582 1 96.75 252 VAL B O 1
ATOM 5385 N N . GLU B 1 253 ? 3.111 21.172 -5.074 1 96.06 253 GLU B N 1
ATOM 5386 C CA . GLU B 1 253 ? 3.092 21.688 -6.438 1 96.06 253 GLU B CA 1
ATOM 5387 C C . GLU B 1 253 ? 4.508 21.875 -6.98 1 96.06 253 GLU B C 1
ATOM 5389 O O . GLU B 1 253 ? 4.754 21.656 -8.172 1 96.06 253 GLU B O 1
ATOM 5394 N N . TRP B 1 254 ? 5.461 22.188 -6.152 1 97.81 254 TRP B N 1
ATOM 5395 C CA . TRP B 1 254 ? 6.832 22.438 -6.582 1 97.81 254 TRP B CA 1
ATOM 5396 C C . TRP B 1 254 ? 7.508 21.141 -7.035 1 97.81 254 TRP B C 1
ATOM 5398 O O . TRP B 1 254 ? 8.555 21.188 -7.684 1 97.81 254 TRP B O 1
ATOM 5408 N N . LEU B 1 255 ? 6.91 20.031 -6.762 1 96.94 255 LEU B N 1
ATOM 5409 C CA . LEU B 1 255 ? 7.461 18.734 -7.121 1 96.94 255 LEU B CA 1
ATOM 5410 C C . LEU B 1 255 ? 6.895 18.25 -8.453 1 96.94 255 LEU B C 1
ATOM 5412 O O . LEU B 1 255 ? 7.266 17.172 -8.938 1 96.94 255 LEU B O 1
ATOM 5416 N N . ASN B 1 256 ? 5.918 19.062 -9.039 1 92.81 256 ASN B N 1
ATOM 5417 C CA . ASN B 1 256 ? 5.391 18.703 -10.344 1 92.81 256 ASN B CA 1
ATOM 5418 C C . ASN B 1 256 ? 6.508 18.516 -11.367 1 92.81 256 ASN B C 1
ATOM 5420 O O . ASN B 1 256 ? 7.383 19.375 -11.5 1 92.81 256 ASN B O 1
ATOM 5424 N N . GLY B 1 257 ? 6.504 17.344 -12.031 1 88.81 257 GLY B N 1
ATOM 5425 C CA . GLY B 1 257 ? 7.508 17.078 -13.055 1 88.81 257 GLY B CA 1
ATOM 5426 C C . GLY B 1 257 ? 8.789 16.484 -12.492 1 88.81 257 GLY B C 1
ATOM 5427 O O . GLY B 1 257 ? 9.688 16.109 -13.25 1 88.81 257 GLY B O 1
ATOM 5428 N N . ALA B 1 258 ? 8.883 16.344 -11.203 1 93.25 258 ALA B N 1
ATOM 5429 C CA . ALA B 1 258 ? 10.109 15.836 -10.586 1 93.25 258 ALA B CA 1
ATOM 5430 C C . ALA B 1 258 ? 10.148 14.312 -10.625 1 93.25 258 ALA B C 1
ATOM 5432 O O . ALA B 1 258 ? 11.172 13.703 -10.297 1 93.25 258 ALA B O 1
ATOM 5433 N N . GLY B 1 259 ? 9.086 13.688 -11.039 1 90.12 259 GLY B N 1
ATOM 5434 C CA . GLY B 1 259 ? 9.047 12.234 -11.141 1 90.12 259 GLY B CA 1
ATOM 5435 C C . GLY B 1 259 ? 8.906 11.547 -9.797 1 90.12 259 GLY B C 1
ATOM 5436 O O . GLY B 1 259 ? 9.289 10.383 -9.648 1 90.12 259 GLY B O 1
ATOM 5437 N N . LEU B 1 260 ? 8.453 12.227 -8.773 1 93 260 LEU B N 1
ATOM 5438 C CA . LEU B 1 260 ? 8.211 11.648 -7.461 1 93 260 LEU B CA 1
ATOM 5439 C C . LEU B 1 260 ? 6.746 11.273 -7.289 1 93 260 LEU B C 1
ATOM 5441 O O . LEU B 1 260 ? 5.887 11.766 -8.023 1 93 260 LEU B O 1
ATOM 5445 N N . ALA B 1 261 ? 6.523 10.367 -6.414 1 91.25 261 ALA B N 1
ATOM 5446 C CA . ALA B 1 261 ? 5.152 10.023 -6.043 1 91.25 261 ALA B CA 1
ATOM 5447 C C . ALA B 1 261 ? 4.527 11.109 -5.172 1 91.25 261 ALA B C 1
ATOM 5449 O O . ALA B 1 261 ? 4.301 10.906 -3.979 1 91.25 261 ALA B O 1
ATOM 5450 N N . ALA B 1 262 ? 4.242 12.195 -5.809 1 92 262 ALA B N 1
ATOM 5451 C CA . ALA B 1 262 ? 3.666 13.367 -5.156 1 92 262 ALA B CA 1
ATOM 5452 C C . ALA B 1 262 ? 2.277 13.672 -5.707 1 92 262 ALA B C 1
ATOM 5454 O O . ALA B 1 262 ? 2.059 13.625 -6.922 1 92 262 ALA B O 1
ATOM 5455 N N . GLY B 1 263 ? 1.339 13.867 -4.789 1 87.44 263 GLY B N 1
ATOM 5456 C CA . GLY B 1 263 ? -0.026 14.188 -5.172 1 87.44 263 GLY B CA 1
ATOM 5457 C C . GLY B 1 263 ? -0.821 14.836 -4.055 1 87.44 263 GLY B C 1
ATOM 5458 O O . GLY B 1 263 ? -0.249 15.281 -3.057 1 87.44 263 GLY B O 1
ATOM 5459 N N . PRO B 1 264 ? -2.094 14.859 -4.242 1 84.88 264 PRO B N 1
ATOM 5460 C CA . PRO B 1 264 ? -2.941 15.578 -3.293 1 84.88 264 PRO B CA 1
ATOM 5461 C C . PRO B 1 264 ? -2.826 15.039 -1.869 1 84.88 264 PRO B C 1
ATOM 5463 O O . PRO B 1 264 ? -3.084 15.766 -0.906 1 84.88 264 PRO B O 1
ATOM 5466 N N . TRP B 1 265 ? -2.348 13.891 -1.756 1 87.06 265 TRP B N 1
ATOM 5467 C CA . TRP B 1 265 ? -2.297 13.289 -0.426 1 87.06 265 TRP B CA 1
ATOM 5468 C C . TRP B 1 265 ? -0.895 13.391 0.164 1 87.06 265 TRP B C 1
ATOM 5470 O O . TRP B 1 265 ? -0.642 12.906 1.27 1 87.06 265 TRP B O 1
ATOM 5480 N N . GLY B 1 266 ? -0.03 13.945 -0.613 1 94 266 GLY B N 1
ATOM 5481 C CA . GLY B 1 266 ? 1.326 14.141 -0.125 1 94 266 GLY B CA 1
ATOM 5482 C C . GLY B 1 266 ? 2.369 13.414 -0.952 1 94 266 GLY B C 1
ATOM 5483 O O . GLY B 1 266 ? 2.182 13.203 -2.152 1 94 266 GLY B O 1
ATOM 5484 N N . VAL B 1 267 ? 3.498 13.227 -0.324 1 96.38 267 VAL B N 1
ATOM 5485 C CA . VAL B 1 267 ? 4.605 12.523 -0.962 1 96.38 267 VAL B CA 1
ATOM 5486 C C . VAL B 1 267 ? 4.766 11.133 -0.337 1 96.38 267 VAL B C 1
ATOM 5488 O O . VAL B 1 267 ? 4.961 11.016 0.875 1 96.38 267 VAL B O 1
ATOM 5491 N N . GLY B 1 268 ? 4.621 10.172 -1.199 1 94.56 268 GLY B N 1
ATOM 5492 C CA . GLY B 1 268 ? 4.809 8.812 -0.716 1 94.56 268 GLY B CA 1
ATOM 5493 C C . GLY B 1 268 ? 6.258 8.492 -0.39 1 94.56 268 GLY B C 1
ATOM 5494 O O . GLY B 1 268 ? 7.164 8.852 -1.143 1 94.56 268 GLY B O 1
ATOM 5495 N N . CYS B 1 269 ? 6.496 7.824 0.753 1 96.94 269 CYS B N 1
ATOM 5496 C CA . CYS B 1 269 ? 7.82 7.359 1.151 1 96.94 269 CYS B CA 1
ATOM 5497 C C . CYS B 1 269 ? 7.73 6.047 1.919 1 96.94 269 CYS B C 1
ATOM 5499 O O . CYS B 1 269 ? 6.641 5.621 2.307 1 96.94 269 CYS B O 1
ATOM 5501 N N . ASP B 1 270 ? 8.82 5.332 2.01 1 95.69 270 ASP B N 1
ATOM 5502 C CA . ASP B 1 270 ? 8.805 4.129 2.836 1 95.69 270 ASP B CA 1
ATOM 5503 C C . ASP B 1 270 ? 8.875 4.48 4.32 1 95.69 270 ASP B C 1
ATOM 5505 O O . ASP B 1 270 ? 8.891 5.66 4.684 1 95.69 270 ASP B O 1
ATOM 5509 N N . ALA B 1 271 ? 8.914 3.529 5.227 1 94.62 271 ALA B N 1
ATOM 5510 C CA . ALA B 1 271 ? 8.898 3.773 6.664 1 94.62 271 ALA B CA 1
ATOM 5511 C C . ALA B 1 271 ? 10.227 4.371 7.137 1 94.62 271 ALA B C 1
ATOM 5513 O O . ALA B 1 271 ? 10.344 4.805 8.281 1 94.62 271 ALA B O 1
ATOM 5514 N N . GLY B 1 272 ? 11.211 4.41 6.285 1 96.44 272 GLY B N 1
ATOM 5515 C CA . GLY B 1 272 ? 12.477 5.074 6.566 1 96.44 272 GLY B CA 1
ATOM 5516 C C . GLY B 1 272 ? 12.508 6.512 6.086 1 96.44 272 GLY B C 1
ATOM 5517 O O . GLY B 1 272 ? 13.57 7.148 6.094 1 96.44 272 GLY B O 1
ATOM 5518 N N . CYS B 1 273 ? 11.438 6.977 5.531 1 97.69 273 CYS B N 1
ATOM 5519 C CA . CYS B 1 273 ? 11.25 8.359 5.094 1 97.69 273 CYS B CA 1
ATOM 5520 C C . CYS B 1 273 ? 11.891 8.586 3.729 1 97.69 273 CYS B C 1
ATOM 5522 O O . CYS B 1 273 ? 12.164 9.727 3.354 1 97.69 273 CYS B O 1
ATOM 5524 N N . ARG B 1 274 ? 12.203 7.562 3.004 1 97.69 274 ARG B N 1
ATOM 5525 C CA . ARG B 1 274 ? 12.75 7.719 1.662 1 97.69 274 ARG B CA 1
ATOM 5526 C C . ARG B 1 274 ? 11.641 7.805 0.621 1 97.69 274 ARG B C 1
ATOM 5528 O O . ARG B 1 274 ? 10.742 6.961 0.593 1 97.69 274 ARG B O 1
ATOM 5535 N N . ALA B 1 275 ? 11.719 8.734 -0.263 1 97.56 275 ALA B N 1
ATOM 5536 C CA . ALA B 1 275 ? 10.648 9.055 -1.2 1 97.56 275 ALA B CA 1
ATOM 5537 C C . ALA B 1 275 ? 10.531 7.988 -2.285 1 97.56 275 ALA B C 1
ATOM 5539 O O . ALA B 1 275 ? 11.539 7.488 -2.783 1 97.56 275 ALA B O 1
ATOM 5540 N N . PHE B 1 276 ? 9.312 7.688 -2.672 1 94.44 276 PHE B N 1
ATOM 5541 C CA . PHE B 1 276 ? 9.031 6.906 -3.871 1 94.44 276 PHE B CA 1
ATOM 5542 C C . PHE B 1 276 ? 9.047 7.793 -5.109 1 94.44 276 PHE B C 1
ATOM 5544 O O . PHE B 1 276 ? 8.578 8.93 -5.07 1 94.44 276 PHE B O 1
ATOM 5551 N N . ASP B 1 277 ? 9.555 7.258 -6.191 1 92.56 277 ASP B N 1
ATOM 5552 C CA . ASP B 1 277 ? 9.234 7.918 -7.453 1 92.56 277 ASP B CA 1
ATOM 5553 C C . ASP B 1 277 ? 7.867 7.488 -7.969 1 92.56 277 ASP B C 1
ATOM 5555 O O . ASP B 1 277 ? 7.172 6.703 -7.32 1 92.56 277 ASP B O 1
ATOM 5559 N N . ILE B 1 278 ? 7.473 8.039 -9.078 1 87.94 278 ILE B N 1
ATOM 5560 C CA . ILE B 1 278 ? 6.117 7.859 -9.594 1 87.94 278 ILE B CA 1
ATOM 5561 C C . ILE B 1 278 ? 5.902 6.395 -9.969 1 87.94 278 ILE B C 1
ATOM 5563 O O . ILE B 1 278 ? 4.762 5.922 -10.016 1 87.94 278 ILE B O 1
ATOM 5567 N N . ASN B 1 279 ? 7 5.625 -10.211 1 89.75 279 ASN B N 1
ATOM 5568 C CA . ASN B 1 279 ? 6.883 4.227 -10.594 1 89.75 279 ASN B CA 1
ATOM 5569 C C . ASN B 1 279 ? 6.777 3.314 -9.375 1 89.75 279 ASN B C 1
ATOM 5571 O O . ASN B 1 279 ? 6.523 2.115 -9.508 1 89.75 279 ASN B O 1
ATOM 5575 N N . GLY B 1 280 ? 6.992 3.836 -8.18 1 90.88 280 GLY B N 1
ATOM 5576 C CA . GLY B 1 280 ? 6.969 3.023 -6.969 1 90.88 280 GLY B CA 1
ATOM 5577 C C . GLY B 1 280 ? 8.336 2.502 -6.574 1 90.88 280 GLY B C 1
ATOM 5578 O O . GLY B 1 280 ? 8.445 1.511 -5.848 1 90.88 280 GLY B O 1
ATOM 5579 N N . VAL B 1 281 ? 9.359 3.133 -7.09 1 93.88 281 VAL B N 1
ATOM 5580 C CA . VAL B 1 281 ? 10.734 2.805 -6.719 1 93.88 281 VAL B CA 1
ATOM 5581 C C . VAL B 1 281 ? 11.234 3.787 -5.664 1 93.88 281 VAL B C 1
ATOM 5583 O O . VAL B 1 281 ? 11.094 5.004 -5.824 1 93.88 281 VAL B O 1
ATOM 5586 N N . VAL B 1 282 ? 11.789 3.246 -4.59 1 95.06 282 VAL B N 1
ATOM 5587 C CA . VAL B 1 282 ? 12.258 4.09 -3.5 1 95.06 282 VAL B CA 1
ATOM 5588 C C . VAL B 1 282 ? 13.57 4.766 -3.902 1 95.06 282 VAL B C 1
ATOM 5590 O O . VAL B 1 282 ? 14.445 4.133 -4.5 1 95.06 282 VAL B O 1
ATOM 5593 N N . THR B 1 283 ? 13.719 6.055 -3.557 1 94 283 THR B N 1
ATOM 5594 C CA . THR B 1 283 ? 14.953 6.797 -3.783 1 94 283 THR B CA 1
ATOM 5595 C C . THR B 1 283 ? 15.906 6.637 -2.6 1 94 283 THR B C 1
ATOM 5597 O O . THR B 1 283 ? 15.469 6.383 -1.476 1 94 283 THR B O 1
ATOM 5600 N N . ASN B 1 284 ? 17.172 6.848 -2.863 1 91.88 284 ASN B N 1
ATOM 5601 C CA . ASN B 1 284 ? 18.141 6.734 -1.772 1 91.88 284 ASN B CA 1
ATOM 5602 C C . ASN B 1 284 ? 18.516 8.102 -1.215 1 91.88 284 ASN B C 1
ATOM 5604 O O . ASN B 1 284 ? 19.047 8.203 -0.109 1 91.88 284 ASN B O 1
ATOM 5608 N N . HIS B 1 285 ? 18.188 9.203 -1.951 1 93.75 285 HIS B N 1
ATOM 5609 C CA . HIS B 1 285 ? 18.781 10.477 -1.566 1 93.75 285 HIS B CA 1
ATOM 5610 C C . HIS B 1 285 ? 17.719 11.531 -1.304 1 93.75 285 HIS B C 1
ATOM 5612 O O . HIS B 1 285 ? 18.031 12.68 -0.988 1 93.75 285 HIS B O 1
ATOM 5618 N N . ILE B 1 286 ? 16.516 11.18 -1.504 1 97.31 286 ILE B N 1
ATOM 5619 C CA . ILE B 1 286 ? 15.43 12.117 -1.248 1 97.31 286 ILE B CA 1
ATOM 5620 C C . ILE B 1 286 ? 14.555 11.586 -0.116 1 97.31 286 ILE B C 1
ATOM 5622 O O . ILE B 1 286 ? 14.008 10.477 -0.207 1 97.31 286 ILE B O 1
ATOM 5626 N N . PHE B 1 287 ? 14.422 12.367 0.938 1 98.56 287 PHE B N 1
ATOM 5627 C CA . PHE B 1 287 ? 13.672 12.008 2.135 1 98.56 287 PHE B CA 1
ATOM 5628 C C . PHE B 1 287 ? 12.477 12.93 2.318 1 98.56 287 PHE B C 1
ATOM 5630 O O . PHE B 1 287 ? 12.438 14.023 1.75 1 98.56 287 PHE B O 1
ATOM 5637 N N . VAL B 1 288 ? 11.477 12.438 3.062 1 98.62 288 VAL B N 1
ATOM 5638 C CA . VAL B 1 288 ? 10.242 13.18 3.318 1 98.62 288 VAL B CA 1
ATOM 5639 C C . VAL B 1 288 ? 9.891 13.102 4.801 1 98.62 288 VAL B C 1
ATOM 5641 O O . VAL B 1 288 ? 10.047 12.055 5.43 1 98.62 288 VAL B O 1
ATOM 5644 N N . ALA B 1 289 ? 9.43 14.227 5.375 1 98.06 289 ALA B N 1
ATOM 5645 C CA . ALA B 1 289 ? 9.008 14.242 6.773 1 98.06 289 ALA B CA 1
ATOM 5646 C C . ALA B 1 289 ? 7.953 15.312 7.02 1 98.06 289 ALA B C 1
ATOM 5648 O O . ALA B 1 289 ? 7.875 16.297 6.281 1 98.06 289 ALA B O 1
ATOM 5649 N N . GLY B 1 290 ? 7.199 15.109 8.094 1 97.5 290 GLY B N 1
ATOM 5650 C CA . GLY B 1 290 ? 6.18 16.062 8.484 1 97.5 290 GLY B CA 1
ATOM 5651 C C . GLY B 1 290 ? 4.836 15.812 7.832 1 97.5 290 GLY B C 1
ATOM 5652 O O . GLY B 1 290 ? 4.539 14.68 7.434 1 97.5 290 GLY B O 1
ATOM 5653 N N . ASP B 1 291 ? 4.047 16.828 7.703 1 96.44 291 ASP B N 1
ATOM 5654 C CA . ASP B 1 291 ? 2.648 16.703 7.297 1 96.44 291 ASP B CA 1
ATOM 5655 C C . ASP B 1 291 ? 2.539 16.312 5.824 1 96.44 291 ASP B C 1
ATOM 5657 O O . ASP B 1 291 ? 1.487 15.852 5.371 1 96.44 291 ASP B O 1
ATOM 5661 N N . ILE B 1 292 ? 3.6 16.5 5.098 1 97.62 292 ILE B N 1
ATOM 5662 C CA . ILE B 1 292 ? 3.537 16.234 3.664 1 97.62 292 ILE B CA 1
ATOM 5663 C C . ILE B 1 292 ? 3.781 14.75 3.4 1 97.62 292 ILE B C 1
ATOM 5665 O O . ILE B 1 292 ? 3.531 14.258 2.297 1 97.62 292 ILE B O 1
ATOM 5669 N N . ALA B 1 293 ? 4.285 14.039 4.383 1 96.94 293 ALA B N 1
ATOM 5670 C CA . ALA B 1 293 ? 4.715 12.656 4.207 1 96.94 293 ALA B CA 1
ATOM 5671 C C . ALA B 1 293 ? 3.533 11.695 4.312 1 96.94 293 ALA B C 1
ATOM 5673 O O . ALA B 1 293 ? 2.66 11.867 5.168 1 96.94 293 ALA B O 1
ATOM 5674 N N . ARG B 1 294 ? 3.5 10.805 3.453 1 93.81 294 ARG B N 1
ATOM 5675 C CA . ARG B 1 294 ? 2.602 9.656 3.5 1 93.81 294 ARG B CA 1
ATOM 5676 C C . ARG B 1 294 ? 3.383 8.352 3.496 1 93.81 294 ARG B C 1
ATOM 5678 O O . ARG B 1 294 ? 4.109 8.062 2.543 1 93.81 294 ARG B O 1
ATOM 5685 N N . ALA B 1 295 ? 3.266 7.566 4.559 1 92.62 295 ALA B N 1
ATOM 5686 C CA . ALA B 1 295 ? 4.098 6.375 4.707 1 92.62 295 ALA B CA 1
ATOM 5687 C C . ALA B 1 295 ? 3.275 5.188 5.195 1 92.62 295 ALA B C 1
ATOM 5689 O O . ALA B 1 295 ? 2.236 5.367 5.836 1 92.62 295 ALA B O 1
ATOM 5690 N N . PRO B 1 296 ? 3.723 3.971 4.859 1 87.81 296 PRO B N 1
ATOM 5691 C CA . PRO B 1 296 ? 3.043 2.783 5.383 1 87.81 296 PRO B CA 1
ATOM 5692 C C . PRO B 1 296 ? 3.297 2.568 6.875 1 87.81 296 PRO B C 1
ATOM 5694 O O . PRO B 1 296 ? 4.328 2.998 7.398 1 87.81 296 PRO B O 1
ATOM 5697 N N . HIS B 1 297 ? 2.338 1.982 7.543 1 89.06 297 HIS B N 1
ATOM 5698 C CA . HIS B 1 297 ? 2.484 1.659 8.953 1 89.06 297 HIS B CA 1
ATOM 5699 C C . HIS B 1 297 ? 2.076 0.217 9.234 1 89.06 297 HIS B C 1
ATOM 5701 O O . HIS B 1 297 ? 0.953 -0.186 8.93 1 89.06 297 HIS B O 1
ATOM 5707 N N . VAL B 1 298 ? 2.916 -0.506 9.844 1 86.25 298 VAL B N 1
ATOM 5708 C CA . VAL B 1 298 ? 2.787 -1.95 10.008 1 86.25 298 VAL B CA 1
ATOM 5709 C C . VAL B 1 298 ? 1.566 -2.264 10.867 1 86.25 298 VAL B C 1
ATOM 5711 O O . VAL B 1 298 ? 0.872 -3.256 10.633 1 86.25 298 VAL B O 1
ATOM 5714 N N . LEU B 1 299 ? 1.207 -1.455 11.852 1 87.5 299 LEU B N 1
ATOM 5715 C CA . LEU B 1 299 ? 0.08 -1.697 12.75 1 87.5 299 LEU B CA 1
ATOM 5716 C C . LEU B 1 299 ? -1.244 -1.501 12.016 1 87.5 299 LEU B C 1
ATOM 5718 O O . LEU B 1 299 ? -2.299 -1.897 12.523 1 87.5 299 LEU B O 1
ATOM 5722 N N . TYR B 1 300 ? -1.15 -0.934 10.922 1 89.44 300 TYR B N 1
ATOM 5723 C CA . TYR B 1 300 ? -2.359 -0.627 10.164 1 89.44 300 TYR B CA 1
ATOM 5724 C C . TYR B 1 300 ? -2.299 -1.229 8.766 1 89.44 300 TYR B C 1
ATOM 5726 O O . TYR B 1 300 ? -2.598 -0.553 7.777 1 89.44 300 TYR B O 1
ATOM 5734 N N . ASP B 1 301 ? -1.809 -2.42 8.703 1 79.25 301 ASP B N 1
ATOM 5735 C CA . ASP B 1 301 ? -1.78 -3.275 7.52 1 79.25 301 ASP B CA 1
ATOM 5736 C C . ASP B 1 301 ? -1.005 -2.613 6.383 1 79.25 301 ASP B C 1
ATOM 5738 O O . ASP B 1 301 ? -1.375 -2.746 5.215 1 79.25 301 ASP B O 1
ATOM 5742 N N . TYR B 1 302 ? -0.07 -1.753 6.707 1 83.56 302 TYR B N 1
ATOM 5743 C CA . TYR B 1 302 ? 0.843 -1.085 5.789 1 83.56 302 TYR B CA 1
ATOM 5744 C C . TYR B 1 302 ? 0.095 -0.104 4.895 1 83.56 302 TYR B C 1
ATOM 5746 O O . TYR B 1 302 ? 0.575 0.253 3.816 1 83.56 302 TYR B O 1
ATOM 5754 N N . GLU B 1 303 ? -1.072 0.262 5.297 1 83.06 303 GLU B N 1
ATOM 5755 C CA . GLU B 1 303 ? -1.734 1.372 4.617 1 83.06 303 GLU B CA 1
ATOM 5756 C C . GLU B 1 303 ? -0.924 2.658 4.746 1 83.06 303 GLU B C 1
ATOM 5758 O O . GLU B 1 303 ? -0.353 2.936 5.801 1 83.06 303 GLU B O 1
ATOM 5763 N N . PHE B 1 304 ? -0.892 3.377 3.65 1 87.75 304 PHE B N 1
ATOM 5764 C CA . PHE B 1 304 ? -0.193 4.656 3.701 1 87.75 304 PHE B CA 1
ATOM 5765 C C . PHE B 1 304 ? -0.986 5.672 4.512 1 87.75 304 PHE B C 1
ATOM 5767 O O . PHE B 1 304 ? -2.172 5.891 4.258 1 87.75 304 PHE B O 1
ATOM 5774 N N . LEU B 1 305 ? -0.298 6.23 5.469 1 89.56 305 LEU B N 1
ATOM 5775 C CA . LEU B 1 305 ? -0.921 7.199 6.367 1 89.56 305 LEU B CA 1
ATOM 5776 C C . LEU B 1 305 ? -0.245 8.562 6.254 1 89.56 305 LEU B C 1
ATOM 5778 O O . LEU B 1 305 ? 0.978 8.641 6.117 1 89.56 305 LEU B O 1
ATOM 5782 N N . ALA B 1 306 ? -1.065 9.539 6.215 1 89.69 306 ALA B N 1
ATOM 5783 C CA . ALA B 1 306 ? -0.616 10.914 6.418 1 89.69 306 ALA B CA 1
ATOM 5784 C C . ALA B 1 306 ? -1.003 11.422 7.805 1 89.69 306 ALA B C 1
ATOM 5786 O O . ALA B 1 306 ? -2.188 11.477 8.141 1 89.69 306 ALA B O 1
ATOM 5787 N N . MET B 1 307 ? -0.018 11.758 8.602 1 87.12 307 MET B N 1
ATOM 5788 C CA . MET B 1 307 ? -0.262 12.164 9.984 1 87.12 307 MET B CA 1
ATOM 5789 C C . MET B 1 307 ? 0.089 13.633 10.188 1 87.12 307 MET B C 1
ATOM 5791 O O . MET B 1 307 ? 1.24 14.031 10.008 1 87.12 307 MET B O 1
ATOM 5795 N N . GLU B 1 308 ? -0.855 14.352 10.453 1 89.31 308 GLU B N 1
ATOM 5796 C CA . GLU B 1 308 ? -0.667 15.789 10.609 1 89.31 308 GLU B CA 1
ATOM 5797 C C . GLU B 1 308 ? -0.606 16.188 12.078 1 89.31 308 GLU B C 1
ATOM 5799 O O . GLU B 1 308 ? -1.415 17 12.539 1 89.31 308 GLU B O 1
ATOM 5804 N N . HIS B 1 309 ? 0.369 15.633 12.773 1 88.88 309 HIS B N 1
ATOM 5805 C CA . HIS B 1 309 ? 0.547 15.891 14.195 1 88.88 309 HIS B CA 1
ATOM 5806 C C . HIS B 1 309 ? 1.976 16.328 14.5 1 88.88 309 HIS B C 1
ATOM 5808 O O . HIS B 1 309 ? 2.896 16.031 13.734 1 88.88 309 HIS B O 1
ATOM 5814 N N . TRP B 1 310 ? 2.066 16.984 15.602 1 90.31 310 TRP B N 1
ATOM 5815 C CA . TRP B 1 310 ? 3.34 17.531 16.062 1 90.31 310 TRP B CA 1
ATOM 5816 C C . TRP B 1 310 ? 4.383 16.438 16.203 1 90.31 310 TRP B C 1
ATOM 5818 O O . TRP B 1 310 ? 5.5 16.547 15.695 1 90.31 310 TRP B O 1
ATOM 5828 N N . ASP B 1 311 ? 4.016 15.352 16.797 1 91.12 311 ASP B N 1
ATOM 5829 C CA . ASP B 1 311 ? 4.945 14.25 17.031 1 91.12 311 ASP B CA 1
ATOM 5830 C C . ASP B 1 311 ? 5.395 13.609 15.727 1 91.12 311 ASP B C 1
ATOM 5832 O O . ASP B 1 311 ? 6.531 13.141 15.609 1 91.12 311 ASP B O 1
ATOM 5836 N N . ASN B 1 312 ? 4.531 13.562 14.805 1 93.19 312 ASN B N 1
ATOM 5837 C CA . ASN B 1 312 ? 4.891 13.07 13.477 1 93.19 312 ASN B CA 1
ATOM 5838 C C . ASN B 1 312 ? 6.016 13.891 12.859 1 93.19 312 ASN B C 1
ATOM 5840 O O . ASN B 1 312 ? 6.961 13.328 12.297 1 93.19 312 ASN B O 1
ATOM 5844 N N . ALA B 1 313 ? 5.852 15.18 12.969 1 94.5 313 ALA B N 1
ATOM 5845 C CA . ALA B 1 313 ? 6.867 16.078 12.43 1 94.5 313 ALA B CA 1
ATOM 5846 C C . ALA B 1 313 ? 8.211 15.875 13.133 1 94.5 313 ALA B C 1
ATOM 5848 O O . ALA B 1 313 ? 9.25 15.766 12.477 1 94.5 313 ALA B O 1
ATOM 5849 N N . VAL B 1 314 ? 8.18 15.758 14.406 1 94.62 314 VAL B N 1
ATOM 5850 C CA . VAL B 1 314 ? 9.406 15.672 15.195 1 94.62 314 VAL B CA 1
ATOM 5851 C C . VAL B 1 314 ? 10.07 14.312 14.969 1 94.62 314 VAL B C 1
ATOM 5853 O O . VAL B 1 314 ? 11.242 14.25 14.586 1 94.62 314 VAL B O 1
ATOM 5856 N N . LEU B 1 315 ? 9.352 13.273 15.164 1 93.69 315 LEU B N 1
ATOM 5857 C CA . LEU B 1 315 ? 9.922 11.938 15.047 1 93.69 315 LEU B CA 1
ATOM 5858 C C . LEU B 1 315 ? 10.297 11.625 13.602 1 93.69 315 LEU B C 1
ATOM 5860 O O . LEU B 1 315 ? 11.344 11.039 13.336 1 93.69 315 LEU B O 1
ATOM 5864 N N . GLY B 1 316 ? 9.414 11.961 12.727 1 95.75 316 GLY B N 1
ATOM 5865 C CA . GLY B 1 316 ? 9.727 11.773 11.32 1 95.75 316 GLY B CA 1
ATOM 5866 C C . GLY B 1 316 ? 11.008 12.484 10.898 1 95.75 316 GLY B C 1
ATOM 5867 O O . GLY B 1 316 ? 11.812 11.922 10.156 1 95.75 316 GLY B O 1
ATOM 5868 N N . ALA B 1 317 ? 11.172 13.688 11.398 1 97.19 317 ALA B N 1
ATOM 5869 C CA . ALA B 1 317 ? 12.375 14.461 11.109 1 97.19 317 ALA B CA 1
ATOM 5870 C C . ALA B 1 317 ? 13.625 13.766 11.641 1 97.19 317 ALA B C 1
ATOM 5872 O O . ALA B 1 317 ? 14.648 13.711 10.961 1 97.19 317 ALA B O 1
ATOM 5873 N N . ARG B 1 318 ? 13.531 13.273 12.812 1 96.81 318 ARG B N 1
ATOM 5874 C CA . ARG B 1 318 ? 14.656 12.57 13.422 1 96.81 318 ARG B CA 1
ATOM 5875 C C . ARG B 1 318 ? 15.023 11.32 12.625 1 96.81 318 ARG B C 1
ATOM 5877 O O . ARG B 1 318 ? 16.203 11.055 12.391 1 96.81 318 ARG B O 1
ATOM 5884 N N . VAL B 1 319 ? 14.062 10.531 12.242 1 96.38 319 VAL B N 1
ATOM 5885 C CA . VAL B 1 319 ? 14.273 9.305 11.477 1 96.38 319 VAL B CA 1
ATOM 5886 C C . VAL B 1 319 ? 14.898 9.648 10.125 1 96.38 319 VAL B C 1
ATOM 5888 O O . VAL B 1 319 ? 15.883 9.031 9.711 1 96.38 319 VAL B O 1
ATOM 5891 N N . ALA B 1 320 ? 14.32 10.633 9.445 1 97.94 320 ALA B N 1
ATOM 5892 C CA . ALA B 1 320 ? 14.852 11.055 8.148 1 97.94 320 ALA B CA 1
ATOM 5893 C C . ALA B 1 320 ? 16.312 11.484 8.273 1 97.94 320 ALA B C 1
ATOM 5895 O O . ALA B 1 320 ? 17.156 11.062 7.488 1 97.94 320 ALA B O 1
ATOM 5896 N N . ALA B 1 321 ? 16.578 12.328 9.273 1 97.88 321 ALA B N 1
ATOM 5897 C CA . ALA B 1 321 ? 17.922 12.828 9.492 1 97.88 321 ALA B CA 1
ATOM 5898 C C . ALA B 1 321 ? 18.906 11.68 9.734 1 97.88 321 ALA B C 1
ATOM 5900 O O . ALA B 1 321 ? 19.969 11.625 9.117 1 97.88 321 ALA B O 1
ATOM 5901 N N . HIS B 1 322 ? 18.531 10.781 10.617 1 96.81 322 HIS B N 1
ATOM 5902 C CA . HIS B 1 322 ? 19.359 9.625 10.914 1 96.81 322 HIS B CA 1
ATOM 5903 C C . HIS B 1 322 ? 19.641 8.812 9.648 1 96.81 322 HIS B C 1
ATOM 5905 O O . HIS B 1 322 ? 20.797 8.477 9.367 1 96.81 322 HIS B O 1
ATOM 5911 N N . ASN B 1 323 ? 18.641 8.523 8.906 1 96.19 323 ASN B N 1
ATOM 5912 C CA . ASN B 1 323 ? 18.75 7.637 7.754 1 96.19 323 ASN B CA 1
ATOM 5913 C C . ASN B 1 323 ? 19.5 8.297 6.609 1 96.19 323 ASN B C 1
ATOM 5915 O O . ASN B 1 323 ? 19.984 7.613 5.703 1 96.19 323 ASN B O 1
ATOM 5919 N N . MET B 1 324 ? 19.625 9.609 6.629 1 96.62 324 MET B N 1
ATOM 5920 C CA . MET B 1 324 ? 20.406 10.32 5.621 1 96.62 324 MET B CA 1
ATOM 5921 C C . MET B 1 324 ? 21.891 10.078 5.832 1 96.62 324 MET B C 1
ATOM 5923 O O . MET B 1 324 ? 22.688 10.219 4.895 1 96.62 324 MET B O 1
ATOM 5927 N N . VAL B 1 325 ? 22.266 9.781 7.066 1 95.56 325 VAL B N 1
ATOM 5928 C CA . VAL B 1 325 ? 23.703 9.812 7.332 1 95.56 325 VAL B CA 1
ATOM 5929 C C . VAL B 1 325 ? 24.141 8.484 7.934 1 95.56 325 VAL B C 1
ATOM 5931 O O . VAL B 1 325 ? 25.281 8.352 8.398 1 95.56 325 VAL B O 1
ATOM 5934 N N . CYS B 1 326 ? 23.281 7.484 7.957 1 91.62 326 CYS B N 1
ATOM 5935 C CA . CYS B 1 326 ? 23.641 6.195 8.523 1 91.62 326 CYS B CA 1
ATOM 5936 C C . CYS B 1 326 ? 23.891 5.16 7.434 1 91.62 326 CYS B C 1
ATOM 5938 O O . CYS B 1 326 ? 23.609 5.418 6.258 1 91.62 326 CYS B O 1
ATOM 5940 N N . ASP B 1 327 ? 24.438 3.988 7.867 1 84.44 327 ASP B N 1
ATOM 5941 C CA . ASP B 1 327 ? 24.516 2.832 6.98 1 84.44 327 ASP B CA 1
ATOM 5942 C C . ASP B 1 327 ? 23.172 2.135 6.852 1 84.44 327 ASP B C 1
ATOM 5944 O O . ASP B 1 327 ? 22.328 2.246 7.742 1 84.44 327 ASP B O 1
ATOM 5948 N N . GLU B 1 328 ? 22.984 1.399 5.758 1 80.44 328 GLU B N 1
ATOM 5949 C CA . GLU B 1 328 ? 21.703 0.763 5.453 1 80.44 328 GLU B CA 1
ATOM 5950 C C . GLU B 1 328 ? 21.234 -0.107 6.609 1 80.44 328 GLU B C 1
ATOM 5952 O O . GLU B 1 328 ? 20.062 -0.063 6.984 1 80.44 328 GLU B O 1
ATOM 5957 N N . VAL B 1 329 ? 22.125 -0.841 7.199 1 74.62 329 VAL B N 1
ATOM 5958 C CA . VAL B 1 329 ? 21.766 -1.827 8.219 1 74.62 329 VAL B CA 1
ATOM 5959 C C . VAL B 1 329 ? 21.297 -1.116 9.484 1 74.62 329 VAL B C 1
ATOM 5961 O O . VAL B 1 329 ? 20.641 -1.721 10.344 1 74.62 329 VAL B O 1
ATOM 5964 N N . ASP B 1 330 ? 21.609 0.21 9.562 1 86.5 330 ASP B N 1
ATOM 5965 C CA . ASP B 1 330 ? 21.312 0.961 10.781 1 86.5 330 ASP B CA 1
ATOM 5966 C C . ASP B 1 330 ? 20.094 1.852 10.586 1 86.5 330 ASP B C 1
ATOM 5968 O O . ASP B 1 330 ? 19.766 2.664 11.461 1 86.5 330 ASP B O 1
ATOM 5972 N N . ARG B 1 331 ? 19.375 1.636 9.516 1 91.12 331 ARG B N 1
ATOM 5973 C CA . ARG B 1 331 ? 18.234 2.51 9.25 1 91.12 331 ARG B CA 1
ATOM 5974 C C . ARG B 1 331 ? 17.141 2.303 10.281 1 91.12 331 ARG B C 1
ATOM 5976 O O . ARG B 1 331 ? 16.922 1.181 10.75 1 91.12 331 ARG B O 1
ATOM 5983 N N . TRP B 1 332 ? 16.531 3.482 10.617 1 93.06 332 TRP B N 1
ATOM 5984 C CA . TRP B 1 332 ? 15.383 3.479 11.523 1 93.06 332 TRP B CA 1
ATOM 5985 C C . TRP B 1 332 ? 14.07 3.504 10.742 1 93.06 332 TRP B C 1
ATOM 5987 O O . TRP B 1 332 ? 14.047 3.877 9.57 1 93.06 332 TRP B O 1
ATOM 5997 N N . ALA B 1 333 ? 13.039 2.982 11.398 1 92.88 333 ALA B N 1
ATOM 5998 C CA . ALA B 1 333 ? 11.688 3.07 10.844 1 92.88 333 ALA B CA 1
ATOM 5999 C C . ALA B 1 333 ? 10.836 4.055 11.641 1 92.88 333 ALA B C 1
ATOM 6001 O O . ALA B 1 333 ? 10.898 4.09 12.867 1 92.88 333 ALA B O 1
ATOM 6002 N N . HIS B 1 334 ? 10.148 4.902 10.859 1 93.25 334 HIS B N 1
ATOM 6003 C CA . HIS B 1 334 ? 9.188 5.805 11.477 1 93.25 334 HIS B CA 1
ATOM 6004 C C . HIS B 1 334 ? 7.891 5.078 11.82 1 93.25 334 HIS B C 1
ATOM 6006 O O . HIS B 1 334 ? 6.965 5.035 11.008 1 93.25 334 HIS B O 1
ATOM 6012 N N . LEU B 1 335 ? 7.73 4.602 13.062 1 91.25 335 LEU B N 1
ATOM 6013 C CA . LEU B 1 335 ? 6.605 3.787 13.5 1 91.25 335 LEU B CA 1
ATOM 6014 C C . LEU B 1 335 ? 5.871 4.457 14.656 1 91.25 335 LEU B C 1
ATOM 6016 O O . LEU B 1 335 ? 5.578 3.814 15.664 1 91.25 335 LEU B O 1
ATOM 6020 N N . LEU B 1 336 ? 5.594 5.688 14.453 1 90.06 336 LEU B N 1
ATOM 6021 C CA . LEU B 1 336 ? 4.875 6.465 15.453 1 90.06 336 LEU B CA 1
ATOM 6022 C C . LEU B 1 336 ? 3.426 6.008 15.562 1 90.06 336 LEU B C 1
ATOM 6024 O O . LEU B 1 336 ? 2.768 5.766 14.547 1 90.06 336 LEU B O 1
ATOM 6028 N N . VAL B 1 337 ? 2.986 5.742 16.812 1 91.06 337 VAL B N 1
ATOM 6029 C CA . VAL B 1 337 ? 1.55 5.715 17.078 1 91.06 337 VAL B CA 1
ATOM 6030 C C . VAL B 1 337 ? 1.036 7.141 17.281 1 91.06 337 VAL B C 1
ATOM 6032 O O . VAL B 1 337 ? 1.333 7.773 18.297 1 91.06 337 VAL B O 1
ATOM 6035 N N . PRO B 1 338 ? 0.291 7.57 16.297 1 91.12 338 PRO B N 1
ATOM 6036 C CA . PRO B 1 338 ? -0.052 8.992 16.312 1 91.12 338 PRO B CA 1
ATOM 6037 C C . PRO B 1 338 ? -0.902 9.375 17.531 1 91.12 338 PRO B C 1
ATOM 6039 O O . PRO B 1 338 ? -1.707 8.562 18 1 91.12 338 PRO B O 1
ATOM 6042 N N . GLN B 1 339 ? -0.663 10.578 18.016 1 92.88 339 GLN B N 1
ATOM 6043 C CA . GLN B 1 339 ? -1.443 11.18 19.078 1 92.88 339 GLN B CA 1
ATOM 6044 C C . GLN B 1 339 ? -1.769 12.641 18.766 1 92.88 339 GLN B C 1
ATOM 6046 O O . GLN B 1 339 ? -0.944 13.359 18.203 1 92.88 339 GLN B O 1
ATOM 6051 N N . PHE B 1 340 ? -2.984 13.023 19.125 1 89.88 340 PHE B N 1
ATOM 6052 C CA . PHE B 1 340 ? -3.328 14.43 19 1 89.88 340 PHE B CA 1
ATOM 6053 C C . PHE B 1 340 ? -4.215 14.883 20.156 1 89.88 340 PHE B C 1
ATOM 6055 O O . PHE B 1 340 ? -4.707 14.055 20.922 1 89.88 340 PHE B O 1
ATOM 6062 N N . TRP B 1 341 ? -4.32 16.172 20.297 1 91.31 341 TRP B N 1
ATOM 6063 C CA . TRP B 1 341 ? -5.16 16.734 21.344 1 91.31 341 TRP B CA 1
ATOM 6064 C C . TRP B 1 341 ? -5.832 18.016 20.875 1 91.31 341 TRP B C 1
ATOM 6066 O O . TRP B 1 341 ? -5.379 18.641 19.906 1 91.31 341 TRP B O 1
ATOM 6076 N N . SER B 1 342 ? -6.898 18.375 21.422 1 93.5 342 SER B N 1
ATOM 6077 C CA . SER B 1 342 ? -7.668 19.594 21.203 1 93.5 342 SER B CA 1
ATOM 6078 C C . SER B 1 342 ? -8.359 20.047 22.484 1 93.5 342 SER B C 1
ATOM 6080 O O . SER B 1 342 ? -8.789 19.219 23.297 1 93.5 342 SER B O 1
ATOM 6082 N N . ALA B 1 343 ? -8.305 21.312 22.703 1 93.56 343 ALA B N 1
ATOM 6083 C CA . ALA B 1 343 ? -9.094 21.922 23.766 1 93.56 343 ALA B CA 1
ATOM 6084 C C . ALA B 1 343 ? -10.227 22.781 23.188 1 93.56 343 ALA B C 1
ATOM 6086 O O . ALA B 1 343 ? -9.977 23.734 22.438 1 93.56 343 ALA B O 1
ATOM 6087 N N . GLN B 1 344 ? -11.43 22.453 23.562 1 94.19 344 GLN B N 1
ATOM 6088 C CA . GLN B 1 344 ? -12.586 23.172 23.062 1 94.19 344 GLN B CA 1
ATOM 6089 C C . GLN B 1 344 ? -13.781 23.031 24 1 94.19 344 GLN B C 1
ATOM 6091 O O . GLN B 1 344 ? -14.023 21.938 24.531 1 94.19 344 GLN B O 1
ATOM 6096 N N . PHE B 1 345 ? -14.406 24.203 24.344 1 96.25 345 PHE B N 1
ATOM 6097 C CA . PHE B 1 345 ? -15.617 24.297 25.156 1 96.25 345 PHE B CA 1
ATOM 6098 C C . PHE B 1 345 ? -15.391 23.688 26.531 1 96.25 345 PHE B C 1
ATOM 6100 O O . PHE B 1 345 ? -16.266 22.984 27.062 1 96.25 345 PHE B O 1
ATOM 6107 N N . GLY B 1 346 ? -14.203 23.828 27 1 94.31 346 GLY B N 1
ATOM 6108 C CA . GLY B 1 346 ? -13.859 23.375 28.344 1 94.31 346 GLY B CA 1
ATOM 6109 C C . GLY B 1 346 ? -13.508 21.906 28.406 1 94.31 346 GLY B C 1
ATOM 6110 O O . GLY B 1 346 ? -13.266 21.359 29.484 1 94.31 346 GLY B O 1
ATOM 6111 N N . VAL B 1 347 ? -13.477 21.281 27.312 1 96.88 347 VAL B N 1
ATOM 6112 C CA . VAL B 1 347 ? -13.195 19.844 27.25 1 96.88 347 VAL B CA 1
ATOM 6113 C C . VAL B 1 347 ? -11.836 19.609 26.609 1 96.88 347 VAL B C 1
ATOM 6115 O O . VAL B 1 347 ? -11.508 20.234 25.594 1 96.88 347 VAL B O 1
ATOM 6118 N N . ASN B 1 348 ? -11.039 18.812 27.281 1 97.12 348 ASN B N 1
ATOM 6119 C CA . ASN B 1 348 ? -9.781 18.344 26.719 1 97.12 348 ASN B CA 1
ATOM 6120 C C . ASN B 1 348 ? -9.977 17.016 25.969 1 97.12 348 ASN B C 1
ATOM 6122 O O . ASN B 1 348 ? -10.273 15.992 26.594 1 97.12 348 ASN B O 1
ATOM 6126 N N . ILE B 1 349 ? -9.844 17.094 24.656 1 97.56 349 ILE B N 1
ATOM 6127 C CA . ILE B 1 349 ? -9.977 15.914 23.797 1 97.56 349 ILE B CA 1
ATOM 6128 C C . ILE B 1 349 ? -8.594 15.391 23.422 1 97.56 349 ILE B C 1
ATOM 6130 O O . ILE B 1 349 ? -7.758 16.141 22.906 1 97.56 349 ILE B O 1
ATOM 6134 N N . LYS B 1 350 ? -8.273 14.125 23.703 1 97.62 350 LYS B N 1
ATOM 6135 C CA . LYS B 1 350 ? -7.031 13.484 23.281 1 97.62 350 LYS B CA 1
ATOM 6136 C C . LYS B 1 350 ? -7.305 12.172 22.562 1 97.62 350 LYS B C 1
ATOM 6138 O O . LYS B 1 350 ? -8.25 11.453 22.906 1 97.62 350 LYS B O 1
ATOM 6143 N N . SER B 1 351 ? -6.566 11.938 21.594 1 97 351 SER B N 1
ATOM 6144 C CA . SER B 1 351 ? -6.719 10.695 20.828 1 97 351 SER B CA 1
ATOM 6145 C C . SER B 1 351 ? -5.367 10.047 20.562 1 97 351 SER B C 1
ATOM 6147 O O . SER B 1 351 ? -4.344 10.727 20.516 1 97 351 SER B O 1
ATOM 6149 N N . VAL B 1 352 ? -5.398 8.711 20.469 1 96.69 352 VAL B N 1
ATOM 6150 C CA . VAL B 1 352 ? -4.219 7.922 20.141 1 96.69 352 VAL B CA 1
ATOM 6151 C C . VAL B 1 352 ? -4.582 6.863 19.094 1 96.69 352 VAL B C 1
ATOM 6153 O O . VAL B 1 352 ? -5.715 6.375 19.062 1 96.69 352 VAL B O 1
ATOM 6156 N N . GLY B 1 353 ? -3.568 6.582 18.25 1 95.75 353 GLY B N 1
ATOM 6157 C CA . GLY B 1 353 ? -3.836 5.664 17.156 1 95.75 353 GLY B CA 1
ATOM 6158 C C . GLY B 1 353 ? -4.531 6.32 15.984 1 95.75 353 GLY B C 1
ATOM 6159 O O . GLY B 1 353 ? -4.336 7.512 15.727 1 95.75 353 GLY B O 1
ATOM 6160 N N . VAL B 1 354 ? -5.164 5.473 15.164 1 94.56 354 VAL B N 1
ATOM 6161 C CA . VAL B 1 354 ? -5.852 5.953 13.969 1 94.56 354 VAL B CA 1
ATOM 6162 C C . VAL B 1 354 ? -7.324 5.559 14.031 1 94.56 354 VAL B C 1
ATOM 6164 O O . VAL B 1 354 ? -7.738 4.574 13.414 1 94.56 354 VAL B O 1
ATOM 6167 N N . PRO B 1 355 ? -8.141 6.414 14.656 1 95.81 355 PRO B N 1
ATOM 6168 C CA . PRO B 1 355 ? -9.562 6.094 14.812 1 95.81 355 PRO B CA 1
ATOM 6169 C C . PRO B 1 355 ? -10.242 5.766 13.492 1 95.81 355 PRO B C 1
ATOM 6171 O O . PRO B 1 355 ? -11.008 4.797 13.406 1 95.81 355 PRO B O 1
ATOM 6174 N N . SER B 1 356 ? -9.898 6.43 12.445 1 92 356 SER B N 1
ATOM 6175 C CA . SER B 1 356 ? -10.594 6.309 11.172 1 92 356 SER B CA 1
ATOM 6176 C C . SER B 1 356 ? -10.25 4.992 10.477 1 92 356 SER B C 1
ATOM 6178 O O . SER B 1 356 ? -10.875 4.629 9.477 1 92 356 SER B O 1
ATOM 6180 N N . PHE B 1 357 ? -9.242 4.23 10.992 1 92.12 357 PHE B N 1
ATOM 6181 C CA . PHE B 1 357 ? -8.938 2.895 10.5 1 92.12 357 PHE B CA 1
ATOM 6182 C C . PHE B 1 357 ? -9.938 1.876 11.039 1 92.12 357 PHE B C 1
ATOM 6184 O O . PHE B 1 357 ? -10.07 0.781 10.492 1 92.12 357 PHE B O 1
ATOM 6191 N N . GLY B 1 358 ? -10.641 2.244 12.117 1 92.06 358 GLY B N 1
ATOM 6192 C CA . GLY B 1 358 ? -11.641 1.372 12.719 1 92.06 358 GLY B CA 1
ATOM 6193 C C . GLY B 1 358 ? -13.031 1.589 12.164 1 92.06 358 GLY B C 1
ATOM 6194 O O . GLY B 1 358 ? -13.328 2.645 11.602 1 92.06 358 GLY B O 1
ATOM 6195 N N . ASP B 1 359 ? -13.828 0.538 12.391 1 93.06 359 ASP B N 1
ATOM 6196 C CA . ASP B 1 359 ? -15.219 0.671 11.961 1 93.06 359 ASP B CA 1
ATOM 6197 C C . ASP B 1 359 ? -16.172 0.56 13.148 1 93.06 359 ASP B C 1
ATOM 6199 O O . ASP B 1 359 ? -17.375 0.828 13.023 1 93.06 359 ASP B O 1
ATOM 6203 N N . GLU B 1 360 ? -15.586 0.24 14.258 1 96.88 360 GLU B N 1
ATOM 6204 C CA . GLU B 1 360 ? -16.375 0.105 15.469 1 96.88 360 GLU B CA 1
ATOM 6205 C C . GLU B 1 360 ? -15.828 0.985 16.594 1 96.88 360 GLU B C 1
ATOM 6207 O O . GLU B 1 360 ? -14.648 1.343 16.594 1 96.88 360 GLU B O 1
ATOM 6212 N N . ILE B 1 361 ? -16.781 1.352 17.547 1 97.12 361 ILE B N 1
ATOM 6213 C CA . ILE B 1 361 ? -16.375 2.129 18.719 1 97.12 361 ILE B CA 1
ATOM 6214 C C . ILE B 1 361 ? -17.078 1.6 19.969 1 97.12 361 ILE B C 1
ATOM 6216 O O . ILE B 1 361 ? -18.203 1.097 19.875 1 97.12 361 ILE B O 1
ATOM 6220 N N . VAL B 1 362 ? -16.406 1.657 21.094 1 97.06 362 VAL B N 1
ATOM 6221 C CA . VAL B 1 362 ? -17 1.28 22.375 1 97.06 362 VAL B CA 1
ATOM 6222 C C . VAL B 1 362 ? -16.516 2.236 23.469 1 97.06 362 VAL B C 1
ATOM 6224 O O . VAL B 1 362 ? -15.336 2.578 23.531 1 97.06 362 VAL B O 1
ATOM 6227 N N . PHE B 1 363 ? -17.5 2.736 24.219 1 96.44 363 PHE B N 1
ATOM 6228 C CA . PHE B 1 363 ? -17.141 3.49 25.422 1 96.44 363 PHE B CA 1
ATOM 6229 C C . PHE B 1 363 ? -16.703 2.553 26.531 1 96.44 363 PHE B C 1
ATOM 6231 O O . PHE B 1 363 ? -17.422 1.624 26.891 1 96.44 363 PHE B O 1
ATOM 6238 N N . THR B 1 364 ? -15.523 2.818 27.047 1 94.94 364 THR B N 1
ATOM 6239 C CA . THR B 1 364 ? -14.914 1.842 27.953 1 94.94 364 THR B CA 1
ATOM 6240 C C . THR B 1 364 ? -14.844 2.389 29.375 1 94.94 364 THR B C 1
ATOM 6242 O O . THR B 1 364 ? -14.828 1.624 30.344 1 94.94 364 THR B O 1
ATOM 6245 N N . GLN B 1 365 ? -14.773 3.73 29.516 1 93.69 365 GLN B N 1
ATOM 6246 C CA . GLN B 1 365 ? -14.648 4.367 30.828 1 93.69 365 GLN B CA 1
ATOM 6247 C C . GLN B 1 365 ? -15.469 5.652 30.891 1 93.69 365 GLN B C 1
ATOM 6249 O O . GLN B 1 365 ? -15.625 6.344 29.875 1 93.69 365 GLN B O 1
ATOM 6254 N N . GLY B 1 366 ? -15.898 5.953 32.125 1 93.69 366 GLY B N 1
ATOM 6255 C CA . GLY B 1 366 ? -16.438 7.27 32.438 1 93.69 366 GLY B CA 1
ATOM 6256 C C . GLY B 1 366 ? -17.875 7.441 31.953 1 93.69 366 GLY B C 1
ATOM 6257 O O . GLY B 1 366 ? -18.656 6.48 31.938 1 93.69 366 GLY B O 1
ATOM 6258 N N . SER B 1 367 ? -18.188 8.781 31.688 1 93.25 367 SER B N 1
ATOM 6259 C CA . SER B 1 367 ? -19.578 9.141 31.375 1 93.25 367 SER B CA 1
ATOM 6260 C C . SER B 1 367 ? -19.625 10.141 30.219 1 93.25 367 SER B C 1
ATOM 6262 O O . SER B 1 367 ? -19.016 11.203 30.281 1 93.25 367 SER B O 1
ATOM 6264 N N . VAL B 1 368 ? -20.406 9.734 29.203 1 93.75 368 VAL B N 1
ATOM 6265 C CA . VAL B 1 368 ? -20.609 10.633 28.078 1 93.75 368 VAL B CA 1
ATOM 6266 C C . VAL B 1 368 ? -21.359 11.883 28.531 1 93.75 368 VAL B C 1
ATOM 6268 O O . VAL B 1 368 ? -21.031 13 28.125 1 93.75 368 VAL B O 1
ATOM 6271 N N . LYS B 1 369 ? -22.297 11.703 29.406 1 92.12 369 LYS B N 1
ATOM 6272 C CA . LYS B 1 369 ? -23.109 12.805 29.906 1 92.12 369 LYS B CA 1
ATOM 6273 C C . LYS B 1 369 ? -22.25 13.852 30.609 1 92.12 369 LYS B C 1
ATOM 6275 O O . LYS B 1 369 ? -22.484 15.055 30.469 1 92.12 369 LYS B O 1
ATOM 6280 N N . GLU B 1 370 ? -21.266 13.391 31.328 1 93.38 370 GLU B N 1
ATOM 6281 C CA . GLU B 1 370 ? -20.406 14.289 32.094 1 93.38 370 GLU B CA 1
ATOM 6282 C C . GLU B 1 370 ? -19.234 14.773 31.219 1 93.38 370 GLU B C 1
ATOM 6284 O O . GLU B 1 370 ? -18.406 15.57 31.688 1 93.38 370 GLU B O 1
ATOM 6289 N N . ARG B 1 371 ? -19.172 14.344 30 1 95.69 371 ARG B N 1
ATOM 6290 C CA . ARG B 1 371 ? -18.094 14.656 29.094 1 95.69 371 ARG B CA 1
ATOM 6291 C C . ARG B 1 371 ? -16.734 14.289 29.688 1 95.69 371 ARG B C 1
ATOM 6293 O O . ARG B 1 371 ? -15.789 15.078 29.625 1 95.69 371 ARG B O 1
ATOM 6300 N N . ARG B 1 372 ? -16.703 13.203 30.391 1 96.38 372 ARG B N 1
ATOM 6301 C CA . ARG B 1 372 ? -15.523 12.586 30.969 1 96.38 372 ARG B CA 1
ATOM 6302 C C . ARG B 1 372 ? -15.492 11.086 30.703 1 96.38 372 ARG B C 1
ATOM 6304 O O . ARG B 1 372 ? -16.016 10.305 31.5 1 96.38 372 ARG B O 1
ATOM 6311 N N . PHE B 1 373 ? -14.797 10.727 29.609 1 96.12 373 PHE B N 1
ATOM 6312 C CA . PHE B 1 373 ? -14.867 9.32 29.219 1 96.12 373 PHE B CA 1
ATOM 6313 C C . PHE B 1 373 ? -13.688 8.953 28.328 1 96.12 373 PHE B C 1
ATOM 6315 O O . PHE B 1 373 ? -12.938 9.828 27.875 1 96.12 373 PHE B O 1
ATOM 6322 N N . ALA B 1 374 ? -13.523 7.633 28.141 1 96.81 374 ALA B N 1
ATOM 6323 C CA . ALA B 1 374 ? -12.656 7.035 27.125 1 96.81 374 ALA B CA 1
ATOM 6324 C C . ALA B 1 374 ? -13.445 6.105 26.203 1 96.81 374 ALA B C 1
ATOM 6326 O O . ALA B 1 374 ? -14.375 5.422 26.656 1 96.81 374 ALA B O 1
ATOM 6327 N N . ALA B 1 375 ? -13.125 6.145 24.969 1 97.38 375 ALA B N 1
ATOM 6328 C CA . ALA B 1 375 ? -13.695 5.23 23.984 1 97.38 375 ALA B CA 1
ATOM 6329 C C . ALA B 1 375 ? -12.602 4.633 23.094 1 97.38 375 ALA B C 1
ATOM 6331 O O . ALA B 1 375 ? -11.617 5.305 22.781 1 97.38 375 ALA B O 1
ATOM 6332 N N . ALA B 1 376 ? -12.812 3.338 22.719 1 97.69 376 ALA B N 1
ATOM 6333 C CA . ALA B 1 376 ? -11.859 2.629 21.875 1 97.69 376 ALA B CA 1
ATOM 6334 C C . ALA B 1 376 ? -12.469 2.316 20.516 1 97.69 376 ALA B C 1
ATOM 6336 O O . ALA B 1 376 ? -13.672 2.07 20.406 1 97.69 376 ALA B O 1
ATOM 6337 N N . TYR B 1 377 ? -11.594 2.393 19.516 1 97.88 377 TYR B N 1
ATOM 6338 C CA . TYR B 1 377 ? -11.977 2.02 18.156 1 97.88 377 TYR B CA 1
ATOM 6339 C C . TYR B 1 377 ? -11.414 0.651 17.781 1 97.88 377 TYR B C 1
ATOM 6341 O O . TYR B 1 377 ? -10.297 0.308 18.172 1 97.88 377 TYR B O 1
ATOM 6349 N N . GLY B 1 378 ? -12.227 -0.118 17 1 96.44 378 GLY B N 1
ATOM 6350 C CA . GLY B 1 378 ? -11.789 -1.456 16.641 1 96.44 378 GLY B CA 1
ATOM 6351 C C . GLY B 1 378 ? -11.992 -1.766 15.164 1 96.44 378 GLY B C 1
ATOM 6352 O O . GLY B 1 378 ? -12.805 -1.128 14.492 1 96.44 378 GLY B O 1
ATOM 6353 N N . ARG B 1 379 ? -11.195 -2.627 14.664 1 93.5 379 ARG B N 1
ATOM 6354 C CA . ARG B 1 379 ? -11.297 -3.221 13.336 1 93.5 379 ARG B CA 1
ATOM 6355 C C . ARG B 1 379 ? -10.953 -4.703 13.367 1 93.5 379 ARG B C 1
ATOM 6357 O O . ARG B 1 379 ? -9.867 -5.086 13.82 1 93.5 379 ARG B O 1
ATOM 6364 N N . GLN B 1 380 ? -11.875 -5.52 12.891 1 87.38 380 GLN B N 1
ATOM 6365 C CA . GLN B 1 380 ? -11.648 -6.957 12.797 1 87.38 380 GLN B CA 1
ATOM 6366 C C . GLN B 1 380 ? -11.133 -7.52 14.117 1 87.38 380 GLN B C 1
ATOM 6368 O O . GLN B 1 380 ? -10.141 -8.258 14.141 1 87.38 380 GLN B O 1
ATOM 6373 N N . GLY B 1 381 ? -11.688 -7.023 15.164 1 90.19 381 GLY B N 1
ATOM 6374 C CA . GLY B 1 381 ? -11.438 -7.578 16.484 1 90.19 381 GLY B CA 1
ATOM 6375 C C . GLY B 1 381 ? -10.18 -7.023 17.125 1 90.19 381 GLY B C 1
ATOM 6376 O O . GLY B 1 381 ? -9.773 -7.477 18.203 1 90.19 381 GLY B O 1
ATOM 6377 N N . ARG B 1 382 ? -9.578 -6.027 16.562 1 92.31 382 ARG B N 1
ATOM 6378 C CA . ARG B 1 382 ? -8.352 -5.43 17.094 1 92.31 382 ARG B CA 1
ATOM 6379 C C . ARG B 1 382 ? -8.547 -3.943 17.375 1 92.31 382 ARG B C 1
ATOM 6381 O O . ARG B 1 382 ? -9.188 -3.234 16.594 1 92.31 382 ARG B O 1
ATOM 6388 N N . ILE B 1 383 ? -7.949 -3.488 18.484 1 95.56 383 ILE B N 1
ATOM 6389 C CA . ILE B 1 383 ? -8.016 -2.07 18.812 1 95.56 383 ILE B CA 1
ATOM 6390 C C . ILE B 1 383 ? -7.086 -1.282 17.906 1 95.56 383 ILE B C 1
ATOM 6392 O O . ILE B 1 383 ? -5.93 -1.668 17.703 1 95.56 383 ILE B O 1
ATOM 6396 N N . VAL B 1 384 ? -7.539 -0.151 17.359 1 96 384 VAL B N 1
ATOM 6397 C CA . VAL B 1 384 ? -6.734 0.57 16.375 1 96 384 VAL B CA 1
ATOM 6398 C C . VAL B 1 384 ? -6.652 2.045 16.766 1 96 384 VAL B C 1
ATOM 6400 O O . VAL B 1 384 ? -5.895 2.809 16.156 1 96 384 VAL B O 1
ATOM 6403 N N . GLY B 1 385 ? -7.434 2.492 17.719 1 97.56 385 GLY B N 1
ATOM 6404 C CA . GLY B 1 385 ? -7.438 3.867 18.188 1 97.56 385 GLY B CA 1
ATOM 6405 C C . GLY B 1 385 ? -8.258 4.059 19.453 1 97.56 385 GLY B C 1
ATOM 6406 O O . GLY B 1 385 ? -8.961 3.146 19.891 1 97.56 385 GLY B O 1
ATOM 6407 N N . ALA B 1 386 ? -8.094 5.215 20.016 1 98.25 386 ALA B N 1
ATOM 6408 C CA . ALA B 1 386 ? -8.883 5.605 21.172 1 98.25 386 ALA B CA 1
ATOM 6409 C C . ALA B 1 386 ? -8.992 7.125 21.281 1 98.25 386 ALA B C 1
ATOM 6411 O O . ALA B 1 386 ? -8.18 7.852 20.688 1 98.25 386 ALA B O 1
ATOM 6412 N N . VAL B 1 387 ? -10.031 7.539 21.953 1 98.25 387 VAL B N 1
ATOM 6413 C CA . VAL B 1 387 ? -10.242 8.961 22.203 1 98.25 387 VAL B CA 1
ATOM 6414 C C . VAL B 1 387 ? -10.711 9.172 23.641 1 98.25 387 VAL B C 1
ATOM 6416 O O . VAL B 1 387 ? -11.398 8.312 24.203 1 98.25 387 VAL B O 1
ATOM 6419 N N . THR B 1 388 ? -10.273 10.25 24.219 1 97.94 388 THR B N 1
ATOM 6420 C CA . THR B 1 388 ? -10.719 10.602 25.562 1 97.94 388 THR B CA 1
ATOM 6421 C C . THR B 1 388 ? -11.258 12.031 25.609 1 97.94 388 THR B C 1
ATOM 6423 O O . THR B 1 388 ? -10.781 12.891 24.859 1 97.94 388 THR B O 1
ATOM 6426 N N . PHE B 1 389 ? -12.305 12.234 26.312 1 98.06 389 PHE B N 1
ATOM 6427 C CA . PHE B 1 389 ? -12.797 13.539 26.75 1 98.06 389 PHE B CA 1
ATOM 6428 C C . PHE B 1 389 ? -12.547 13.742 28.234 1 98.06 389 PHE B C 1
ATOM 6430 O O . PHE B 1 389 ? -13.078 13.008 29.062 1 98.06 389 PHE B O 1
ATOM 6437 N N . ASN B 1 390 ? -11.719 14.711 28.609 1 97.44 390 ASN B N 1
ATOM 6438 C CA . ASN B 1 390 ? -11.359 14.992 29.984 1 97.44 390 ASN B CA 1
ATOM 6439 C C . ASN B 1 390 ? -10.969 13.719 30.734 1 97.44 390 ASN B C 1
ATOM 6441 O O . ASN B 1 390 ? -11.344 13.531 31.891 1 97.44 390 ASN B O 1
ATOM 6445 N N . HIS B 1 391 ? -10.289 12.867 30.094 1 96 391 HIS B N 1
ATOM 6446 C CA . HIS B 1 391 ? -9.898 11.578 30.672 1 96 391 HIS B CA 1
ATOM 6447 C C . HIS B 1 391 ? -8.57 11.102 30.109 1 96 391 HIS B C 1
ATOM 6449 O O . HIS B 1 391 ? -8.422 9.938 29.734 1 96 391 HIS B O 1
ATOM 6455 N N . ALA B 1 392 ? -7.621 11.969 30.078 1 94.81 392 ALA B N 1
ATOM 6456 C CA . ALA B 1 392 ? -6.355 11.805 29.359 1 94.81 392 ALA B CA 1
ATOM 6457 C C . ALA B 1 392 ? -5.5 10.719 30.016 1 94.81 392 ALA B C 1
ATOM 6459 O O . ALA B 1 392 ? -4.57 10.195 29.391 1 94.81 392 ALA B O 1
ATOM 6460 N N . LYS B 1 393 ? -5.777 10.305 31.234 1 93.81 393 LYS B N 1
ATOM 6461 C CA . LYS B 1 393 ? -4.973 9.32 31.969 1 93.81 393 LYS B CA 1
ATOM 6462 C C . LYS B 1 393 ? -4.973 7.977 31.25 1 93.81 393 LYS B C 1
ATOM 6464 O O . LYS B 1 393 ? -4.09 7.148 31.469 1 93.81 393 LYS B O 1
ATOM 6469 N N . TRP B 1 394 ? -5.941 7.77 30.359 1 94.69 394 TRP B N 1
ATOM 6470 C CA . TRP B 1 394 ? -6.102 6.473 29.703 1 94.69 394 TRP B CA 1
ATOM 6471 C C . TRP B 1 394 ? -5.348 6.422 28.391 1 94.69 394 TRP B C 1
ATOM 6473 O O . TRP B 1 394 ? -5.238 5.363 27.766 1 94.69 394 TRP B O 1
ATOM 6483 N N . ILE B 1 395 ? -4.785 7.504 27.906 1 96.19 395 ILE B N 1
ATOM 6484 C CA . ILE B 1 395 ? -4.168 7.578 26.594 1 96.19 395 ILE B CA 1
ATOM 6485 C C . ILE B 1 395 ? -2.988 6.613 26.516 1 96.19 395 ILE B C 1
ATOM 6487 O O . ILE B 1 395 ? -2.854 5.859 25.547 1 96.19 395 ILE B O 1
ATOM 6491 N N . ASP B 1 396 ? -2.215 6.531 27.578 1 95.06 396 ASP B N 1
ATOM 6492 C CA . ASP B 1 396 ? -1.044 5.66 27.562 1 95.06 396 ASP B CA 1
ATOM 6493 C C . ASP B 1 396 ? -1.455 4.191 27.578 1 95.06 396 ASP B C 1
ATOM 6495 O O . ASP B 1 396 ? -0.803 3.352 26.953 1 95.06 396 ASP B O 1
ATOM 6499 N N . TYR B 1 397 ? -2.473 3.934 28.359 1 95.38 397 TYR B N 1
ATOM 6500 C CA . TYR B 1 397 ? -2.988 2.57 28.375 1 95.38 397 TYR B CA 1
ATOM 6501 C C . TYR B 1 397 ? -3.381 2.107 26.984 1 95.38 397 TYR B C 1
ATOM 6503 O O . TYR B 1 397 ? -2.971 1.031 26.547 1 95.38 397 TYR B O 1
ATOM 6511 N N . TYR B 1 398 ? -4.117 2.895 26.312 1 96.06 398 TYR B N 1
ATOM 6512 C CA . TYR B 1 398 ? -4.621 2.496 25 1 96.06 398 TYR B CA 1
ATOM 6513 C C . TYR B 1 398 ? -3.512 2.512 23.953 1 96.06 398 TYR B C 1
ATOM 6515 O O . TYR B 1 398 ? -3.512 1.7 23.031 1 96.06 398 TYR B O 1
ATOM 6523 N N . ARG B 1 399 ? -2.582 3.463 24.062 1 94.62 399 ARG B N 1
ATOM 6524 C CA . ARG B 1 399 ? -1.403 3.416 23.203 1 94.62 399 ARG B CA 1
ATOM 6525 C C . ARG B 1 399 ? -0.711 2.061 23.297 1 94.62 399 ARG B C 1
ATOM 6527 O O . ARG B 1 399 ? -0.359 1.468 22.281 1 94.62 399 ARG B O 1
ATOM 6534 N N . ASN B 1 400 ? -0.553 1.588 24.531 1 92.94 400 ASN B N 1
ATOM 6535 C CA . ASN B 1 400 ? 0.075 0.292 24.766 1 92.94 400 ASN B CA 1
ATOM 6536 C C . ASN B 1 400 ? -0.731 -0.843 24.141 1 92.94 400 ASN B C 1
ATOM 6538 O O . ASN B 1 400 ? -0.162 -1.757 23.531 1 92.94 400 ASN B O 1
ATOM 6542 N N . GLN B 1 401 ? -2.023 -0.783 24.266 1 93.44 401 GLN B N 1
ATOM 6543 C CA . GLN B 1 401 ? -2.885 -1.796 23.672 1 93.44 401 GLN B CA 1
ATOM 6544 C C . GLN B 1 401 ? -2.727 -1.82 22.156 1 93.44 401 GLN B C 1
ATOM 6546 O O . GLN B 1 401 ? -2.646 -2.893 21.547 1 93.44 401 GLN B O 1
ATOM 6551 N N . ILE B 1 402 ? -2.684 -0.673 21.562 1 92.94 402 ILE B N 1
ATOM 6552 C CA . ILE B 1 402 ? -2.561 -0.563 20.109 1 92.94 402 ILE B CA 1
ATOM 6553 C C . ILE B 1 402 ? -1.21 -1.118 19.656 1 92.94 402 ILE B C 1
ATOM 6555 O O . ILE B 1 402 ? -1.137 -1.899 18.719 1 92.94 402 ILE B O 1
ATOM 6559 N N . GLU B 1 403 ? -0.142 -0.761 20.375 1 90 403 GLU B N 1
ATOM 6560 C CA . GLU B 1 403 ? 1.215 -1.186 20.047 1 90 403 GLU B CA 1
ATOM 6561 C C . GLU B 1 403 ? 1.35 -2.705 20.109 1 90 403 GLU B C 1
ATOM 6563 O O . GLU B 1 403 ? 2.215 -3.285 19.453 1 90 403 GLU B O 1
ATOM 6568 N N . HIS B 1 404 ? 0.42 -3.328 20.812 1 88.38 404 HIS B N 1
ATOM 6569 C CA . HIS B 1 404 ? 0.521 -4.77 21 1 88.38 404 HIS B CA 1
ATOM 6570 C C . HIS B 1 404 ? -0.626 -5.5 20.312 1 88.38 404 HIS B C 1
ATOM 6572 O O . HIS B 1 404 ? -0.89 -6.668 20.609 1 88.38 404 HIS B O 1
ATOM 6578 N N . SER B 1 405 ? -1.296 -4.82 19.516 1 89.06 405 SER B N 1
ATOM 6579 C CA . SER B 1 405 ? -2.42 -5.387 18.781 1 89.06 405 SER B CA 1
ATOM 6580 C C . SER B 1 405 ? -3.432 -6.027 19.719 1 89.06 405 SER B C 1
ATOM 6582 O O . SER B 1 405 ? -3.871 -7.156 19.5 1 89.06 405 SER B O 1
ATOM 6584 N N . GLY B 1 406 ? -3.783 -5.277 20.75 1 91 406 GLY B N 1
ATOM 6585 C CA . GLY B 1 406 ? -4.738 -5.766 21.734 1 91 406 GLY B CA 1
ATOM 6586 C C . GLY B 1 406 ? -6.109 -6.039 21.141 1 91 406 GLY B C 1
ATOM 6587 O O . GLY B 1 406 ? -6.414 -5.598 20.031 1 91 406 GLY B O 1
ATOM 6588 N N . PRO B 1 407 ? -6.93 -6.707 21.891 1 92.06 407 PRO B N 1
ATOM 6589 C CA . PRO B 1 407 ? -8.258 -7.078 21.391 1 92.06 407 PRO B CA 1
ATOM 6590 C C . PRO B 1 407 ? -9.258 -5.922 21.453 1 92.06 407 PRO B C 1
ATOM 6592 O O . PRO B 1 407 ? -9.078 -4.996 22.25 1 92.06 407 PRO B O 1
ATOM 6595 N N . PHE B 1 408 ? -10.234 -5.984 20.609 1 94.19 408 PHE B N 1
ATOM 6596 C CA . PHE B 1 408 ? -11.406 -5.121 20.641 1 94.19 408 PHE B CA 1
ATOM 6597 C C . PHE B 1 408 ? -12.68 -5.941 20.828 1 94.19 408 PHE B C 1
ATOM 6599 O O . PHE B 1 408 ? -12.922 -6.898 20.078 1 94.19 408 PHE B O 1
ATOM 6606 N N . PRO B 1 409 ? -13.578 -5.691 21.781 1 93.81 409 PRO B N 1
ATOM 6607 C CA . PRO B 1 409 ? -13.422 -4.582 22.734 1 93.81 409 PRO B CA 1
ATOM 6608 C C . PRO B 1 409 ? -12.336 -4.844 23.781 1 93.81 409 PRO B C 1
ATOM 6610 O O . PRO B 1 409 ? -12.086 -5.996 24.141 1 93.81 409 PRO B O 1
ATOM 6613 N N . PRO B 1 410 ? -11.672 -3.689 24.219 1 92.56 410 PRO B N 1
ATOM 6614 C CA . PRO B 1 410 ? -10.68 -3.865 25.297 1 92.56 410 PRO B CA 1
ATOM 6615 C C . PRO B 1 410 ? -11.312 -4.055 26.672 1 92.56 410 PRO B C 1
ATOM 6617 O O . PRO B 1 410 ? -12.516 -3.809 26.828 1 92.56 410 PRO B O 1
ATOM 6620 N N . HIS B 1 411 ? -10.484 -4.59 27.562 1 87.94 411 HIS B N 1
ATOM 6621 C CA . HIS B 1 411 ? -10.898 -4.754 28.953 1 87.94 411 HIS B CA 1
ATOM 6622 C C . HIS B 1 411 ? -9.961 -4.016 29.891 1 87.94 411 HIS B C 1
ATOM 6624 O O . HIS B 1 411 ? -9.141 -4.641 30.578 1 87.94 411 HIS B O 1
ATOM 6630 N N . PRO B 1 412 ? -10.195 -2.73 29.906 1 88.38 412 PRO B N 1
ATOM 6631 C CA . PRO B 1 412 ? -9.297 -1.98 30.781 1 88.38 412 PRO B CA 1
ATOM 6632 C C . PRO B 1 412 ? -9.516 -2.295 32.25 1 88.38 412 PRO B C 1
ATOM 6634 O O . PRO B 1 412 ? -10.609 -2.713 32.656 1 88.38 412 PRO B O 1
ATOM 6637 N N . PRO B 1 413 ? -8.438 -2.104 32.969 1 85.38 413 PRO B N 1
ATOM 6638 C CA . PRO B 1 413 ? -8.594 -2.328 34.406 1 85.38 413 PRO B CA 1
ATOM 6639 C C . PRO B 1 413 ? -9.422 -1.242 35.094 1 85.38 413 PRO B C 1
ATOM 6641 O O . PRO B 1 413 ? -9.664 -0.185 34.5 1 85.38 413 PRO B O 1
ATOM 6644 N N . GLY B 1 414 ? -9.898 -1.565 36.188 1 82.19 414 GLY B N 1
ATOM 6645 C CA . GLY B 1 414 ? -10.586 -0.575 37 1 82.19 414 GLY B CA 1
ATOM 6646 C C . GLY B 1 414 ? -12.086 -0.771 37.031 1 82.19 414 GLY B C 1
ATOM 6647 O O . GLY B 1 414 ? -12.578 -1.866 36.781 1 82.19 414 GLY B O 1
ATOM 6648 N N . PHE B 1 415 ? -12.719 0.328 37.656 1 74.38 415 PHE B N 1
ATOM 6649 C CA . PHE B 1 415 ? -14.141 0.155 37.938 1 74.38 415 PHE B CA 1
ATOM 6650 C C . PHE B 1 415 ? -14.961 1.284 37.344 1 74.38 415 PHE B C 1
ATOM 6652 O O . PHE B 1 415 ? -16.172 1.371 37.562 1 74.38 415 PHE B O 1
ATOM 6659 N N . ASP B 1 416 ? -14.352 2.076 36.562 1 82.62 416 ASP B N 1
ATOM 6660 C CA . ASP B 1 416 ? -15.031 3.23 36 1 82.62 416 ASP B CA 1
ATOM 6661 C C . ASP B 1 416 ? -15.672 2.881 34.656 1 82.62 416 ASP B C 1
ATOM 6663 O O . ASP B 1 416 ? -15.461 3.58 33.656 1 82.62 416 ASP B O 1
ATOM 6667 N N . PHE B 1 417 ? -16.453 1.769 34.656 1 82.69 417 PHE B N 1
ATOM 6668 C CA . PHE B 1 417 ? -17.094 1.325 33.406 1 82.69 417 PHE B CA 1
ATOM 6669 C C . PHE B 1 417 ? -18.406 2.068 33.188 1 82.69 417 PHE B C 1
ATOM 6671 O O . PHE B 1 417 ? -19.125 2.354 34.156 1 82.69 417 PHE B O 1
ATOM 6678 N N . PRO B 1 418 ? -18.531 2.365 31.891 1 82.69 418 PRO B N 1
ATOM 6679 C CA . PRO B 1 418 ? -19.828 2.984 31.625 1 82.69 418 PRO B CA 1
ATOM 6680 C C . PRO B 1 418 ? -21 2.023 31.828 1 82.69 418 PRO B C 1
ATOM 6682 O O . PRO B 1 418 ? -20.797 0.814 31.953 1 82.69 418 PRO B O 1
ATOM 6685 N N . GLU B 1 419 ? -22.172 2.574 32.031 1 72.62 419 GLU B N 1
ATOM 6686 C CA . GLU B 1 419 ? -23.375 1.761 32.219 1 72.62 419 GLU B CA 1
ATOM 6687 C C . GLU B 1 419 ? -23.578 0.805 31.047 1 72.62 419 GLU B C 1
ATOM 6689 O O . GLU B 1 419 ? -23.984 -0.344 31.25 1 72.62 419 GLU B O 1
ATOM 6694 N N . ASN B 1 420 ? -23.297 1.292 29.859 1 70.5 420 ASN B N 1
ATOM 6695 C CA . ASN B 1 420 ? -23.5 0.478 28.656 1 70.5 420 ASN B CA 1
ATOM 6696 C C . ASN B 1 420 ? -22.234 0.421 27.797 1 70.5 420 ASN B C 1
ATOM 6698 O O . ASN B 1 420 ? -21.859 1.416 27.188 1 70.5 420 ASN B O 1
ATOM 6702 N N . MET B 1 421 ? -21.594 -0.767 28.031 1 82.44 421 MET B N 1
ATOM 6703 C CA . MET B 1 421 ? -20.422 -0.984 27.172 1 82.44 421 MET B CA 1
ATOM 6704 C C . MET B 1 421 ? -20.812 -1.732 25.906 1 82.44 421 MET B C 1
ATOM 6706 O O . MET B 1 421 ? -20.5 -2.914 25.75 1 82.44 421 MET B O 1
ATOM 6710 N N . ARG B 1 422 ? -21.547 -1.048 25.062 1 90.31 422 ARG B N 1
ATOM 6711 C CA . ARG B 1 422 ? -22.016 -1.652 23.812 1 90.31 422 ARG B CA 1
ATOM 6712 C C . ARG B 1 422 ? -21.141 -1.218 22.641 1 90.31 422 ARG B C 1
ATOM 6714 O O . ARG B 1 422 ? -20.781 -0.043 22.531 1 90.31 422 ARG B O 1
ATOM 6721 N N . VAL B 1 423 ? -20.797 -2.205 21.844 1 95.25 423 VAL B N 1
ATOM 6722 C CA . VAL B 1 423 ? -20.062 -1.92 20.609 1 95.25 423 VAL B CA 1
ATOM 6723 C C . VAL B 1 423 ? -21 -1.285 19.578 1 95.25 423 VAL B C 1
ATOM 6725 O O . VAL B 1 423 ? -22.109 -1.784 19.359 1 95.25 423 VAL B O 1
ATOM 6728 N N . LEU B 1 424 ? -20.594 -0.142 19.078 1 95.19 424 LEU B N 1
ATOM 6729 C CA . LEU B 1 424 ? -21.359 0.588 18.078 1 95.19 424 LEU B CA 1
ATOM 6730 C C . LEU B 1 424 ? -20.578 0.738 16.781 1 95.19 424 LEU B C 1
ATOM 6732 O O . LEU B 1 424 ? -19.344 0.717 16.812 1 95.19 424 LEU B O 1
ATOM 6736 N N . PRO B 1 425 ? -21.281 0.833 15.625 1 95 425 PRO B N 1
ATOM 6737 C CA . PRO B 1 425 ? -20.562 1.372 14.477 1 95 425 PRO B CA 1
ATOM 6738 C C . PRO B 1 425 ? -20.016 2.775 14.727 1 95 425 PRO B C 1
ATOM 6740 O O . PRO B 1 425 ? -20.703 3.617 15.305 1 95 425 PRO B O 1
ATOM 6743 N N . ALA B 1 426 ? -18.781 3.01 14.406 1 91.94 426 ALA B N 1
ATOM 6744 C CA . ALA B 1 426 ? -18.172 4.301 14.688 1 91.94 426 ALA B CA 1
ATOM 6745 C C . ALA B 1 426 ? -18.75 5.395 13.789 1 91.94 426 ALA B C 1
ATOM 6747 O O . ALA B 1 426 ? -18.625 6.582 14.094 1 91.94 426 ALA B O 1
ATOM 6748 N N . ASP B 1 427 ? -19.281 4.992 12.602 1 91.12 427 ASP B N 1
ATOM 6749 C CA . ASP B 1 427 ? -20.047 5.859 11.711 1 91.12 427 ASP B CA 1
ATOM 6750 C C . ASP B 1 427 ? -19.141 6.914 11.07 1 91.12 427 ASP B C 1
ATOM 6752 O O . ASP B 1 427 ? -19.453 8.102 11.086 1 91.12 427 ASP B O 1
ATOM 6756 N N . PHE B 1 428 ? -18.047 6.473 10.586 1 89.44 428 PHE B N 1
ATOM 6757 C CA . PHE B 1 428 ? -17.219 7.367 9.789 1 89.44 428 PHE B CA 1
ATOM 6758 C C . PHE B 1 428 ? -17.875 7.66 8.445 1 89.44 428 PHE B C 1
ATOM 6760 O O . PHE B 1 428 ? -18.516 6.781 7.852 1 89.44 428 PHE B O 1
ATOM 6767 N N . PRO B 1 429 ? -17.75 8.953 8.062 1 82.44 429 PRO B N 1
ATOM 6768 C CA . PRO B 1 429 ? -18.297 9.227 6.734 1 82.44 429 PRO B CA 1
ATOM 6769 C C . PRO B 1 429 ? -17.641 8.398 5.637 1 82.44 429 PRO B C 1
ATOM 6771 O O . PRO B 1 429 ? -16.484 7.98 5.785 1 82.44 429 PRO B O 1
ATOM 6774 N N . ALA B 1 430 ? -18.406 8.039 4.59 1 73 430 ALA B N 1
ATOM 6775 C CA . ALA B 1 430 ? -17.859 7.293 3.459 1 73 430 ALA B CA 1
ATOM 6776 C C . ALA B 1 430 ? -16.703 8.047 2.816 1 73 430 ALA B C 1
ATOM 6778 O O . ALA B 1 430 ? -16.75 9.273 2.68 1 73 430 ALA B O 1
ATOM 6779 N N . ARG B 1 431 ? -15.672 7.344 2.67 1 58.81 431 ARG B N 1
ATOM 6780 C CA . ARG B 1 431 ? -14.508 7.957 2.037 1 58.81 431 ARG B CA 1
ATOM 6781 C C . ARG B 1 431 ? -14.82 8.383 0.607 1 58.81 431 ARG B C 1
ATOM 6783 O O . ARG B 1 431 ? -15.336 7.586 -0.183 1 58.81 431 ARG B O 1
ATOM 6790 N N . GLY B 1 432 ? -15.102 9.68 0.432 1 47.78 432 GLY B N 1
ATOM 6791 C CA . GLY B 1 432 ? -15.305 10.125 -0.939 1 47.78 432 GLY B CA 1
ATOM 6792 C C . GLY B 1 432 ? -14.188 9.695 -1.873 1 47.78 432 GLY B C 1
ATOM 6793 O O . GLY B 1 432 ? -13.039 9.547 -1.449 1 47.78 432 GLY B O 1
ATOM 6794 N N . VAL B 1 433 ? -14.477 8.852 -2.891 1 44.09 433 VAL B N 1
ATOM 6795 C CA . VAL B 1 433 ? -13.523 8.578 -3.961 1 44.09 433 VAL B CA 1
ATOM 6796 C C . VAL B 1 433 ? -12.984 9.891 -4.523 1 44.09 433 VAL B C 1
ATOM 6798 O O . VAL B 1 433 ? -13.758 10.781 -4.891 1 44.09 433 VAL B O 1
ATOM 6801 N N . PRO B 1 434 ? -11.656 10.086 -4.297 1 43.78 434 PRO B N 1
ATOM 6802 C CA . PRO B 1 434 ? -11.172 11.312 -4.941 1 43.78 434 PRO B CA 1
ATOM 6803 C C . PRO B 1 434 ? -11.609 11.414 -6.402 1 43.78 434 PRO B C 1
ATOM 6805 O O . PRO B 1 434 ? -11.453 10.461 -7.168 1 43.78 434 PRO B O 1
ATOM 6808 N N . THR B 1 435 ? -12.484 12.219 -6.758 1 40.28 435 THR B N 1
ATOM 6809 C CA . THR B 1 435 ? -13 12.461 -8.102 1 40.28 435 THR B CA 1
ATOM 6810 C C . THR B 1 435 ? -11.852 12.672 -9.086 1 40.28 435 THR B C 1
ATOM 6812 O O . THR B 1 435 ? -11.992 12.367 -10.281 1 40.28 435 THR B O 1
ATOM 6815 N N . GLU B 1 436 ? -10.656 13.305 -8.719 1 47.38 436 GLU B N 1
ATOM 6816 C CA . GLU B 1 436 ? -9.758 13.758 -9.773 1 47.38 436 GLU B CA 1
ATOM 6817 C C . GLU B 1 436 ? -8.406 13.062 -9.695 1 47.38 436 GLU B C 1
ATOM 6819 O O . GLU B 1 436 ? -7.414 13.664 -9.273 1 47.38 436 GLU B O 1
ATOM 6824 N N . THR B 1 437 ? -8.414 11.812 -9.57 1 51.69 437 THR B N 1
ATOM 6825 C CA . THR B 1 437 ? -7.082 11.227 -9.664 1 51.69 437 THR B CA 1
ATOM 6826 C C . THR B 1 437 ? -6.594 11.219 -11.109 1 51.69 437 THR B C 1
ATOM 6828 O O . THR B 1 437 ? -7.309 10.773 -12.008 1 51.69 437 THR B O 1
ATOM 6831 N N . PRO B 1 438 ? -5.445 11.953 -11.344 1 52.28 438 PRO B N 1
ATOM 6832 C CA . PRO B 1 438 ? -4.926 11.906 -12.711 1 52.28 438 PRO B CA 1
ATOM 6833 C C . PRO B 1 438 ? -4.828 10.484 -13.258 1 52.28 438 PRO B C 1
ATOM 6835 O O . PRO B 1 438 ? -4.73 9.523 -12.484 1 52.28 438 PRO B O 1
ATOM 6838 N N . ASP B 1 439 ? -5 10.523 -14.555 1 70.75 439 ASP B N 1
ATOM 6839 C CA . ASP B 1 439 ? -4.754 9.25 -15.219 1 70.75 439 ASP B CA 1
ATOM 6840 C C . ASP B 1 439 ? -3.264 8.922 -15.242 1 70.75 439 ASP B C 1
ATOM 6842 O O . ASP B 1 439 ? -2.424 9.82 -15.344 1 70.75 439 ASP B O 1
ATOM 6846 N N . VAL B 1 440 ? -2.92 7.762 -14.922 1 73.12 440 VAL B N 1
ATOM 6847 C CA . VAL B 1 440 ? -1.553 7.277 -15.078 1 73.12 440 VAL B CA 1
ATOM 6848 C C . VAL B 1 440 ? -1.418 6.516 -16.391 1 73.12 440 VAL B C 1
ATOM 6850 O O . VAL B 1 440 ? -2.303 5.738 -16.766 1 73.12 440 VAL B O 1
ATOM 6853 N N . VAL B 1 441 ? -0.375 6.859 -17.219 1 71.31 441 VAL B N 1
ATOM 6854 C CA . VAL B 1 441 ? -0.091 6.125 -18.438 1 71.31 441 VAL B CA 1
ATOM 6855 C C . VAL B 1 441 ? 1.319 5.543 -18.375 1 71.31 441 VAL B C 1
ATOM 6857 O O . VAL B 1 441 ? 2.209 6.121 -17.75 1 71.31 441 VAL B O 1
ATOM 6860 N N . LEU B 1 442 ? 1.452 4.359 -18.953 1 79.75 442 LEU B N 1
ATOM 6861 C CA . LEU B 1 442 ? 2.783 3.783 -19.109 1 79.75 442 LEU B CA 1
ATOM 6862 C C . LEU B 1 442 ? 3.355 4.109 -20.5 1 79.75 442 LEU B C 1
ATOM 6864 O O . LEU B 1 442 ? 2.641 4.059 -21.5 1 79.75 442 LEU B O 1
ATOM 6868 N N . THR B 1 443 ? 4.504 4.488 -20.469 1 68.44 443 THR B N 1
ATOM 6869 C CA . THR B 1 443 ? 5.234 4.73 -21.703 1 68.44 443 THR B CA 1
ATOM 6870 C C . THR B 1 443 ? 6.445 3.809 -21.812 1 68.44 443 THR B C 1
ATOM 6872 O O . THR B 1 443 ? 6.965 3.34 -20.797 1 68.44 443 THR B O 1
ATOM 6875 N N . GLY B 1 444 ? 6.816 3.469 -22.984 1 67.56 444 GLY B N 1
ATOM 6876 C CA . GLY B 1 444 ? 7.941 2.572 -23.203 1 67.56 444 GLY B CA 1
ATOM 6877 C C . GLY B 1 444 ? 7.551 1.107 -23.172 1 67.56 444 GLY B C 1
ATOM 6878 O O . GLY B 1 444 ? 6.473 0.757 -22.688 1 67.56 444 GLY B O 1
ATOM 6879 N N . HIS B 1 445 ? 8.328 0.264 -23.875 1 68.31 445 HIS B N 1
ATOM 6880 C CA . HIS B 1 445 ? 8.031 -1.163 -23.922 1 68.31 445 HIS B CA 1
ATOM 6881 C C . HIS B 1 445 ? 9.117 -1.977 -23.219 1 68.31 445 HIS B C 1
ATOM 6883 O O . HIS B 1 445 ? 8.82 -2.9 -22.469 1 68.31 445 HIS B O 1
ATOM 6889 N N . ASP B 1 446 ? 10.367 -1.439 -23.391 1 70.81 446 ASP B N 1
ATOM 6890 C CA . ASP B 1 446 ? 11.5 -2.098 -22.75 1 70.81 446 ASP B CA 1
ATOM 6891 C C . ASP B 1 446 ? 11.648 -1.666 -21.297 1 70.81 446 ASP B C 1
ATOM 6893 O O . ASP B 1 446 ? 11.406 -0.504 -20.969 1 70.81 446 ASP B O 1
ATOM 6897 N N . PRO B 1 447 ? 11.992 -2.564 -20.422 1 71.12 447 PRO B N 1
ATOM 6898 C CA . PRO B 1 447 ? 12.125 -2.217 -19 1 71.12 447 PRO B CA 1
ATOM 6899 C C . PRO B 1 447 ? 12.984 -0.976 -18.781 1 71.12 447 PRO B C 1
ATOM 6901 O O . PRO B 1 447 ? 12.781 -0.247 -17.812 1 71.12 447 PRO B O 1
ATOM 6904 N N . SER B 1 448 ? 13.961 -0.701 -19.688 1 72.56 448 SER B N 1
ATOM 6905 C CA . SER B 1 448 ? 14.844 0.453 -19.547 1 72.56 448 SER B CA 1
ATOM 6906 C C . SER B 1 448 ? 14.102 1.755 -19.844 1 72.56 448 SER B C 1
ATOM 6908 O O . SER B 1 448 ? 14.547 2.83 -19.438 1 72.56 448 SER B O 1
ATOM 6910 N N . GLU B 1 449 ? 12.945 1.606 -20.594 1 75.19 449 GLU B N 1
ATOM 6911 C CA . GLU B 1 449 ? 12.211 2.793 -21.016 1 75.19 449 GLU B CA 1
ATOM 6912 C C . GLU B 1 449 ? 10.828 2.85 -20.375 1 75.19 449 GLU B C 1
ATOM 6914 O O . GLU B 1 449 ? 10.148 3.875 -20.453 1 75.19 449 GLU B O 1
ATOM 6919 N N . ARG B 1 450 ? 10.5 1.812 -19.734 1 78.12 450 ARG B N 1
ATOM 6920 C CA . ARG B 1 450 ? 9.148 1.707 -19.203 1 78.12 450 ARG B CA 1
ATOM 6921 C C . ARG B 1 450 ? 8.984 2.574 -17.953 1 78.12 450 ARG B C 1
ATOM 6923 O O . ARG B 1 450 ? 9.695 2.385 -16.969 1 78.12 450 ARG B O 1
ATOM 6930 N N . ARG B 1 451 ? 8.078 3.619 -18.109 1 76.5 451 ARG B N 1
ATOM 6931 C CA . ARG B 1 451 ? 7.875 4.543 -16.984 1 76.5 451 ARG B CA 1
ATOM 6932 C C . ARG B 1 451 ? 6.43 5.02 -16.938 1 76.5 451 ARG B C 1
ATOM 6934 O O . ARG B 1 451 ? 5.719 4.992 -17.938 1 76.5 451 ARG B O 1
ATOM 6941 N N . ALA B 1 452 ? 6.035 5.391 -15.75 1 80.19 452 ALA B N 1
ATOM 6942 C CA . ALA B 1 452 ? 4.711 5.973 -15.555 1 80.19 452 ALA B CA 1
ATOM 6943 C C . ALA B 1 452 ? 4.754 7.492 -15.703 1 80.19 452 ALA B C 1
ATOM 6945 O O . ALA B 1 452 ? 5.758 8.125 -15.359 1 80.19 452 ALA B O 1
ATOM 6946 N N . GLU B 1 453 ? 3.709 8.008 -16.312 1 73.81 453 GLU B N 1
ATOM 6947 C CA . GLU B 1 453 ? 3.5 9.453 -16.391 1 73.81 453 GLU B CA 1
ATOM 6948 C C . GLU B 1 453 ? 2.074 9.828 -16 1 73.81 453 GLU B C 1
ATOM 6950 O O . GLU B 1 453 ? 1.133 9.078 -16.281 1 73.81 453 GLU B O 1
ATOM 6955 N N . PHE B 1 454 ? 1.937 10.914 -15.289 1 72.94 454 PHE B N 1
ATOM 6956 C CA . PHE B 1 454 ? 0.602 11.414 -14.969 1 72.94 454 PHE B CA 1
ATOM 6957 C C . PHE B 1 454 ? 0.056 12.266 -16.109 1 72.94 454 PHE B C 1
ATOM 6959 O O . PHE B 1 454 ? 0.788 13.055 -16.703 1 72.94 454 PHE B O 1
ATOM 6966 N N . ARG B 1 455 ? -1.117 11.891 -16.531 1 68.5 455 ARG B N 1
ATOM 6967 C CA . ARG B 1 455 ? -1.813 12.711 -17.516 1 68.5 455 ARG B CA 1
ATOM 6968 C C . ARG B 1 455 ? -3.072 13.328 -16.922 1 68.5 455 ARG B C 1
ATOM 6970 O O . ARG B 1 455 ? -3.865 12.648 -16.281 1 68.5 455 ARG B O 1
ATOM 6977 N N . PRO B 1 456 ? -3.084 14.719 -16.891 1 58.25 456 PRO B N 1
ATOM 6978 C CA . PRO B 1 456 ? -4.32 15.328 -16.406 1 58.25 456 PRO B CA 1
ATOM 6979 C C . PRO B 1 456 ? -5.562 14.789 -17.109 1 58.25 456 PRO B C 1
ATOM 6981 O O . PRO B 1 456 ? -5.52 14.484 -18.312 1 58.25 456 PRO B O 1
ATOM 6984 N N . ARG B 1 457 ? -6.547 14.367 -16.375 1 54.16 457 ARG B N 1
ATOM 6985 C CA . ARG B 1 457 ? -7.801 13.945 -16.984 1 54.16 457 ARG B CA 1
ATOM 6986 C C . ARG B 1 457 ? -8.383 15.055 -17.859 1 54.16 457 ARG B C 1
ATOM 6988 O O . ARG B 1 457 ? -8.453 16.203 -17.422 1 54.16 457 ARG B O 1
ATOM 6995 N N . GLN B 1 458 ? -8.266 14.875 -19.219 1 44.75 458 GLN B N 1
ATOM 6996 C CA . GLN B 1 458 ? -8.945 15.859 -20.047 1 44.75 458 GLN B CA 1
ATOM 6997 C C . GLN B 1 458 ? -10.406 16 -19.656 1 44.75 458 GLN B C 1
ATOM 6999 O O . GLN B 1 458 ? -11.117 15.008 -19.5 1 44.75 458 GLN B O 1
ATOM 7004 N N . GLN B 1 459 ? -10.758 16.938 -18.859 1 40.44 459 GLN B N 1
ATOM 7005 C CA . GLN B 1 459 ? -12.156 17.328 -18.766 1 40.44 459 GLN B CA 1
ATOM 7006 C C . GLN B 1 459 ? -12.859 17.219 -20.109 1 40.44 459 GLN B C 1
ATOM 7008 O O . GLN B 1 459 ? -12.438 17.844 -21.094 1 40.44 459 GLN B O 1
ATOM 7013 N N . GLU B 1 460 ? -13.352 16.234 -20.547 1 36.91 460 GLU B N 1
ATOM 7014 C CA . GLU B 1 460 ? -14.305 16.391 -21.641 1 36.91 460 GLU B CA 1
ATOM 7015 C C . GLU B 1 460 ? -15.242 17.578 -21.406 1 36.91 460 GLU B C 1
ATOM 7017 O O . GLU B 1 460 ? -15.844 17.688 -20.328 1 36.91 460 GLU B O 1
ATOM 7022 N N . ARG B 1 461 ? -15.266 18.734 -22.172 1 30.09 461 ARG B N 1
ATOM 7023 C CA . ARG B 1 461 ? -16.266 19.75 -22.469 1 30.09 461 ARG B CA 1
ATOM 7024 C C . ARG B 1 461 ? -17.609 19.109 -22.828 1 30.09 461 ARG B C 1
ATOM 7026 O O . ARG B 1 461 ? -17.719 18.438 -23.844 1 30.09 461 ARG B O 1
ATOM 7033 N N . ARG B 1 462 ? -18.406 18.609 -21.922 1 29.31 462 ARG B N 1
ATOM 7034 C CA . ARG B 1 462 ? -19.797 18.781 -22.328 1 29.31 462 ARG B CA 1
ATOM 7035 C C . ARG B 1 462 ? -20.047 20.188 -22.844 1 29.31 462 ARG B C 1
ATOM 7037 O O . ARG B 1 462 ? -19.953 21.156 -22.094 1 29.31 462 ARG B O 1
ATOM 7044 N N . ARG B 1 463 ? -19.531 20.297 -24.109 1 20.91 463 ARG B N 1
ATOM 7045 C CA . ARG B 1 463 ? -20.5 21.062 -24.891 1 20.91 463 ARG B CA 1
ATOM 7046 C C . ARG B 1 463 ? -21.812 20.312 -25.031 1 20.91 463 ARG B C 1
ATOM 7048 O O . ARG B 1 463 ? -21.828 19.125 -25.375 1 20.91 463 ARG B O 1
#

InterPro domains:
  IPR016156 FAD/NAD-linked reductase, dimerisation domain superfamily [G3DSA:3.30.390.30] (336-413)
  IPR016156 FAD/NAD-linked reductase, dimerisation domain superfamily [SSF55424] (332-411)
  IPR023753 FAD/NAD(P)-binding domain [PF07992] (11-314)
  IPR028202 Reductase, C-terminal [PF14759] (340-409)
  IPR036188 FAD/NAD(P)-binding domain superfamily [G3DSA:3.50.50.60] (12-325)
  IPR036188 FAD/NAD(P)-binding domain superfamily [G3DSA:3.50.50.60] (118-246)
  IPR036188 FAD/NAD(P)-binding domain superfamily [SSF51905] (11-189)
  IPR036188 FAD/NAD(P)-binding domain superfamily [SSF51905] (149-326)
  IPR050446 FAD-dependent Oxidoreductases and Apoptosis Regulators [PTHR43557] (12-390)

Sequence (926 aa):
MVGDGFKDTGRIVIVGASLAGLRAAEALRDEGFRGQLTIIGDEPDEPYDRPPLSKQVLKGWVAADHTKLPRLRAVEAQWRLGVAATALDRSSQVVRLADGSEVGGDRLLIATGVRSRRWPNTEEAALGGVYTVRTNIDAARLQAALAARPRRVLIIGSGFIGSEVASMCRELGLQVTVTERGPAPLSGPLGGVIGAIAAEMQRAAGVDLRTGVSVLGLEGDAAGRVRRARLSDGDTLDVDVVVTSLGSIRNVEWLNGAGLAAGPWGVGCDAGCRAFDINGVVTNHIFVAGDIARAPHVLYDYEFLAMEHWDNAVLGARVAAHNMVCDEVDRWAHLLVPQFWSAQFGVNIKSVGVPSFGDEIVFTQGSVKERRFAAAYGRQGRIVGAVTFNHAKWIDYYRNQIEHSGPFPPHPPGFDFPENMRVLPADFPARGVPTETPDVVLTGHDPSERRAEFRPRQQERRRMVGDGFKDTGRIVIVGASLAGLRAAEALRDEGFRGQLTIIGDEPDEPYDRPPLSKQVLKGWVAADHTKLPRLRAVEAQWRLGVAATALDRSSQVVRLADGSEVGGDRLLIATGVRSRRWPNTEEAALGGVYTVRTNIDAARLQAALAARPRRVLIIGSGFIGSEVASMCRELGLQVTVTERGPAPLSGPLGGVIGAIAAEMQRAAGVDLRTGVSVLGLEGDAAGRVRRARLSDGDTLDVDVVVTSLGSIRNVEWLNGAGLAAGPWGVGCDAGCRAFDINGVVTNHIFVAGDIARAPHVLYDYEFLAMEHWDNAVLGARVAAHNMVCDEVDRWAHLLVPQFWSAQFGVNIKSVGVPSFGDEIVFTQGSVKERRFAAAYGRQGRIVGAVTFNHAKWIDYYRNQIEHSGPFPPHPPGFDFPENMRVLPADFPARGVPTETPDVVLTGHDPSERRAEFRPRQQERRR

Nearest PDB structures (foldseek):
  3fg2-assembly1_P  TM=8.982E-01  e=9.255E-37  Rhodopseudomonas palustris
  4emi-assembly1_A  TM=9.079E-01  e=4.519E-36  Pseudomonas putida
  5jcn-assembly1_A  TM=8.723E-01  e=2.452E-34  Oryza sativa Japonica Group
  7btj-assembly4_D  TM=8.756E-01  e=3.923E-34  Cenchrus americanus
  6krt-assembly2_B  TM=8.744E-01  e=1.197E-33  Deschampsia antarctica

Radius of gyration: 30.84 Å; Cα contacts (8 Å, |Δi|>4): 2330; chains: 2; bounding box: 66×101×74 Å

Organism: NCBI:txid722731

pLDDT: mean 90.85, std 11.77, range [20.78, 98.88]

Secondary structure (DSSP, 8-state):
---HHHHHH-EEEEE--SHHHHHHHHHHHHTT--SEEEEE-SSSSPPB-SGGGGTTTTTTSS-GGG-BPPPSS----EEETT--EEEEETTTTEEEETTS-EEE-SEEEE---EEEPPPSSHHHHTSBTEE--SSHHHHHHHHHHHHT--S-EEEE--SHHHHHHHHHHHHTT--EEEEESSSSTTHHHHHHHHHHHHHHHHHHTT-EEEET--EEEEEE-TTSBEEEEEETTS-EEE-SEEEE---EEE--GGGTTS-BSEETTEEEB-TT-EEEBTTSPEEEEEEE-STTEEEEEGGGTTEEEE--SHHHHHHHHHHHHHHHHS-GGG--------EEEEEETTEEEEEEE-GGG-SEEEEEEEETTTTEEEEEEEETTEEEEEEEES-GGGHHHHHHHHHTT-BSS---SSS---S----EE--PPP----S-PPEEEEE-SSTTT-EEEEE--------/---TTHHHH-EEEEE--SHHHHHHHHHHHHTT--SEEEEE-SSSSPPB-SGGGGTTTTTTSS-GGG-BPPPSS----EEETT--EEEEETTTTEEEETTS-EEE-SEEEE---EEEPPPSSHHHHTSBTEE--SSHHHHHHHHHHHHT--S-EEEE--SHHHHHHHHHHHHTT--EEEEESSSSTTHHHHHHHHHHHHHHHHHHTT-EEEET--EEEEEE-TTSBEEEEEETTS-EEE-SEEEE---EEE--GGGTTS-BSEETTEEEB-TTSEEEBTTSPEEEEEEE-STTEEEEEGGGTTEEEE--SHHHHHHHHHHHHHHHHS-GGG--------EEEEEETTEEEEEEE-GGG-SEEEEEEEETTTTEEEEEEEETTEEEEEEEES-GGGHHHHHHHHHTT-BSS---SSS---S----EE--PPP----S-PPEEEEE-SSTTT-EEEEE--------

Solvent-accessible surface area (backbone atoms only — not comparable to full-atom values): 46786 Å² total; per-residue (Å²): 115,58,51,83,60,42,38,56,65,33,32,40,33,31,40,17,44,35,63,22,28,50,41,18,45,35,35,27,46,73,70,59,42,61,31,49,40,36,37,28,15,54,50,71,64,74,38,44,53,54,75,46,41,60,44,46,26,51,71,63,79,35,57,51,84,71,29,61,52,81,76,91,55,86,57,81,56,51,75,42,54,50,36,35,71,56,34,42,41,65,92,77,32,32,37,31,33,68,86,69,50,75,50,71,37,72,31,38,36,46,24,53,18,61,42,67,35,68,58,82,53,61,73,52,44,64,22,43,45,46,39,55,75,67,46,55,65,34,24,46,53,48,29,54,50,54,71,67,58,46,80,20,37,37,30,40,25,32,42,69,67,26,40,22,44,51,29,49,37,40,74,72,70,38,47,40,35,37,31,21,62,50,87,37,35,39,14,77,68,58,8,37,60,53,2,52,53,47,41,51,52,41,46,75,64,62,38,48,70,37,58,63,26,42,78,75,43,65,40,59,48,96,86,40,31,38,39,34,38,34,34,67,83,70,52,73,44,75,32,46,33,35,37,43,32,69,50,72,39,45,62,44,74,30,46,63,90,38,56,46,32,61,44,84,73,17,35,36,24,37,11,35,18,26,25,22,26,49,48,40,32,71,42,94,44,38,29,35,18,20,49,18,21,19,27,31,32,56,88,58,82,48,42,70,42,63,48,83,34,72,61,43,14,44,52,28,10,37,32,29,28,48,43,72,70,38,40,76,93,67,54,33,38,53,76,78,74,46,55,51,73,50,67,41,80,89,34,44,36,36,36,30,46,43,41,71,77,24,54,28,29,29,44,58,29,43,33,76,89,72,52,29,19,31,32,40,17,18,41,97,51,24,30,38,18,35,39,19,31,59,34,68,84,50,50,62,59,50,46,52,34,39,38,54,45,27,55,35,82,72,82,74,84,82,81,54,56,32,94,66,69,53,81,37,71,23,52,56,68,78,78,75,72,76,85,78,66,59,38,46,28,59,40,64,85,48,56,91,53,34,43,61,43,80,38,76,67,75,73,76,73,84,118,114,59,53,84,58,42,38,58,64,33,33,39,34,30,40,15,43,34,63,22,27,50,41,17,45,35,36,27,45,74,72,59,43,61,30,50,38,36,36,28,16,54,51,71,63,76,41,43,52,53,76,47,41,62,43,46,25,50,71,63,78,34,59,50,84,72,30,60,53,82,77,93,54,85,58,82,55,49,75,41,55,51,37,36,70,54,33,43,41,66,92,78,31,31,38,31,32,68,86,70,50,75,48,69,36,72,29,38,36,44,23,54,19,62,43,67,34,69,59,84,55,61,74,53,43,64,22,41,45,47,39,54,77,67,45,54,64,35,23,46,52,50,28,54,51,56,71,65,57,48,79,22,35,36,30,40,26,33,42,70,68,26,40,21,44,52,30,52,38,42,76,71,71,36,46,40,36,37,32,20,63,50,86,37,35,40,14,76,66,57,8,38,59,52,2,51,54,46,41,50,54,40,47,74,65,62,38,47,72,36,59,64,26,42,77,74,46,64,40,58,49,97,86,39,31,38,41,34,36,37,35,66,83,70,52,71,44,76,31,46,33,35,38,43,31,70,51,72,39,45,60,43,72,31,47,64,89,37,56,46,32,59,44,84,75,17,35,37,23,36,11,35,18,25,24,22,26,49,49,40,32,71,43,90,44,39,27,35,18,20,49,19,22,19,26,31,33,58,88,57,79,48,44,70,42,63,48,82,34,71,62,42,12,44,51,28,11,38,32,28,29,49,43,71,70,39,41,78,93,67,52,34,37,54,77,78,74,46,55,50,72,48,65,41,82,89,36,44,36,36,36,31,45,42,41,69,77,24,57,29,30,30,46,58,29,43,33,78,90,74,52,29,20,32,32,39,18,18,42,96,52,24,30,38,18,33,40,18,31,57,34,67,84,49,49,62,59,51,45,52,34,39,37,53,46,28,54,37,82,71,81,75,84,82,82,55,55,32,96,66,70,54,81,36,71,22,53,56,68,77,78,74,71,76,85,78,67,58,38,47,29,58,40,64,84,49,57,92,53,33,43,62,42,78,36,76,67,76,73,75,75,83,118